Protein AF-A0A8B6Y3U0-F1 (afdb_monomer)

Radius of gyration: 32.65 Å; Cα contacts (8 Å, |Δi|>4): 1149; chains: 1; bounding box: 83×48×126 Å

pLDDT: mean 78.66, std 15.57, range [26.67, 96.56]

Sequence (826 aa):
VHGGVTHQDILIRIEQAKRLAKENYEYHKLNTILFFDEANTSDAIGLIKEIMVDKRADGKPLGLAECGLEIIAACNPYKKHSENMIKKLESAGLGYHVNSKSTYEKIGDIPLRQLVYRVHPLPTSMVPLVWDFGQLDSETEEAYARQIISRFVNEGKLPNDNLFFELIVCVLKESQTYMRTQKDECSFVSLRDVERALLVTSWFYKRMDLFINIADNELTYYNKMQLAIIYSLSVCYIAKLEDRDSYRKYISKFFTGHFQLINGAQEIKDKVVSLQKKILNEIKLEDNIAQNEALCENVFMMVICIELRIPLFVVGKPGSSKSLAKSIIQDCMQGNMSKSRLFKNFKQIFMSSYQCSPLSTADGIINTFKQCSRFQEGKDLETFTSVVVLDEVGLAEDSPRMPLKALHPLLEDGTDGSEELTLDSSSLKSKRVAFIGISNWSLDPAKMNRGIMLYRGQPDLDELVETARNICFNDKYVFGMIASLFEPLTKGYLEVYEKQNNCGIIKKYRKEEFFGLRDFYSLLKLVFCFARKRQSTPTHADIEHAVKRNFSGLQELDTWSIFKSCLPYDFSVSKDTEADISALRLISDSFADKCPCYEYRLNSEKTDKAHCLSSRYLLLMTDDYAALPIIEQHYLKPNQKSTVIFGSSFPKDQQFTQVCRDINRVKICMETGTRVVLLNMENLYESLYDTLNQYYVSLGGKNYVDLGIGTHRVKCRVHEDFRLIVIADKENVYNTFPIPLINRLEKHFLTVLNGMEQSQIELAEKLKKWASDFSSINSLIELKPLEVKCPQLVSHTIILNLFLCALFVCLVLYCSCFGVTECYIK

Nearest PDB structures (foldseek):
  8s24-assembly1_A  TM=8.924E-01  e=3.553E-66  Homo sapiens
  6tay-assembly1_A  TM=8.723E-01  e=3.126E-64  Mus musculus
  6tax-assembly1_A  TM=8.856E-01  e=1.170E-63  Mus musculus
  7oim-assembly1_A  TM=8.761E-01  e=9.687E-64  Mus musculus
  8pqy-assembly1_A  TM=5.742E-01  e=2.388E-12  Homo sapiens

Foldseek 3Di:
DAALQDLVNVVVVLVVQLVVLQVCCVPPVAAAEDEAEQLQRYPCLVQVCCCQPVCDGPNHHSCCVVSNYHYHYDHDDFAFADPVVVVQQCLFWFRQPADLCRAPDDDVSHHLVRTLDSGHDHDPVCVVVDDDPDDDDLVNLLVVLLVLLVVCCVVVLDPPDPVLSVLLSQLVSLLLVVQCVDRDLSNDADVVLSNQLSLQLSVQLVCVPLQDPPVPPDPDNLVSSLLSNLLSCVQRRLLQDPPNQVVQQRSQVSQDDSRHDPVRSVSSVVSNQSSLVSVVVLFDDDLQDFPFPLLSVLLVNQQSLQQSLFAEEEEAAQPSCNVVSVVSCLQAQQQCPHPGPSSVQGAGEDEDEWEDALADALVLVLVSLVVQLVVLPPDDPNRYAYEYEYEAVVNPCSHPNNNLRQVPCCLPQLHSVSDDPPDDPVSSVSSRGRYYYYHNRDDNSVSCNSHGYRYDDDDDLVSQLSRLLRSLVPDVLLSVQCNLVSSLLSQLLVVLLVVCLVDPLCVVLSLSPLDDPLLSSQLSLQQSLQCLQVVHRHALQSSLLSQCQSVAQDPVDPSSVSSLVSDDPVRVPDPDPPDPSFLVVSVVLLLDLARSNQVVCVPDPDDVDRDSDDRFAAEEAEALLQVPVLCCVPPVDPVAQEDEDEDDPDPVCPDLVNLVVSLVVLLVCQQVLGEYEYEPPLVQLSQCLQVLQPDFDQDPNWTWTWGDRNRDTDIGTGDSNYHYYYYDYSVCCSHRNISSSSNSHRYYYDYPVSSDDPVVVVVVVVVVVVLVVVVPPDDDDPPPPDPDPDDDDDDPVVVVVVVVVVVVVVVVVVCVVPVPPDDDDD

Structure (mmCIF, N/CA/C/O backbone):
data_AF-A0A8B6Y3U0-F1
#
_entry.id   AF-A0A8B6Y3U0-F1
#
loop_
_atom_site.group_PDB
_atom_site.id
_atom_site.type_symbol
_atom_site.label_atom_id
_atom_site.label_alt_id
_atom_site.label_comp_id
_atom_site.label_asym_id
_atom_site.label_entity_id
_atom_site.label_seq_id
_atom_site.pdbx_PDB_ins_code
_atom_site.Cartn_x
_atom_site.Cartn_y
_atom_site.Cartn_z
_atom_site.occupancy
_atom_site.B_iso_or_equiv
_atom_site.auth_seq_id
_atom_site.auth_comp_id
_atom_site.auth_asym_id
_atom_site.auth_atom_id
_atom_site.pdbx_PDB_model_num
ATOM 1 N N . VAL A 1 1 ? -24.746 1.174 10.400 1.00 72.00 1 VAL A N 1
ATOM 2 C CA . VAL A 1 1 ? -25.304 1.005 9.032 1.00 72.00 1 VAL A CA 1
ATOM 3 C C . VAL A 1 1 ? -24.159 1.114 8.039 1.00 72.00 1 VAL A C 1
ATOM 5 O O . VAL A 1 1 ? -23.193 1.794 8.349 1.00 72.00 1 VAL A O 1
ATOM 8 N N . HIS A 1 2 ? -24.207 0.421 6.898 1.00 69.25 2 HIS A N 1
ATOM 9 C CA . HIS A 1 2 ? -23.157 0.504 5.876 1.00 69.25 2 HIS A CA 1
ATOM 10 C C . HIS A 1 2 ? -23.723 0.299 4.458 1.00 69.25 2 HIS A C 1
ATOM 12 O O . HIS A 1 2 ? -24.860 -0.130 4.312 1.00 69.25 2 HIS A O 1
ATOM 18 N N . GLY A 1 3 ? -22.941 0.543 3.400 1.00 62.38 3 GLY A N 1
ATOM 19 C CA . GLY A 1 3 ? -23.431 0.577 2.005 1.00 62.38 3 GLY A CA 1
ATOM 20 C C . GLY A 1 3 ? -24.006 -0.744 1.485 1.00 62.38 3 GLY A C 1
ATOM 21 O O . GLY A 1 3 ? -24.927 -0.729 0.685 1.00 62.38 3 GLY A O 1
ATOM 22 N N . GLY A 1 4 ? -23.516 -1.883 1.985 1.00 64.19 4 GLY A N 1
ATOM 23 C CA . GLY A 1 4 ? -24.112 -3.198 1.713 1.00 64.19 4 GLY A CA 1
ATOM 24 C C . GLY A 1 4 ? -25.372 -3.545 2.523 1.00 64.19 4 GLY A C 1
ATOM 25 O O . GLY A 1 4 ? -25.925 -4.611 2.297 1.00 64.19 4 GLY A O 1
ATOM 26 N N . VAL A 1 5 ? -25.813 -2.701 3.470 1.00 74.50 5 VAL A N 1
ATOM 27 C CA . VAL A 1 5 ? -27.040 -2.950 4.247 1.00 74.50 5 VAL A CA 1
ATOM 28 C C . VAL A 1 5 ? -28.236 -2.668 3.353 1.00 74.50 5 VAL A C 1
ATOM 30 O O . VAL A 1 5 ? -28.434 -1.529 2.917 1.00 74.50 5 VAL A O 1
ATOM 33 N N . THR A 1 6 ? -29.035 -3.698 3.107 1.00 79.56 6 THR A N 1
ATOM 34 C CA . THR A 1 6 ? -30.241 -3.611 2.291 1.00 79.56 6 THR A CA 1
ATOM 35 C C . THR A 1 6 ? -31.443 -3.154 3.117 1.00 79.56 6 THR A C 1
ATOM 37 O O . THR A 1 6 ? -31.433 -3.165 4.349 1.00 79.56 6 THR A O 1
ATOM 40 N N . HIS A 1 7 ? -32.525 -2.784 2.429 1.00 85.06 7 HIS A N 1
ATOM 41 C CA . HIS A 1 7 ? -33.804 -2.481 3.073 1.00 85.06 7 HIS A CA 1
ATOM 42 C C . HIS A 1 7 ? -34.284 -3.663 3.932 1.00 85.06 7 HIS A C 1
ATOM 44 O O . HIS A 1 7 ? -34.736 -3.474 5.058 1.00 85.06 7 HIS A O 1
ATOM 50 N N . GLN A 1 8 ? -34.109 -4.891 3.438 1.00 85.88 8 GLN A N 1
ATOM 51 C CA . GLN A 1 8 ? -34.558 -6.101 4.118 1.00 85.88 8 GLN A CA 1
ATOM 52 C C . GLN A 1 8 ? -33.782 -6.369 5.416 1.00 85.88 8 GLN A C 1
ATOM 54 O O . GLN A 1 8 ? -34.387 -6.760 6.414 1.00 85.88 8 GLN A O 1
ATOM 59 N N . ASP A 1 9 ? -32.478 -6.084 5.442 1.00 83.88 9 ASP A N 1
ATOM 60 C CA . ASP A 1 9 ? -31.649 -6.241 6.646 1.00 83.88 9 ASP A CA 1
ATOM 61 C C . ASP A 1 9 ? -32.114 -5.316 7.780 1.00 83.88 9 ASP A C 1
ATOM 63 O O . ASP A 1 9 ? -32.201 -5.730 8.940 1.00 83.88 9 ASP A O 1
ATOM 67 N N . ILE A 1 10 ? -32.467 -4.069 7.446 1.00 88.00 10 ILE A N 1
ATOM 68 C CA . ILE A 1 10 ? -32.987 -3.090 8.412 1.00 88.00 10 ILE A CA 1
ATOM 69 C C . ILE A 1 10 ? -34.320 -3.572 8.994 1.00 88.00 10 ILE A C 1
ATOM 71 O O . ILE A 1 10 ? -34.511 -3.517 10.209 1.00 88.00 10 ILE A O 1
ATOM 75 N N . LEU A 1 11 ? -35.221 -4.088 8.154 1.00 89.12 11 LEU A N 1
ATOM 76 C CA . LEU A 1 11 ? -36.519 -4.607 8.598 1.00 89.12 11 LEU A CA 1
ATOM 77 C C . LEU A 1 11 ? -36.368 -5.798 9.550 1.00 89.12 11 LEU A C 1
ATOM 79 O O . LEU A 1 11 ? -37.022 -5.835 10.594 1.00 89.12 11 LEU A O 1
ATOM 83 N N . ILE A 1 12 ? -35.477 -6.741 9.226 1.00 88.56 12 ILE A N 1
ATOM 84 C CA . ILE A 1 12 ? -35.181 -7.894 10.090 1.00 88.56 12 ILE A CA 1
ATOM 85 C C . ILE A 1 12 ? -34.691 -7.411 11.460 1.00 88.56 12 ILE A C 1
ATOM 87 O O . ILE A 1 12 ? -35.181 -7.875 12.492 1.00 88.56 12 ILE A O 1
ATOM 91 N N . ARG A 1 13 ? -33.770 -6.440 11.479 1.00 88.38 13 ARG A N 1
ATOM 92 C CA . ARG A 1 13 ? -33.207 -5.892 12.720 1.00 88.38 13 ARG A CA 1
ATOM 93 C C . ARG A 1 13 ? -34.224 -5.145 13.567 1.00 88.38 13 ARG A C 1
ATOM 95 O O . ARG A 1 13 ? -34.179 -5.244 14.790 1.00 88.38 13 ARG A O 1
ATOM 102 N N . ILE A 1 14 ? -35.160 -4.440 12.944 1.00 88.94 14 ILE A N 1
ATOM 103 C CA . ILE A 1 14 ? -36.240 -3.757 13.662 1.00 88.94 14 ILE A CA 1
ATOM 104 C C . ILE A 1 14 ? -37.181 -4.762 14.308 1.00 88.94 14 ILE A C 1
ATOM 106 O O . ILE A 1 14 ? -37.527 -4.592 15.473 1.00 88.94 14 ILE A O 1
ATOM 110 N N . GLU A 1 15 ? -37.570 -5.825 13.605 1.00 88.62 15 GLU A N 1
ATOM 111 C CA . GLU A 1 15 ? -38.444 -6.837 14.205 1.00 88.62 15 GLU A CA 1
ATOM 112 C C . GLU A 1 15 ? -37.761 -7.600 15.346 1.00 88.62 15 GLU A C 1
ATOM 114 O O . GLU A 1 15 ? -38.395 -7.888 16.362 1.00 88.62 15 GLU A O 1
ATOM 119 N N . GLN A 1 16 ? -36.455 -7.856 15.245 1.00 88.62 16 GLN A N 1
ATOM 120 C CA . GLN A 1 16 ? -35.668 -8.376 16.368 1.00 88.62 16 GLN A CA 1
ATOM 121 C C . GLN A 1 16 ? -35.648 -7.391 17.548 1.00 88.62 16 GLN A C 1
ATOM 123 O O . GLN A 1 16 ? -35.960 -7.775 18.676 1.00 88.62 16 GLN A O 1
ATOM 128 N N . ALA A 1 17 ? -35.358 -6.113 17.291 1.00 90.06 17 ALA A N 1
ATOM 129 C CA . ALA A 1 17 ? -35.330 -5.077 18.321 1.00 90.06 17 ALA A CA 1
ATOM 130 C C . ALA A 1 17 ? -36.697 -4.885 18.994 1.00 90.06 17 ALA A C 1
ATOM 132 O O . ALA A 1 17 ? -36.753 -4.673 20.199 1.00 90.06 17 ALA A O 1
ATOM 133 N N . LYS A 1 18 ? -37.805 -5.011 18.253 1.00 90.25 18 LYS A N 1
ATOM 134 C CA . LYS A 1 18 ? -39.169 -4.933 18.798 1.00 90.25 18 LYS A CA 1
ATOM 135 C C . LYS A 1 18 ? -39.474 -6.070 19.766 1.00 90.25 18 LYS A C 1
ATOM 137 O O . LYS A 1 18 ? -40.084 -5.824 20.804 1.00 90.25 18 LYS A O 1
ATOM 142 N N . ARG A 1 19 ? -39.061 -7.302 19.441 1.00 88.94 19 ARG A N 1
ATOM 143 C CA . ARG A 1 19 ? -39.228 -8.457 20.341 1.00 88.94 19 ARG A CA 1
ATOM 144 C C . ARG A 1 19 ? -38.474 -8.233 21.649 1.00 88.94 19 ARG A C 1
ATOM 146 O O . ARG A 1 19 ? -39.087 -8.299 22.708 1.00 88.94 19 ARG A O 1
ATOM 153 N N . LEU A 1 20 ? -37.199 -7.854 21.554 1.00 89.75 20 LEU A N 1
ATOM 154 C CA . LEU A 1 20 ? -36.361 -7.543 22.716 1.00 89.75 20 LEU A CA 1
ATOM 155 C C . LEU A 1 20 ? -36.913 -6.370 23.532 1.00 89.75 20 LEU A C 1
ATOM 157 O O . LEU A 1 20 ? -36.927 -6.420 24.757 1.00 89.75 20 LEU A O 1
ATOM 161 N N . ALA A 1 21 ? -37.405 -5.323 22.868 1.00 91.00 21 ALA A N 1
ATOM 162 C CA . ALA A 1 21 ? -37.985 -4.168 23.540 1.00 91.00 21 ALA A CA 1
ATOM 163 C C . ALA A 1 21 ? -39.232 -4.540 24.340 1.00 91.00 21 ALA A C 1
ATOM 165 O O . ALA A 1 21 ? -39.363 -4.143 25.496 1.00 91.00 21 ALA A O 1
ATOM 166 N N . LYS A 1 22 ? -40.100 -5.375 23.760 1.00 89.56 22 LYS A N 1
ATOM 167 C CA . LYS A 1 22 ? -41.286 -5.881 24.446 1.00 89.56 22 LYS A CA 1
ATOM 168 C C . LYS A 1 22 ? -40.915 -6.711 25.676 1.00 89.56 22 LYS A C 1
ATOM 170 O O . LYS A 1 22 ? -41.474 -6.475 26.741 1.00 89.56 22 LYS A O 1
ATOM 175 N N . GLU A 1 23 ? -39.946 -7.615 25.554 1.00 90.69 23 GLU A N 1
ATOM 176 C CA . GLU A 1 23 ? -39.439 -8.404 26.684 1.00 90.69 23 GLU A CA 1
ATOM 177 C C . GLU A 1 23 ? -38.859 -7.498 27.783 1.00 90.69 23 GLU A C 1
ATOM 179 O O . GLU A 1 23 ? -39.281 -7.569 28.938 1.00 90.69 23 GLU A O 1
ATOM 184 N N . ASN A 1 24 ? -37.964 -6.573 27.434 1.00 90.62 24 ASN A N 1
ATOM 185 C CA . ASN A 1 24 ? -37.364 -5.635 28.388 1.00 90.62 24 ASN A CA 1
ATOM 186 C C . ASN A 1 24 ? -38.412 -4.764 29.093 1.00 90.62 24 ASN A C 1
ATOM 188 O O . ASN A 1 24 ? -38.310 -4.497 30.295 1.00 90.62 24 ASN A O 1
ATOM 192 N N . TYR A 1 25 ? -39.448 -4.345 28.373 1.00 88.12 25 TYR A N 1
ATOM 193 C CA . TYR A 1 25 ? -40.523 -3.539 28.932 1.00 88.12 25 TYR A CA 1
ATOM 194 C C . TYR A 1 25 ? -41.462 -4.356 29.838 1.00 88.12 25 TYR A C 1
ATOM 196 O O . TYR A 1 25 ? -41.919 -3.876 30.885 1.00 88.12 25 TYR A O 1
ATOM 204 N N . GLU A 1 26 ? -41.741 -5.610 29.482 1.00 88.44 26 GLU A N 1
ATOM 205 C CA . GLU A 1 26 ? -42.555 -6.522 30.287 1.00 88.44 26 GLU A CA 1
ATOM 206 C C . GLU A 1 26 ? -41.840 -6.919 31.586 1.00 88.44 26 GLU A C 1
ATOM 208 O O . GLU A 1 26 ? -42.429 -6.756 32.660 1.00 88.44 26 GLU A O 1
ATOM 213 N N . TYR A 1 27 ? -40.575 -7.347 31.504 1.00 90.62 27 TYR A N 1
ATOM 214 C CA . TYR A 1 27 ? -39.802 -7.868 32.638 1.00 90.62 27 TYR A CA 1
ATOM 215 C C . TYR A 1 27 ? -39.133 -6.790 33.495 1.00 90.62 27 TYR A C 1
ATOM 217 O O . TYR A 1 27 ? -39.075 -6.931 34.717 1.00 90.62 27 TYR A O 1
ATOM 225 N N . HIS A 1 28 ? -38.627 -5.717 32.884 1.00 90.19 28 HIS A N 1
ATOM 226 C CA . HIS A 1 28 ? -37.780 -4.732 33.569 1.00 90.19 28 HIS A CA 1
ATOM 227 C C . HIS A 1 28 ? -38.355 -3.314 33.580 1.00 90.19 28 HIS A C 1
ATOM 229 O O . HIS A 1 28 ? -37.800 -2.453 34.257 1.00 90.19 28 HIS A O 1
ATOM 235 N N . LYS A 1 29 ? -39.469 -3.062 32.875 1.00 89.44 29 LYS A N 1
ATOM 236 C CA . LYS A 1 29 ? -40.054 -1.715 32.703 1.00 89.44 29 LYS A CA 1
ATOM 237 C C . LYS A 1 29 ? -39.057 -0.708 32.120 1.00 89.44 29 LYS A C 1
ATOM 239 O O . LYS A 1 29 ? -39.112 0.478 32.438 1.00 89.44 29 LYS A O 1
ATOM 244 N N . LEU A 1 30 ? -38.153 -1.186 31.266 1.00 91.12 30 LEU A N 1
ATOM 245 C CA . LEU A 1 30 ? -37.144 -0.369 30.599 1.00 91.12 30 LEU A CA 1
ATOM 246 C C . LEU A 1 30 ? -37.472 -0.222 29.115 1.00 91.12 30 LEU A C 1
ATOM 248 O O . LEU A 1 30 ? -37.819 -1.198 28.449 1.00 91.12 30 LEU A O 1
ATOM 252 N N . ASN A 1 31 ? -37.310 0.996 28.599 1.00 90.62 31 ASN A N 1
ATOM 253 C CA . ASN A 1 31 ? -37.307 1.234 27.161 1.00 90.62 31 ASN A CA 1
ATOM 254 C C . ASN A 1 31 ? -36.012 0.686 26.555 1.00 90.62 31 ASN A C 1
ATOM 256 O O . ASN A 1 31 ? -34.958 0.667 27.193 1.00 90.62 31 ASN A O 1
ATOM 260 N N . THR A 1 32 ? -36.091 0.253 25.304 1.00 92.00 32 THR A N 1
ATOM 261 C CA . THR A 1 32 ? -34.941 -0.225 24.532 1.00 92.00 32 THR A CA 1
ATOM 262 C C . THR A 1 32 ? -34.601 0.791 23.456 1.00 92.00 32 THR A C 1
ATOM 264 O O . THR A 1 32 ? -35.496 1.348 22.827 1.00 92.00 32 THR A O 1
ATOM 267 N N . ILE A 1 33 ? -33.309 1.024 23.231 1.00 93.44 33 ILE A N 1
ATOM 268 C CA . ILE A 1 33 ? -32.824 1.943 22.201 1.00 93.44 33 ILE A CA 1
ATOM 269 C C . ILE A 1 33 ? -32.205 1.131 21.066 1.00 93.44 33 ILE A C 1
ATOM 271 O O . ILE A 1 33 ? -31.272 0.359 21.284 1.00 93.44 33 ILE A O 1
ATOM 275 N N . LEU A 1 34 ? -32.692 1.343 19.845 1.00 91.62 34 LEU A N 1
ATOM 276 C CA . LEU A 1 34 ? -32.031 0.906 18.622 1.00 91.62 34 LEU A CA 1
ATOM 277 C C . LEU A 1 34 ? -31.237 2.077 18.039 1.00 91.62 34 LEU A C 1
ATOM 279 O O . LEU A 1 34 ? -31.808 3.079 17.605 1.00 91.62 34 LEU A O 1
ATOM 283 N N . PHE A 1 35 ? -29.913 1.939 18.028 1.00 91.50 35 PHE A N 1
ATOM 284 C CA . PHE A 1 35 ? -28.999 2.967 17.543 1.00 91.50 35 PHE A CA 1
ATOM 285 C C . PHE A 1 35 ? -28.474 2.639 16.138 1.00 91.50 35 PHE A C 1
ATOM 287 O O . PHE A 1 35 ? -27.732 1.675 15.942 1.00 91.50 35 PHE A O 1
ATOM 294 N N . PHE A 1 36 ? -28.843 3.458 15.154 1.00 88.62 36 PHE A N 1
ATOM 295 C CA . PHE A 1 36 ? -28.302 3.413 13.800 1.00 88.62 36 PHE A CA 1
ATOM 296 C C . PHE A 1 36 ? -27.072 4.313 13.686 1.00 88.62 36 PHE A C 1
ATOM 298 O O . PHE A 1 36 ? -27.184 5.503 13.397 1.00 88.62 36 PHE A O 1
ATOM 305 N N . ASP A 1 37 ? -25.890 3.735 13.867 1.00 85.44 37 ASP A N 1
ATOM 306 C CA . ASP A 1 37 ? -24.641 4.451 13.606 1.00 85.44 37 ASP A CA 1
ATOM 307 C C . ASP A 1 37 ? -24.373 4.606 12.098 1.00 85.44 37 ASP A C 1
ATOM 309 O O . ASP A 1 37 ? -24.737 3.726 11.306 1.00 85.44 37 ASP A O 1
ATOM 313 N N . GLU A 1 38 ? -23.727 5.703 11.699 1.00 82.06 38 GLU A N 1
ATOM 314 C CA . GLU A 1 38 ? -23.386 6.043 10.307 1.00 82.06 38 GLU A CA 1
ATOM 315 C C . GLU A 1 38 ? -24.580 5.887 9.323 1.00 82.06 38 GLU A C 1
ATOM 317 O O . GLU A 1 38 ? -24.435 5.375 8.209 1.00 82.06 38 GLU A O 1
ATOM 322 N N . ALA A 1 39 ? -25.790 6.291 9.724 1.00 87.00 39 ALA A N 1
ATOM 323 C CA . ALA A 1 39 ? -27.050 5.995 9.030 1.00 87.00 39 ALA A CA 1
ATOM 324 C C . ALA A 1 39 ? -27.088 6.463 7.564 1.00 87.00 39 ALA A C 1
ATOM 326 O O . ALA A 1 39 ? -27.609 5.758 6.701 1.00 87.00 39 ALA A O 1
ATOM 327 N N . ASN A 1 40 ? -26.489 7.617 7.257 1.00 86.81 40 ASN A N 1
ATOM 328 C CA . ASN A 1 40 ? -26.450 8.192 5.908 1.00 86.81 40 ASN A CA 1
ATOM 329 C C . ASN A 1 40 ? -25.422 7.537 4.969 1.00 86.81 40 ASN A C 1
ATOM 331 O O . ASN A 1 40 ? -25.136 8.068 3.901 1.00 86.81 40 ASN A O 1
ATOM 335 N N . THR A 1 41 ? -24.849 6.391 5.329 1.00 76.19 41 THR A N 1
ATOM 336 C CA . THR A 1 41 ? -23.898 5.663 4.475 1.00 76.19 41 THR A CA 1
ATOM 337 C C . THR A 1 41 ? -24.541 4.595 3.584 1.00 76.19 41 THR A C 1
ATOM 339 O O . THR A 1 41 ? -23.821 3.999 2.781 1.00 76.19 41 THR A O 1
ATOM 342 N N . SER A 1 42 ? -25.846 4.338 3.707 1.00 78.50 42 SER A N 1
ATOM 343 C CA . SER A 1 42 ? -26.599 3.403 2.855 1.00 78.50 42 SER A CA 1
ATOM 344 C C . SER A 1 42 ? -27.650 4.141 2.024 1.00 78.50 42 SER A C 1
ATOM 346 O O . SER A 1 42 ? -28.252 5.107 2.497 1.00 78.50 42 SER A O 1
ATOM 348 N N . ASP A 1 43 ? -27.938 3.627 0.825 1.00 77.12 43 ASP A N 1
ATOM 349 C CA . ASP A 1 43 ? -29.090 4.041 0.012 1.00 77.12 43 ASP A CA 1
ATOM 350 C C . ASP A 1 43 ? -30.433 3.790 0.724 1.00 77.12 43 ASP A C 1
ATOM 352 O O . ASP A 1 43 ? -31.449 4.398 0.387 1.00 77.12 43 ASP A O 1
ATOM 356 N N . ALA A 1 44 ? -30.449 2.951 1.766 1.00 85.94 44 ALA A N 1
ATOM 357 C CA . ALA A 1 44 ? -31.618 2.703 2.606 1.00 85.94 44 ALA A CA 1
ATOM 358 C C . ALA A 1 44 ? -31.929 3.839 3.609 1.00 85.94 44 ALA A C 1
ATOM 360 O O . ALA A 1 44 ? -32.812 3.689 4.455 1.00 85.94 44 ALA A O 1
ATOM 361 N N . ILE A 1 45 ? -31.254 4.995 3.524 1.00 89.25 45 ILE A N 1
ATOM 362 C CA . ILE A 1 45 ? -31.554 6.175 4.357 1.00 89.25 45 ILE A CA 1
ATOM 363 C C . ILE A 1 45 ? -33.018 6.632 4.226 1.00 89.25 45 ILE A C 1
ATOM 365 O O . ILE A 1 45 ? -33.588 7.158 5.181 1.00 89.25 45 ILE A O 1
ATOM 369 N N . GLY A 1 46 ? -33.656 6.377 3.077 1.00 89.62 46 GLY A N 1
ATOM 370 C CA . GLY A 1 46 ? -35.086 6.623 2.874 1.00 89.62 46 GLY A CA 1
ATOM 371 C C . GLY A 1 46 ? -35.974 5.802 3.816 1.00 89.62 46 GLY A C 1
ATOM 372 O O . GLY A 1 46 ? -36.900 6.351 4.411 1.00 89.62 46 GLY A O 1
ATOM 373 N N . LEU A 1 47 ? -35.645 4.525 4.026 1.00 91.12 47 LEU A N 1
ATOM 374 C CA . LEU A 1 47 ? -36.345 3.664 4.980 1.00 91.12 47 LEU A CA 1
ATOM 375 C C . LEU A 1 47 ? -36.081 4.116 6.422 1.00 91.12 47 LEU A C 1
ATOM 377 O O . LEU A 1 47 ? -37.016 4.227 7.209 1.00 91.12 47 LEU A O 1
ATOM 381 N N . ILE A 1 48 ? -34.834 4.462 6.767 1.00 91.31 48 ILE A N 1
ATOM 382 C CA . ILE A 1 48 ? -34.496 4.999 8.102 1.00 91.31 48 ILE A CA 1
ATOM 383 C C . ILE A 1 48 ? -35.298 6.275 8.391 1.00 91.31 48 ILE A C 1
ATOM 385 O O . ILE A 1 48 ? -35.825 6.435 9.493 1.00 91.31 48 ILE A O 1
ATOM 389 N N . LYS A 1 49 ? -35.467 7.155 7.395 1.00 92.44 49 LYS A N 1
ATOM 390 C CA . LYS A 1 49 ? -36.368 8.309 7.498 1.00 92.44 49 LYS A CA 1
ATOM 391 C C . LYS A 1 49 ? -37.799 7.880 7.788 1.00 92.44 49 LYS A C 1
ATOM 393 O O . LYS A 1 49 ? -38.416 8.465 8.674 1.00 92.44 49 LYS A O 1
ATOM 398 N N . GLU A 1 50 ? -38.336 6.911 7.049 1.00 92.44 50 GLU A N 1
ATOM 399 C CA . GLU A 1 50 ? -39.715 6.435 7.231 1.00 92.44 50 GLU A CA 1
ATOM 400 C C . GLU A 1 50 ? -39.933 5.935 8.666 1.00 92.44 50 GLU A C 1
ATOM 402 O O . GLU A 1 50 ? -40.896 6.305 9.343 1.00 92.44 50 GLU A O 1
ATOM 407 N N . ILE A 1 51 ? -38.960 5.186 9.177 1.00 91.00 51 ILE A N 1
ATOM 408 C CA . ILE A 1 51 ? -38.965 4.631 10.526 1.00 91.00 51 ILE A CA 1
ATOM 409 C C . ILE A 1 51 ? -38.884 5.735 11.586 1.00 91.00 51 ILE A C 1
ATOM 411 O O . ILE A 1 51 ? -39.645 5.731 12.557 1.00 91.00 51 ILE A O 1
ATOM 415 N N . MET A 1 52 ? -37.959 6.684 11.432 1.00 89.69 52 MET A N 1
ATOM 416 C CA . MET A 1 52 ? -37.709 7.715 12.441 1.00 89.69 52 MET A CA 1
ATOM 417 C C . MET A 1 52 ? -38.784 8.799 12.453 1.00 89.69 52 MET A C 1
ATOM 419 O O . MET A 1 52 ? -39.236 9.180 13.536 1.00 89.69 52 MET A O 1
ATOM 423 N N . VAL A 1 53 ? -39.179 9.282 11.272 1.00 89.38 53 VAL A N 1
ATOM 424 C CA . VAL A 1 53 ? -40.072 10.436 11.090 1.00 89.38 53 VAL A CA 1
ATOM 425 C C . VAL A 1 53 ? -41.526 9.994 10.999 1.00 89.38 53 VAL A C 1
ATOM 427 O O . VAL A 1 53 ? -42.359 10.490 11.753 1.00 89.38 53 VAL A O 1
ATOM 430 N N . ASP A 1 54 ? -41.831 9.034 10.124 1.00 89.62 54 ASP A N 1
ATOM 431 C CA . ASP A 1 54 ? -43.218 8.639 9.838 1.00 89.62 54 ASP A CA 1
ATOM 432 C C . ASP A 1 54 ? -43.708 7.500 10.753 1.00 89.62 54 ASP A C 1
ATOM 434 O O . ASP A 1 54 ? -44.895 7.167 10.747 1.00 89.62 54 ASP A O 1
ATOM 438 N N . LYS A 1 55 ? -42.802 6.901 11.544 1.00 89.31 55 LYS A N 1
ATOM 439 C CA . LYS A 1 55 ? -43.037 5.726 12.406 1.00 89.31 55 LYS A CA 1
ATOM 440 C C . LYS A 1 55 ? -43.602 4.527 11.632 1.00 89.31 55 LYS A C 1
ATOM 442 O O . LYS A 1 55 ? -44.407 3.746 12.159 1.00 89.31 55 LYS A O 1
ATOM 447 N N . ARG A 1 56 ? -43.171 4.381 10.377 1.00 90.25 56 ARG A N 1
ATOM 448 C CA . ARG A 1 56 ? -43.611 3.344 9.438 1.00 90.25 56 ARG A CA 1
ATOM 449 C C . ARG A 1 56 ? -42.427 2.624 8.798 1.00 90.25 56 ARG A C 1
ATOM 451 O O . ARG A 1 56 ? -41.303 3.110 8.834 1.00 90.25 56 ARG A O 1
ATOM 458 N N . ALA A 1 57 ? -42.702 1.455 8.239 1.00 87.00 57 ALA A N 1
ATOM 459 C CA . ALA A 1 57 ? -41.802 0.753 7.338 1.00 87.00 57 ALA A CA 1
ATOM 460 C C . ALA A 1 57 ? -42.620 0.120 6.210 1.00 87.00 57 ALA A C 1
ATOM 462 O O . ALA A 1 57 ? -43.613 -0.566 6.484 1.00 87.00 57 ALA A O 1
ATOM 463 N N . ASP A 1 58 ? -42.234 0.372 4.959 1.00 86.06 58 ASP A N 1
ATOM 464 C CA . ASP A 1 58 ? -42.963 -0.060 3.757 1.00 86.06 58 ASP A CA 1
ATOM 465 C C . ASP A 1 58 ? -44.458 0.317 3.811 1.00 86.06 58 ASP A C 1
ATOM 467 O O . ASP A 1 58 ? -45.358 -0.452 3.455 1.00 86.06 58 ASP A O 1
ATOM 471 N N . GLY A 1 59 ? -44.746 1.507 4.342 1.00 84.44 59 GLY A N 1
ATOM 472 C CA . GLY A 1 59 ? -46.085 2.059 4.509 1.00 84.44 59 GLY A CA 1
ATOM 473 C C . GLY A 1 59 ? -46.871 1.513 5.704 1.00 84.44 59 GLY A C 1
ATOM 474 O O . GLY A 1 59 ? -47.953 2.037 5.989 1.00 84.44 59 GLY A O 1
ATOM 475 N N . LYS A 1 60 ? -46.369 0.517 6.445 1.00 86.31 60 LYS A N 1
ATOM 476 C CA . LYS A 1 60 ? -47.066 -0.073 7.603 1.00 86.31 60 LYS A CA 1
ATOM 477 C C . LYS A 1 60 ? -46.637 0.584 8.921 1.00 86.31 60 LYS A C 1
ATOM 479 O O . LYS A 1 60 ? -45.444 0.799 9.119 1.00 86.31 60 LYS A O 1
ATOM 484 N N . PRO A 1 61 ? -47.572 0.892 9.841 1.00 88.44 61 PRO A N 1
ATOM 485 C CA . PRO A 1 61 ? -47.226 1.421 11.160 1.00 88.44 61 PRO A CA 1
ATOM 486 C C . PRO A 1 61 ? -46.435 0.387 11.967 1.00 88.44 61 PRO A C 1
ATOM 488 O O . PRO A 1 61 ? -46.813 -0.782 12.029 1.00 88.44 61 PRO A O 1
ATOM 491 N N . LEU A 1 62 ? -45.340 0.824 12.592 1.00 84.00 62 LEU A N 1
ATOM 492 C CA . LEU A 1 62 ? -44.419 -0.078 13.293 1.00 84.00 62 LEU A CA 1
ATOM 493 C C . LEU A 1 62 ? -44.815 -0.391 14.742 1.00 84.00 62 LEU A C 1
ATOM 495 O O . LEU A 1 62 ? -44.311 -1.369 15.294 1.00 84.00 62 LEU A O 1
ATOM 499 N N . GLY A 1 63 ? -45.679 0.425 15.360 1.00 83.00 63 GLY A N 1
ATOM 500 C CA . GLY A 1 63 ? -46.089 0.257 16.762 1.00 83.00 63 GLY A CA 1
ATOM 501 C C . GLY A 1 63 ? -44.953 0.453 17.777 1.00 83.00 63 GLY A C 1
ATOM 502 O O . GLY A 1 63 ? -45.011 -0.095 18.869 1.00 83.00 63 GLY A O 1
ATOM 503 N N . LEU A 1 64 ? -43.904 1.215 17.435 1.00 82.38 64 LEU A N 1
ATOM 504 C CA . LEU A 1 64 ? -42.669 1.327 18.238 1.00 82.38 64 LEU A CA 1
ATOM 505 C C . LEU A 1 64 ? -42.908 1.793 19.686 1.00 82.38 64 LEU A C 1
ATOM 507 O O . LEU A 1 64 ? -42.266 1.307 20.613 1.00 82.38 64 LEU A O 1
ATOM 511 N N . ALA A 1 65 ? -43.857 2.712 19.880 1.00 77.81 65 ALA A N 1
ATOM 512 C CA . ALA A 1 65 ? -44.214 3.218 21.203 1.00 77.81 65 ALA A CA 1
ATOM 513 C C . ALA A 1 65 ? -44.892 2.150 22.079 1.00 77.81 65 ALA A C 1
ATOM 515 O O . ALA A 1 65 ? -44.707 2.147 23.291 1.00 77.81 65 ALA A O 1
ATOM 516 N N . GLU A 1 66 ? -45.639 1.222 21.474 1.00 80.38 66 GLU A N 1
ATOM 517 C CA . GLU A 1 66 ? -46.358 0.159 22.189 1.00 80.38 66 GLU A CA 1
ATOM 518 C C . GLU A 1 66 ? -45.403 -0.901 22.752 1.00 80.38 66 GLU A C 1
ATOM 520 O O . GLU A 1 66 ? -45.719 -1.554 23.743 1.00 80.38 66 GLU A O 1
ATOM 525 N N . CYS A 1 67 ? -44.222 -1.058 22.145 1.00 80.38 67 CYS A N 1
ATOM 526 C CA . CYS A 1 67 ? -43.180 -1.976 22.602 1.00 80.38 67 CYS A CA 1
ATOM 527 C C . CYS A 1 67 ? -42.028 -1.290 23.354 1.00 80.38 67 CYS A C 1
ATOM 529 O O . CYS A 1 67 ? -41.037 -1.953 23.639 1.00 80.38 67 CYS A O 1
ATOM 531 N N . GLY A 1 68 ? -42.118 0.013 23.653 1.00 85.88 68 GLY A N 1
ATOM 532 C CA . GLY A 1 68 ? -41.055 0.746 24.355 1.00 85.88 68 GLY A CA 1
ATOM 533 C C . GLY A 1 68 ? -39.734 0.829 23.576 1.00 85.88 68 GLY A C 1
ATOM 534 O O . GLY A 1 68 ? -38.667 0.845 24.188 1.00 85.88 68 GLY A O 1
ATOM 535 N N . LEU A 1 69 ? -39.787 0.832 22.236 1.00 90.88 69 LEU A N 1
ATOM 536 C CA . LEU A 1 69 ? -38.606 0.912 21.373 1.00 90.88 69 LEU A CA 1
ATOM 537 C C . LEU A 1 69 ? -38.383 2.348 20.885 1.00 90.88 69 LEU A C 1
ATOM 539 O O . LEU A 1 69 ? -39.197 2.906 20.146 1.00 90.88 69 LEU A O 1
ATOM 543 N N . GLU A 1 70 ? -37.241 2.919 21.244 1.00 91.44 70 GLU A N 1
ATOM 544 C CA . GLU A 1 70 ? -36.779 4.224 20.783 1.00 91.44 70 GLU A CA 1
ATOM 545 C C . GLU A 1 70 ? -35.672 4.064 19.743 1.00 91.44 70 GLU A C 1
ATOM 547 O O . GLU A 1 70 ? -34.875 3.129 19.790 1.00 91.44 70 GLU A O 1
ATOM 552 N N . ILE A 1 71 ? -35.630 4.975 18.773 1.00 91.44 71 ILE A N 1
ATOM 553 C CA . ILE A 1 71 ? -34.687 4.904 17.657 1.00 91.44 71 ILE A CA 1
ATOM 554 C C . ILE A 1 71 ? -33.852 6.170 17.639 1.00 91.44 71 ILE A C 1
ATOM 556 O O . ILE A 1 71 ? -34.392 7.275 17.567 1.00 91.44 71 ILE A O 1
ATOM 560 N N . ILE A 1 72 ? -32.537 5.988 17.656 1.00 92.88 72 ILE A N 1
ATOM 561 C CA . ILE A 1 72 ? -31.547 7.056 17.543 1.00 92.88 72 ILE A CA 1
ATOM 562 C C . ILE A 1 72 ? -30.706 6.766 16.302 1.00 92.88 72 ILE A C 1
ATOM 564 O O . ILE A 1 72 ? -30.379 5.614 16.033 1.00 92.88 72 ILE A O 1
ATOM 568 N N . ALA A 1 73 ? -30.349 7.796 15.540 1.00 91.62 73 ALA A N 1
ATOM 569 C CA . ALA A 1 73 ? -29.439 7.657 14.410 1.00 91.62 73 ALA A CA 1
ATOM 570 C C . ALA A 1 73 ? -28.326 8.700 14.481 1.00 91.62 73 ALA A C 1
ATOM 572 O O . ALA A 1 73 ? -28.586 9.865 14.776 1.00 91.62 73 ALA A O 1
ATOM 573 N N . ALA A 1 74 ? -27.104 8.283 14.166 1.00 90.06 74 ALA A N 1
ATOM 574 C CA . ALA A 1 74 ? -25.971 9.169 13.946 1.00 90.06 74 ALA A CA 1
ATOM 575 C C . ALA A 1 74 ? -25.674 9.254 12.446 1.00 90.06 74 ALA A C 1
ATOM 577 O O . ALA A 1 74 ? -25.751 8.259 11.725 1.00 90.06 74 ALA A O 1
ATOM 578 N N . CYS A 1 75 ? -25.351 10.451 11.962 1.00 87.75 75 CYS A N 1
ATOM 579 C CA . CYS A 1 75 ? -25.040 10.700 10.557 1.00 87.75 75 CYS A CA 1
ATOM 580 C C . CYS A 1 75 ? -23.660 11.340 10.435 1.00 87.75 75 CYS A C 1
ATOM 582 O O . CYS A 1 75 ? -23.308 12.225 11.212 1.00 87.75 75 CYS A O 1
ATOM 584 N N . ASN A 1 76 ? -22.902 10.927 9.422 1.00 84.31 76 ASN A N 1
ATOM 585 C CA . ASN A 1 76 ? -21.601 11.515 9.123 1.00 84.31 76 ASN A CA 1
ATOM 586 C C . ASN A 1 76 ? -21.765 12.871 8.407 1.00 84.31 76 ASN A C 1
ATOM 588 O O . ASN A 1 76 ? -22.683 13.024 7.593 1.00 84.31 76 ASN A O 1
ATOM 592 N N . PRO A 1 77 ? -20.883 13.854 8.661 1.00 84.06 77 PRO A N 1
ATOM 593 C CA . PRO A 1 77 ? -20.994 15.191 8.084 1.00 84.06 77 PRO A CA 1
ATOM 594 C C . PRO A 1 77 ? -20.605 15.235 6.596 1.00 84.06 77 PRO A C 1
ATOM 596 O O . PRO A 1 77 ? -19.745 14.489 6.127 1.00 84.06 77 PRO A O 1
ATOM 599 N N . TYR A 1 78 ? -21.172 16.190 5.854 1.00 84.56 78 TYR A N 1
ATOM 600 C CA . TYR A 1 78 ? -20.855 16.435 4.440 1.00 84.56 78 TYR A CA 1
ATOM 601 C C . TYR A 1 78 ? -19.609 17.318 4.292 1.00 84.56 78 TYR A C 1
ATOM 603 O O . TYR A 1 78 ? -19.699 18.509 3.996 1.00 84.56 78 TYR A O 1
ATOM 611 N N . LYS A 1 79 ? -18.424 16.748 4.526 1.00 79.81 79 LYS A N 1
ATOM 612 C CA . LYS A 1 79 ? -17.144 17.464 4.392 1.00 79.81 79 LYS A CA 1
ATOM 613 C C . LYS A 1 79 ? -16.479 17.125 3.060 1.00 79.81 79 LYS A C 1
ATOM 615 O O . LYS A 1 79 ? -16.336 15.953 2.736 1.00 79.81 79 LYS A O 1
ATOM 620 N N . LYS A 1 80 ? -16.041 18.133 2.301 1.00 79.44 80 LYS A N 1
ATOM 621 C CA . LYS A 1 80 ? -15.267 17.953 1.060 1.00 79.44 80 LYS A CA 1
ATOM 622 C C . LYS A 1 80 ? -13.767 17.909 1.364 1.00 79.44 80 LYS A C 1
ATOM 624 O O . LYS A 1 80 ? -13.299 18.631 2.247 1.00 79.44 80 LYS A O 1
ATOM 629 N N . HIS A 1 81 ? -13.015 17.088 0.635 1.00 72.94 81 HIS A N 1
ATOM 630 C CA . HIS A 1 81 ? -11.553 17.134 0.669 1.00 72.94 81 HIS A CA 1
ATOM 631 C C . HIS A 1 81 ? -11.020 18.484 0.152 1.00 72.94 81 HIS A C 1
ATOM 633 O O . HIS A 1 81 ? -11.678 19.178 -0.627 1.00 72.94 81 HIS A O 1
ATOM 639 N N . SER A 1 82 ? -9.807 18.860 0.573 1.00 73.06 82 SER A N 1
ATOM 640 C CA . SER A 1 82 ? -9.119 20.036 0.025 1.00 73.06 82 SER A CA 1
ATOM 641 C C . SER A 1 82 ? -8.797 19.834 -1.460 1.00 73.06 82 SER A C 1
ATOM 643 O O . SER A 1 82 ? -8.614 18.704 -1.911 1.00 73.06 82 SER A O 1
ATOM 645 N N . GLU A 1 83 ? -8.689 20.911 -2.243 1.00 71.44 83 GLU A N 1
ATOM 646 C CA . GLU A 1 83 ? -8.413 20.791 -3.685 1.00 71.44 83 GLU A CA 1
ATOM 647 C C . GLU A 1 83 ? -7.094 20.075 -3.985 1.00 71.44 83 GLU A C 1
ATOM 649 O O . GLU A 1 83 ? -7.016 19.294 -4.929 1.00 71.44 83 GLU A O 1
ATOM 654 N N . ASN A 1 84 ? -6.066 20.297 -3.162 1.00 64.69 84 ASN A N 1
ATOM 655 C CA . ASN A 1 84 ? -4.787 19.601 -3.292 1.00 64.69 84 ASN A CA 1
ATOM 656 C C . ASN A 1 84 ? -4.946 18.096 -3.065 1.00 64.69 84 ASN A C 1
ATOM 658 O O . ASN A 1 84 ? -4.357 17.303 -3.793 1.00 64.69 84 ASN A O 1
ATOM 662 N N . MET A 1 85 ? -5.770 17.706 -2.090 1.00 63.84 85 MET A N 1
ATOM 663 C CA . MET A 1 85 ? -6.061 16.305 -1.815 1.00 63.84 85 MET A CA 1
ATOM 664 C C . MET A 1 85 ? -6.883 15.676 -2.939 1.00 63.84 85 MET A C 1
ATOM 666 O O . MET A 1 85 ? -6.565 14.582 -3.383 1.00 63.84 85 MET A O 1
ATOM 670 N N . ILE A 1 86 ? -7.885 16.387 -3.463 1.00 67.69 86 ILE A N 1
ATOM 671 C CA . ILE A 1 86 ? -8.671 15.927 -4.615 1.00 67.69 86 ILE A CA 1
ATOM 672 C C . ILE A 1 86 ? -7.768 15.742 -5.833 1.00 67.69 86 ILE A C 1
ATOM 674 O O . ILE A 1 86 ? -7.884 14.728 -6.507 1.00 67.69 86 ILE A O 1
ATOM 678 N N . LYS A 1 87 ? -6.834 16.666 -6.093 1.00 62.91 87 LYS A N 1
ATOM 679 C CA . LYS A 1 87 ? -5.844 16.515 -7.168 1.00 62.91 87 LYS A CA 1
ATOM 680 C C . LYS A 1 87 ? -4.951 15.297 -6.946 1.00 62.91 87 LYS A C 1
ATOM 682 O O . LYS A 1 87 ? -4.800 14.535 -7.887 1.00 62.91 87 LYS A O 1
ATOM 687 N N . LYS A 1 88 ? -4.430 15.079 -5.729 1.00 57.91 88 LYS A N 1
ATOM 688 C CA . LYS A 1 88 ? -3.642 13.879 -5.378 1.00 57.91 88 LYS A CA 1
ATOM 689 C C . LYS A 1 88 ? -4.446 12.585 -5.582 1.00 57.91 88 LYS A C 1
ATOM 691 O O . LYS A 1 88 ? -3.931 11.638 -6.162 1.00 57.91 88 LYS A O 1
ATOM 696 N N . LEU A 1 89 ? -5.705 12.552 -5.140 1.00 56.53 89 LEU A N 1
ATOM 697 C CA . LEU A 1 89 ? -6.621 11.421 -5.324 1.00 56.53 89 LEU A CA 1
ATOM 698 C C . LEU A 1 89 ? -6.923 11.180 -6.816 1.00 56.53 89 LEU A C 1
ATOM 700 O O . LEU A 1 89 ? -6.897 10.045 -7.276 1.00 56.53 89 LEU A O 1
ATOM 704 N N . GLU A 1 90 ? -7.137 12.250 -7.590 1.00 56.31 90 GLU A N 1
ATOM 705 C CA . GLU A 1 90 ? -7.424 12.221 -9.032 1.00 56.31 90 GLU A CA 1
ATOM 706 C C . GLU A 1 90 ? -6.207 11.990 -9.942 1.00 56.31 90 GLU A C 1
ATOM 708 O O . GLU A 1 90 ? -6.404 11.646 -11.116 1.00 56.31 90 GLU A O 1
ATOM 713 N N . SER A 1 91 ? -4.985 12.193 -9.441 1.00 46.19 91 SER A N 1
ATOM 714 C CA . SER A 1 91 ? -3.724 11.982 -10.164 1.00 46.19 91 SER A CA 1
ATOM 715 C C . SER A 1 91 ? -3.010 10.679 -9.783 1.00 46.19 91 SER A C 1
ATOM 717 O O . SER A 1 91 ? -2.093 10.252 -10.482 1.00 46.19 91 SER A O 1
ATOM 719 N N . ALA A 1 92 ? -3.425 10.002 -8.710 1.00 40.84 92 ALA A N 1
ATOM 720 C CA . ALA A 1 92 ? -2.800 8.762 -8.265 1.00 40.84 92 ALA A CA 1
ATOM 721 C C . ALA A 1 92 ? -3.214 7.545 -9.122 1.00 40.84 92 ALA A C 1
ATOM 723 O O . ALA A 1 92 ? -4.341 7.059 -9.058 1.00 40.84 92 ALA A O 1
ATOM 724 N N . GLY A 1 93 ? -2.258 6.969 -9.860 1.00 45.38 93 GLY A N 1
ATOM 725 C CA . GLY A 1 93 ? -2.385 5.658 -10.512 1.00 45.38 93 GLY A CA 1
ATOM 726 C C . GLY A 1 93 ? -3.250 5.638 -11.777 1.00 45.38 93 GLY A C 1
ATOM 727 O O . GLY A 1 93 ? -3.255 6.595 -12.543 1.00 45.38 93 GLY A O 1
ATOM 728 N N . LEU A 1 94 ? -3.916 4.501 -12.048 1.00 36.00 94 LEU A N 1
ATOM 729 C CA . LEU A 1 94 ? -4.957 4.402 -13.082 1.00 36.00 94 LEU A CA 1
ATOM 730 C C . LEU A 1 94 ? -5.905 5.581 -12.878 1.00 36.00 94 LEU A C 1
ATOM 732 O O . LEU A 1 94 ? -6.682 5.544 -11.929 1.00 36.00 94 LEU A O 1
ATOM 736 N N . GLY A 1 95 ? -5.827 6.617 -13.721 1.00 40.75 95 GLY A N 1
ATOM 737 C CA . GLY A 1 95 ? -6.840 7.663 -13.727 1.00 40.75 95 GLY A CA 1
ATOM 738 C C . GLY A 1 95 ? -8.199 6.983 -13.633 1.00 40.75 95 GLY A C 1
ATOM 739 O O . GLY A 1 95 ? -8.412 5.986 -14.328 1.00 40.75 95 GLY A O 1
ATOM 740 N N . TYR A 1 96 ? -9.030 7.440 -12.691 1.00 47.47 96 TYR A N 1
ATOM 741 C CA . TYR A 1 96 ? -10.302 6.805 -12.363 1.00 47.47 96 TYR A CA 1
ATOM 742 C C . TYR A 1 96 ? -10.960 6.258 -13.629 1.00 47.47 96 TYR A C 1
ATOM 744 O O . TYR A 1 96 ? -11.204 7.027 -14.562 1.00 47.47 96 TYR A O 1
ATOM 752 N N . HIS A 1 97 ? -11.257 4.954 -13.662 1.00 39.38 97 HIS A N 1
ATOM 753 C CA . HIS A 1 97 ? -11.885 4.305 -14.825 1.00 39.38 97 HIS A CA 1
ATOM 754 C C . HIS A 1 97 ? -13.158 5.052 -15.273 1.00 39.38 97 HIS A C 1
ATOM 756 O O . HIS A 1 97 ? -13.554 5.008 -16.434 1.00 39.38 97 HIS A O 1
ATOM 762 N N . VAL A 1 98 ? -13.762 5.802 -14.342 1.00 43.03 98 VAL A N 1
ATOM 763 C CA . VAL A 1 98 ? -14.871 6.718 -14.575 1.00 43.03 98 VAL A CA 1
ATOM 764 C C . VAL A 1 98 ? -14.442 8.162 -14.289 1.00 43.03 98 VAL A C 1
ATOM 766 O O . VAL A 1 98 ? -14.182 8.552 -13.142 1.00 43.03 98 VAL A O 1
ATOM 769 N N . ASN A 1 99 ? -14.436 8.982 -15.341 1.00 48.00 99 ASN A N 1
ATOM 770 C CA . ASN A 1 99 ? -14.245 10.432 -15.283 1.00 48.00 99 ASN A CA 1
ATOM 771 C C . ASN A 1 99 ? -15.171 11.071 -14.222 1.00 48.00 99 ASN A C 1
ATOM 773 O O . ASN A 1 99 ? -16.308 10.635 -14.044 1.00 48.00 99 ASN A O 1
ATOM 777 N N . SER A 1 100 ? -14.738 12.128 -13.519 1.00 47.88 100 SER A N 1
ATOM 778 C CA . SER A 1 100 ? -15.559 12.801 -12.474 1.00 47.88 100 SER A CA 1
ATOM 779 C C . SER A 1 100 ? -16.879 13.349 -13.002 1.00 47.88 100 SER A C 1
ATOM 781 O O . SER A 1 100 ? -17.866 13.454 -12.274 1.00 47.88 100 SER A O 1
ATOM 783 N N . LYS A 1 101 ? -16.927 13.617 -14.306 1.00 47.97 101 LYS A N 1
ATOM 784 C CA . LYS A 1 101 ? -18.139 14.029 -15.008 1.00 47.97 101 LYS A CA 1
ATOM 785 C C . LYS A 1 101 ? -19.119 12.872 -15.243 1.00 47.97 101 LYS A C 1
ATOM 787 O O . LYS A 1 101 ? -20.320 13.122 -15.205 1.00 47.97 101 LYS A O 1
ATOM 792 N N . SER A 1 102 ? -18.640 11.634 -15.398 1.00 46.75 102 SER A N 1
ATOM 793 C CA . SER A 1 102 ? -19.437 10.440 -15.731 1.00 46.75 102 SER A CA 1
ATOM 794 C C . SER A 1 102 ? -19.747 9.527 -14.536 1.00 46.75 102 SER A C 1
ATOM 796 O O . SER A 1 102 ? -20.271 8.435 -14.724 1.00 46.75 102 SER A O 1
ATOM 798 N N . THR A 1 103 ? -19.416 9.932 -13.306 1.00 54.69 103 THR A N 1
ATOM 799 C CA . THR A 1 103 ? -19.745 9.157 -12.098 1.00 54.69 103 THR A CA 1
ATOM 800 C C . THR A 1 103 ? -21.251 9.224 -11.820 1.00 54.69 103 THR A C 1
ATOM 802 O O . THR A 1 103 ? -21.803 10.320 -11.753 1.00 54.69 103 THR A O 1
ATOM 805 N N . TYR A 1 104 ? -21.914 8.074 -11.659 1.00 53.22 104 TYR A N 1
ATOM 806 C CA . TYR A 1 104 ? -23.358 8.003 -11.376 1.00 53.22 104 TYR A CA 1
ATOM 807 C C . TYR A 1 104 ? -23.719 8.506 -9.968 1.00 53.22 104 TYR A C 1
ATOM 809 O O . TYR A 1 104 ? -24.795 9.056 -9.764 1.00 53.22 104 TYR A O 1
ATOM 817 N N . GLU A 1 105 ? -22.807 8.362 -9.004 1.00 61.44 105 GLU A N 1
ATOM 818 C CA . GLU A 1 105 ? -23.026 8.726 -7.602 1.00 61.44 105 GLU A CA 1
ATOM 819 C C . GLU A 1 105 ? -22.517 10.143 -7.289 1.00 61.44 105 GLU A C 1
ATOM 821 O O . GLU A 1 105 ? -21.309 10.374 -7.137 1.00 61.44 105 GLU A O 1
ATOM 826 N N . LYS A 1 106 ? -23.442 11.102 -7.169 1.00 68.94 106 LYS A N 1
ATOM 827 C CA . LYS A 1 106 ? -23.147 12.506 -6.846 1.00 68.94 106 LYS A CA 1
ATOM 828 C C . LYS A 1 106 ? -24.123 13.063 -5.808 1.00 68.94 106 LYS A C 1
ATOM 830 O O . LYS A 1 106 ? -25.299 12.712 -5.803 1.00 68.94 106 LYS A O 1
ATOM 835 N N . ILE A 1 107 ? -23.643 13.988 -4.978 1.00 72.19 107 ILE A N 1
ATOM 836 C CA . ILE A 1 107 ? -24.488 14.942 -4.248 1.00 72.19 107 ILE A CA 1
ATOM 837 C C . ILE A 1 107 ? -24.477 16.243 -5.049 1.00 72.19 107 ILE A C 1
ATOM 839 O O . ILE A 1 107 ? -23.482 16.971 -5.061 1.00 72.19 107 ILE A O 1
ATOM 843 N N . GLY A 1 108 ? -25.571 16.509 -5.767 1.00 76.50 108 GLY A N 1
ATOM 844 C CA . GLY A 1 108 ? -25.613 17.583 -6.761 1.00 76.50 108 GLY A CA 1
ATOM 845 C C . GLY A 1 108 ? -24.564 17.347 -7.851 1.00 76.50 108 GLY A C 1
ATOM 846 O O . GLY A 1 108 ? -24.578 16.307 -8.507 1.00 76.50 108 GLY A O 1
ATOM 847 N N . ASP A 1 109 ? -23.618 18.277 -7.994 1.00 73.88 109 ASP A N 1
ATOM 848 C CA . ASP A 1 109 ? -22.503 18.170 -8.947 1.00 73.88 109 ASP A CA 1
ATOM 849 C C . ASP A 1 109 ? -21.236 17.535 -8.358 1.00 73.88 109 ASP A C 1
ATOM 851 O O . ASP A 1 109 ? -20.266 17.306 -9.083 1.00 73.88 109 ASP A O 1
ATOM 855 N N . ILE A 1 110 ? -21.218 17.249 -7.051 1.00 74.88 110 ILE A N 1
ATOM 856 C CA . ILE A 1 110 ? -20.039 16.748 -6.342 1.00 74.88 110 ILE A CA 1
ATOM 857 C C . ILE A 1 110 ? -20.078 15.216 -6.332 1.00 74.88 110 ILE A C 1
ATOM 859 O O . ILE A 1 110 ? -20.965 14.637 -5.701 1.00 74.88 110 ILE A O 1
ATOM 863 N N . PRO A 1 111 ? -19.122 14.526 -6.977 1.00 71.94 111 PRO A N 1
ATOM 864 C CA . PRO A 1 111 ? -18.986 13.080 -6.846 1.00 71.94 111 PRO A CA 1
ATOM 865 C C . PRO A 1 111 ? -18.788 12.682 -5.383 1.00 71.94 111 PRO A C 1
ATOM 867 O O . PRO A 1 111 ? -17.981 13.307 -4.692 1.00 71.94 111 PRO A O 1
ATOM 870 N N . LEU A 1 112 ? -19.453 11.615 -4.923 1.00 70.44 112 LEU A N 1
ATOM 871 C CA . LEU A 1 112 ? -19.336 11.157 -3.528 1.00 70.44 112 LEU A CA 1
ATOM 872 C C . LEU A 1 112 ? -17.880 10.908 -3.098 1.00 70.44 112 LEU A C 1
ATOM 874 O O . LEU A 1 112 ? -17.529 11.118 -1.946 1.00 70.44 112 LEU A O 1
ATOM 878 N N . ARG A 1 113 ? -17.014 10.533 -4.044 1.00 65.38 113 ARG A N 1
ATOM 879 C CA . ARG A 1 113 ? -15.569 10.326 -3.844 1.00 65.38 113 ARG A CA 1
ATOM 880 C C . ARG A 1 113 ? -14.754 11.586 -3.525 1.00 65.38 113 ARG A C 1
ATOM 882 O O . ARG A 1 113 ? -13.609 11.476 -3.116 1.00 65.38 113 ARG A O 1
ATOM 889 N N . GLN A 1 114 ? -15.301 12.783 -3.747 1.00 73.62 114 GLN A N 1
ATOM 890 C CA . GLN A 1 114 ? -14.657 14.038 -3.333 1.00 73.62 114 GLN A CA 1
ATOM 891 C C . GLN A 1 114 ? -15.006 14.417 -1.886 1.00 73.62 114 GLN A C 1
ATOM 893 O O . GLN A 1 114 ? -14.461 15.389 -1.350 1.00 73.62 114 GLN A O 1
ATOM 898 N N . LEU A 1 115 ? -15.921 13.678 -1.258 1.00 74.62 115 LEU A N 1
ATOM 899 C CA . LEU A 1 115 ? -16.275 13.846 0.141 1.00 74.62 115 LEU A CA 1
ATOM 900 C C . LEU A 1 115 ? -15.326 13.034 1.019 1.00 74.62 115 LEU A C 1
ATOM 902 O O . LEU A 1 115 ? -14.954 11.918 0.679 1.00 74.62 115 LEU A O 1
ATOM 906 N N . VAL A 1 116 ? -14.994 13.603 2.174 1.00 71.75 116 VAL A N 1
ATOM 907 C CA . VAL A 1 116 ? -14.253 12.946 3.258 1.00 71.75 116 VAL A CA 1
ATOM 908 C C . VAL A 1 116 ? -14.992 11.706 3.744 1.00 71.75 116 VAL A C 1
ATOM 910 O O . VAL A 1 116 ? -14.361 10.717 4.080 1.00 71.75 116 VAL A O 1
ATOM 913 N N . TYR A 1 117 ? -16.323 11.767 3.778 1.00 73.62 117 TYR A N 1
ATOM 914 C CA . TYR A 1 117 ? -17.183 10.648 4.134 1.00 73.62 117 TYR A CA 1
ATOM 915 C C . TYR A 1 117 ? -18.072 10.319 2.938 1.00 73.62 117 TYR A C 1
ATOM 917 O O . TYR A 1 117 ? -18.791 11.191 2.445 1.00 73.62 117 TYR A O 1
ATOM 925 N N . ARG A 1 118 ? -18.065 9.062 2.480 1.00 71.75 118 ARG A N 1
ATOM 926 C CA . ARG A 1 118 ? -18.926 8.617 1.372 1.00 71.75 118 ARG A CA 1
ATOM 927 C C . ARG A 1 118 ? -20.363 8.389 1.853 1.00 71.75 118 ARG A C 1
ATOM 929 O O . ARG A 1 118 ? -20.756 7.260 2.181 1.00 71.75 118 ARG A O 1
ATOM 936 N N . VAL A 1 119 ? -21.120 9.482 1.909 1.00 78.75 119 VAL A N 1
ATOM 937 C CA . VAL A 1 119 ? -22.484 9.552 2.450 1.00 78.75 119 VAL A CA 1
ATOM 938 C C . VAL A 1 119 ? -23.509 9.971 1.402 1.00 78.75 119 VAL A C 1
ATOM 940 O O . VAL A 1 119 ? -23.221 10.776 0.523 1.00 78.75 119 VAL A O 1
ATOM 943 N N . HIS A 1 120 ? -24.722 9.450 1.530 1.00 83.38 120 HIS A N 1
ATOM 944 C CA . HIS A 1 120 ? -25.884 9.817 0.730 1.00 83.38 120 HIS A CA 1
ATOM 945 C C . HIS A 1 120 ? -26.556 11.065 1.320 1.00 83.38 120 HIS A C 1
ATOM 947 O O . HIS A 1 120 ? -26.451 11.310 2.527 1.00 83.38 120 HIS A O 1
ATOM 953 N N . PRO A 1 121 ? -27.245 11.871 0.493 1.00 87.81 121 PRO A N 1
ATOM 954 C CA . PRO A 1 121 ? -27.956 13.042 0.979 1.00 87.81 121 PRO A CA 1
ATOM 955 C C . PRO A 1 121 ? -29.097 12.632 1.917 1.00 87.81 121 PRO A C 1
ATOM 957 O O . PRO A 1 121 ? -29.891 11.741 1.613 1.00 87.81 121 PRO A O 1
ATOM 960 N N . LEU A 1 122 ? -29.190 13.310 3.059 1.00 90.62 122 LEU A N 1
ATOM 961 C CA . LEU A 1 122 ? -30.281 13.119 4.007 1.00 90.62 122 LEU A CA 1
ATOM 962 C C . LEU A 1 122 ? -31.606 13.595 3.391 1.00 90.62 122 LEU A C 1
ATOM 964 O O . LEU A 1 122 ? -31.649 14.676 2.794 1.00 90.62 122 LEU A O 1
ATOM 968 N N . PRO A 1 123 ? -32.707 12.849 3.582 1.00 91.25 123 PRO A N 1
ATOM 969 C CA . PRO A 1 123 ? -34.034 13.308 3.196 1.00 91.25 123 PRO A CA 1
ATOM 970 C C . PRO A 1 123 ? -34.379 14.648 3.852 1.00 91.25 123 PRO A C 1
ATOM 972 O O . PRO A 1 123 ? -34.116 14.854 5.038 1.00 91.25 123 PRO A O 1
ATOM 975 N N . THR A 1 124 ? -35.029 15.546 3.110 1.00 88.94 124 THR A N 1
ATOM 976 C CA . THR A 1 124 ? -35.290 16.935 3.539 1.00 88.94 124 THR A CA 1
ATOM 977 C C . THR A 1 124 ? -36.043 17.027 4.867 1.00 88.94 124 THR A C 1
ATOM 979 O O . THR A 1 124 ? -35.804 17.939 5.649 1.00 88.94 124 THR A O 1
ATOM 982 N N . SER A 1 125 ? -36.910 16.057 5.166 1.00 90.69 125 SER A N 1
ATOM 983 C CA . SER A 1 125 ? -37.650 15.983 6.431 1.00 90.69 125 SER A CA 1
ATOM 984 C C . SER A 1 125 ? -36.792 15.604 7.643 1.00 90.69 125 SER A C 1
ATOM 986 O O . SER A 1 125 ? -37.204 15.864 8.766 1.00 90.69 125 SER A O 1
ATOM 988 N N . MET A 1 126 ? -35.639 14.952 7.444 1.00 90.56 126 MET A N 1
ATOM 989 C CA . MET A 1 126 ? -34.714 14.615 8.533 1.00 90.56 126 MET A CA 1
ATOM 990 C C . MET A 1 126 ? -33.799 15.782 8.891 1.00 90.56 126 MET A C 1
ATOM 992 O O . MET A 1 126 ? -33.362 15.863 10.030 1.00 90.56 126 MET A O 1
ATOM 996 N N . VAL A 1 127 ? -33.514 16.689 7.951 1.00 88.94 127 VAL A N 1
ATOM 997 C CA . VAL A 1 127 ? -32.557 17.793 8.151 1.00 88.94 127 VAL A CA 1
ATOM 998 C C . VAL A 1 127 ? -32.868 18.643 9.397 1.00 88.94 127 VAL A C 1
ATOM 1000 O O . VAL A 1 127 ? -31.939 18.883 10.163 1.00 88.94 127 VAL A O 1
ATOM 1003 N N . PRO A 1 128 ? -34.129 19.037 9.685 1.00 90.94 128 PRO A N 1
ATOM 1004 C CA . PRO A 1 128 ? -34.455 19.803 10.894 1.00 90.94 128 PRO A CA 1
ATOM 1005 C C . PRO A 1 128 ? -34.270 19.028 12.207 1.00 90.94 128 PRO A C 1
ATOM 1007 O O . PRO A 1 128 ? -34.296 19.635 13.272 1.00 90.94 128 PRO A O 1
ATOM 1010 N N . LEU A 1 129 ? -34.136 17.699 12.142 1.00 89.75 129 LEU A N 1
ATOM 1011 C CA . LEU A 1 129 ? -33.972 16.819 13.301 1.00 89.75 129 LEU A CA 1
ATOM 1012 C C . LEU A 1 129 ? -32.501 16.551 13.633 1.00 89.75 129 LEU A C 1
ATOM 1014 O O . LEU A 1 129 ? -32.225 15.884 14.622 1.00 89.75 129 LEU A O 1
ATOM 1018 N N . VAL A 1 130 ? -31.561 17.012 12.804 1.00 90.31 130 VAL A N 1
ATOM 1019 C CA . VAL A 1 130 ? -30.128 16.804 13.027 1.00 90.31 130 VAL A CA 1
ATOM 1020 C C . VAL A 1 130 ? -29.574 17.957 13.856 1.00 90.31 130 VAL A C 1
ATOM 1022 O O . VAL A 1 130 ? -29.741 19.121 13.499 1.00 90.31 130 VAL A O 1
ATOM 1025 N N . TRP A 1 131 ? -28.862 17.632 14.931 1.00 89.44 131 TRP A N 1
ATOM 1026 C CA . TRP A 1 131 ? -28.063 18.583 15.700 1.00 89.44 131 TRP A CA 1
ATOM 1027 C C . TRP A 1 131 ? -26.607 18.116 15.761 1.00 89.44 131 TRP A C 1
ATOM 1029 O O . TRP A 1 131 ? -26.325 16.919 15.700 1.00 89.44 131 TRP A O 1
ATOM 1039 N N . ASP A 1 132 ? -25.680 19.068 15.851 1.00 84.81 132 ASP A N 1
ATOM 1040 C CA . ASP A 1 132 ? -24.251 18.777 15.964 1.00 84.81 132 ASP A CA 1
ATOM 1041 C C . ASP A 1 132 ? -23.903 18.416 17.414 1.00 84.81 132 ASP A C 1
ATOM 1043 O O . ASP A 1 132 ? -24.204 19.170 18.340 1.00 84.81 132 ASP A O 1
ATOM 1047 N N . PHE A 1 133 ? -23.285 17.250 17.608 1.00 78.25 133 PHE A N 1
ATOM 1048 C CA . PHE A 1 133 ? -22.802 16.798 18.915 1.00 78.25 133 PHE A CA 1
ATOM 1049 C C . PHE A 1 133 ? -21.493 17.502 19.323 1.00 78.25 133 PHE A C 1
ATOM 1051 O O . PHE A 1 133 ? -21.128 17.496 20.497 1.00 78.25 133 PHE A O 1
ATOM 1058 N N . GLY A 1 134 ? -20.804 18.145 18.375 1.00 71.75 134 GLY A N 1
ATOM 1059 C CA . GLY A 1 134 ? -19.541 18.839 18.596 1.00 71.75 134 GLY A CA 1
ATOM 1060 C C . GLY A 1 134 ? -18.318 17.918 18.568 1.00 71.75 134 GLY A C 1
ATOM 1061 O O . GLY A 1 134 ? -18.391 16.730 18.249 1.00 71.75 134 GLY A O 1
ATOM 1062 N N . GLN A 1 135 ? -17.155 18.493 18.881 1.00 69.94 135 GLN A N 1
ATOM 1063 C CA . GLN A 1 135 ? -15.893 17.769 19.047 1.00 69.94 135 GLN A CA 1
ATOM 1064 C C . GLN A 1 135 ? -15.521 17.718 20.527 1.00 69.94 135 GLN A C 1
ATOM 1066 O O . GLN A 1 135 ? -15.798 18.660 21.265 1.00 69.94 135 GLN A O 1
ATOM 1071 N N . LEU A 1 136 ? -14.867 16.631 20.943 1.00 72.19 136 LEU A N 1
ATOM 1072 C CA . LEU A 1 136 ? -14.267 16.533 22.273 1.00 72.19 136 LEU A CA 1
ATOM 1073 C C . LEU A 1 136 ? -13.247 17.661 22.458 1.00 72.19 136 LEU A C 1
ATOM 1075 O O . LEU A 1 136 ? -12.357 17.846 21.623 1.00 72.19 136 LEU A O 1
ATOM 1079 N N . ASP A 1 137 ? -13.381 18.400 23.551 1.00 79.19 137 ASP A N 1
ATOM 1080 C CA . ASP A 1 137 ? -12.396 19.376 23.985 1.00 79.19 137 ASP A CA 1
ATOM 1081 C C . ASP A 1 137 ? -11.136 18.679 24.529 1.00 79.19 137 ASP A C 1
ATOM 1083 O O . ASP A 1 137 ? -11.140 17.500 24.896 1.00 79.19 137 ASP A O 1
ATOM 1087 N N . SER A 1 138 ? -10.030 19.424 24.560 1.00 77.31 138 SER A N 1
ATOM 1088 C CA . SER A 1 138 ? -8.710 18.890 24.923 1.00 77.31 138 SER A CA 1
ATOM 1089 C C . SER A 1 138 ? -8.656 18.364 26.364 1.00 77.31 138 SER A C 1
ATOM 1091 O O . SER A 1 138 ? -7.959 17.385 26.634 1.00 77.31 138 SER A O 1
ATOM 1093 N N . GLU A 1 139 ? -9.410 18.971 27.289 1.00 83.81 139 GLU A N 1
ATOM 1094 C CA . GLU A 1 139 ? -9.444 18.543 28.692 1.00 83.81 139 GLU A CA 1
ATOM 1095 C C . GLU A 1 139 ? -10.187 17.214 28.843 1.00 83.81 139 GLU A C 1
ATOM 1097 O O . GLU A 1 139 ? -9.675 16.282 29.471 1.00 83.81 139 GLU A O 1
ATOM 1102 N N . THR A 1 140 ? -11.351 17.082 28.203 1.00 84.81 140 THR A N 1
ATOM 1103 C CA . THR A 1 140 ? -12.107 15.824 28.208 1.00 84.81 140 THR A CA 1
ATOM 1104 C C . THR A 1 140 ? -11.339 14.690 27.525 1.00 84.81 140 THR A C 1
ATOM 1106 O O . THR A 1 140 ? -11.345 13.559 28.015 1.00 84.81 140 THR A O 1
ATOM 1109 N N . GLU A 1 141 ? -10.634 14.955 26.421 1.00 83.19 141 GLU A N 1
ATOM 1110 C CA . GLU A 1 141 ? -9.802 13.936 25.769 1.00 83.19 141 GLU A CA 1
ATOM 1111 C C . GLU A 1 141 ? -8.653 13.463 26.671 1.00 83.19 141 GLU A C 1
ATOM 1113 O O . GLU A 1 141 ? -8.404 12.258 26.761 1.00 83.19 141 GLU A O 1
ATOM 1118 N N . GLU A 1 142 ? -7.985 14.380 27.379 1.00 87.38 142 GLU A N 1
ATOM 1119 C CA . GLU A 1 142 ? -6.960 14.016 28.361 1.00 87.38 142 GLU A CA 1
ATOM 1120 C C . GLU A 1 142 ? -7.553 13.164 29.491 1.00 87.38 142 GLU A C 1
ATOM 1122 O O . GLU A 1 142 ? -6.960 12.152 29.875 1.00 87.38 142 GLU A O 1
ATOM 1127 N N . ALA A 1 143 ? -8.738 13.520 29.994 1.00 89.81 143 ALA A N 1
ATOM 1128 C CA . ALA A 1 143 ? -9.422 12.747 31.026 1.00 89.81 143 ALA A CA 1
ATOM 1129 C C . ALA A 1 143 ? -9.719 11.310 30.559 1.00 89.81 143 ALA A C 1
ATOM 1131 O O . ALA A 1 143 ? -9.441 10.354 31.291 1.00 89.81 143 ALA A O 1
ATOM 1132 N N . TYR A 1 144 ? -10.200 11.134 29.324 1.00 89.06 144 TYR A N 1
ATOM 1133 C CA . TYR A 1 144 ? -10.385 9.807 28.732 1.00 89.06 144 TYR A CA 1
ATOM 1134 C C . TYR A 1 144 ? -9.058 9.063 28.558 1.00 89.06 144 TYR A C 1
ATOM 1136 O O . TYR A 1 144 ? -8.971 7.888 28.917 1.00 89.06 144 TYR A O 1
ATOM 1144 N N . ALA A 1 145 ? -8.009 9.725 28.064 1.00 87.62 145 ALA A N 1
ATOM 1145 C CA . ALA A 1 145 ? -6.690 9.112 27.923 1.00 87.62 145 ALA A CA 1
ATOM 1146 C C . ALA A 1 145 ? -6.165 8.610 29.277 1.00 87.62 145 ALA A C 1
ATOM 1148 O O . ALA A 1 145 ? -5.757 7.453 29.382 1.00 87.62 145 ALA A O 1
ATOM 1149 N N . ARG A 1 146 ? -6.269 9.423 30.337 1.00 93.62 146 ARG A N 1
ATOM 1150 C CA . ARG A 1 146 ? -5.916 9.036 31.712 1.00 93.62 146 ARG A CA 1
ATOM 1151 C C . ARG A 1 146 ? -6.707 7.814 32.178 1.00 93.62 146 ARG A C 1
ATOM 1153 O O . ARG A 1 146 ? -6.110 6.888 32.719 1.00 93.62 146 ARG A O 1
ATOM 1160 N N . GLN A 1 147 ? -8.018 7.758 31.934 1.00 92.69 147 GLN A N 1
ATOM 1161 C CA . GLN A 1 147 ? -8.836 6.588 32.284 1.00 92.69 147 GLN A CA 1
ATOM 1162 C C . GLN A 1 147 ? -8.393 5.318 31.546 1.00 92.69 147 GLN A C 1
ATOM 1164 O O . GLN A 1 147 ? -8.273 4.257 32.167 1.00 92.69 147 GLN A O 1
ATOM 1169 N N . ILE A 1 148 ? -8.108 5.414 30.244 1.00 91.12 148 ILE A N 1
ATOM 1170 C CA . ILE A 1 148 ? -7.634 4.273 29.451 1.00 91.12 148 ILE A CA 1
ATOM 1171 C C . ILE A 1 148 ? -6.271 3.803 29.978 1.00 91.12 148 ILE A C 1
ATOM 1173 O O . ILE A 1 148 ? -6.079 2.605 30.179 1.00 91.12 148 ILE A O 1
ATOM 1177 N N . ILE A 1 149 ? -5.339 4.713 30.270 1.00 92.12 149 ILE A N 1
ATOM 1178 C CA . ILE A 1 149 ? -4.013 4.358 30.804 1.00 92.12 149 ILE A CA 1
ATOM 1179 C C . ILE A 1 149 ? -4.145 3.693 32.177 1.00 92.12 149 ILE A C 1
ATOM 1181 O O . ILE A 1 149 ? -3.562 2.628 32.393 1.00 92.12 149 ILE A O 1
ATOM 1185 N N . SER A 1 150 ? -4.967 4.247 33.073 1.00 92.75 150 SER A N 1
ATOM 1186 C CA . SER A 1 150 ? -5.246 3.658 34.389 1.00 92.75 150 SER A CA 1
ATOM 1187 C C . SER A 1 150 ? -5.793 2.238 34.270 1.00 92.75 150 SER A C 1
ATOM 1189 O O . SER A 1 150 ? -5.368 1.353 35.011 1.00 92.75 150 SER A O 1
ATOM 1191 N N . ARG A 1 151 ? -6.670 1.971 33.291 1.00 93.69 151 ARG A N 1
ATOM 1192 C CA . ARG A 1 151 ? -7.147 0.611 32.999 1.00 93.69 151 ARG A CA 1
ATOM 1193 C C . ARG A 1 151 ? -5.989 -0.331 32.651 1.00 93.69 151 ARG A C 1
ATOM 1195 O O . ARG A 1 151 ? -5.915 -1.427 33.195 1.00 93.69 151 ARG A O 1
ATOM 1202 N N . PHE A 1 152 ? -5.058 0.091 31.794 1.00 91.69 152 PHE A N 1
ATOM 1203 C CA . PHE A 1 152 ? -3.892 -0.723 31.416 1.00 91.69 152 PHE A CA 1
ATOM 1204 C C . PHE A 1 152 ? -2.924 -0.975 32.582 1.00 91.69 152 PHE A C 1
ATOM 1206 O O . PHE A 1 152 ? -2.337 -2.057 32.659 1.00 91.69 152 PHE A O 1
ATOM 1213 N N . VAL A 1 153 ? -2.754 -0.009 33.487 1.00 91.38 153 VAL A N 1
ATOM 1214 C CA . VAL A 1 153 ? -1.951 -0.189 34.708 1.00 91.38 153 VAL A CA 1
ATOM 1215 C C . VAL A 1 153 ? -2.640 -1.174 35.658 1.00 91.38 153 VAL A C 1
ATOM 1217 O O . VAL A 1 153 ? -2.011 -2.133 36.101 1.00 91.38 153 VAL A O 1
ATOM 1220 N N . ASN A 1 154 ? -3.947 -1.014 35.890 1.00 91.31 154 ASN A N 1
ATOM 1221 C CA . ASN A 1 154 ? -4.737 -1.891 36.763 1.00 91.31 154 ASN A CA 1
ATOM 1222 C C . ASN A 1 154 ? -4.795 -3.341 36.255 1.00 91.31 154 ASN A C 1
ATOM 1224 O O . ASN A 1 154 ? -4.777 -4.279 37.046 1.00 91.31 154 ASN A O 1
ATOM 1228 N N . GLU A 1 155 ? -4.817 -3.541 34.936 1.00 90.50 155 GLU A N 1
ATOM 1229 C CA . GLU A 1 155 ? -4.748 -4.863 34.298 1.00 90.50 155 GLU A CA 1
ATOM 1230 C C . GLU A 1 155 ? -3.329 -5.477 34.301 1.00 90.50 155 GLU A C 1
ATOM 1232 O O . GLU A 1 155 ? -3.117 -6.543 33.719 1.00 90.50 155 GLU A O 1
ATOM 1237 N N . GLY A 1 156 ? -2.326 -4.808 34.886 1.00 87.88 156 GLY A N 1
ATOM 1238 C CA . GLY A 1 156 ? -0.931 -5.269 34.896 1.00 87.88 156 GLY A CA 1
ATOM 1239 C C . GLY A 1 156 ? -0.290 -5.308 33.502 1.00 87.88 156 GLY A C 1
ATOM 1240 O O . GLY A 1 156 ? 0.659 -6.057 33.246 1.00 87.88 156 GLY A O 1
ATOM 1241 N N . LYS A 1 157 ? -0.831 -4.548 32.543 1.00 88.75 157 LYS A N 1
ATOM 1242 C CA . LYS A 1 157 ? -0.291 -4.447 31.179 1.00 88.75 157 LYS A CA 1
ATOM 1243 C C . LYS A 1 157 ? 0.850 -3.443 31.084 1.00 88.75 157 LYS A C 1
ATOM 1245 O O . LYS A 1 157 ? 1.734 -3.635 30.246 1.00 88.75 157 LYS A O 1
ATOM 1250 N N . LEU A 1 158 ? 0.826 -2.414 31.922 1.00 91.50 158 LEU A N 1
ATOM 1251 C CA . LEU A 1 158 ? 1.863 -1.396 32.051 1.00 91.50 158 LEU A CA 1
ATOM 1252 C C . LEU A 1 158 ? 2.368 -1.342 33.501 1.00 91.50 158 LEU A C 1
ATOM 1254 O O . LEU A 1 158 ? 1.633 -1.718 34.415 1.00 91.50 158 LEU A O 1
ATOM 1258 N N . PRO A 1 159 ? 3.615 -0.898 33.721 1.00 89.31 159 PRO A N 1
ATOM 1259 C CA . PRO A 1 159 ? 4.153 -0.708 35.061 1.00 89.31 159 PRO A CA 1
ATOM 1260 C C . PRO A 1 159 ? 3.392 0.378 35.828 1.00 89.31 159 PRO A C 1
ATOM 1262 O O . PRO A 1 159 ? 3.019 1.403 35.259 1.00 89.31 159 PRO A O 1
ATOM 1265 N N . ASN A 1 160 ? 3.217 0.167 37.134 1.00 90.50 160 ASN A N 1
ATOM 1266 C CA . ASN A 1 160 ? 2.644 1.160 38.040 1.00 90.50 160 ASN A CA 1
ATOM 1267 C C . ASN A 1 160 ? 3.722 2.166 38.478 1.00 90.50 160 ASN A C 1
ATOM 1269 O O . ASN A 1 160 ? 4.268 2.069 39.575 1.00 90.50 160 ASN A O 1
ATOM 1273 N N . ASP A 1 161 ? 4.076 3.074 37.571 1.00 91.50 161 ASP A N 1
ATOM 1274 C CA . ASP A 1 161 ? 5.054 4.138 37.790 1.00 91.50 161 ASP A CA 1
ATOM 1275 C C . ASP A 1 161 ? 4.445 5.491 37.404 1.00 91.50 161 ASP A C 1
ATOM 1277 O O . ASP A 1 161 ? 4.015 5.685 36.265 1.00 91.50 161 ASP A O 1
ATOM 1281 N N . ASN A 1 162 ? 4.405 6.429 38.353 1.00 91.00 162 ASN A N 1
ATOM 1282 C CA . ASN A 1 162 ? 3.748 7.722 38.150 1.00 91.00 162 ASN A CA 1
ATOM 1283 C C . ASN A 1 162 ? 4.464 8.594 37.108 1.00 91.00 162 ASN A C 1
ATOM 1285 O O . ASN A 1 162 ? 3.803 9.325 36.374 1.00 91.00 162 ASN A O 1
ATOM 1289 N N . LEU A 1 163 ? 5.796 8.524 37.012 1.00 91.38 163 LEU A N 1
ATOM 1290 C CA . LEU A 1 163 ? 6.551 9.316 36.037 1.00 91.38 163 LEU A CA 1
ATOM 1291 C C . LEU A 1 163 ? 6.282 8.813 34.619 1.00 91.38 163 LEU A C 1
ATOM 1293 O O . LEU A 1 163 ? 6.086 9.605 33.698 1.00 91.38 163 LEU A O 1
ATOM 1297 N N . PHE A 1 164 ? 6.238 7.494 34.446 1.00 92.38 164 PHE A N 1
ATOM 1298 C CA . PHE A 1 164 ? 5.884 6.865 33.183 1.00 92.38 164 PHE A CA 1
ATOM 1299 C C . PHE A 1 164 ? 4.427 7.131 32.800 1.00 92.38 164 PHE A C 1
ATOM 1301 O O . PHE A 1 164 ? 4.151 7.423 31.638 1.00 92.38 164 PHE A O 1
ATOM 1308 N N . PHE A 1 165 ? 3.507 7.080 33.767 1.00 93.75 165 PHE A N 1
ATOM 1309 C CA . PHE A 1 165 ? 2.100 7.419 33.558 1.00 93.75 165 PHE A CA 1
ATOM 1310 C C . PHE A 1 165 ? 1.950 8.840 32.999 1.00 93.75 165 PHE A C 1
ATOM 1312 O O . PHE A 1 165 ? 1.349 9.020 31.939 1.00 93.75 165 PHE A O 1
ATOM 1319 N N . GLU A 1 166 ? 2.552 9.836 33.654 1.00 93.62 166 GLU A N 1
ATOM 1320 C CA . GLU A 1 166 ? 2.481 11.232 33.205 1.00 93.62 166 GLU A CA 1
ATOM 1321 C C . GLU A 1 166 ? 3.189 11.451 31.862 1.00 93.62 166 GLU A C 1
ATOM 1323 O O . GLU A 1 166 ? 2.686 12.198 31.020 1.00 93.62 166 GLU A O 1
ATOM 1328 N N . LEU A 1 167 ? 4.304 10.756 31.602 1.00 93.94 167 LEU A N 1
ATOM 1329 C CA . LEU A 1 167 ? 4.955 10.800 30.292 1.00 93.94 167 LEU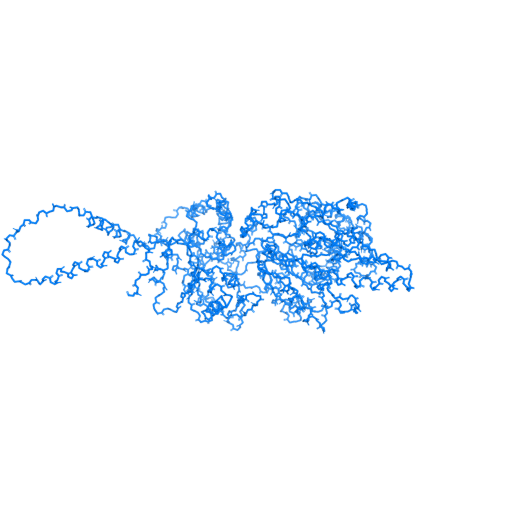 A CA 1
ATOM 1330 C C . LEU A 1 167 ? 4.021 10.291 29.187 1.00 93.94 167 LEU A C 1
ATOM 1332 O O . LEU A 1 167 ? 3.897 10.951 28.158 1.00 93.94 167 LEU A O 1
ATOM 1336 N N . ILE A 1 168 ? 3.366 9.140 29.381 1.00 93.88 168 ILE A N 1
ATOM 1337 C CA . ILE A 1 168 ? 2.435 8.577 28.392 1.00 93.88 168 ILE A CA 1
ATOM 1338 C C . ILE A 1 168 ? 1.292 9.555 28.127 1.00 93.88 168 ILE A C 1
ATOM 1340 O O . ILE A 1 168 ? 0.997 9.825 26.963 1.00 93.88 168 ILE A O 1
ATOM 1344 N N . VAL A 1 169 ? 0.660 10.088 29.179 1.00 93.56 169 VAL A N 1
ATOM 1345 C CA . VAL A 1 169 ? -0.443 11.052 29.038 1.00 93.56 169 VAL A CA 1
ATOM 1346 C C . VAL A 1 169 ? 0.013 12.257 28.221 1.00 93.56 169 VAL A C 1
ATOM 1348 O O . VAL A 1 169 ? -0.617 12.590 27.217 1.00 93.56 169 VAL A O 1
ATOM 1351 N N . CYS A 1 170 ? 1.129 12.873 28.618 1.00 93.56 170 CYS A N 1
ATOM 1352 C CA . CYS A 1 170 ? 1.671 14.064 27.976 1.00 93.56 170 CYS A CA 1
ATOM 1353 C C . CYS A 1 170 ? 1.999 13.802 26.502 1.00 93.56 170 CYS A C 1
ATOM 1355 O O . CYS A 1 170 ? 1.486 14.473 25.611 1.00 93.56 170 CYS A O 1
ATOM 1357 N N . VAL A 1 171 ? 2.785 12.764 26.224 1.00 94.88 171 VAL A N 1
ATOM 1358 C CA . VAL A 1 171 ? 3.213 12.428 24.866 1.00 94.88 171 VAL A CA 1
ATOM 1359 C C . VAL A 1 171 ? 2.017 12.084 23.975 1.00 94.88 171 VAL A C 1
ATOM 1361 O O . VAL A 1 171 ? 1.957 12.569 22.847 1.00 94.88 171 VAL A O 1
ATOM 1364 N N . LEU A 1 172 ? 1.049 11.284 24.434 1.00 93.81 172 LEU A N 1
ATOM 1365 C CA . LEU A 1 172 ? -0.116 10.927 23.614 1.00 93.81 172 LEU A CA 1
ATOM 1366 C C . LEU A 1 172 ? -1.030 12.132 23.368 1.00 93.81 172 LEU A C 1
ATOM 1368 O O . LEU A 1 172 ? -1.468 12.322 22.234 1.00 93.81 172 LEU A O 1
ATOM 1372 N N . LYS A 1 173 ? -1.253 12.987 24.372 1.00 92.62 173 LYS A N 1
ATOM 1373 C CA . LYS A 1 173 ? -1.997 14.246 24.211 1.00 92.62 173 LYS A CA 1
ATOM 1374 C C . LYS A 1 173 ? -1.344 15.144 23.164 1.00 92.62 173 LYS A C 1
ATOM 1376 O O . LYS A 1 173 ? -2.004 15.607 22.237 1.00 92.62 173 LYS A O 1
ATOM 1381 N N . GLU A 1 174 ? -0.038 15.355 23.274 1.00 93.62 174 GLU A N 1
ATOM 1382 C CA . GLU A 1 174 ? 0.715 16.200 22.347 1.00 93.62 174 GLU A CA 1
ATOM 1383 C C . GLU A 1 174 ? 0.771 15.604 20.938 1.00 93.62 174 GLU A C 1
ATOM 1385 O O . GLU A 1 174 ? 0.686 16.330 19.947 1.00 93.62 174 GLU A O 1
ATOM 1390 N N . SER A 1 175 ? 0.811 14.274 20.835 1.00 93.81 175 SER A N 1
ATOM 1391 C CA . SER A 1 175 ? 0.691 13.565 19.560 1.00 93.81 175 SER A CA 1
ATOM 1392 C C . SER A 1 175 ? -0.666 13.837 18.904 1.00 93.81 175 SER A C 1
ATOM 1394 O O . SER A 1 175 ? -0.707 14.232 17.741 1.00 93.81 175 SER A O 1
ATOM 1396 N N . GLN A 1 176 ? -1.775 13.704 19.643 1.00 90.25 176 GLN A N 1
ATOM 1397 C CA . GLN A 1 176 ? -3.124 14.002 19.141 1.00 90.25 176 GLN A CA 1
ATOM 1398 C C . GLN A 1 176 ? -3.256 15.471 18.712 1.00 90.25 176 GLN A C 1
ATOM 1400 O O . GLN A 1 176 ? -3.767 15.754 17.626 1.00 90.25 176 GLN A O 1
ATOM 1405 N N . THR A 1 177 ? -2.755 16.408 19.523 1.00 90.69 177 THR A N 1
ATOM 1406 C CA . THR A 1 177 ? -2.738 17.844 19.201 1.00 90.69 177 THR A CA 1
ATOM 1407 C C . THR A 1 177 ? -1.984 18.113 17.905 1.00 90.69 177 THR A C 1
ATOM 1409 O O . THR A 1 177 ? -2.525 18.766 17.013 1.00 90.69 177 THR A O 1
ATOM 1412 N N . TYR A 1 178 ? -0.778 17.561 17.747 1.00 92.44 178 TYR A N 1
ATOM 1413 C CA . TYR A 1 178 ? 0.005 17.732 16.525 1.00 92.44 178 TYR A CA 1
ATOM 1414 C C . TYR A 1 178 ? -0.727 17.190 15.295 1.00 92.44 178 TYR A C 1
ATOM 1416 O O . TYR A 1 178 ? -0.775 17.860 14.262 1.00 92.44 178 TYR A O 1
ATOM 1424 N N . MET A 1 179 ? -1.325 16.000 15.396 1.00 88.75 179 MET A N 1
ATOM 1425 C CA . MET A 1 179 ? -2.066 15.389 14.290 1.00 88.75 179 MET A CA 1
ATOM 1426 C C . MET A 1 179 ? -3.223 16.281 13.832 1.00 88.75 179 MET A C 1
ATOM 1428 O O . MET A 1 179 ? -3.365 16.525 12.637 1.00 88.75 179 MET A O 1
ATOM 1432 N N . ARG A 1 180 ? -3.976 16.884 14.761 1.00 85.56 180 ARG A N 1
ATOM 1433 C CA . ARG A 1 180 ? -5.062 17.825 14.429 1.00 85.56 180 ARG A CA 1
ATOM 1434 C C . ARG A 1 180 ? -4.608 19.088 13.695 1.00 85.56 180 ARG A C 1
ATOM 1436 O O . ARG A 1 180 ? -5.424 19.706 13.017 1.00 85.56 180 ARG A O 1
ATOM 1443 N N . THR A 1 181 ? -3.338 19.481 13.813 1.00 87.44 181 THR A N 1
ATOM 1444 C CA . THR A 1 181 ? -2.796 20.629 13.060 1.00 87.44 181 THR A CA 1
ATOM 1445 C C . THR A 1 181 ? -2.491 20.308 11.596 1.00 87.44 181 THR A C 1
ATOM 1447 O O . THR A 1 181 ? -2.308 21.227 10.793 1.00 87.44 181 THR A O 1
ATOM 1450 N N . GLN A 1 182 ? -2.450 19.023 11.228 1.00 84.06 182 GLN A N 1
ATOM 1451 C CA . GLN A 1 182 ? -2.209 18.605 9.852 1.00 84.06 182 GLN A CA 1
ATOM 1452 C C . GLN A 1 182 ? -3.406 18.943 8.954 1.00 84.06 182 GLN A C 1
ATOM 1454 O O . GLN A 1 182 ? -4.544 19.074 9.402 1.00 84.06 182 GLN A O 1
ATOM 1459 N N . LYS A 1 183 ? -3.147 19.112 7.655 1.00 70.50 183 LYS A N 1
ATOM 1460 C CA . LYS A 1 183 ? -4.169 19.496 6.657 1.00 70.50 183 LYS A CA 1
ATOM 1461 C C . LYS A 1 183 ? -4.689 18.316 5.829 1.00 70.50 183 LYS A C 1
ATOM 1463 O O . LYS A 1 183 ? -5.486 18.519 4.911 1.00 70.50 183 LYS A O 1
ATOM 1468 N N . ASP A 1 184 ? -4.207 17.117 6.118 1.00 67.88 184 ASP A N 1
ATOM 1469 C CA . ASP A 1 184 ? -4.455 15.879 5.388 1.00 67.88 184 ASP A CA 1
ATOM 1470 C C . ASP A 1 184 ? -5.282 14.886 6.230 1.00 67.88 184 ASP A C 1
ATOM 1472 O O . ASP A 1 184 ? -5.914 15.251 7.230 1.00 67.88 184 ASP A O 1
ATOM 1476 N N . GLU A 1 185 ? -5.320 13.623 5.803 1.00 63.69 185 GLU A N 1
ATOM 1477 C CA . GLU A 1 185 ? -6.058 12.553 6.479 1.00 63.69 185 GLU A CA 1
ATOM 1478 C C . GLU A 1 185 ? -5.527 12.268 7.895 1.00 63.69 185 GLU A C 1
ATOM 1480 O O . GLU A 1 185 ? -6.264 11.732 8.722 1.00 63.69 185 GLU A O 1
ATOM 1485 N N . CYS A 1 186 ? -4.297 12.683 8.218 1.00 64.94 186 CYS A N 1
ATOM 1486 C CA . CYS A 1 186 ? -3.712 12.513 9.548 1.00 64.94 186 CYS A CA 1
ATOM 1487 C C . CYS A 1 186 ? -4.422 13.359 10.612 1.00 64.94 186 CYS A C 1
ATOM 1489 O O . CYS A 1 186 ? -4.312 13.056 11.796 1.00 64.94 186 CYS A O 1
ATOM 1491 N N . SER A 1 187 ? -5.183 14.383 10.205 1.00 70.00 187 SER A N 1
ATOM 1492 C CA . SER A 1 187 ? -5.987 15.208 11.118 1.00 70.00 187 SER A CA 1
ATOM 1493 C C . SER A 1 187 ? -7.138 14.455 11.788 1.00 70.00 187 SER A C 1
ATOM 1495 O O . SER A 1 187 ? -7.614 14.873 12.847 1.00 70.00 187 SER A O 1
ATOM 1497 N N . PHE A 1 188 ? -7.573 13.332 11.211 1.00 72.38 188 PHE A N 1
ATOM 1498 C CA . PHE A 1 188 ? -8.619 12.487 11.775 1.00 72.38 188 PHE A CA 1
ATOM 1499 C C . PHE A 1 188 ? -8.007 11.516 12.790 1.00 72.38 188 PHE A C 1
ATOM 1501 O O . PHE A 1 188 ? -7.662 10.382 12.470 1.00 72.38 188 PHE A O 1
ATOM 1508 N N . VAL A 1 189 ? -7.864 11.978 14.031 1.00 80.19 189 VAL A N 1
ATOM 1509 C CA . VAL A 1 189 ? -7.444 11.149 15.170 1.00 80.19 189 VAL A CA 1
ATOM 1510 C C . VAL A 1 189 ? -8.584 10.919 16.150 1.00 80.19 189 VAL A C 1
ATOM 1512 O O . VAL A 1 189 ? -9.494 11.738 16.282 1.00 80.19 189 VAL A O 1
ATOM 1515 N N . SER A 1 190 ? -8.532 9.790 16.852 1.00 83.50 190 SER A N 1
ATOM 1516 C CA . SER A 1 190 ? -9.557 9.373 17.810 1.00 83.50 190 SER A CA 1
ATOM 1517 C C . SER A 1 190 ? -8.945 8.732 19.054 1.00 83.50 190 SER A C 1
ATOM 1519 O O . SER A 1 190 ? -7.772 8.363 19.071 1.00 83.50 190 SER A O 1
ATOM 1521 N N . LEU A 1 191 ? -9.761 8.500 20.084 1.00 87.00 191 LEU A N 1
ATOM 1522 C CA . LEU A 1 191 ? -9.342 7.740 21.270 1.00 87.00 191 LEU A CA 1
ATOM 1523 C C . LEU A 1 191 ? -8.939 6.286 20.944 1.00 87.00 191 LEU A C 1
ATOM 1525 O O . LEU A 1 191 ? -8.203 5.667 21.710 1.00 87.00 191 LEU A O 1
ATOM 1529 N N . ARG A 1 192 ? -9.339 5.751 19.779 1.00 86.88 192 ARG A N 1
ATOM 1530 C CA . ARG A 1 192 ? -8.874 4.439 19.296 1.00 86.88 192 ARG A CA 1
ATOM 1531 C C . ARG A 1 192 ? -7.373 4.452 18.991 1.00 86.88 192 ARG A C 1
ATOM 1533 O O . ARG A 1 192 ? -6.711 3.432 19.155 1.00 86.88 192 ARG A O 1
ATOM 1540 N N . ASP A 1 193 ? -6.821 5.591 18.567 1.00 89.19 193 ASP A N 1
ATOM 1541 C CA . ASP A 1 193 ? -5.379 5.750 18.345 1.00 89.19 193 ASP A CA 1
ATOM 1542 C C . ASP A 1 193 ? -4.601 5.687 19.659 1.00 89.19 193 ASP A C 1
ATOM 1544 O O . ASP A 1 193 ? -3.596 4.981 19.737 1.00 89.19 193 ASP A O 1
ATOM 1548 N N . VAL A 1 194 ? -5.122 6.341 20.702 1.00 91.88 194 VAL A N 1
ATOM 1549 C CA . VAL A 1 194 ? -4.574 6.295 22.065 1.00 91.88 194 VAL A CA 1
ATOM 1550 C C . VAL A 1 194 ? -4.574 4.856 22.584 1.00 91.88 194 VAL A C 1
ATOM 1552 O O . VAL A 1 194 ? -3.544 4.360 23.037 1.00 91.88 194 VAL A O 1
ATOM 1555 N N . GLU A 1 195 ? -5.693 4.140 22.457 1.00 91.44 195 GLU A N 1
ATOM 1556 C CA . GLU A 1 195 ? -5.778 2.739 22.881 1.00 91.44 195 GLU A CA 1
ATOM 1557 C C . GLU A 1 195 ? -4.806 1.832 22.104 1.00 91.44 195 GLU A C 1
ATOM 1559 O O . GLU A 1 195 ? -4.112 1.012 22.712 1.00 91.44 195 GLU A O 1
ATOM 1564 N N . ARG A 1 196 ? -4.682 2.006 20.780 1.00 92.81 196 ARG A N 1
ATOM 1565 C CA . ARG A 1 196 ? -3.690 1.283 19.962 1.00 92.81 196 ARG A CA 1
ATOM 1566 C C . ARG A 1 196 ? -2.261 1.572 20.409 1.00 92.81 196 ARG A C 1
ATOM 1568 O O . ARG A 1 196 ? -1.484 0.630 20.561 1.00 92.81 196 ARG A O 1
ATOM 1575 N N . ALA A 1 197 ? -1.924 2.833 20.665 1.00 95.06 197 ALA A N 1
ATOM 1576 C CA . ALA A 1 197 ? -0.602 3.209 21.147 1.00 95.06 197 ALA A CA 1
ATOM 1577 C C . ALA A 1 197 ? -0.292 2.537 22.493 1.00 95.06 197 ALA A C 1
ATOM 1579 O O . ALA A 1 197 ? 0.804 2.013 22.685 1.00 95.06 197 ALA A O 1
ATOM 1580 N N . LEU A 1 198 ? -1.261 2.446 23.404 1.00 94.94 198 LEU A N 1
ATOM 1581 C CA . LEU A 1 198 ? -1.078 1.757 24.687 1.00 94.94 198 LEU A CA 1
ATOM 1582 C C . LEU A 1 198 ? -0.915 0.242 24.535 1.00 94.94 198 LEU A C 1
ATOM 1584 O O . LEU A 1 198 ? -0.084 -0.352 25.228 1.00 94.94 198 LEU A O 1
ATOM 1588 N N . LEU A 1 199 ? -1.646 -0.384 23.606 1.00 94.75 199 LEU A N 1
ATOM 1589 C CA . LEU A 1 199 ? -1.451 -1.796 23.257 1.00 94.75 199 LEU A CA 1
ATOM 1590 C C . LEU A 1 199 ? -0.027 -2.052 22.752 1.00 94.75 199 LEU A C 1
ATOM 1592 O O . LEU A 1 199 ? 0.633 -2.980 23.224 1.00 94.75 199 LEU A O 1
ATOM 1596 N N . VAL A 1 200 ? 0.465 -1.207 21.844 1.00 96.56 200 VAL A N 1
ATOM 1597 C CA . VAL A 1 200 ? 1.821 -1.315 21.288 1.00 96.56 200 VAL A CA 1
ATOM 1598 C C . VAL A 1 200 ? 2.879 -1.063 22.370 1.00 96.56 200 VAL A C 1
ATOM 1600 O O . VAL A 1 200 ? 3.815 -1.854 22.499 1.00 96.56 200 VAL A O 1
ATOM 1603 N N . THR A 1 201 ? 2.706 -0.034 23.206 1.00 96.38 201 THR A N 1
ATOM 1604 C CA . THR A 1 201 ? 3.607 0.264 24.334 1.00 96.38 201 THR A CA 1
ATOM 1605 C C . THR A 1 201 ? 3.678 -0.912 25.303 1.00 96.38 201 THR A C 1
ATOM 1607 O O . THR A 1 201 ? 4.771 -1.331 25.679 1.00 96.38 201 THR A O 1
ATOM 1610 N N . SER A 1 202 ? 2.534 -1.493 25.679 1.00 95.62 202 SER A N 1
ATOM 1611 C CA . SER A 1 202 ? 2.484 -2.657 26.571 1.00 95.62 202 SER A CA 1
ATOM 1612 C C . SER A 1 202 ? 3.214 -3.864 25.981 1.00 95.62 202 SER A C 1
ATOM 1614 O O . SER A 1 202 ? 3.970 -4.539 26.684 1.00 95.62 202 SER A O 1
ATOM 1616 N N . TRP A 1 203 ? 3.034 -4.120 24.684 1.00 95.25 203 TRP A N 1
ATOM 1617 C CA . TRP A 1 203 ? 3.680 -5.240 24.005 1.00 95.25 203 TRP A CA 1
ATOM 1618 C C . TRP A 1 203 ? 5.198 -5.080 23.939 1.00 95.25 203 TRP A C 1
ATOM 1620 O O . TRP A 1 203 ? 5.919 -5.998 24.338 1.00 95.25 203 TRP A O 1
ATOM 1630 N N . PHE A 1 204 ? 5.691 -3.907 23.527 1.00 94.94 204 PHE A N 1
ATOM 1631 C CA . PHE A 1 204 ? 7.129 -3.632 23.526 1.00 94.94 204 PHE A CA 1
ATOM 1632 C C . PHE A 1 204 ? 7.708 -3.664 24.933 1.00 94.94 204 PHE A C 1
ATOM 1634 O O . PHE A 1 204 ? 8.761 -4.258 25.130 1.00 94.94 204 PHE A O 1
ATOM 1641 N N . TYR A 1 205 ? 7.021 -3.096 25.925 1.00 92.31 205 TYR A N 1
ATOM 1642 C CA . TYR A 1 205 ? 7.486 -3.126 27.307 1.00 92.31 205 TYR A CA 1
ATOM 1643 C C . TYR A 1 205 ? 7.655 -4.564 27.818 1.00 92.31 205 TYR A C 1
ATOM 1645 O O . TYR A 1 205 ? 8.700 -4.901 28.370 1.00 92.31 205 TYR A O 1
ATOM 1653 N N . LYS A 1 206 ? 6.684 -5.452 27.573 1.00 91.31 206 LYS A N 1
ATOM 1654 C CA . LYS A 1 206 ? 6.761 -6.861 28.000 1.00 91.31 206 LYS A CA 1
ATOM 1655 C C . LYS A 1 206 ? 7.808 -7.676 27.240 1.00 91.31 206 LYS A C 1
ATOM 1657 O O . LYS A 1 206 ? 8.354 -8.619 27.800 1.00 91.31 206 LYS A O 1
ATOM 1662 N N . ARG A 1 207 ? 8.077 -7.335 25.977 1.00 90.12 207 ARG A N 1
ATOM 1663 C CA . ARG A 1 207 ? 8.943 -8.113 25.074 1.00 90.12 207 ARG A CA 1
ATOM 1664 C C . ARG A 1 207 ? 10.261 -7.426 24.717 1.00 90.12 207 ARG A C 1
ATOM 1666 O O . ARG A 1 207 ? 10.964 -7.896 23.827 1.00 90.12 207 ARG A O 1
ATOM 1673 N N . MET A 1 208 ? 10.622 -6.342 25.406 1.00 89.19 208 MET A N 1
ATOM 1674 C CA . MET A 1 208 ? 11.812 -5.548 25.078 1.00 89.19 208 MET A CA 1
ATOM 1675 C C . MET A 1 208 ? 13.098 -6.382 25.089 1.00 89.19 208 MET A C 1
ATOM 1677 O O . MET A 1 208 ? 14.004 -6.148 24.292 1.00 89.19 208 MET A O 1
ATOM 1681 N N . ASP A 1 209 ? 13.136 -7.402 25.944 1.00 85.75 209 ASP A N 1
ATOM 1682 C CA . ASP A 1 209 ? 14.289 -8.282 26.138 1.00 85.75 209 ASP A CA 1
ATOM 1683 C C . ASP A 1 209 ? 14.585 -9.141 24.887 1.00 85.75 209 ASP A C 1
ATOM 1685 O O . ASP A 1 209 ? 15.699 -9.623 24.718 1.00 85.75 209 ASP A O 1
ATOM 1689 N N . LEU A 1 210 ? 13.626 -9.285 23.957 1.00 84.94 210 LEU A N 1
ATOM 1690 C CA . LEU A 1 210 ? 13.856 -9.905 22.642 1.00 84.94 210 LEU A CA 1
ATOM 1691 C C . LEU A 1 210 ? 14.649 -8.992 21.693 1.00 84.94 210 LEU A C 1
ATOM 1693 O O . LEU A 1 210 ? 15.343 -9.459 20.788 1.00 84.94 210 LEU A O 1
ATOM 1697 N N . PHE A 1 2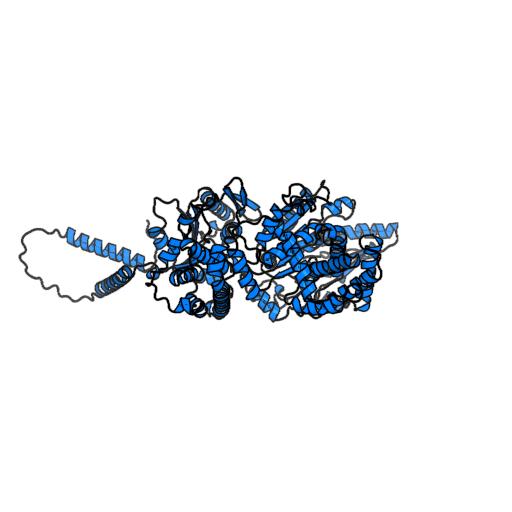11 ? 14.528 -7.677 21.871 1.00 83.00 211 PHE A N 1
ATOM 1698 C CA . PHE A 1 211 ? 15.069 -6.675 20.956 1.00 83.00 211 PHE A CA 1
ATOM 1699 C C . PHE A 1 211 ? 16.375 -6.062 21.440 1.00 83.00 211 PHE A C 1
ATOM 1701 O O . PHE A 1 211 ? 17.085 -5.456 20.637 1.00 83.00 211 PHE A O 1
ATOM 1708 N N . ILE A 1 212 ? 16.757 -6.278 22.696 1.00 75.81 212 ILE A N 1
ATOM 1709 C CA . ILE A 1 212 ? 17.981 -5.725 23.275 1.00 75.81 212 ILE A CA 1
ATOM 1710 C C . ILE A 1 212 ? 18.872 -6.861 23.773 1.00 75.81 212 ILE A C 1
ATOM 1712 O O . ILE A 1 212 ? 18.397 -7.806 24.392 1.00 75.81 212 ILE A O 1
ATOM 1716 N N . ASN A 1 213 ? 20.167 -6.797 23.463 1.00 61.22 213 ASN A N 1
ATOM 1717 C CA . ASN A 1 213 ? 21.117 -7.778 23.972 1.00 61.22 213 ASN A CA 1
ATOM 1718 C C . ASN A 1 213 ? 21.448 -7.424 25.424 1.00 61.22 213 ASN A C 1
ATOM 1720 O O . ASN A 1 213 ? 21.976 -6.353 25.692 1.00 61.22 213 ASN A O 1
ATOM 1724 N N . ILE A 1 214 ? 21.195 -8.355 26.344 1.00 51.19 214 ILE A N 1
ATOM 1725 C CA . ILE A 1 214 ? 21.455 -8.218 27.792 1.00 51.19 214 ILE A CA 1
ATOM 1726 C C . ILE A 1 214 ? 22.954 -7.969 28.100 1.00 51.19 214 ILE A C 1
ATOM 1728 O O . ILE A 1 214 ? 23.305 -7.591 29.209 1.00 51.19 214 ILE A O 1
ATOM 1732 N N . ALA A 1 215 ? 23.844 -8.158 27.116 1.00 48.81 215 ALA A N 1
ATOM 1733 C CA . ALA A 1 215 ? 25.280 -7.907 27.236 1.00 48.81 215 ALA A CA 1
ATOM 1734 C C . ALA A 1 215 ? 25.669 -6.414 27.232 1.00 48.81 215 ALA A C 1
ATOM 1736 O O . ALA A 1 215 ? 26.769 -6.092 27.681 1.00 48.81 215 ALA A O 1
ATOM 1737 N N . ASP A 1 216 ? 24.789 -5.513 26.775 1.00 46.94 216 ASP A N 1
ATOM 1738 C CA . ASP A 1 216 ? 24.955 -4.075 27.004 1.00 46.94 216 ASP A CA 1
ATOM 1739 C C . ASP A 1 216 ? 24.503 -3.775 28.440 1.00 46.94 216 ASP A C 1
ATOM 1741 O O . ASP A 1 216 ? 23.321 -3.579 28.733 1.00 46.94 216 ASP A O 1
ATOM 1745 N N . ASN A 1 217 ? 25.466 -3.853 29.358 1.00 44.69 217 ASN A N 1
ATOM 1746 C CA . ASN A 1 217 ? 25.280 -3.591 30.779 1.00 44.69 217 ASN A CA 1
ATOM 1747 C C . ASN A 1 217 ? 24.639 -2.208 31.007 1.00 44.69 217 ASN A C 1
ATOM 1749 O O . ASN A 1 217 ? 25.078 -1.212 30.440 1.00 44.69 217 ASN A O 1
ATOM 1753 N N . GLU A 1 218 ? 23.638 -2.187 31.895 1.00 50.97 218 GLU A N 1
ATOM 1754 C CA . GLU A 1 218 ? 22.840 -1.032 32.349 1.00 50.97 218 GLU A CA 1
ATOM 1755 C C . GLU A 1 218 ? 21.677 -0.578 31.452 1.00 50.97 218 GLU A C 1
ATOM 1757 O O . GLU A 1 218 ? 21.458 0.616 31.226 1.00 50.97 218 GLU A O 1
ATOM 1762 N N . LEU A 1 219 ? 20.803 -1.503 31.036 1.00 56.34 219 LEU A N 1
ATOM 1763 C CA . LEU A 1 219 ? 19.449 -1.067 30.698 1.00 56.34 219 LEU A CA 1
ATOM 1764 C C . LEU A 1 219 ? 18.715 -0.649 31.978 1.00 56.34 219 LEU A C 1
ATOM 1766 O O . LEU A 1 219 ? 18.186 -1.483 32.715 1.00 56.34 219 LEU A O 1
ATOM 1770 N N . THR A 1 220 ? 18.675 0.653 32.256 1.00 70.69 220 THR A N 1
ATOM 1771 C CA . THR A 1 220 ? 17.833 1.169 33.335 1.00 70.69 220 THR A CA 1
ATOM 1772 C C . THR A 1 220 ? 16.369 0.834 33.043 1.00 70.69 220 THR A C 1
ATOM 1774 O O . THR A 1 220 ? 15.910 0.829 31.897 1.00 70.69 220 THR A O 1
ATOM 1777 N N . TYR A 1 221 ? 15.604 0.564 34.097 1.00 81.06 221 TYR A N 1
ATOM 1778 C CA . TYR A 1 221 ? 14.156 0.359 34.024 1.00 81.06 221 TYR A CA 1
ATOM 1779 C C . TYR A 1 221 ? 13.441 1.479 33.232 1.00 81.06 221 TYR A C 1
ATOM 1781 O O . TYR A 1 221 ? 12.554 1.207 32.420 1.00 81.06 221 TYR A O 1
ATOM 1789 N N . TYR A 1 222 ? 13.920 2.721 33.371 1.00 84.88 222 TYR A N 1
ATOM 1790 C CA . TYR A 1 222 ? 13.444 3.890 32.629 1.00 84.88 222 TYR A CA 1
ATOM 1791 C C . TYR A 1 222 ? 13.793 3.865 31.132 1.00 84.88 222 TYR A C 1
ATOM 1793 O O . TYR A 1 222 ? 12.969 4.276 30.317 1.00 84.88 222 TYR A O 1
ATOM 1801 N N . ASN A 1 223 ? 14.944 3.315 30.728 1.00 86.19 223 ASN A N 1
ATOM 1802 C CA . ASN A 1 223 ? 15.279 3.155 29.307 1.00 86.19 223 ASN A CA 1
ATOM 1803 C C . ASN A 1 223 ? 14.320 2.181 28.606 1.00 86.19 223 ASN A C 1
ATOM 1805 O O . ASN A 1 223 ? 13.874 2.449 27.490 1.00 86.19 223 ASN A O 1
ATOM 1809 N N . LYS A 1 224 ? 13.934 1.077 29.267 1.00 88.50 224 LYS A N 1
ATOM 1810 C CA . LYS A 1 224 ? 12.936 0.122 28.739 1.00 88.50 224 LYS A CA 1
ATOM 1811 C C . LYS A 1 224 ? 11.584 0.797 28.492 1.00 88.50 224 LYS A C 1
ATOM 1813 O O . LYS A 1 224 ? 10.974 0.608 27.441 1.00 88.50 224 LYS A O 1
ATOM 1818 N N . MET A 1 225 ? 11.142 1.612 29.443 1.00 91.44 225 MET A N 1
ATOM 1819 C CA . MET A 1 225 ? 9.938 2.442 29.341 1.00 91.44 225 MET A CA 1
ATOM 1820 C C . MET A 1 225 ? 10.026 3.463 28.198 1.00 91.44 225 MET A C 1
ATOM 1822 O O . MET A 1 225 ? 9.123 3.534 27.362 1.00 91.44 225 MET A O 1
ATOM 1826 N N . GLN A 1 226 ? 11.133 4.207 28.122 1.00 92.50 226 GLN A N 1
ATOM 1827 C CA . GLN A 1 226 ? 11.377 5.210 27.084 1.00 92.50 226 GLN A CA 1
ATOM 1828 C C . GLN A 1 226 ? 11.303 4.587 25.682 1.00 92.50 226 GLN A C 1
ATOM 1830 O O . GLN A 1 226 ? 10.597 5.092 24.810 1.00 92.50 226 GLN A O 1
ATOM 1835 N N . LEU A 1 227 ? 11.987 3.456 25.477 1.00 93.06 227 LEU A N 1
ATOM 1836 C CA . LEU A 1 227 ? 11.999 2.732 24.205 1.00 93.06 227 LEU A CA 1
ATOM 1837 C C . LEU A 1 227 ? 10.610 2.220 23.817 1.00 93.06 227 LEU A C 1
ATOM 1839 O O . LEU A 1 227 ? 10.220 2.347 22.659 1.00 93.06 227 LEU A O 1
ATOM 1843 N N . ALA A 1 228 ? 9.841 1.690 24.773 1.00 94.75 228 ALA A N 1
ATOM 1844 C CA . ALA A 1 228 ? 8.497 1.183 24.506 1.00 94.75 228 ALA A CA 1
ATOM 1845 C C . ALA A 1 228 ? 7.565 2.279 23.966 1.00 94.75 228 ALA A C 1
ATOM 1847 O O . ALA A 1 228 ? 6.837 2.041 22.999 1.00 94.75 228 ALA A O 1
ATOM 1848 N N . ILE A 1 229 ? 7.632 3.489 24.536 1.00 95.38 229 ILE A N 1
ATOM 1849 C CA . ILE A 1 229 ? 6.873 4.643 24.034 1.00 95.38 229 ILE A CA 1
ATOM 1850 C C . ILE A 1 229 ? 7.399 5.081 22.667 1.00 95.38 229 ILE A C 1
ATOM 1852 O O . ILE A 1 229 ? 6.599 5.267 21.758 1.00 95.38 229 ILE A O 1
ATOM 1856 N N . ILE A 1 230 ? 8.718 5.215 22.483 1.00 95.94 230 ILE A N 1
ATOM 1857 C CA . ILE A 1 230 ? 9.308 5.630 21.196 1.00 95.94 230 ILE A CA 1
ATOM 1858 C C . ILE A 1 230 ? 8.844 4.718 20.052 1.00 95.94 230 ILE A C 1
ATOM 1860 O O . ILE A 1 230 ? 8.404 5.205 19.007 1.00 95.94 230 ILE A O 1
ATOM 1864 N N . TYR A 1 231 ? 8.887 3.398 20.251 1.00 96.12 231 TYR A N 1
ATOM 1865 C CA . TYR A 1 231 ? 8.438 2.440 19.241 1.00 96.12 231 TYR A CA 1
ATOM 1866 C C . TYR A 1 231 ? 6.927 2.506 19.014 1.00 96.12 231 TYR A C 1
ATOM 1868 O O . TYR A 1 231 ? 6.483 2.437 17.868 1.00 96.12 231 TYR A O 1
ATOM 1876 N N . SER A 1 232 ? 6.142 2.717 20.070 1.00 96.56 232 SER A N 1
ATOM 1877 C CA . SER A 1 232 ? 4.698 2.930 19.953 1.00 96.56 232 SER A CA 1
ATOM 1878 C C . SER A 1 232 ? 4.349 4.175 19.136 1.00 96.56 232 SER A C 1
ATOM 1880 O O . SER A 1 232 ? 3.551 4.095 18.202 1.00 96.56 232 SER A O 1
ATOM 1882 N N . LEU A 1 233 ? 5.019 5.304 19.386 1.00 96.19 233 LEU A N 1
ATOM 1883 C CA . LEU A 1 233 ? 4.847 6.515 18.582 1.00 96.19 233 LEU A CA 1
ATOM 1884 C C . LEU A 1 233 ? 5.232 6.288 17.127 1.00 96.19 233 LEU A C 1
ATOM 1886 O O . LEU A 1 233 ? 4.551 6.784 16.228 1.00 96.19 233 LEU A O 1
ATOM 1890 N N . SER A 1 234 ? 6.298 5.520 16.889 1.00 94.94 234 SER A N 1
ATOM 1891 C CA . SER A 1 234 ? 6.706 5.179 15.533 1.00 94.94 234 SER A CA 1
ATOM 1892 C C . SER A 1 234 ? 5.618 4.420 14.781 1.00 94.94 234 SER A C 1
ATOM 1894 O O . SER A 1 234 ? 5.366 4.723 13.618 1.00 94.94 234 SER A O 1
ATOM 1896 N N . VAL A 1 235 ? 4.992 3.444 15.439 1.00 94.94 235 VAL A N 1
ATOM 1897 C CA . VAL A 1 235 ? 3.971 2.575 14.846 1.00 94.94 235 VAL A CA 1
ATOM 1898 C C . VAL A 1 235 ? 2.641 3.316 14.679 1.00 94.94 235 VAL A C 1
ATOM 1900 O O . VAL A 1 235 ? 2.020 3.230 13.626 1.00 94.94 235 VAL A O 1
ATOM 1903 N N . CYS A 1 236 ? 2.190 4.066 15.685 1.00 93.56 236 CYS A N 1
ATOM 1904 C CA . CYS A 1 236 ? 0.839 4.636 15.690 1.00 93.56 236 CYS A CA 1
ATOM 1905 C C . CYS A 1 236 ? 0.736 6.038 15.077 1.00 93.56 236 CYS A C 1
ATOM 1907 O O . CYS A 1 236 ? -0.313 6.366 14.519 1.00 93.56 236 CYS A O 1
ATOM 1909 N N . TYR A 1 237 ? 1.794 6.850 15.161 1.00 92.75 237 TYR A N 1
ATOM 1910 C CA . TYR A 1 237 ? 1.758 8.266 14.779 1.00 92.75 237 TYR A CA 1
ATOM 1911 C C . TYR A 1 237 ? 2.730 8.596 13.643 1.00 92.75 237 TYR A C 1
ATOM 1913 O O . TYR A 1 237 ? 2.304 9.107 12.613 1.00 92.75 237 TYR A O 1
ATOM 1921 N N . ILE A 1 238 ? 4.018 8.259 13.775 1.00 92.19 238 ILE A N 1
ATOM 1922 C CA . ILE A 1 238 ? 5.036 8.615 12.765 1.00 92.19 238 ILE A CA 1
ATOM 1923 C C . ILE A 1 238 ? 4.764 7.917 11.430 1.00 92.19 238 ILE A C 1
ATOM 1925 O O . ILE A 1 238 ? 4.900 8.543 10.384 1.00 92.19 238 ILE A O 1
ATOM 1929 N N . ALA A 1 239 ? 4.343 6.648 11.454 1.00 88.88 239 ALA A N 1
ATOM 1930 C CA . ALA A 1 239 ? 4.042 5.881 10.244 1.00 88.88 239 ALA A CA 1
ATOM 1931 C C . ALA A 1 239 ? 2.952 6.522 9.359 1.00 88.88 239 ALA A C 1
ATOM 1933 O O . ALA A 1 239 ? 2.951 6.302 8.145 1.00 88.88 239 ALA A O 1
ATOM 1934 N N . LYS A 1 240 ? 2.052 7.323 9.952 1.00 85.38 240 LYS A N 1
ATOM 1935 C CA . LYS A 1 240 ? 0.971 8.014 9.236 1.00 85.38 240 LYS A CA 1
ATOM 1936 C C . LYS A 1 240 ? 1.453 9.256 8.482 1.00 85.38 240 LYS A C 1
ATOM 1938 O O . LYS A 1 240 ? 0.824 9.636 7.504 1.00 85.38 240 LYS A O 1
ATOM 1943 N N . LEU A 1 241 ? 2.546 9.877 8.928 1.00 84.94 241 LEU A N 1
ATOM 1944 C CA . LEU A 1 241 ? 2.990 11.185 8.450 1.00 84.94 241 LEU A CA 1
ATOM 1945 C C . LEU A 1 241 ? 3.892 11.097 7.212 1.00 84.94 241 LEU A C 1
ATOM 1947 O O . LEU A 1 241 ? 4.774 10.236 7.120 1.00 84.94 241 LEU A O 1
ATOM 1951 N N . GLU A 1 242 ? 3.718 12.066 6.307 1.00 78.56 242 GLU A N 1
ATOM 1952 C CA . GLU A 1 242 ? 4.654 12.363 5.215 1.00 78.56 242 GLU A CA 1
ATOM 1953 C C . GLU A 1 242 ? 5.897 13.094 5.763 1.00 78.56 242 GLU A C 1
ATOM 1955 O O . GLU A 1 242 ? 7.013 12.600 5.617 1.00 78.56 242 GLU A O 1
ATOM 1960 N N . ASP A 1 243 ? 5.712 14.199 6.501 1.00 84.56 243 ASP A N 1
ATOM 1961 C CA . ASP A 1 243 ? 6.798 14.887 7.218 1.00 84.56 243 ASP A CA 1
ATOM 1962 C C . ASP A 1 243 ? 6.990 14.317 8.630 1.00 84.56 243 ASP A C 1
ATOM 1964 O O . ASP A 1 243 ? 6.379 14.730 9.621 1.00 84.56 243 ASP A O 1
ATOM 1968 N N . ARG A 1 244 ? 7.883 13.336 8.715 1.00 89.25 244 ARG A N 1
ATOM 1969 C CA . ARG A 1 244 ? 8.187 12.617 9.955 1.00 89.25 244 ARG A CA 1
ATOM 1970 C C . ARG A 1 244 ? 9.160 13.376 10.852 1.00 89.25 244 ARG A C 1
ATOM 1972 O O . ARG A 1 244 ? 9.126 13.212 12.072 1.00 89.25 244 ARG A O 1
ATOM 1979 N N . ASP A 1 245 ? 10.035 14.194 10.276 1.00 91.06 245 ASP A N 1
ATOM 1980 C CA . ASP A 1 245 ? 11.091 14.876 11.025 1.00 91.06 245 ASP A CA 1
ATOM 1981 C C . ASP A 1 245 ? 10.549 16.058 11.824 1.00 91.06 245 ASP A C 1
ATOM 1983 O O . ASP A 1 245 ? 10.967 16.263 12.970 1.00 91.06 245 ASP A O 1
ATOM 1987 N N . SER A 1 246 ? 9.570 16.789 11.288 1.00 92.75 246 SER A N 1
ATOM 1988 C CA . SER A 1 246 ? 8.884 17.845 12.041 1.00 92.75 246 SER A CA 1
ATOM 1989 C C . SER A 1 246 ? 8.175 17.299 13.277 1.00 92.75 246 SER A C 1
ATOM 1991 O O . SER A 1 246 ? 8.287 17.884 14.358 1.00 92.75 246 SER A O 1
ATOM 1993 N N . TYR A 1 247 ? 7.518 16.143 13.164 1.00 94.56 247 TYR A N 1
ATOM 1994 C CA . TYR A 1 247 ? 6.897 15.486 14.312 1.00 94.56 247 TYR A CA 1
ATOM 1995 C C . TYR A 1 247 ? 7.925 15.016 15.340 1.00 94.56 247 TYR A C 1
ATOM 1997 O O . TYR A 1 247 ? 7.758 15.280 16.530 1.00 94.56 247 TYR A O 1
ATOM 2005 N N . ARG A 1 248 ? 9.021 14.373 14.910 1.00 95.50 248 ARG A N 1
ATOM 2006 C CA . ARG A 1 248 ? 10.094 13.940 15.826 1.00 95.50 248 ARG A CA 1
ATOM 2007 C C . ARG A 1 248 ? 10.658 15.119 16.622 1.00 95.50 248 ARG A C 1
ATOM 2009 O O . ARG A 1 248 ? 10.837 14.994 17.830 1.00 95.50 248 ARG A O 1
ATOM 2016 N N . LYS A 1 249 ? 10.879 16.269 15.971 1.00 95.31 249 LYS A N 1
ATOM 2017 C CA . LYS A 1 249 ? 11.328 17.523 16.612 1.00 95.31 249 LYS A CA 1
ATOM 2018 C C . LYS A 1 249 ? 10.297 18.110 17.571 1.00 95.31 249 LYS A C 1
ATOM 2020 O O . LYS A 1 249 ? 10.674 18.726 18.568 1.00 95.31 249 LYS A O 1
ATOM 2025 N N . TYR A 1 250 ? 9.012 17.972 17.259 1.00 95.94 250 TYR A N 1
ATOM 2026 C CA . TYR A 1 250 ? 7.932 18.414 18.132 1.00 95.94 250 TYR A CA 1
ATOM 2027 C C . TYR A 1 250 ? 7.865 17.545 19.389 1.00 95.94 250 TYR A C 1
ATOM 2029 O O . TYR A 1 250 ? 8.007 18.053 20.501 1.00 95.94 250 TYR A O 1
ATOM 2037 N N . ILE A 1 251 ? 7.731 16.230 19.207 1.00 95.94 251 ILE A N 1
ATOM 2038 C CA . ILE A 1 251 ? 7.457 15.301 20.301 1.00 95.94 251 ILE A CA 1
ATOM 2039 C C . ILE A 1 251 ? 8.662 15.102 21.224 1.00 95.94 251 ILE A C 1
ATOM 2041 O O . ILE A 1 251 ? 8.486 14.901 22.424 1.00 95.94 251 ILE A O 1
ATOM 2045 N N . SER A 1 252 ? 9.894 15.229 20.711 1.00 95.38 252 SER A N 1
ATOM 2046 C CA . SER A 1 252 ? 11.111 15.061 21.517 1.00 95.38 252 SER A CA 1
ATOM 2047 C C . SER A 1 252 ? 11.210 16.046 22.683 1.00 95.38 252 SER A C 1
ATOM 2049 O O . SER A 1 252 ? 11.906 15.763 23.650 1.00 95.38 252 SER A O 1
ATOM 2051 N N . LYS A 1 253 ? 10.524 17.195 22.613 1.00 94.38 253 LYS A N 1
ATOM 2052 C CA . LYS A 1 253 ? 10.530 18.228 23.664 1.00 94.38 253 LYS A CA 1
ATOM 2053 C C . LYS A 1 253 ? 9.803 17.794 24.937 1.00 94.38 253 LYS A C 1
ATOM 2055 O O . LYS A 1 253 ? 10.082 18.330 26.003 1.00 94.38 253 LYS A O 1
ATOM 2060 N N . PHE A 1 254 ? 8.883 16.839 24.822 1.00 94.44 254 PHE A N 1
ATOM 2061 C CA . PHE A 1 254 ? 8.063 16.360 25.936 1.00 94.44 254 PHE A CA 1
ATOM 2062 C C . PHE A 1 254 ? 8.703 15.181 26.681 1.00 94.44 254 PHE A C 1
ATOM 2064 O O . PHE A 1 254 ? 8.270 14.822 27.774 1.00 94.44 254 PHE A O 1
ATOM 2071 N N . PHE A 1 255 ? 9.786 14.620 26.137 1.00 92.88 255 PHE A N 1
ATOM 2072 C CA . PHE A 1 255 ? 10.645 13.668 26.833 1.00 92.88 255 PHE A CA 1
ATOM 2073 C C . PHE A 1 255 ? 11.570 14.425 27.796 1.00 92.88 255 PHE A C 1
ATOM 2075 O O . PHE A 1 255 ? 12.577 15.003 27.389 1.00 92.88 255 PHE A O 1
ATOM 2082 N N . THR A 1 256 ? 11.208 14.445 29.080 1.00 87.69 256 THR A N 1
ATOM 2083 C CA . THR A 1 256 ? 11.885 15.231 30.127 1.00 87.69 256 THR A CA 1
ATOM 2084 C C . THR A 1 256 ? 12.301 14.364 31.321 1.00 87.69 256 THR A C 1
ATOM 2086 O O . THR A 1 256 ? 11.906 13.200 31.437 1.00 87.69 256 THR A O 1
ATOM 2089 N N . GLY A 1 257 ? 13.135 14.915 32.210 1.00 86.44 257 GLY A N 1
ATOM 2090 C CA . GLY A 1 257 ? 13.578 14.237 33.432 1.00 86.44 257 GLY A CA 1
ATOM 2091 C C . GLY A 1 257 ? 14.321 12.929 33.145 1.00 86.44 257 GLY A C 1
ATOM 2092 O O . GLY A 1 257 ? 15.226 12.892 32.316 1.00 86.44 257 GLY A O 1
ATOM 2093 N N . HIS A 1 258 ? 13.909 11.836 33.795 1.00 85.12 258 HIS A N 1
ATOM 2094 C CA . HIS A 1 258 ? 14.497 10.500 33.609 1.00 85.12 258 HIS A CA 1
ATOM 2095 C C . HIS A 1 258 ? 14.330 9.920 32.195 1.00 85.12 258 HIS A C 1
ATOM 2097 O O . HIS A 1 258 ? 14.976 8.930 31.864 1.00 85.12 258 HIS A O 1
ATOM 2103 N N . PHE A 1 259 ? 13.480 10.528 31.366 1.00 88.00 259 PHE A N 1
ATOM 2104 C CA . PHE A 1 259 ? 13.226 10.107 29.992 1.00 88.00 259 PHE A CA 1
ATOM 2105 C C . PHE A 1 259 ? 13.812 11.069 28.958 1.00 88.00 259 PHE A C 1
ATOM 2107 O O . PHE A 1 259 ? 13.457 10.966 27.785 1.00 88.00 259 PHE A O 1
ATOM 2114 N N . GLN A 1 260 ? 14.673 12.004 29.366 1.00 89.19 260 GLN A N 1
ATOM 2115 C CA . GLN A 1 260 ? 15.263 12.991 28.469 1.00 89.19 260 GLN A CA 1
ATOM 2116 C C . GLN A 1 260 ? 16.051 12.333 27.325 1.00 89.19 260 GLN A C 1
ATOM 2118 O O . GLN A 1 260 ? 16.780 11.362 27.519 1.00 89.19 260 GLN A O 1
ATOM 2123 N N . LEU A 1 261 ? 15.891 12.886 26.123 1.00 89.62 261 LEU A N 1
ATOM 2124 C CA . LEU A 1 261 ? 16.614 12.474 24.920 1.00 89.62 261 LEU A CA 1
ATOM 2125 C C . LEU A 1 261 ? 17.836 13.379 24.740 1.00 89.62 261 LEU A C 1
ATOM 2127 O O . LEU A 1 261 ? 17.690 14.600 24.664 1.00 89.62 261 LEU A O 1
ATOM 2131 N N . ILE A 1 262 ? 19.026 12.791 24.645 1.00 85.88 262 ILE A N 1
ATOM 2132 C CA . ILE A 1 262 ? 20.302 13.506 24.491 1.00 85.88 262 ILE A CA 1
ATOM 2133 C C . ILE A 1 262 ? 20.373 14.137 23.098 1.00 85.88 262 ILE A C 1
ATOM 2135 O O . ILE A 1 262 ? 20.684 15.319 22.966 1.00 85.88 262 ILE A O 1
ATOM 2139 N N . ASN A 1 263 ? 20.009 13.371 22.063 1.00 88.19 263 ASN A N 1
ATOM 2140 C CA . ASN A 1 263 ? 20.040 13.825 20.665 1.00 88.19 263 ASN A CA 1
ATOM 2141 C C . ASN A 1 263 ? 18.642 14.197 20.132 1.00 88.19 263 ASN A C 1
ATOM 2143 O O . ASN A 1 263 ? 18.435 14.312 18.920 1.00 88.19 263 ASN A O 1
ATOM 2147 N N . GLY A 1 264 ? 17.663 14.365 21.029 1.00 91.31 264 GLY A N 1
ATOM 2148 C CA . GLY A 1 264 ? 16.296 14.772 20.701 1.00 91.31 264 GLY A CA 1
ATOM 2149 C C . GLY A 1 264 ? 15.664 13.927 19.588 1.00 91.31 264 GLY A C 1
ATOM 2150 O O . GLY A 1 264 ? 15.566 12.705 19.684 1.00 91.31 264 GLY A O 1
ATOM 2151 N N . ALA A 1 265 ? 15.239 14.592 18.512 1.00 92.50 265 ALA A N 1
ATOM 2152 C CA . ALA A 1 265 ? 14.585 13.971 17.359 1.00 92.50 265 ALA A CA 1
ATOM 2153 C C . ALA A 1 265 ? 15.432 12.896 16.656 1.00 92.50 265 ALA A C 1
ATOM 2155 O O . ALA A 1 265 ? 14.881 11.898 16.184 1.00 92.50 265 ALA A O 1
ATOM 2156 N N . GLN A 1 266 ? 16.754 13.088 16.589 1.00 92.69 266 GLN A N 1
ATOM 2157 C CA . GLN A 1 266 ? 17.648 12.149 15.912 1.00 92.69 266 GLN A CA 1
ATOM 2158 C C . GLN A 1 266 ? 17.733 10.830 16.683 1.00 92.69 266 GLN A C 1
ATOM 2160 O O . GLN A 1 266 ? 17.694 9.762 16.085 1.00 92.69 266 GLN A O 1
ATOM 2165 N N . GLU A 1 267 ? 17.720 10.894 18.016 1.00 92.94 267 GLU A N 1
ATOM 2166 C CA . GLU A 1 267 ? 17.724 9.705 18.868 1.00 92.94 267 GLU A CA 1
ATOM 2167 C C . GLU A 1 267 ? 16.488 8.823 18.643 1.00 92.94 267 GLU A C 1
ATOM 2169 O O . GLU A 1 267 ? 16.593 7.598 18.584 1.00 92.94 267 GLU A O 1
ATOM 2174 N N . ILE A 1 268 ? 15.314 9.446 18.470 1.00 93.94 268 ILE A N 1
ATOM 2175 C CA . ILE A 1 268 ? 14.064 8.750 18.128 1.00 93.94 268 ILE A CA 1
ATOM 2176 C C . ILE A 1 268 ? 14.220 8.033 16.783 1.00 93.94 268 ILE A C 1
ATOM 2178 O O . ILE A 1 268 ? 13.873 6.855 16.673 1.00 93.94 268 ILE A O 1
ATOM 2182 N N . LYS A 1 269 ? 14.751 8.727 15.765 1.00 93.25 269 LYS A N 1
ATOM 2183 C CA . LYS A 1 269 ? 14.979 8.161 14.427 1.00 93.25 269 LYS A CA 1
ATOM 2184 C C . LYS A 1 269 ? 15.935 6.969 14.493 1.00 93.25 269 LYS A C 1
ATOM 2186 O O . LYS A 1 269 ? 15.584 5.890 14.022 1.00 93.25 269 LYS A O 1
ATOM 2191 N N . ASP A 1 270 ? 17.087 7.135 15.133 1.00 91.25 270 ASP A N 1
ATOM 2192 C CA . ASP A 1 270 ? 18.139 6.118 15.192 1.00 91.25 270 ASP A CA 1
ATOM 2193 C C . ASP A 1 270 ? 17.681 4.860 15.940 1.00 91.25 270 ASP A C 1
ATOM 2195 O O . ASP A 1 270 ? 17.882 3.743 15.455 1.00 91.25 270 ASP A O 1
ATOM 2199 N N . LYS A 1 271 ? 16.995 5.021 17.083 1.00 91.94 271 LYS A N 1
ATOM 2200 C CA . LYS A 1 271 ? 16.434 3.902 17.862 1.00 91.94 271 LYS A CA 1
ATOM 2201 C C . LYS A 1 271 ? 15.429 3.092 17.038 1.00 91.94 271 LYS A C 1
ATOM 2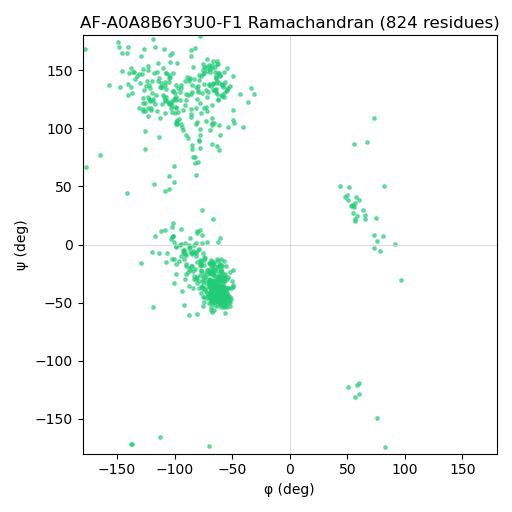203 O O . LYS A 1 271 ? 15.499 1.863 17.012 1.00 91.94 271 LYS A O 1
ATOM 2208 N N . VAL A 1 272 ? 14.520 3.767 16.334 1.00 92.94 272 VAL A N 1
ATOM 2209 C CA . VAL A 1 272 ? 13.512 3.117 15.479 1.00 92.94 272 VAL A CA 1
ATOM 2210 C C . VAL A 1 272 ? 14.165 2.394 14.300 1.00 92.94 272 VAL A C 1
ATOM 2212 O O . VAL A 1 272 ? 13.882 1.217 14.077 1.00 92.94 272 VAL A O 1
ATOM 2215 N N . VAL A 1 273 ? 15.060 3.060 13.567 1.00 90.75 273 VAL A N 1
ATOM 2216 C CA . VAL A 1 273 ? 15.746 2.468 12.404 1.00 90.75 273 VAL A CA 1
ATOM 2217 C C . VAL A 1 273 ? 16.596 1.268 12.826 1.00 90.75 273 VAL A C 1
ATOM 2219 O O . VAL A 1 273 ? 16.610 0.249 12.134 1.00 90.75 273 VAL A O 1
ATOM 2222 N N . SER A 1 274 ? 17.262 1.344 13.981 1.00 90.38 274 SER A N 1
ATOM 2223 C CA . SER A 1 274 ? 18.024 0.229 14.554 1.00 90.38 274 SER A CA 1
ATOM 2224 C C . SER A 1 274 ? 17.138 -0.993 14.816 1.00 90.38 274 SER A C 1
ATOM 2226 O O . SER A 1 274 ? 17.469 -2.101 14.384 1.00 90.38 274 SER A O 1
ATOM 2228 N N . LEU A 1 275 ? 15.965 -0.800 15.431 1.00 91.25 275 LEU A N 1
ATOM 2229 C CA . LEU A 1 275 ? 15.002 -1.880 15.663 1.00 91.25 275 LEU A CA 1
ATOM 2230 C C . LEU A 1 275 ? 14.498 -2.498 14.350 1.00 91.25 275 LEU A C 1
ATOM 2232 O O . LEU A 1 275 ? 14.465 -3.723 14.214 1.00 91.25 275 LEU A O 1
ATOM 2236 N N . GLN A 1 276 ? 14.132 -1.663 13.376 1.00 92.19 276 GLN A N 1
ATOM 2237 C CA . GLN A 1 276 ? 13.658 -2.119 12.067 1.00 92.19 276 GLN A CA 1
ATOM 2238 C C . GLN A 1 276 ? 14.719 -2.964 11.352 1.00 92.19 276 GLN A C 1
ATOM 2240 O O . GLN A 1 276 ? 14.425 -4.067 10.885 1.00 92.19 276 GLN A O 1
ATOM 2245 N N . LYS A 1 277 ? 15.972 -2.489 11.329 1.00 88.31 277 LYS A N 1
ATOM 2246 C CA . LYS A 1 277 ? 17.107 -3.234 10.767 1.00 88.31 277 LYS A CA 1
ATOM 2247 C C . LYS A 1 277 ? 17.357 -4.536 11.523 1.00 88.31 277 LYS A C 1
ATOM 2249 O O . LYS A 1 277 ? 17.600 -5.553 10.884 1.00 88.31 277 LYS A O 1
ATOM 2254 N N . LYS A 1 278 ? 17.245 -4.550 12.857 1.00 88.75 278 LYS A N 1
ATOM 2255 C CA . LYS A 1 278 ? 17.413 -5.773 13.660 1.00 88.75 278 LYS A CA 1
ATOM 2256 C C . LYS A 1 278 ? 16.405 -6.856 13.266 1.00 88.75 278 LYS A C 1
ATOM 2258 O O . LYS A 1 278 ? 16.795 -8.008 13.115 1.00 88.75 278 LYS A O 1
ATOM 2263 N N . ILE A 1 279 ? 15.140 -6.491 13.046 1.00 89.50 279 ILE A N 1
ATOM 2264 C CA . ILE A 1 279 ? 14.106 -7.438 12.595 1.00 89.50 279 ILE A CA 1
ATOM 2265 C C . ILE A 1 279 ? 14.387 -7.926 11.171 1.00 89.50 279 ILE A C 1
ATOM 2267 O O . ILE A 1 279 ? 14.242 -9.116 10.901 1.00 89.50 279 ILE A O 1
ATOM 2271 N N . LEU A 1 280 ? 14.813 -7.042 10.263 1.00 87.81 280 LEU A N 1
ATOM 2272 C CA . LEU A 1 280 ? 15.107 -7.441 8.884 1.00 87.81 280 LEU A CA 1
ATOM 2273 C C . LEU A 1 280 ? 16.368 -8.315 8.777 1.00 87.81 280 LEU A C 1
ATOM 2275 O O . LEU A 1 280 ? 16.390 -9.244 7.979 1.00 87.81 280 LEU A O 1
ATOM 2279 N N . ASN A 1 281 ? 17.390 -8.074 9.599 1.00 86.00 281 ASN A N 1
ATOM 2280 C CA . ASN A 1 281 ? 18.635 -8.853 9.602 1.00 86.00 281 ASN A CA 1
ATOM 2281 C C . ASN A 1 281 ? 18.436 -10.316 10.031 1.00 86.00 281 ASN A C 1
ATOM 2283 O O . ASN A 1 281 ? 19.241 -11.178 9.687 1.00 86.00 281 ASN A O 1
ATOM 2287 N N . GLU A 1 282 ? 17.357 -10.613 10.755 1.00 84.56 282 GLU A N 1
ATOM 2288 C CA . GLU A 1 282 ? 16.952 -11.979 11.101 1.00 84.56 282 GLU A CA 1
ATOM 2289 C C . GLU A 1 282 ? 16.347 -12.743 9.906 1.00 84.56 282 GLU A C 1
ATOM 2291 O O . GLU A 1 282 ? 16.147 -13.958 9.969 1.00 84.56 282 GLU A O 1
ATOM 2296 N N . ILE A 1 283 ? 16.063 -12.051 8.800 1.00 84.50 283 ILE A N 1
ATOM 2297 C CA . ILE A 1 283 ? 15.466 -12.613 7.592 1.00 84.50 283 ILE A CA 1
ATOM 2298 C C . ILE A 1 283 ? 16.561 -12.856 6.551 1.00 84.50 283 ILE A C 1
ATOM 2300 O O . ILE A 1 283 ? 17.268 -11.943 6.126 1.00 84.50 283 ILE A O 1
ATOM 2304 N N . LYS A 1 284 ? 16.657 -14.096 6.058 1.00 75.94 284 LYS A N 1
ATOM 2305 C CA . LYS A 1 284 ? 17.527 -14.423 4.922 1.00 75.94 284 LY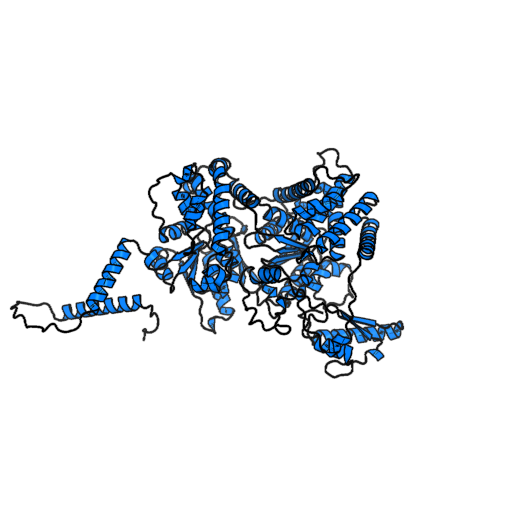S A CA 1
ATOM 2306 C C . LYS A 1 284 ? 16.863 -13.982 3.616 1.00 75.94 284 LYS A C 1
ATOM 2308 O O . LYS A 1 284 ? 16.060 -14.723 3.053 1.00 75.94 284 LYS A O 1
ATOM 2313 N N . LEU A 1 285 ? 17.199 -12.782 3.155 1.00 74.31 285 LEU A N 1
ATOM 2314 C CA . LEU A 1 285 ? 16.757 -12.262 1.860 1.00 74.31 285 LEU A CA 1
ATOM 2315 C C . LEU A 1 285 ? 17.531 -12.910 0.705 1.00 74.31 285 LEU A C 1
ATOM 2317 O O . LEU A 1 285 ? 18.650 -13.389 0.879 1.00 74.31 285 LEU A O 1
ATOM 2321 N N . GLU A 1 286 ? 16.923 -12.922 -0.480 1.00 66.75 286 GLU A N 1
ATOM 2322 C CA . GLU A 1 286 ? 17.620 -13.311 -1.705 1.00 66.75 286 GLU A CA 1
ATOM 2323 C C . GLU A 1 286 ? 18.560 -12.204 -2.194 1.00 66.75 286 GLU A C 1
ATOM 2325 O O . GLU A 1 286 ? 18.240 -11.022 -2.079 1.00 66.75 286 GLU A O 1
ATOM 2330 N N . ASP A 1 287 ? 19.648 -12.593 -2.863 1.00 60.06 287 ASP A N 1
ATOM 2331 C CA . ASP A 1 287 ? 20.687 -11.689 -3.382 1.00 60.06 287 ASP A CA 1
ATOM 2332 C C . ASP A 1 287 ? 20.166 -10.571 -4.312 1.00 60.06 287 ASP A C 1
ATOM 2334 O O . ASP A 1 287 ? 20.839 -9.570 -4.536 1.00 60.06 287 ASP A O 1
ATOM 2338 N N . ASN A 1 288 ? 18.964 -10.715 -4.874 1.00 58.84 288 ASN A N 1
ATOM 2339 C CA . ASN A 1 288 ? 18.391 -9.757 -5.823 1.00 58.84 288 ASN A CA 1
ATOM 2340 C C . ASN A 1 288 ? 17.478 -8.700 -5.168 1.00 58.84 288 ASN A C 1
ATOM 2342 O O . ASN A 1 288 ? 16.893 -7.876 -5.891 1.00 58.84 288 ASN A O 1
ATOM 2346 N N . ILE A 1 289 ? 17.310 -8.755 -3.841 1.00 69.50 289 ILE A N 1
ATOM 2347 C CA . ILE A 1 289 ? 16.437 -7.884 -3.046 1.00 69.50 289 ILE A CA 1
ATOM 2348 C C . ILE A 1 289 ? 17.289 -6.892 -2.253 1.00 69.50 289 ILE A C 1
ATOM 2350 O O . ILE A 1 289 ? 18.115 -7.284 -1.437 1.00 69.50 289 ILE A O 1
ATOM 2354 N N . ALA A 1 290 ? 17.037 -5.597 -2.445 1.00 66.00 290 ALA A N 1
ATOM 2355 C CA . ALA A 1 290 ? 17.687 -4.556 -1.659 1.00 66.00 290 ALA A CA 1
ATOM 2356 C C . ALA A 1 290 ? 17.014 -4.356 -0.300 1.00 66.00 290 ALA A C 1
ATOM 2358 O O . ALA A 1 290 ? 15.790 -4.241 -0.206 1.00 66.00 290 ALA A O 1
ATOM 2359 N N . GLN A 1 291 ? 17.838 -4.235 0.739 1.00 74.38 291 GLN A N 1
ATOM 2360 C CA . GLN A 1 291 ? 17.427 -3.833 2.082 1.00 74.38 291 GLN A CA 1
ATOM 2361 C C . GLN A 1 291 ? 17.268 -2.310 2.161 1.00 74.38 291 GLN A C 1
ATOM 2363 O O . GLN A 1 291 ? 18.087 -1.620 2.758 1.00 74.38 291 GLN A O 1
ATOM 2368 N N . ASN A 1 292 ? 16.233 -1.765 1.520 1.00 77.69 292 ASN A N 1
ATOM 2369 C CA . ASN A 1 292 ? 15.929 -0.339 1.630 1.00 77.69 292 ASN A CA 1
ATOM 2370 C C . ASN A 1 292 ? 15.052 -0.024 2.853 1.00 77.69 292 ASN A C 1
ATOM 2372 O O . ASN A 1 292 ? 14.385 -0.900 3.408 1.00 77.69 292 ASN A O 1
ATOM 2376 N N . GLU A 1 293 ? 15.023 1.248 3.257 1.00 82.25 293 GLU A N 1
ATOM 2377 C CA . GLU A 1 293 ? 14.211 1.730 4.385 1.00 82.25 293 GLU A CA 1
ATOM 2378 C C . GLU A 1 293 ? 12.720 1.402 4.204 1.00 82.25 293 GLU A C 1
ATOM 2380 O O . GLU A 1 293 ? 12.043 0.984 5.149 1.00 82.25 293 GLU A O 1
ATOM 2385 N N . ALA A 1 294 ? 12.228 1.482 2.961 1.00 83.50 294 ALA A N 1
ATOM 2386 C CA . ALA A 1 294 ? 10.865 1.104 2.609 1.00 83.50 294 ALA A CA 1
ATOM 2387 C C . ALA A 1 294 ? 10.541 -0.344 3.015 1.00 83.50 294 ALA A C 1
ATOM 2389 O O . ALA A 1 294 ? 9.537 -0.587 3.692 1.00 83.50 294 ALA A O 1
ATOM 2390 N N . LEU A 1 295 ? 11.395 -1.301 2.635 1.00 87.25 295 LEU A N 1
ATOM 2391 C CA . LEU A 1 295 ? 11.234 -2.712 2.977 1.00 87.25 295 LEU A CA 1
ATOM 2392 C C . LEU A 1 295 ? 11.372 -2.943 4.485 1.00 87.25 295 LEU A C 1
ATOM 2394 O O . LEU A 1 295 ? 10.520 -3.625 5.054 1.00 87.25 295 LEU A O 1
ATOM 2398 N N . CYS A 1 296 ? 12.391 -2.356 5.124 1.00 89.00 296 CYS A N 1
ATOM 2399 C CA . CYS A 1 296 ? 12.624 -2.463 6.568 1.00 89.00 296 CYS A CA 1
ATOM 2400 C C . CYS A 1 296 ? 11.373 -2.097 7.369 1.00 89.00 296 CYS A C 1
ATOM 2402 O O . CYS A 1 296 ? 10.903 -2.876 8.199 1.00 89.00 296 CYS A O 1
ATOM 2404 N N . GLU A 1 297 ? 10.801 -0.926 7.101 1.00 91.06 297 GLU A N 1
ATOM 2405 C CA . GLU A 1 297 ? 9.652 -0.454 7.865 1.00 91.06 297 GLU A CA 1
ATOM 2406 C C . GLU A 1 297 ? 8.340 -1.119 7.429 1.00 91.06 297 GLU A C 1
ATOM 2408 O O . GLU A 1 297 ? 7.508 -1.377 8.293 1.00 91.06 297 GLU A O 1
ATOM 2413 N N . ASN A 1 298 ? 8.157 -1.500 6.156 1.00 92.62 298 ASN A N 1
ATOM 2414 C CA . ASN A 1 298 ? 6.992 -2.312 5.769 1.00 92.62 298 ASN A CA 1
ATOM 2415 C C . ASN A 1 298 ? 6.982 -3.644 6.535 1.00 92.62 298 ASN A C 1
ATOM 2417 O O . ASN A 1 298 ? 5.946 -4.033 7.074 1.00 92.62 298 ASN A O 1
ATOM 2421 N N . VAL A 1 299 ? 8.134 -4.326 6.607 1.00 94.00 299 VAL A N 1
ATOM 2422 C CA . VAL A 1 299 ? 8.272 -5.589 7.341 1.00 94.00 299 VAL A CA 1
ATOM 2423 C C . VAL A 1 299 ? 8.020 -5.374 8.829 1.00 94.00 299 VAL A C 1
ATOM 2425 O O . VAL A 1 299 ? 7.209 -6.085 9.416 1.00 94.00 299 VAL A O 1
ATOM 2428 N N . PHE A 1 300 ? 8.652 -4.362 9.425 1.00 94.94 300 PHE A N 1
ATOM 2429 C CA . PHE A 1 300 ? 8.442 -3.999 10.825 1.00 94.94 300 PHE A CA 1
ATOM 2430 C C . PHE A 1 300 ? 6.964 -3.754 11.145 1.00 94.94 300 PHE A C 1
ATOM 2432 O O . PHE A 1 300 ? 6.412 -4.394 12.038 1.00 94.94 300 PHE A O 1
ATOM 2439 N N . MET A 1 301 ? 6.307 -2.874 10.390 1.00 95.38 301 MET A N 1
ATOM 2440 C CA . MET A 1 301 ? 4.915 -2.501 10.626 1.00 95.38 301 MET A CA 1
ATOM 2441 C C . MET A 1 301 ? 3.981 -3.699 10.491 1.00 95.38 301 MET A C 1
ATOM 2443 O O . MET A 1 301 ? 3.137 -3.912 11.359 1.00 95.38 301 MET A O 1
ATOM 2447 N N . MET A 1 302 ? 4.152 -4.510 9.444 1.00 95.75 302 MET A N 1
ATOM 2448 C CA . MET A 1 302 ? 3.339 -5.707 9.243 1.00 95.75 302 MET A CA 1
ATOM 2449 C C . MET A 1 302 ? 3.552 -6.733 10.367 1.00 95.75 302 MET A C 1
ATOM 2451 O O . MET A 1 302 ? 2.564 -7.243 10.884 1.00 95.75 302 MET A O 1
ATOM 2455 N N . VAL A 1 303 ? 4.788 -6.993 10.813 1.00 95.31 303 VAL A N 1
ATOM 2456 C CA . VAL A 1 303 ? 5.060 -7.928 11.926 1.00 95.31 303 VAL A CA 1
ATOM 2457 C C . VAL A 1 303 ? 4.356 -7.480 13.210 1.00 95.31 303 VAL A C 1
ATOM 2459 O O . VAL A 1 303 ? 3.619 -8.263 13.811 1.00 95.31 303 VAL A O 1
ATOM 2462 N N . ILE A 1 304 ? 4.526 -6.215 13.609 1.00 95.75 304 ILE A N 1
ATOM 2463 C CA . ILE A 1 304 ? 3.930 -5.686 14.847 1.00 95.75 304 ILE A CA 1
ATOM 2464 C C . ILE A 1 304 ? 2.398 -5.671 14.766 1.00 95.75 304 ILE A C 1
ATOM 2466 O O . ILE A 1 304 ? 1.716 -6.081 15.707 1.00 95.75 304 ILE A O 1
ATOM 2470 N N . CYS A 1 305 ? 1.840 -5.238 13.634 1.00 95.94 305 CYS A N 1
ATOM 2471 C CA . CYS A 1 305 ? 0.392 -5.173 13.452 1.00 95.94 305 CYS A CA 1
ATOM 2472 C C . CYS A 1 305 ? -0.253 -6.567 13.409 1.00 95.94 305 CYS A C 1
ATOM 2474 O O . CYS A 1 305 ? -1.329 -6.749 13.980 1.00 95.94 305 CYS A O 1
ATOM 2476 N N . ILE A 1 306 ? 0.409 -7.567 12.811 1.00 95.62 306 ILE A N 1
ATOM 2477 C CA . ILE A 1 306 ? -0.052 -8.963 12.833 1.00 95.62 306 ILE A CA 1
ATOM 2478 C C . ILE A 1 306 ? -0.030 -9.520 14.263 1.00 95.62 306 ILE A C 1
ATOM 2480 O O . ILE A 1 306 ? -1.036 -10.075 14.708 1.00 95.62 306 ILE A O 1
ATOM 2484 N N . GLU A 1 307 ? 1.074 -9.345 15.000 1.00 94.38 307 GLU A N 1
ATOM 2485 C CA . GLU A 1 307 ? 1.209 -9.819 16.389 1.00 94.38 307 GLU A CA 1
ATOM 2486 C C . GLU A 1 307 ? 0.077 -9.299 17.286 1.00 94.38 307 GLU A C 1
ATOM 2488 O O . GLU A 1 307 ? -0.487 -10.049 18.094 1.00 94.38 307 GLU A O 1
ATOM 2493 N N . LEU A 1 308 ? -0.279 -8.025 17.103 1.00 93.06 308 LEU A N 1
ATOM 2494 C CA . LEU A 1 308 ? -1.285 -7.317 17.893 1.00 93.06 308 LEU A CA 1
ATOM 2495 C C . LEU A 1 308 ? -2.706 -7.385 17.321 1.00 93.06 308 LEU A C 1
ATOM 2497 O O . LEU A 1 308 ? -3.634 -6.897 17.967 1.00 93.06 308 LEU A O 1
ATOM 2501 N N . ARG A 1 309 ? -2.901 -7.977 16.134 1.00 92.62 309 ARG A N 1
ATOM 2502 C CA . ARG A 1 309 ? -4.169 -7.931 15.376 1.00 92.62 309 ARG A CA 1
ATOM 2503 C C . ARG A 1 309 ? -4.711 -6.500 15.249 1.00 92.62 309 ARG A C 1
ATOM 2505 O O . ARG A 1 309 ? -5.906 -6.244 15.437 1.00 92.62 309 ARG A O 1
ATOM 2512 N N . ILE A 1 310 ? -3.807 -5.562 14.970 1.00 92.50 310 ILE A N 1
ATOM 2513 C CA . ILE A 1 310 ? -4.140 -4.184 14.611 1.00 92.50 310 ILE A CA 1
ATOM 2514 C C . ILE A 1 310 ? -4.271 -4.143 13.084 1.00 92.50 310 ILE A C 1
ATOM 2516 O O . ILE A 1 310 ? -3.328 -4.541 12.401 1.00 92.50 310 ILE A O 1
ATOM 2520 N N . PRO A 1 311 ? -5.405 -3.688 12.524 1.00 92.75 311 PRO A N 1
ATOM 2521 C CA . PRO A 1 311 ? -5.541 -3.544 11.079 1.00 92.75 311 PRO A CA 1
ATOM 2522 C C . PRO A 1 311 ? -4.486 -2.580 10.530 1.00 92.75 311 PRO A C 1
ATOM 2524 O O . PRO A 1 311 ? -4.357 -1.466 11.036 1.00 92.75 311 PRO A O 1
ATOM 2527 N N . LEU A 1 312 ? -3.743 -2.990 9.503 1.00 93.44 312 LEU A N 1
ATOM 2528 C CA . LEU A 1 312 ? -2.713 -2.167 8.867 1.00 93.44 312 LEU A CA 1
ATOM 2529 C C . LEU A 1 312 ? -3.083 -1.875 7.415 1.00 93.44 312 LEU A C 1
ATOM 2531 O O . LEU A 1 312 ? -3.320 -2.795 6.639 1.00 93.44 312 LEU A O 1
ATOM 2535 N N . PHE A 1 313 ? -3.055 -0.607 7.025 1.00 89.50 313 PHE A N 1
ATOM 2536 C CA . PHE A 1 313 ? -3.159 -0.173 5.638 1.00 89.50 313 PHE A CA 1
ATOM 2537 C C . PHE A 1 313 ? -1.798 0.336 5.169 1.00 89.50 313 PHE A C 1
ATOM 2539 O O . PHE A 1 313 ? -1.308 1.347 5.663 1.00 89.50 313 PHE A O 1
ATOM 2546 N N . VAL A 1 314 ? -1.176 -0.364 4.224 1.00 88.69 314 VAL A N 1
ATOM 2547 C CA . VAL A 1 314 ? 0.096 0.038 3.617 1.00 88.69 314 VAL A CA 1
ATOM 2548 C C . VAL A 1 314 ? -0.195 0.736 2.298 1.00 88.69 314 VAL A C 1
ATOM 2550 O O . VAL A 1 314 ? -0.533 0.090 1.300 1.00 88.69 314 VAL A O 1
ATOM 2553 N N . VAL A 1 315 ? -0.043 2.057 2.307 1.00 81.19 315 VAL A N 1
ATOM 2554 C CA . VAL A 1 315 ? -0.293 2.937 1.168 1.00 81.19 315 VAL A CA 1
ATOM 2555 C C . VAL A 1 315 ? 1.036 3.463 0.645 1.00 81.19 315 VAL A C 1
ATOM 2557 O O . VAL A 1 315 ? 1.847 4.016 1.384 1.00 81.19 315 VAL A O 1
ATOM 2560 N N . GLY A 1 316 ? 1.282 3.297 -0.650 1.00 75.69 316 GLY A N 1
ATOM 2561 C CA . GLY A 1 316 ? 2.477 3.859 -1.271 1.00 75.69 316 GLY A CA 1
ATOM 2562 C C . GLY A 1 316 ? 2.546 3.603 -2.760 1.00 75.69 316 GLY A C 1
ATOM 2563 O O . GLY A 1 316 ? 1.832 2.750 -3.275 1.00 75.69 316 GLY A O 1
ATOM 2564 N N . LYS A 1 317 ? 3.463 4.267 -3.455 1.00 70.88 317 LYS A N 1
ATOM 2565 C CA . LYS A 1 317 ? 3.602 4.142 -4.913 1.00 70.88 317 LYS A CA 1
ATOM 2566 C C . LYS A 1 317 ? 3.988 2.726 -5.382 1.00 70.88 317 LYS A C 1
ATOM 2568 O O . LYS A 1 317 ? 4.536 1.931 -4.604 1.00 70.88 317 LYS A O 1
ATOM 2573 N N . PRO A 1 318 ? 3.712 2.353 -6.645 1.00 67.81 318 PRO A N 1
ATOM 2574 C CA . PRO A 1 318 ? 4.182 1.091 -7.207 1.00 67.81 318 PRO A CA 1
ATOM 2575 C C . PRO A 1 318 ? 5.707 0.956 -7.081 1.00 67.81 318 PRO A C 1
ATOM 2577 O O . PRO A 1 318 ? 6.458 1.863 -7.415 1.00 67.81 318 PRO A O 1
ATOM 2580 N N . GLY A 1 319 ? 6.176 -0.198 -6.599 1.00 66.81 319 GLY A N 1
ATOM 2581 C CA . GLY A 1 319 ? 7.610 -0.427 -6.369 1.00 66.81 319 GLY A CA 1
ATOM 2582 C C . GLY A 1 319 ? 8.114 -0.075 -4.964 1.00 66.81 319 GLY A C 1
ATOM 2583 O O . GLY A 1 319 ? 9.273 -0.343 -4.681 1.00 66.81 319 GLY A O 1
ATOM 2584 N N . SER A 1 320 ? 7.261 0.395 -4.046 1.00 71.88 320 SER A N 1
ATOM 2585 C CA . SER A 1 320 ? 7.618 0.645 -2.634 1.00 71.88 320 SER A CA 1
ATOM 2586 C C . SER A 1 320 ? 7.730 -0.620 -1.753 1.00 71.88 320 SER A C 1
ATOM 2588 O O . SER A 1 320 ? 7.437 -0.587 -0.559 1.00 71.88 320 SER A O 1
ATOM 2590 N N . SER A 1 321 ? 8.107 -1.766 -2.333 1.00 79.88 321 SER A N 1
ATOM 2591 C CA . SER A 1 321 ? 8.355 -3.043 -1.629 1.00 79.88 321 SER A CA 1
ATOM 2592 C C . SER A 1 321 ? 7.194 -3.615 -0.783 1.00 79.88 321 SER A C 1
ATOM 2594 O O . SER A 1 321 ? 7.428 -4.433 0.104 1.00 79.88 321 SER A O 1
ATOM 2596 N N . LYS A 1 322 ? 5.931 -3.237 -1.047 1.00 85.06 322 LYS A N 1
ATOM 2597 C CA . LYS A 1 322 ? 4.752 -3.668 -0.253 1.00 85.06 322 LYS A CA 1
ATOM 2598 C C . LYS A 1 322 ? 4.440 -5.165 -0.387 1.00 85.06 322 LYS A C 1
ATOM 2600 O O . LYS A 1 322 ? 4.458 -5.901 0.594 1.00 85.06 322 LYS A O 1
ATOM 2605 N N . SER A 1 323 ? 4.198 -5.633 -1.614 1.00 80.81 323 SER A N 1
ATOM 2606 C CA . SER A 1 323 ? 3.893 -7.046 -1.903 1.00 80.81 323 SER A CA 1
ATOM 2607 C C . SER A 1 323 ? 5.084 -7.970 -1.619 1.00 80.81 323 SER A C 1
ATOM 2609 O O . SER A 1 323 ? 4.912 -9.141 -1.282 1.00 80.81 323 SER A O 1
ATOM 2611 N N . LEU A 1 324 ? 6.302 -7.426 -1.709 1.00 81.94 324 LEU A N 1
ATOM 2612 C CA . LEU A 1 324 ? 7.518 -8.132 -1.326 1.00 81.94 324 LEU A CA 1
ATOM 2613 C C . LEU A 1 324 ? 7.569 -8.372 0.191 1.00 81.94 324 LEU A C 1
ATOM 2615 O O . LEU A 1 324 ? 7.794 -9.503 0.612 1.00 81.94 324 LEU A O 1
ATOM 2619 N N . ALA A 1 325 ? 7.288 -7.344 1.002 1.00 88.94 325 ALA A N 1
ATOM 2620 C CA . ALA A 1 325 ? 7.223 -7.473 2.460 1.00 88.94 325 ALA A CA 1
ATOM 2621 C C . ALA A 1 325 ? 6.191 -8.527 2.898 1.00 88.94 325 ALA A C 1
ATOM 2623 O O . ALA A 1 325 ? 6.499 -9.376 3.731 1.00 88.94 325 ALA A O 1
ATOM 2624 N N . LYS A 1 326 ? 5.007 -8.540 2.269 1.00 88.38 326 LYS A N 1
ATOM 2625 C CA . LYS A 1 326 ? 3.972 -9.568 2.477 1.00 88.38 326 LYS A CA 1
ATOM 2626 C C . LYS A 1 326 ? 4.519 -10.990 2.284 1.00 88.38 326 LYS A C 1
ATOM 2628 O O . LYS A 1 326 ? 4.340 -11.835 3.158 1.00 88.38 326 LYS A O 1
ATOM 2633 N N . SER A 1 327 ? 5.201 -11.234 1.163 1.00 83.56 327 SER A N 1
ATOM 2634 C CA . SER A 1 327 ? 5.750 -12.557 0.821 1.00 83.56 327 SER A CA 1
ATOM 2635 C C . SER A 1 327 ? 6.825 -12.994 1.821 1.00 83.56 327 SER A C 1
ATOM 2637 O O . SER A 1 327 ? 6.794 -14.111 2.328 1.00 83.56 327 SER A O 1
ATOM 2639 N N . ILE A 1 328 ? 7.720 -12.072 2.189 1.00 86.44 328 ILE A N 1
ATOM 2640 C CA . ILE A 1 328 ? 8.770 -12.314 3.186 1.00 86.44 328 ILE A CA 1
ATOM 2641 C C . ILE A 1 328 ? 8.170 -12.712 4.540 1.00 86.44 328 ILE A C 1
ATOM 2643 O O . ILE A 1 328 ? 8.635 -13.656 5.176 1.00 86.44 328 ILE A O 1
ATOM 2647 N N . ILE A 1 329 ? 7.130 -12.013 4.989 1.00 90.44 329 ILE A N 1
ATOM 2648 C CA . ILE A 1 329 ? 6.495 -12.273 6.286 1.00 90.44 329 ILE A CA 1
ATOM 2649 C C . ILE A 1 329 ? 5.787 -13.623 6.303 1.00 90.44 329 ILE A C 1
ATOM 2651 O O . ILE A 1 329 ? 5.907 -14.346 7.293 1.00 90.44 329 ILE A O 1
ATOM 2655 N N . GLN A 1 330 ? 5.109 -13.983 5.211 1.00 87.44 330 GLN A N 1
ATOM 2656 C CA . GLN A 1 330 ? 4.495 -15.301 5.043 1.00 87.44 330 GLN A CA 1
ATOM 2657 C C . GLN A 1 330 ? 5.511 -16.439 5.203 1.00 87.44 330 GLN A C 1
ATOM 2659 O O . GLN A 1 330 ? 5.203 -17.455 5.830 1.00 87.44 330 GLN A O 1
ATOM 2664 N N . ASP A 1 331 ? 6.731 -16.249 4.705 1.00 84.19 331 ASP A N 1
ATOM 2665 C CA . ASP A 1 331 ? 7.799 -17.243 4.811 1.00 84.19 331 ASP A CA 1
ATOM 2666 C C . ASP A 1 331 ? 8.505 -17.229 6.178 1.00 84.19 331 ASP A C 1
ATOM 2668 O O . ASP A 1 331 ? 9.008 -18.262 6.623 1.00 84.19 331 ASP A O 1
ATOM 2672 N N . CYS A 1 332 ? 8.543 -16.085 6.867 1.00 88.19 332 CYS A N 1
ATOM 2673 C CA . CYS A 1 332 ? 9.326 -15.913 8.096 1.00 88.19 332 CYS A CA 1
ATOM 2674 C C . CYS A 1 332 ? 8.534 -16.171 9.386 1.00 88.19 332 CYS A C 1
ATOM 2676 O O . CYS A 1 332 ? 9.072 -16.783 10.315 1.00 88.19 332 CYS A O 1
ATOM 2678 N N . MET A 1 333 ? 7.270 -15.743 9.466 1.00 91.69 333 MET A N 1
ATOM 2679 C CA . MET A 1 333 ? 6.417 -15.889 10.657 1.00 91.69 333 MET A CA 1
ATOM 2680 C C . MET A 1 333 ? 5.789 -17.292 10.747 1.00 91.69 333 MET A C 1
ATOM 2682 O O . MET A 1 333 ? 4.574 -17.474 10.763 1.00 91.69 333 MET A O 1
ATOM 2686 N N . GLN A 1 334 ? 6.635 -18.319 10.816 1.00 90.62 334 GLN A N 1
ATOM 2687 C CA . GLN A 1 334 ? 6.221 -19.725 10.928 1.00 90.62 334 GLN A CA 1
ATOM 2688 C C . GLN A 1 334 ? 6.182 -20.230 12.385 1.00 90.62 334 GLN A C 1
ATOM 2690 O O . GLN A 1 334 ? 6.113 -21.437 12.624 1.00 90.62 334 GLN A O 1
ATOM 2695 N N . GLY A 1 335 ? 6.253 -19.321 13.364 1.00 90.19 335 GLY A N 1
ATOM 2696 C CA . GLY A 1 335 ? 6.361 -19.648 14.787 1.00 90.19 335 GLY A CA 1
ATOM 2697 C C . GLY A 1 335 ? 7.576 -20.533 15.067 1.00 90.19 335 GLY A C 1
ATOM 2698 O O . GLY A 1 335 ? 8.669 -20.278 14.561 1.00 90.19 335 GLY A O 1
ATOM 2699 N N . ASN A 1 336 ? 7.381 -21.629 15.803 1.00 87.75 336 ASN A N 1
ATOM 2700 C CA . ASN A 1 336 ? 8.450 -22.573 16.162 1.00 87.75 336 ASN A CA 1
ATOM 2701 C C . ASN A 1 336 ? 9.209 -23.162 14.956 1.00 87.75 336 ASN A C 1
ATOM 2703 O O . ASN A 1 336 ? 10.373 -23.543 15.093 1.00 87.75 336 ASN A O 1
ATOM 2707 N N . MET A 1 337 ? 8.574 -23.209 13.780 1.00 86.75 337 MET A N 1
ATOM 2708 C CA . MET A 1 337 ? 9.177 -23.708 12.538 1.00 86.75 337 MET A CA 1
ATOM 2709 C C . MET A 1 337 ? 10.050 -22.664 11.826 1.00 86.75 337 MET A C 1
ATOM 2711 O O . MET A 1 337 ? 10.721 -22.992 10.847 1.00 86.75 337 MET A O 1
ATOM 2715 N N . SER A 1 338 ? 10.074 -21.416 12.306 1.00 87.88 338 SER A N 1
ATOM 2716 C CA . SER A 1 338 ? 10.900 -20.365 11.717 1.00 87.88 338 SER A CA 1
ATOM 2717 C C . SER A 1 338 ? 12.393 -20.665 11.863 1.00 87.88 338 SER A C 1
ATOM 2719 O O . SER A 1 338 ? 12.851 -21.273 12.834 1.00 87.88 338 SER A O 1
ATOM 2721 N N . LYS A 1 339 ? 13.186 -20.205 10.893 1.00 85.56 339 LYS A N 1
ATOM 2722 C CA . LYS A 1 339 ? 14.650 -20.350 10.908 1.00 85.56 339 LYS A CA 1
ATOM 2723 C C . LYS A 1 339 ? 15.314 -19.374 11.882 1.00 85.56 339 LYS A C 1
ATOM 2725 O O . LYS A 1 339 ? 16.338 -19.710 12.473 1.00 85.56 339 LYS A O 1
ATOM 2730 N N . SER A 1 340 ? 14.732 -18.187 12.053 1.00 87.25 340 SER A N 1
ATOM 2731 C CA . SER A 1 340 ? 15.259 -17.139 12.930 1.00 87.25 340 SER A CA 1
ATOM 2732 C C . SER A 1 340 ? 14.924 -17.410 14.394 1.00 87.25 340 SER A C 1
ATOM 2734 O O . SER A 1 340 ? 13.851 -17.913 14.722 1.00 87.25 340 SER A O 1
ATOM 2736 N N . ARG A 1 341 ? 15.836 -17.030 15.297 1.00 86.81 341 ARG A N 1
ATOM 2737 C CA . ARG A 1 341 ? 15.593 -17.100 16.745 1.00 86.81 341 ARG A CA 1
ATOM 2738 C C . ARG A 1 341 ? 14.531 -16.099 17.188 1.00 86.81 341 ARG A C 1
ATOM 2740 O O . ARG A 1 341 ? 13.724 -16.434 18.048 1.00 86.81 341 ARG A O 1
ATOM 2747 N N . LEU A 1 342 ? 14.508 -14.907 16.594 1.00 89.31 342 LEU A N 1
ATOM 2748 C CA . LEU A 1 342 ? 13.521 -13.877 16.909 1.00 89.31 342 LEU A CA 1
ATOM 2749 C C . LEU A 1 342 ? 12.110 -14.331 16.509 1.00 89.31 342 LEU A C 1
ATOM 2751 O O . LEU A 1 342 ? 11.215 -14.348 17.349 1.00 89.31 342 LEU A O 1
ATOM 2755 N N . PHE A 1 343 ? 11.935 -14.777 15.261 1.00 91.19 343 PHE A N 1
ATOM 2756 C CA . PHE A 1 343 ? 10.627 -15.162 14.713 1.00 91.19 343 PHE A CA 1
ATOM 2757 C C . PHE A 1 343 ? 10.025 -16.429 15.338 1.00 91.19 343 PHE A C 1
ATOM 2759 O O . PHE A 1 343 ? 8.817 -16.627 15.244 1.00 91.19 343 PHE A O 1
ATOM 2766 N N . LYS A 1 344 ? 10.825 -17.252 16.031 1.00 91.50 344 LYS A N 1
ATOM 2767 C CA . LYS A 1 344 ? 10.310 -18.352 16.866 1.00 91.50 344 LYS A CA 1
ATOM 2768 C C . LYS A 1 344 ? 9.494 -17.874 18.065 1.00 91.50 344 LYS A C 1
ATOM 2770 O O . LYS A 1 344 ? 8.631 -18.609 18.526 1.00 91.50 344 LYS A O 1
ATOM 2775 N N . ASN A 1 345 ? 9.750 -16.658 18.550 1.00 90.81 345 ASN A N 1
ATOM 2776 C CA . ASN A 1 345 ? 8.994 -16.042 19.645 1.00 90.81 345 ASN A CA 1
ATOM 2777 C C . ASN A 1 345 ? 7.749 -15.279 19.156 1.00 90.81 345 ASN A C 1
ATOM 2779 O O . ASN A 1 345 ? 7.039 -14.678 19.963 1.00 90.81 345 ASN A O 1
ATOM 2783 N N . PHE A 1 346 ? 7.505 -15.263 17.845 1.00 93.00 346 PHE A N 1
ATOM 2784 C CA . PHE A 1 346 ? 6.322 -14.669 17.233 1.00 93.00 346 PHE A CA 1
ATOM 2785 C C . PHE A 1 346 ? 5.314 -15.747 16.843 1.00 93.00 346 PHE A C 1
ATOM 2787 O O . PHE A 1 346 ? 5.621 -16.940 16.789 1.00 93.00 346 PHE A O 1
ATOM 2794 N N . LYS A 1 347 ? 4.086 -15.316 16.574 1.00 94.12 347 LYS A N 1
ATOM 2795 C CA . LYS A 1 347 ? 2.984 -16.175 16.164 1.00 94.12 347 LYS A CA 1
ATOM 2796 C C . LYS A 1 347 ? 3.287 -16.825 14.822 1.00 94.12 347 LYS A C 1
ATOM 2798 O O . LYS A 1 347 ? 3.844 -16.210 13.911 1.00 94.12 347 LYS A O 1
ATOM 2803 N N . GLN A 1 348 ? 2.855 -18.070 14.680 1.00 94.75 348 GLN A N 1
ATOM 2804 C CA . GLN A 1 348 ? 2.709 -18.697 13.381 1.00 94.75 348 GLN A CA 1
ATOM 2805 C C . GLN A 1 348 ? 1.525 -18.064 12.652 1.00 94.75 348 GLN A C 1
ATOM 2807 O O . GLN A 1 348 ? 0.429 -17.961 13.211 1.00 94.75 348 GLN A O 1
ATOM 2812 N N . ILE A 1 349 ? 1.733 -17.679 11.395 1.00 94.56 349 ILE A N 1
ATOM 2813 C CA . ILE A 1 349 ? 0.696 -17.027 10.601 1.00 94.56 349 ILE A CA 1
ATOM 2814 C C . ILE A 1 349 ? 0.124 -17.945 9.525 1.00 94.56 349 ILE A C 1
ATOM 2816 O O . ILE A 1 349 ? 0.824 -18.768 8.931 1.00 94.56 349 ILE A O 1
ATOM 2820 N N . PHE A 1 350 ? -1.159 -17.762 9.234 1.00 91.38 350 PHE A N 1
ATOM 2821 C CA . PHE A 1 350 ? -1.791 -18.250 8.012 1.00 91.38 350 PHE A CA 1
ATOM 2822 C C . PHE A 1 350 ? -2.369 -17.071 7.248 1.00 91.38 350 PHE A C 1
ATOM 2824 O O . PHE A 1 350 ? -3.260 -16.389 7.745 1.00 91.38 350 PHE A O 1
ATOM 2831 N N . MET A 1 351 ? -1.861 -16.832 6.046 1.00 89.62 351 MET A N 1
ATOM 2832 C CA . MET A 1 351 ? -2.239 -15.678 5.244 1.00 89.62 351 MET A CA 1
ATOM 2833 C C . MET A 1 351 ? -3.195 -16.097 4.124 1.00 89.62 351 MET A C 1
ATOM 2835 O O . MET A 1 351 ? -2.830 -16.928 3.291 1.00 89.62 351 MET A O 1
ATOM 2839 N N . SER A 1 352 ? -4.392 -15.508 4.082 1.00 86.50 352 SER A N 1
ATOM 2840 C CA . SER A 1 352 ? -5.311 -15.609 2.940 1.00 86.50 352 SER A CA 1
ATOM 2841 C C . SER A 1 352 ? -5.390 -14.260 2.240 1.00 86.50 352 SER A C 1
ATOM 2843 O O . SER A 1 352 ? -5.579 -13.233 2.889 1.00 86.50 352 SER A O 1
ATOM 2845 N N . SER A 1 353 ? -5.196 -14.253 0.923 1.00 84.56 353 SER A N 1
ATOM 2846 C CA . SER A 1 353 ? -5.155 -13.026 0.125 1.00 84.56 353 SER A CA 1
ATOM 2847 C C . SER A 1 353 ? -6.353 -12.931 -0.806 1.00 84.56 353 SER A C 1
ATOM 2849 O O . SER A 1 353 ? -6.658 -13.894 -1.505 1.00 84.56 353 SER A O 1
ATOM 2851 N N . TYR A 1 354 ? -6.962 -11.752 -0.875 1.00 83.38 354 TYR A N 1
ATOM 2852 C CA . TYR A 1 354 ? -8.003 -11.403 -1.833 1.00 83.38 354 TYR A CA 1
ATOM 2853 C C . TYR A 1 354 ? -7.559 -10.168 -2.618 1.00 83.38 354 TYR A C 1
ATOM 2855 O O . TYR A 1 354 ? -7.164 -9.159 -2.038 1.00 83.38 354 TYR A O 1
ATOM 2863 N N . GLN A 1 355 ? -7.585 -10.257 -3.944 1.00 80.38 355 GLN A N 1
ATOM 2864 C CA . GLN A 1 355 ? -7.217 -9.142 -4.809 1.00 80.38 355 GLN A CA 1
ATOM 2865 C C . GLN A 1 355 ? -8.457 -8.318 -5.129 1.00 80.38 355 GLN A C 1
ATOM 2867 O O . GLN A 1 355 ? -9.431 -8.832 -5.678 1.00 80.38 355 GLN A O 1
ATOM 2872 N N . CYS A 1 356 ? -8.417 -7.048 -4.751 1.00 78.06 356 CYS A N 1
ATOM 2873 C CA . CYS A 1 356 ? -9.481 -6.103 -5.007 1.00 78.06 356 CYS A CA 1
ATOM 2874 C C . CYS A 1 356 ? -9.426 -5.599 -6.451 1.00 78.06 356 CYS A C 1
ATOM 2876 O O . CYS A 1 356 ? -8.365 -5.308 -6.997 1.00 78.06 356 CYS A O 1
ATOM 2878 N N . SER A 1 357 ? -10.612 -5.446 -7.026 1.00 71.50 357 SER A N 1
ATOM 2879 C CA . SER A 1 357 ? -10.857 -4.958 -8.379 1.00 71.50 357 SER A CA 1
ATOM 2880 C C . SER A 1 357 ? -12.096 -4.056 -8.381 1.00 71.50 357 SER A C 1
ATOM 2882 O O . SER A 1 357 ? -12.908 -4.144 -7.449 1.00 71.50 357 SER A O 1
ATOM 2884 N N . PRO A 1 358 ? -12.332 -3.255 -9.435 1.00 65.88 358 PRO A N 1
ATOM 2885 C CA . PRO A 1 358 ? -13.558 -2.460 -9.555 1.00 65.88 358 PRO A CA 1
ATOM 2886 C C . PRO A 1 358 ? -14.850 -3.300 -9.567 1.00 65.88 358 PRO A C 1
ATOM 2888 O O . PRO A 1 358 ? -15.935 -2.780 -9.321 1.00 65.88 358 PRO A O 1
ATOM 2891 N N . LEU A 1 359 ? -14.749 -4.610 -9.824 1.00 70.12 359 LEU A N 1
ATOM 2892 C CA . LEU A 1 359 ? -15.870 -5.557 -9.831 1.00 70.12 359 LEU A CA 1
ATOM 2893 C C . LEU A 1 359 ? -16.048 -6.300 -8.496 1.00 70.12 359 LEU A C 1
ATOM 2895 O O . LEU A 1 359 ? -16.952 -7.131 -8.368 1.00 70.12 359 LEU A O 1
ATOM 2899 N N . SER A 1 360 ? -15.199 -6.023 -7.503 1.00 74.44 360 SER A N 1
ATOM 2900 C CA . SER A 1 360 ? -15.228 -6.704 -6.207 1.00 74.44 360 SER A CA 1
ATOM 2901 C C . SER A 1 360 ? -16.550 -6.508 -5.464 1.00 74.44 360 SER A C 1
ATOM 2903 O O . SER A 1 360 ? -17.170 -5.442 -5.516 1.00 74.44 360 SER A O 1
ATOM 2905 N N . THR A 1 361 ? -16.967 -7.555 -4.748 1.00 80.50 361 THR A N 1
ATOM 2906 C CA . THR A 1 361 ? -18.197 -7.599 -3.945 1.00 80.50 361 THR A CA 1
ATOM 2907 C C . THR A 1 361 ? -17.888 -7.724 -2.457 1.00 80.50 361 THR A C 1
ATOM 2909 O O . THR A 1 361 ? -16.833 -8.227 -2.069 1.00 80.50 361 THR A O 1
ATOM 2912 N N . ALA A 1 362 ? -18.828 -7.283 -1.615 1.00 82.12 362 ALA A N 1
ATOM 2913 C CA . ALA A 1 362 ? -18.731 -7.445 -0.166 1.00 82.12 362 ALA A CA 1
ATOM 2914 C C . ALA A 1 362 ? -18.623 -8.929 0.233 1.00 82.12 362 ALA A C 1
ATOM 2916 O O . ALA A 1 362 ? -17.786 -9.276 1.063 1.00 82.12 362 ALA A O 1
ATOM 2917 N N . ASP A 1 363 ? -19.383 -9.814 -0.424 1.00 81.31 363 ASP A N 1
ATOM 2918 C CA . ASP A 1 363 ? -19.372 -11.258 -0.152 1.00 81.31 363 ASP A CA 1
ATOM 2919 C C . ASP A 1 363 ? -17.988 -11.890 -0.336 1.00 81.31 363 ASP A C 1
ATOM 2921 O O . ASP A 1 363 ? -17.593 -12.749 0.449 1.00 81.3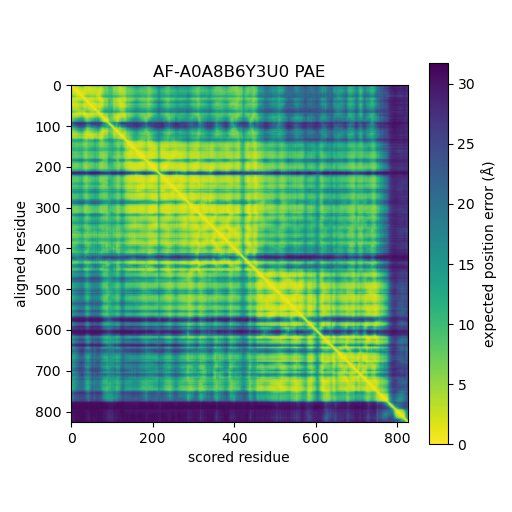1 363 ASP A O 1
ATOM 2925 N N . GLY A 1 364 ? -17.221 -11.459 -1.346 1.00 82.56 364 GLY A N 1
ATOM 2926 C CA . GLY A 1 364 ? -15.859 -11.953 -1.571 1.00 82.56 364 GLY A CA 1
ATOM 2927 C C . GLY A 1 364 ? -14.930 -11.642 -0.394 1.00 82.56 364 GLY A C 1
ATOM 2928 O O . GLY A 1 364 ? -14.192 -12.515 0.074 1.00 82.56 364 GLY A O 1
ATOM 2929 N N . ILE A 1 365 ? -15.031 -10.425 0.146 1.00 87.12 365 ILE A N 1
ATOM 2930 C CA . ILE A 1 365 ? -14.274 -9.992 1.327 1.00 87.12 365 ILE A CA 1
ATOM 2931 C C . ILE A 1 365 ? -14.741 -10.768 2.565 1.00 87.12 365 ILE A C 1
ATOM 2933 O O . ILE A 1 365 ? -13.916 -11.370 3.254 1.00 87.12 365 ILE A O 1
ATOM 2937 N N . ILE A 1 366 ? -16.053 -10.829 2.814 1.00 85.94 366 ILE A N 1
ATOM 2938 C CA . ILE A 1 366 ? -16.639 -11.533 3.967 1.00 85.94 366 ILE A CA 1
ATOM 2939 C C . ILE A 1 366 ? -16.242 -13.015 3.964 1.00 85.94 366 ILE A C 1
ATOM 2941 O O . ILE A 1 366 ? -15.819 -13.548 4.990 1.00 85.94 366 ILE A O 1
ATOM 2945 N N . ASN A 1 367 ? -16.312 -13.688 2.815 1.00 85.75 367 ASN A N 1
ATOM 2946 C CA . ASN A 1 367 ? -15.923 -15.093 2.687 1.00 85.75 367 ASN A CA 1
ATOM 2947 C C . ASN A 1 367 ? -14.437 -15.317 2.990 1.00 85.75 367 ASN A C 1
ATOM 2949 O O . ASN A 1 367 ? -14.087 -16.324 3.608 1.00 85.75 367 ASN A O 1
ATOM 2953 N N . THR A 1 368 ? -13.574 -14.369 2.620 1.00 88.19 368 THR A N 1
ATOM 2954 C CA . THR A 1 368 ? -12.137 -14.424 2.934 1.00 88.19 368 THR A CA 1
ATOM 2955 C C . THR A 1 368 ? -11.898 -14.326 4.445 1.00 88.19 368 THR A C 1
ATOM 2957 O O . THR A 1 368 ? -11.144 -15.121 5.008 1.00 88.19 368 THR A O 1
ATOM 2960 N N . PHE A 1 369 ? -12.603 -13.423 5.134 1.00 90.06 369 PHE A N 1
ATOM 2961 C CA . PHE A 1 369 ? -12.569 -13.339 6.599 1.00 90.06 369 PHE A CA 1
ATOM 2962 C C . PHE A 1 369 ? -13.107 -14.612 7.262 1.00 90.06 369 PHE A C 1
ATOM 2964 O O . PHE A 1 369 ? -12.448 -15.164 8.144 1.00 90.06 369 PHE A O 1
ATOM 2971 N N . LYS A 1 370 ? -14.245 -15.140 6.793 1.00 86.94 370 LYS A N 1
ATOM 2972 C CA . LYS A 1 370 ? -14.829 -16.399 7.290 1.00 86.94 370 LYS A CA 1
ATOM 2973 C C . LYS A 1 370 ? -13.868 -17.575 7.124 1.00 86.94 370 LYS A C 1
ATOM 2975 O O . LYS A 1 370 ? -13.738 -18.391 8.033 1.00 86.94 370 LYS A O 1
ATOM 2980 N N . GLN A 1 371 ? -13.155 -17.657 6.002 1.00 87.75 371 GLN A N 1
ATOM 2981 C CA . GLN A 1 371 ? -12.126 -18.675 5.784 1.00 87.75 371 GLN A CA 1
ATOM 2982 C C . GLN A 1 371 ? -10.992 -18.565 6.816 1.00 87.75 371 GLN A C 1
ATOM 2984 O O . GLN A 1 371 ? -10.596 -19.574 7.402 1.00 87.75 371 GLN A O 1
ATOM 2989 N N . CYS A 1 372 ? -10.486 -17.355 7.062 1.00 89.81 372 CYS A N 1
ATOM 2990 C CA . CYS A 1 372 ? -9.441 -17.114 8.055 1.00 89.81 372 CYS A CA 1
ATOM 2991 C C . CYS A 1 372 ? -9.905 -17.408 9.489 1.00 89.81 372 CYS A C 1
ATOM 2993 O O . CYS A 1 372 ? -9.144 -18.022 10.240 1.00 89.81 372 CYS A O 1
ATOM 2995 N N . SER A 1 373 ? -11.137 -17.028 9.844 1.00 88.19 373 SER A N 1
ATOM 2996 C CA . SER A 1 373 ? -11.759 -17.340 11.139 1.00 88.19 373 SER A CA 1
ATOM 2997 C C . SER A 1 373 ? -11.839 -18.849 11.357 1.00 88.19 373 SER A C 1
ATOM 2999 O O . SER A 1 373 ? -11.297 -19.356 12.334 1.00 88.19 373 SER A O 1
ATOM 3001 N N . ARG A 1 374 ? -12.391 -19.596 10.390 1.00 87.75 374 ARG A N 1
ATOM 3002 C CA . ARG A 1 374 ? -12.484 -21.067 10.457 1.00 87.75 374 ARG A CA 1
ATOM 3003 C C . ARG A 1 374 ? -11.127 -21.745 10.614 1.00 87.75 374 ARG A C 1
ATOM 3005 O O . ARG A 1 374 ? -11.014 -22.764 11.278 1.00 87.75 374 ARG A O 1
ATOM 3012 N N . PHE A 1 375 ? -10.079 -21.196 10.001 1.00 87.88 375 PHE A N 1
ATOM 3013 C CA . PHE A 1 375 ? -8.728 -21.746 10.137 1.00 87.88 375 PHE A CA 1
ATOM 3014 C C . PHE A 1 375 ? -8.058 -21.397 11.478 1.00 87.88 375 PHE A C 1
ATOM 3016 O O . PHE A 1 375 ? -7.058 -22.022 11.849 1.00 87.88 375 PHE A O 1
ATOM 3023 N N . GLN A 1 376 ? -8.574 -20.382 12.173 1.00 89.94 376 GLN A N 1
ATOM 3024 C CA . GLN A 1 376 ? -8.132 -19.943 13.494 1.00 89.94 376 GLN A CA 1
ATOM 3025 C C . GLN A 1 376 ? -8.893 -20.657 14.625 1.00 89.94 376 GLN A C 1
ATOM 3027 O O . GLN A 1 376 ? -8.348 -20.811 15.717 1.00 89.94 376 GLN A O 1
ATOM 3032 N N . GLU A 1 377 ? -10.116 -21.126 14.366 1.00 87.38 377 GLU A N 1
ATOM 3033 C CA . GLU A 1 377 ? -10.914 -21.926 15.300 1.00 87.38 377 GLU A CA 1
ATOM 3034 C C . GLU A 1 377 ? -10.145 -23.166 15.794 1.00 87.38 377 GLU A C 1
ATOM 3036 O O . GLU A 1 377 ? -9.498 -23.882 15.029 1.00 87.38 377 GLU A O 1
ATOM 3041 N N . GLY A 1 378 ? -10.191 -23.407 17.108 1.00 83.31 378 GLY A N 1
ATOM 3042 C CA . GLY A 1 378 ? -9.526 -24.547 17.750 1.00 83.31 378 GLY A CA 1
ATOM 3043 C C . GLY A 1 378 ? -8.005 -24.427 17.924 1.00 83.31 378 GLY A C 1
ATOM 3044 O O . GLY A 1 378 ? -7.390 -25.370 18.420 1.00 83.31 378 GLY A O 1
ATOM 3045 N N . LYS A 1 379 ? -7.383 -23.298 17.552 1.00 88.19 379 LYS A N 1
ATOM 3046 C CA . LYS A 1 379 ? -5.946 -23.038 17.762 1.00 88.19 379 LYS A CA 1
ATOM 3047 C C . LYS A 1 379 ? -5.692 -22.072 18.914 1.00 88.19 379 LYS A C 1
ATOM 3049 O O . LYS A 1 379 ? -6.540 -21.253 19.259 1.00 88.19 379 LYS A O 1
ATOM 3054 N N . ASP A 1 380 ? -4.487 -22.138 19.472 1.00 88.62 380 ASP A N 1
ATOM 3055 C CA . ASP A 1 380 ? -4.033 -21.190 20.486 1.00 88.62 380 ASP A CA 1
ATOM 3056 C C . ASP A 1 380 ? -3.726 -19.815 19.864 1.00 88.62 380 ASP A C 1
ATOM 3058 O O . ASP A 1 380 ? -2.843 -19.666 19.021 1.00 88.62 380 ASP A O 1
ATOM 3062 N N . LEU A 1 381 ? -4.464 -18.793 20.300 1.00 87.38 381 LEU A N 1
ATOM 3063 C CA . LEU A 1 381 ? -4.391 -17.429 19.774 1.00 87.38 381 LEU A CA 1
ATOM 3064 C C . LEU A 1 381 ? -3.136 -16.662 20.219 1.00 87.38 381 LEU A C 1
ATOM 3066 O O . LEU A 1 381 ? -2.869 -15.586 19.662 1.00 87.38 381 LEU A O 1
ATOM 3070 N N . GLU A 1 382 ? -2.397 -17.169 21.208 1.00 86.75 382 GLU A N 1
ATOM 3071 C CA . GLU A 1 382 ? -1.113 -16.603 21.636 1.00 86.75 382 GLU A CA 1
ATOM 3072 C C . GLU A 1 382 ? 0.039 -17.046 20.732 1.00 86.75 382 GLU A C 1
ATOM 3074 O O . GLU A 1 382 ? 0.975 -16.275 20.519 1.00 86.75 382 GLU A O 1
ATOM 3079 N N . THR A 1 383 ? -0.055 -18.241 20.141 1.00 90.25 383 THR A N 1
ATOM 3080 C CA . THR A 1 383 ? 0.974 -18.819 19.260 1.00 90.25 383 THR A CA 1
ATOM 3081 C C . THR A 1 383 ? 0.585 -18.834 17.782 1.00 90.25 383 THR A C 1
ATOM 3083 O O . THR A 1 383 ? 1.461 -18.986 16.932 1.00 90.25 383 THR A O 1
ATOM 3086 N N . PHE A 1 384 ? -0.691 -18.631 17.444 1.00 93.25 384 PHE A N 1
ATOM 3087 C CA . PHE A 1 384 ? -1.195 -18.664 16.072 1.00 93.25 384 PHE A CA 1
ATOM 3088 C C . PHE A 1 384 ? -2.094 -17.463 15.736 1.00 93.25 384 PHE A C 1
ATOM 3090 O O . PHE A 1 384 ? -2.879 -16.982 16.559 1.00 93.25 384 PHE A O 1
ATOM 3097 N N . THR A 1 385 ? -2.024 -16.982 14.491 1.00 93.75 385 THR A N 1
ATOM 3098 C CA . THR A 1 385 ? -2.968 -15.982 13.972 1.00 93.75 385 THR A CA 1
ATOM 3099 C C . THR A 1 385 ? -3.234 -16.147 12.475 1.00 93.75 385 THR A C 1
ATOM 3101 O O . THR A 1 385 ? -2.320 -16.310 11.668 1.00 93.75 385 THR A O 1
ATOM 3104 N N . SER A 1 386 ? -4.499 -16.060 12.078 1.00 94.19 386 SER A N 1
ATOM 3105 C CA . SER A 1 386 ? -4.881 -15.920 10.673 1.00 94.19 386 SER A CA 1
ATOM 3106 C C . SER A 1 386 ? -4.795 -14.450 10.258 1.00 94.19 386 SER A C 1
ATOM 3108 O O . SER A 1 386 ? -5.119 -13.557 11.044 1.00 94.19 386 SER A O 1
ATOM 3110 N N . VAL A 1 387 ? -4.357 -14.198 9.026 1.00 94.44 387 VAL A N 1
ATOM 3111 C CA . VAL A 1 387 ? -4.172 -12.867 8.441 1.00 94.44 387 VAL A CA 1
ATOM 3112 C C . VAL A 1 387 ? -4.951 -12.787 7.132 1.00 94.44 387 VAL A C 1
ATOM 3114 O O . VAL A 1 387 ? -4.686 -13.557 6.206 1.00 94.44 387 VAL A O 1
ATOM 3117 N N . VAL A 1 388 ? -5.880 -11.842 7.037 1.00 94.19 388 VAL A N 1
ATOM 3118 C CA . VAL A 1 388 ? -6.517 -11.465 5.771 1.00 94.19 388 VAL A CA 1
ATOM 3119 C C . VAL A 1 388 ? -5.679 -10.380 5.111 1.00 94.19 388 VAL A C 1
ATOM 3121 O O . VAL A 1 388 ? -5.365 -9.367 5.738 1.00 94.19 388 VAL A O 1
ATOM 3124 N N . VAL A 1 389 ? -5.336 -10.576 3.842 1.00 91.69 389 VAL A N 1
ATOM 3125 C CA . VAL A 1 389 ? -4.652 -9.568 3.032 1.00 91.69 389 VAL A CA 1
ATOM 3126 C C . VAL A 1 389 ? -5.534 -9.154 1.874 1.00 91.69 389 VAL A C 1
ATOM 3128 O O . VAL A 1 389 ? -5.887 -9.986 1.043 1.00 91.69 389 VAL A O 1
ATOM 3131 N N . LEU A 1 390 ? -5.866 -7.871 1.801 1.00 89.69 390 LEU A N 1
ATOM 3132 C CA . LEU A 1 390 ? -6.508 -7.303 0.625 1.00 89.69 390 LEU A CA 1
ATOM 3133 C C . LEU A 1 390 ? -5.449 -6.594 -0.219 1.00 89.69 390 LEU A C 1
ATOM 3135 O O . LEU A 1 390 ? -4.876 -5.597 0.218 1.00 89.69 390 LEU A O 1
ATOM 3139 N N . ASP A 1 391 ? -5.168 -7.121 -1.407 1.00 83.56 391 ASP A N 1
ATOM 3140 C CA . ASP A 1 391 ? -4.248 -6.496 -2.362 1.00 83.56 391 ASP A CA 1
ATOM 3141 C C . ASP A 1 391 ? -5.016 -5.503 -3.246 1.00 83.56 391 ASP A C 1
ATOM 3143 O O . ASP A 1 391 ? -6.129 -5.792 -3.672 1.00 83.56 391 ASP A O 1
ATOM 3147 N N . GLU A 1 392 ? -4.412 -4.353 -3.552 1.00 77.31 392 GLU A N 1
ATOM 3148 C CA . GLU A 1 392 ? -4.995 -3.287 -4.387 1.00 77.31 392 GLU A CA 1
ATOM 3149 C C . GLU A 1 392 ? -6.339 -2.748 -3.852 1.00 77.31 392 GLU A C 1
ATOM 3151 O O . GLU A 1 392 ? -7.265 -2.465 -4.613 1.00 77.31 392 GLU A O 1
ATOM 3156 N N . VAL A 1 393 ? -6.449 -2.571 -2.526 1.00 81.19 393 VAL A N 1
ATOM 3157 C CA . VAL A 1 393 ? -7.699 -2.158 -1.847 1.00 81.19 393 VAL A CA 1
ATOM 3158 C C . VAL A 1 393 ? -8.329 -0.913 -2.468 1.00 81.19 393 VAL A C 1
ATOM 3160 O O . VAL A 1 393 ? -9.548 -0.865 -2.595 1.00 81.19 393 VAL A O 1
ATOM 3163 N N . GLY A 1 394 ? -7.528 0.063 -2.905 1.00 73.75 394 GLY A N 1
ATOM 3164 C CA . GLY A 1 394 ? -8.053 1.284 -3.519 1.00 73.75 394 GLY A CA 1
ATOM 3165 C C . GLY A 1 394 ? -8.885 1.052 -4.787 1.00 73.75 394 GLY A C 1
ATOM 3166 O O . GLY A 1 394 ? -9.827 1.802 -5.009 1.00 73.75 394 GLY A O 1
ATOM 3167 N N . LEU A 1 395 ? -8.659 -0.024 -5.556 1.00 72.62 395 LEU A N 1
ATOM 3168 C CA . LEU A 1 395 ? -9.502 -0.344 -6.724 1.00 72.62 395 LEU A CA 1
ATOM 3169 C C . LEU A 1 395 ? -10.939 -0.698 -6.335 1.00 72.62 395 LEU A C 1
ATOM 3171 O O . LEU A 1 395 ? -11.874 -0.458 -7.096 1.00 72.62 395 LEU A O 1
ATOM 3175 N N . ALA A 1 396 ? -11.125 -1.280 -5.150 1.00 75.94 396 ALA A N 1
ATOM 3176 C CA . ALA A 1 396 ? -12.446 -1.617 -4.639 1.00 75.94 396 ALA A CA 1
ATOM 3177 C C . ALA A 1 396 ? -13.193 -0.394 -4.080 1.00 75.94 396 ALA A C 1
ATOM 3179 O O . ALA A 1 396 ? -14.406 -0.477 -3.881 1.00 75.94 396 ALA A O 1
ATOM 3180 N N . GLU A 1 397 ? -12.517 0.739 -3.856 1.00 69.75 397 GLU A N 1
ATOM 3181 C CA . GLU A 1 397 ? -13.180 2.001 -3.506 1.00 69.75 397 GLU A CA 1
ATOM 3182 C C . GLU A 1 397 ? -13.977 2.550 -4.699 1.00 69.75 397 GLU A C 1
ATOM 3184 O O . GLU A 1 397 ? -15.084 3.055 -4.524 1.00 69.75 397 GLU A O 1
ATOM 3189 N N . ASP A 1 398 ? -13.481 2.356 -5.922 1.00 61.47 398 ASP A N 1
ATOM 3190 C CA . ASP A 1 398 ? -14.158 2.781 -7.154 1.00 61.47 398 ASP A CA 1
ATOM 3191 C C . ASP A 1 398 ? -15.343 1.887 -7.553 1.00 61.47 398 ASP A C 1
ATOM 3193 O O . ASP A 1 398 ? -16.089 2.212 -8.480 1.00 61.47 398 ASP A O 1
ATOM 3197 N N . SER A 1 399 ? -15.550 0.763 -6.861 1.00 67.69 399 SER A N 1
ATOM 3198 C CA . SER A 1 399 ? -16.664 -0.138 -7.151 1.00 67.69 399 SER A CA 1
ATOM 3199 C C . SER A 1 399 ? -18.012 0.528 -6.821 1.00 67.69 399 SER A C 1
ATOM 3201 O O . SER A 1 399 ? -18.191 1.039 -5.706 1.00 67.69 399 SER A O 1
ATOM 3203 N N . PRO A 1 400 ? -19.016 0.455 -7.722 1.00 60.94 400 PRO A N 1
ATOM 3204 C CA . PRO A 1 400 ? -20.374 0.931 -7.440 1.00 60.94 400 PRO A CA 1
ATOM 3205 C C . PRO A 1 400 ? -21.066 0.099 -6.348 1.00 60.94 400 PRO A C 1
ATOM 3207 O O . PRO A 1 400 ? -22.078 0.503 -5.795 1.00 60.94 400 PRO A O 1
ATOM 3210 N N . ARG A 1 401 ? -20.529 -1.083 -6.013 1.00 65.00 401 ARG A N 1
ATOM 3211 C CA . ARG A 1 401 ? -21.082 -1.967 -4.974 1.00 65.00 401 ARG A CA 1
ATOM 3212 C C . ARG A 1 401 ? -20.572 -1.641 -3.565 1.00 65.00 401 ARG A C 1
ATOM 3214 O O . ARG A 1 401 ? -20.957 -2.326 -2.623 1.00 65.00 401 ARG A O 1
ATOM 3221 N N . MET A 1 402 ? -19.681 -0.654 -3.413 1.00 69.62 402 MET A N 1
ATOM 3222 C CA . MET A 1 402 ? -19.082 -0.233 -2.132 1.00 69.62 402 MET A CA 1
ATOM 3223 C C . MET A 1 402 ? -18.634 -1.397 -1.210 1.00 69.62 402 MET A C 1
ATOM 3225 O O . MET A 1 402 ? -18.964 -1.413 -0.019 1.00 69.62 402 MET A O 1
ATOM 3229 N N . PRO A 1 403 ? -17.858 -2.377 -1.715 1.00 75.19 403 PRO A N 1
ATOM 3230 C CA . PRO A 1 403 ? -17.545 -3.614 -0.992 1.00 75.19 403 PRO A CA 1
ATOM 3231 C C . PRO A 1 403 ? -16.743 -3.381 0.298 1.00 75.19 403 PRO A C 1
ATOM 3233 O O . PRO A 1 403 ? -16.895 -4.117 1.270 1.00 75.19 403 PRO A O 1
ATOM 3236 N N . LEU A 1 404 ? -15.921 -2.329 0.343 1.00 79.62 404 LEU A N 1
ATOM 3237 C CA . LEU A 1 404 ? -15.034 -2.033 1.471 1.00 79.62 404 LEU A CA 1
ATOM 3238 C C . LEU A 1 404 ? -15.765 -1.597 2.743 1.00 79.62 404 LEU A C 1
ATOM 3240 O O . LEU A 1 404 ? -15.178 -1.630 3.819 1.00 79.62 404 LEU A O 1
ATOM 3244 N N . LYS A 1 405 ? -17.042 -1.214 2.660 1.00 73.38 405 LYS A N 1
ATOM 3245 C CA . LYS A 1 405 ? -17.835 -0.875 3.849 1.00 73.38 405 LYS A CA 1
ATOM 3246 C C . LYS A 1 405 ? -18.108 -2.098 4.742 1.00 73.38 405 LYS A C 1
ATOM 3248 O O . LYS A 1 405 ? -18.242 -1.938 5.952 1.00 73.38 405 LYS A O 1
ATOM 3253 N N . ALA A 1 406 ? -18.081 -3.312 4.181 1.00 77.94 406 ALA A N 1
ATOM 3254 C CA . ALA A 1 406 ? -18.141 -4.551 4.960 1.00 77.94 406 ALA A CA 1
ATOM 3255 C C . ALA A 1 406 ? -16.945 -4.712 5.918 1.00 77.94 406 ALA A C 1
ATOM 3257 O O . ALA A 1 406 ? -17.032 -5.461 6.884 1.00 77.94 406 ALA A O 1
ATOM 3258 N N . LEU A 1 407 ? -15.837 -3.988 5.695 1.00 80.69 407 LEU A N 1
ATOM 3259 C CA . LEU A 1 407 ? -14.672 -4.037 6.578 1.00 80.69 407 LEU A CA 1
ATOM 3260 C C . LEU A 1 407 ? -14.940 -3.452 7.967 1.00 80.69 407 LEU A C 1
ATOM 3262 O O . LEU A 1 407 ? -14.231 -3.813 8.894 1.00 80.69 407 LEU A O 1
ATOM 3266 N N . HIS A 1 408 ? -15.920 -2.559 8.143 1.00 77.75 408 HIS A N 1
ATOM 3267 C CA . HIS A 1 408 ? -16.132 -1.893 9.434 1.00 77.75 408 HIS A CA 1
ATOM 3268 C C . HIS A 1 408 ? -16.351 -2.891 10.588 1.00 77.75 408 HIS A C 1
ATOM 3270 O O . HIS A 1 408 ? -15.531 -2.885 11.507 1.00 77.75 408 HIS A O 1
ATOM 3276 N N . PRO A 1 409 ? -17.369 -3.776 10.541 1.00 74.94 409 PRO A N 1
ATOM 3277 C CA . PRO A 1 409 ? -17.559 -4.783 11.587 1.00 74.94 409 PRO A CA 1
ATOM 3278 C C . PRO A 1 409 ? -16.427 -5.824 11.589 1.00 74.94 409 PRO A C 1
ATOM 3280 O O . PRO A 1 409 ? -15.864 -6.132 12.638 1.00 74.94 409 PRO A O 1
ATOM 3283 N N . LEU A 1 410 ? -15.972 -6.256 10.406 1.00 83.19 410 LEU A N 1
ATOM 3284 C CA . LEU A 1 410 ? -14.921 -7.271 10.269 1.00 83.19 410 LEU A CA 1
ATOM 3285 C C . LEU A 1 410 ? -13.587 -6.873 10.927 1.00 83.19 410 LEU A C 1
ATOM 3287 O O . LEU A 1 410 ? -12.844 -7.742 11.381 1.00 83.19 410 LEU A O 1
ATOM 3291 N N . LEU A 1 411 ? -13.259 -5.579 10.972 1.00 83.19 411 LEU A N 1
ATOM 3292 C CA . LEU A 1 411 ? -12.041 -5.073 11.613 1.00 83.19 411 LEU A CA 1
ATOM 3293 C C . LEU A 1 411 ? -12.209 -4.795 13.115 1.00 83.19 411 LEU A C 1
ATOM 3295 O O . LEU A 1 411 ? -11.203 -4.753 13.826 1.00 83.19 411 LEU A O 1
ATOM 3299 N N . GLU A 1 412 ? -13.437 -4.588 13.596 1.00 74.38 412 GLU A N 1
ATOM 3300 C CA . GLU A 1 412 ? -13.719 -4.294 15.006 1.00 74.38 412 GLU A CA 1
ATOM 3301 C C . GLU A 1 412 ? -13.906 -5.579 15.824 1.00 74.38 412 GLU A C 1
ATOM 3303 O O . GLU A 1 412 ? -13.122 -5.845 16.741 1.00 74.38 412 GLU A O 1
ATOM 3308 N N . ASP A 1 413 ? -14.895 -6.400 15.469 1.00 69.38 413 ASP A N 1
ATOM 3309 C CA . ASP A 1 413 ? -15.263 -7.614 16.209 1.00 69.38 413 ASP A CA 1
ATOM 3310 C C . ASP A 1 413 ? -15.008 -8.919 15.434 1.00 69.38 413 ASP A C 1
ATOM 3312 O O . ASP A 1 413 ? -15.071 -10.006 16.012 1.00 69.38 413 ASP A O 1
ATOM 3316 N N . GLY A 1 414 ? -14.626 -8.829 14.154 1.00 67.81 414 GLY A N 1
ATOM 3317 C CA . GLY A 1 414 ? -14.342 -9.994 13.310 1.00 67.81 414 GLY A CA 1
ATOM 3318 C C . GLY A 1 414 ? -15.588 -10.653 12.720 1.00 67.81 414 GLY A C 1
ATOM 3319 O O . GLY A 1 414 ? -15.473 -11.713 12.101 1.00 67.81 414 GLY A O 1
ATOM 3320 N N . THR A 1 415 ? -16.764 -10.051 12.895 1.00 68.00 415 THR A N 1
ATOM 3321 C CA . THR A 1 415 ? -18.038 -10.565 12.384 1.00 68.00 415 THR A CA 1
ATOM 3322 C C . THR A 1 415 ? -18.494 -9.782 11.155 1.00 68.00 415 THR A C 1
ATOM 3324 O O . THR A 1 415 ? -18.037 -8.674 10.878 1.00 68.00 415 THR A O 1
ATOM 3327 N N . ASP A 1 416 ? -19.426 -10.350 10.392 1.00 59.12 416 ASP A N 1
ATOM 3328 C CA . ASP A 1 416 ? -20.115 -9.631 9.312 1.00 59.12 416 ASP A CA 1
ATOM 3329 C C . ASP A 1 416 ? -21.259 -8.739 9.835 1.00 59.12 416 ASP A C 1
ATOM 3331 O O . ASP A 1 416 ? -22.073 -8.243 9.058 1.00 59.12 416 ASP A O 1
ATOM 3335 N N . GLY A 1 417 ? -21.336 -8.537 11.156 1.00 57.69 417 GLY A N 1
ATOM 3336 C CA . GLY A 1 417 ? -22.375 -7.765 11.824 1.00 57.69 417 GLY A CA 1
ATOM 3337 C C . GLY A 1 417 ? -23.739 -8.453 11.875 1.00 57.69 417 GLY A C 1
ATOM 3338 O O . GLY A 1 417 ? -24.649 -7.885 12.479 1.00 57.69 417 GLY A O 1
ATOM 3339 N N . SER A 1 418 ? -23.907 -9.643 11.275 1.00 56.09 418 SER A N 1
ATOM 3340 C CA . SER A 1 418 ? -25.184 -10.372 11.207 1.00 56.09 418 SER A CA 1
ATOM 3341 C C . SER A 1 418 ? -25.434 -11.300 12.403 1.00 56.09 418 SER A C 1
ATOM 3343 O O . SER A 1 418 ? -26.589 -11.576 12.727 1.00 56.09 418 SER A O 1
ATOM 3345 N N . GLU A 1 419 ? -24.370 -11.727 13.080 1.00 56.62 419 GLU A N 1
ATOM 3346 C CA . GLU A 1 419 ? -24.414 -12.707 14.166 1.00 56.62 419 GLU A CA 1
ATOM 3347 C C . GLU A 1 419 ? -24.850 -12.070 15.497 1.00 56.62 419 GLU A C 1
ATOM 3349 O O . GLU A 1 419 ? -24.407 -10.980 15.861 1.00 56.62 419 GLU A O 1
ATOM 3354 N N . GLU A 1 420 ? -25.731 -12.750 16.237 1.00 49.44 420 GLU A N 1
ATOM 3355 C CA . GLU A 1 420 ? -26.104 -12.342 17.593 1.00 49.44 420 GLU A CA 1
ATOM 3356 C C . GLU A 1 420 ? -24.882 -12.440 18.521 1.00 49.44 420 GLU A C 1
ATOM 3358 O O . GLU A 1 420 ? -24.191 -13.459 18.560 1.00 49.44 420 GLU A O 1
ATOM 3363 N N . LEU A 1 421 ? -24.637 -11.396 19.321 1.00 50.47 421 LEU A N 1
ATOM 3364 C CA . LEU A 1 421 ? -23.599 -11.341 20.366 1.00 50.47 421 LEU A CA 1
ATOM 3365 C C . LEU A 1 421 ? -23.875 -12.308 21.548 1.00 50.47 421 LEU A C 1
ATOM 3367 O O . LEU A 1 421 ? -23.379 -12.105 22.652 1.00 50.47 421 LEU A O 1
ATOM 3371 N N . THR A 1 422 ? -24.677 -13.355 21.340 1.00 43.62 422 THR A N 1
ATOM 3372 C CA . THR A 1 422 ? -25.182 -14.291 22.356 1.00 43.62 422 THR A CA 1
ATOM 3373 C C . THR A 1 422 ? -24.239 -15.465 22.652 1.00 43.62 422 THR A C 1
ATOM 3375 O O . THR A 1 422 ? -24.597 -16.341 23.434 1.00 43.62 422 THR A O 1
ATOM 3378 N N . LEU A 1 423 ? -23.028 -15.501 22.083 1.00 44.47 423 LEU A N 1
ATOM 3379 C CA . LEU A 1 423 ? -22.091 -16.623 22.231 1.00 44.47 423 LEU A CA 1
ATOM 3380 C C . LEU A 1 423 ? -20.824 -16.251 23.015 1.00 44.47 423 LEU A C 1
ATOM 3382 O O . LEU A 1 423 ? -20.289 -15.152 22.880 1.00 44.47 423 LEU A O 1
ATOM 3386 N N . ASP A 1 424 ? -20.350 -17.212 23.817 1.00 50.72 424 ASP A N 1
ATOM 3387 C CA . ASP A 1 424 ? -19.201 -17.142 24.726 1.00 50.72 424 ASP A CA 1
ATOM 3388 C C . ASP A 1 424 ? -18.056 -16.250 24.224 1.00 50.72 424 ASP A C 1
ATOM 3390 O O . ASP A 1 424 ? -17.595 -16.361 23.084 1.00 50.72 424 ASP A O 1
ATOM 3394 N N . SER A 1 425 ? -17.519 -15.417 25.118 1.00 50.22 425 SER A N 1
ATOM 3395 C CA . SER A 1 425 ? -16.427 -14.464 24.848 1.00 50.22 425 SER A CA 1
ATOM 3396 C C . SER A 1 425 ? -15.136 -15.100 24.294 1.00 50.22 425 SER A C 1
ATOM 3398 O O . SER A 1 425 ? -14.281 -14.395 23.752 1.00 50.22 425 SER A O 1
ATOM 3400 N N . SER A 1 426 ? -14.989 -16.425 24.373 1.00 51.12 426 SER A N 1
ATOM 3401 C CA . SER A 1 426 ? -13.935 -17.207 23.713 1.00 51.12 426 SER A CA 1
ATOM 3402 C C . SER A 1 426 ? -14.150 -17.356 22.197 1.00 51.12 426 SER A C 1
ATOM 3404 O O . SER A 1 426 ? -13.188 -17.229 21.439 1.00 51.12 426 SER A O 1
ATOM 3406 N N . SER A 1 427 ? -15.392 -17.551 21.743 1.00 58.06 427 SER A N 1
ATOM 3407 C CA . SER A 1 427 ? -15.757 -17.730 20.327 1.00 58.06 427 SER A CA 1
ATOM 3408 C C . SER A 1 427 ? -15.609 -16.440 19.506 1.00 58.06 427 SER A C 1
ATOM 3410 O O . SER A 1 427 ? -15.160 -16.467 18.359 1.00 58.06 427 SER A O 1
ATOM 3412 N N . LEU A 1 428 ? -15.881 -15.287 20.124 1.00 61.66 428 LEU A N 1
ATOM 3413 C CA . LEU A 1 428 ? -15.663 -13.960 19.536 1.00 61.66 428 LEU A CA 1
ATOM 3414 C C . LEU A 1 428 ? -14.168 -13.665 19.328 1.00 61.66 428 LEU A C 1
ATOM 3416 O O . LEU A 1 428 ? -13.775 -13.092 18.313 1.00 61.66 428 LEU A O 1
ATOM 3420 N N . LYS A 1 429 ? -13.295 -14.122 20.238 1.00 65.19 429 LYS A N 1
ATOM 3421 C CA . LYS A 1 429 ? -11.840 -13.940 20.090 1.00 65.19 429 LYS A CA 1
ATOM 3422 C C . LYS A 1 429 ? -11.267 -14.713 18.904 1.00 65.19 429 LYS A C 1
ATOM 3424 O O . LYS A 1 429 ? -10.359 -14.201 18.252 1.00 65.19 429 LYS A O 1
ATOM 3429 N N . SER A 1 430 ? -11.783 -15.908 18.602 1.00 68.62 430 SER A N 1
ATOM 3430 C CA . SER A 1 430 ? -11.346 -16.674 17.425 1.00 68.62 430 SER A CA 1
ATOM 3431 C C . SER A 1 430 ? -11.763 -16.035 16.100 1.00 68.62 430 SER A C 1
ATOM 3433 O O . SER A 1 430 ? -11.052 -16.230 15.116 1.00 68.62 430 SER A O 1
ATOM 3435 N N . LYS A 1 431 ? -12.835 -15.230 16.082 1.00 77.25 431 LYS A N 1
ATOM 3436 C CA . LYS A 1 431 ? -13.320 -14.526 14.881 1.00 77.25 431 LYS A CA 1
ATOM 3437 C C . LYS A 1 431 ? -12.471 -13.316 14.505 1.00 77.25 431 LYS A C 1
ATOM 3439 O O . LYS A 1 431 ? -12.346 -12.986 13.328 1.00 77.25 431 LYS A O 1
ATOM 3444 N N . ARG A 1 432 ? -11.813 -12.685 15.482 1.00 85.50 432 ARG A N 1
ATOM 3445 C CA . ARG A 1 432 ? -10.908 -11.563 15.222 1.00 85.50 432 ARG A CA 1
ATOM 3446 C C . ARG A 1 432 ? -9.609 -12.044 14.570 1.00 85.50 432 ARG A C 1
ATOM 3448 O O . ARG A 1 432 ? -8.724 -12.605 15.220 1.00 85.50 432 ARG A O 1
ATOM 3455 N N . VAL A 1 433 ? -9.483 -11.777 13.277 1.00 90.12 433 VAL A N 1
ATOM 3456 C CA . VAL A 1 433 ? -8.296 -12.076 12.462 1.00 90.12 433 VAL A CA 1
ATOM 3457 C C . VAL A 1 433 ? -7.412 -10.835 12.311 1.00 90.12 433 VAL A C 1
ATOM 3459 O O . VAL A 1 433 ? -7.874 -9.704 12.460 1.00 90.12 433 VAL A O 1
ATOM 3462 N N . ALA A 1 434 ? -6.123 -11.026 12.037 1.00 93.56 434 ALA A N 1
ATOM 3463 C CA . ALA A 1 434 ? -5.249 -9.920 11.651 1.00 93.56 434 ALA A CA 1
ATOM 3464 C C . ALA A 1 434 ? -5.573 -9.465 10.218 1.00 93.56 434 ALA A C 1
ATOM 3466 O O . ALA A 1 434 ? -6.032 -10.260 9.397 1.00 93.56 434 ALA A O 1
ATOM 3467 N N . PHE A 1 435 ? -5.309 -8.197 9.905 1.00 94.81 435 PHE A N 1
ATOM 3468 C CA . PHE A 1 435 ? -5.663 -7.612 8.614 1.00 94.81 435 PHE A CA 1
ATOM 3469 C C . PHE A 1 435 ? -4.548 -6.731 8.051 1.00 94.81 435 PHE A C 1
ATOM 3471 O O . PHE A 1 435 ? -3.997 -5.892 8.768 1.00 94.81 435 PHE A O 1
ATOM 3478 N N . ILE A 1 436 ? -4.270 -6.887 6.754 1.00 94.50 436 ILE A N 1
ATOM 3479 C CA . ILE A 1 436 ? -3.366 -6.027 5.985 1.00 94.50 436 ILE A CA 1
ATOM 3480 C C . ILE A 1 436 ? -4.058 -5.603 4.686 1.00 94.50 436 ILE A C 1
ATOM 3482 O O . ILE A 1 436 ? -4.351 -6.431 3.829 1.00 94.50 436 ILE A O 1
ATOM 3486 N N . GLY A 1 437 ? -4.281 -4.307 4.505 1.00 91.62 437 GLY A N 1
ATOM 3487 C CA . GLY A 1 437 ? -4.704 -3.724 3.235 1.00 91.62 437 GLY A CA 1
ATOM 3488 C C . GLY A 1 437 ? -3.507 -3.128 2.504 1.00 91.62 437 GLY A C 1
ATOM 3489 O O . GLY A 1 437 ? -2.889 -2.195 3.008 1.00 91.62 437 GLY A O 1
ATOM 3490 N N . ILE A 1 438 ? -3.170 -3.634 1.322 1.00 87.81 438 ILE A N 1
ATOM 3491 C CA . ILE A 1 438 ? -2.128 -3.062 0.464 1.00 87.81 438 ILE A CA 1
ATOM 3492 C C . ILE A 1 438 ? -2.806 -2.228 -0.613 1.00 87.81 438 ILE A C 1
ATOM 3494 O O . ILE A 1 438 ? -3.664 -2.719 -1.342 1.00 87.81 438 ILE A O 1
ATOM 3498 N N . SER A 1 439 ? -2.405 -0.970 -0.744 1.00 80.19 439 SER A N 1
ATOM 3499 C CA . SER A 1 439 ? -2.965 -0.074 -1.749 1.00 80.19 439 SER A CA 1
ATOM 3500 C C . SER A 1 439 ? -1.879 0.793 -2.371 1.00 80.19 439 SER A C 1
ATOM 3502 O O . SER A 1 439 ? -0.897 1.162 -1.71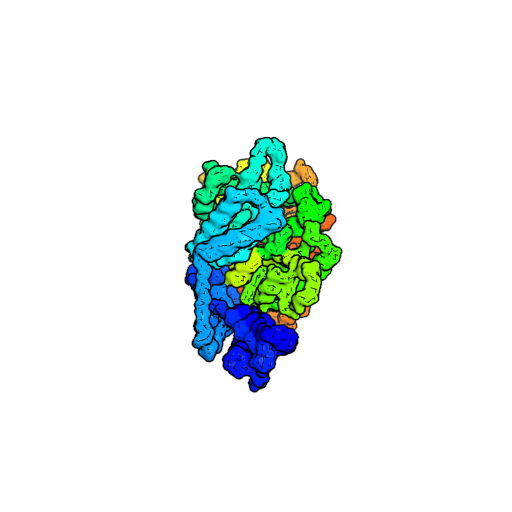9 1.00 80.19 439 SER A O 1
ATOM 3504 N N . ASN A 1 440 ? -2.053 1.127 -3.647 1.00 71.75 440 ASN A N 1
ATOM 3505 C CA . ASN A 1 440 ? -1.282 2.198 -4.272 1.00 71.75 440 ASN A CA 1
ATOM 3506 C C . ASN A 1 440 ? -1.905 3.588 -4.033 1.00 71.75 440 ASN A C 1
ATOM 3508 O O . ASN A 1 440 ? -1.280 4.595 -4.351 1.00 71.75 440 ASN A O 1
ATOM 3512 N N . TRP A 1 441 ? -3.101 3.635 -3.438 1.00 64.06 441 TRP A N 1
ATOM 3513 C CA . TRP A 1 441 ? -3.920 4.835 -3.255 1.00 64.06 441 TRP A CA 1
ATOM 3514 C C . TRP A 1 441 ? -4.340 5.007 -1.798 1.00 64.06 441 TRP A C 1
ATOM 3516 O O . TRP A 1 441 ? -4.504 4.006 -1.088 1.00 64.06 441 TRP A O 1
ATOM 3526 N N . SER A 1 442 ? -4.538 6.254 -1.364 1.00 60.78 442 SER A N 1
ATOM 3527 C CA . SER A 1 442 ? -5.140 6.506 -0.056 1.00 60.78 442 SER A CA 1
ATOM 3528 C C . SER A 1 442 ? -6.605 6.062 -0.046 1.00 60.78 442 SER A C 1
ATOM 3530 O O . SER A 1 442 ? -7.257 5.954 -1.087 1.00 60.78 442 SER A O 1
ATOM 3532 N N . LEU A 1 443 ? -7.082 5.690 1.139 1.00 65.94 443 LEU A N 1
ATOM 3533 C CA . LEU A 1 443 ? -8.432 5.186 1.368 1.00 65.94 443 LEU A CA 1
ATOM 3534 C C . LEU A 1 443 ? -9.240 6.238 2.132 1.00 65.94 443 LEU A C 1
ATOM 3536 O O . LEU A 1 443 ? -8.695 7.190 2.674 1.00 65.94 443 LEU A O 1
ATOM 3540 N N . ASP A 1 444 ? -10.550 6.045 2.203 1.00 64.12 444 ASP A N 1
ATOM 3541 C CA . ASP A 1 444 ? -11.452 6.887 2.994 1.00 64.12 444 ASP A CA 1
ATOM 3542 C C . ASP A 1 444 ? -11.053 6.926 4.496 1.00 64.12 444 ASP A C 1
ATOM 3544 O O . ASP A 1 444 ? -10.900 5.858 5.110 1.00 64.12 444 ASP A O 1
ATOM 3548 N N . PRO A 1 445 ? -10.939 8.118 5.125 1.00 59.38 445 PRO A N 1
ATOM 3549 C CA . PRO A 1 445 ? -10.644 8.290 6.553 1.00 59.38 445 PRO A CA 1
ATOM 3550 C C . PRO A 1 445 ? -11.509 7.463 7.506 1.00 59.38 445 PRO A C 1
ATOM 3552 O O . PRO A 1 445 ? -10.999 6.965 8.512 1.00 59.38 445 PRO A O 1
ATOM 3555 N N . ALA A 1 446 ? -12.790 7.240 7.195 1.00 60.81 446 ALA A N 1
ATOM 3556 C CA . ALA A 1 446 ? -13.670 6.414 8.026 1.00 60.81 446 ALA A CA 1
ATOM 3557 C C . ALA A 1 446 ? -13.172 4.959 8.126 1.00 60.81 446 ALA A C 1
ATOM 3559 O O . ALA A 1 446 ? -13.277 4.320 9.178 1.00 60.81 446 ALA A O 1
ATOM 3560 N N . LYS A 1 447 ? -12.570 4.443 7.051 1.00 69.94 447 LYS A N 1
ATOM 3561 C CA . LYS A 1 447 ? -11.970 3.102 7.006 1.00 69.94 447 LYS A CA 1
ATOM 3562 C C . LYS A 1 447 ? -10.598 3.105 7.681 1.00 69.94 447 LYS A C 1
ATOM 3564 O O . LYS A 1 447 ? -10.261 2.171 8.407 1.00 69.94 447 LYS A O 1
ATOM 3569 N N . MET A 1 448 ? -9.839 4.187 7.506 1.00 63.62 448 MET A N 1
ATOM 3570 C CA . MET A 1 448 ? -8.490 4.332 8.063 1.00 63.62 448 MET A CA 1
ATOM 3571 C C . MET A 1 448 ? -8.480 4.499 9.584 1.00 63.62 448 MET A C 1
ATOM 3573 O O . MET A 1 448 ? -7.600 3.943 10.234 1.00 63.62 448 MET A O 1
ATOM 3577 N N . ASN A 1 449 ? -9.487 5.141 10.186 1.00 69.06 449 ASN A N 1
ATOM 3578 C CA . ASN A 1 449 ? -9.589 5.280 11.648 1.00 69.06 449 ASN A CA 1
ATOM 3579 C C . ASN A 1 449 ? -9.664 3.926 12.380 1.00 69.06 449 ASN A C 1
ATOM 3581 O O . ASN A 1 449 ? -9.290 3.818 13.553 1.00 69.06 449 ASN A O 1
ATOM 3585 N N . ARG A 1 450 ? -10.087 2.859 11.693 1.00 77.88 450 ARG A N 1
ATOM 3586 C CA . ARG A 1 450 ? -10.169 1.489 12.230 1.00 77.88 450 ARG A CA 1
ATOM 3587 C C . ARG A 1 450 ? -8.828 0.746 12.208 1.00 77.88 450 ARG A C 1
ATOM 3589 O O . ARG A 1 450 ? -8.693 -0.268 12.886 1.00 77.88 450 ARG A O 1
ATOM 3596 N N . GLY A 1 451 ? -7.804 1.294 11.552 1.00 85.62 451 GLY A N 1
ATOM 3597 C CA . GLY A 1 451 ? -6.457 0.728 11.504 1.00 85.62 451 GLY A CA 1
ATOM 3598 C C . GLY A 1 451 ? -5.332 1.746 11.680 1.00 85.62 451 GLY A C 1
ATOM 3599 O O . GLY A 1 451 ? -5.541 2.909 12.016 1.00 85.62 451 GLY A O 1
ATOM 3600 N N . ILE A 1 452 ? -4.108 1.281 11.460 1.00 88.25 452 ILE A N 1
ATOM 3601 C CA . ILE A 1 452 ? -2.924 2.118 11.290 1.00 88.25 452 ILE A CA 1
ATOM 3602 C C . ILE A 1 452 ? -2.688 2.289 9.793 1.00 88.25 452 ILE A C 1
ATOM 3604 O O . ILE A 1 452 ? -2.735 1.316 9.044 1.00 88.25 452 ILE A O 1
ATOM 3608 N N . MET A 1 453 ? -2.413 3.518 9.366 1.00 84.88 453 MET A N 1
ATOM 3609 C CA . MET A 1 453 ? -1.978 3.810 8.007 1.00 84.88 453 MET A CA 1
ATOM 3610 C C . MET A 1 453 ? -0.459 3.966 7.996 1.00 84.88 453 MET A C 1
ATOM 3612 O O . MET A 1 453 ? 0.085 4.789 8.727 1.00 84.88 453 MET A O 1
ATOM 3616 N N . LEU A 1 454 ? 0.211 3.182 7.160 1.00 87.31 454 LEU A N 1
ATOM 3617 C CA . LEU A 1 454 ? 1.598 3.402 6.784 1.00 87.31 454 LEU A CA 1
ATOM 3618 C C . LEU A 1 454 ? 1.603 4.125 5.440 1.00 87.31 454 LEU A C 1
ATOM 3620 O O . LEU A 1 454 ? 1.296 3.511 4.415 1.00 87.31 454 LEU A O 1
ATOM 3624 N N . TYR A 1 455 ? 1.945 5.411 5.459 1.00 78.94 455 TYR A N 1
ATOM 3625 C CA . TYR A 1 455 ? 2.075 6.214 4.249 1.00 78.94 455 TYR A CA 1
ATOM 3626 C C . TYR A 1 455 ? 3.524 6.237 3.761 1.00 78.94 455 TYR A C 1
ATOM 3628 O O . TYR A 1 455 ? 4.465 6.433 4.538 1.00 78.94 455 TYR A O 1
ATOM 3636 N N . ARG A 1 456 ? 3.699 6.044 2.450 1.00 74.06 456 ARG A N 1
ATOM 3637 C CA . ARG A 1 456 ? 4.985 6.123 1.753 1.00 74.06 456 ARG A CA 1
ATOM 3638 C C . ARG A 1 456 ? 4.934 7.138 0.623 1.00 74.06 456 ARG A C 1
ATOM 3640 O O . ARG A 1 456 ? 4.307 6.884 -0.409 1.00 74.06 456 ARG A O 1
ATOM 3647 N N . GLY A 1 457 ? 5.652 8.240 0.827 1.00 68.31 457 GLY A N 1
ATOM 3648 C CA . GLY A 1 457 ? 5.932 9.235 -0.201 1.00 68.31 457 GLY A CA 1
ATOM 3649 C C . GLY A 1 457 ? 6.900 8.732 -1.276 1.00 68.31 457 GLY A C 1
ATOM 3650 O O . GLY A 1 457 ? 7.258 7.551 -1.331 1.00 68.31 457 GLY A O 1
ATOM 3651 N N . GLN A 1 458 ? 7.306 9.643 -2.160 1.00 70.06 458 GLN A N 1
ATOM 3652 C CA . GLN A 1 458 ? 8.420 9.386 -3.072 1.00 70.06 458 GLN A CA 1
ATOM 3653 C C . GLN A 1 458 ? 9.730 9.346 -2.286 1.00 70.06 458 GLN A C 1
ATOM 3655 O O . GLN A 1 458 ? 9.911 10.195 -1.414 1.00 70.06 458 GLN A O 1
ATOM 3660 N N . PRO A 1 459 ? 10.629 8.401 -2.602 1.00 76.69 459 PRO A N 1
ATOM 3661 C CA . PRO A 1 459 ? 11.943 8.387 -1.990 1.00 76.69 459 PRO A CA 1
ATOM 3662 C C . PRO A 1 459 ? 12.733 9.609 -2.454 1.00 76.69 459 PRO A C 1
ATOM 3664 O O . PRO A 1 459 ? 12.674 9.982 -3.632 1.00 76.69 459 PRO A O 1
ATOM 3667 N N . ASP A 1 460 ? 13.457 10.223 -1.528 1.00 82.06 460 ASP A N 1
ATOM 3668 C CA . ASP A 1 460 ? 14.349 11.333 -1.836 1.00 82.06 460 ASP A CA 1
ATOM 3669 C C . ASP A 1 460 ? 15.666 10.844 -2.475 1.00 82.06 460 ASP A C 1
ATOM 3671 O O . ASP A 1 460 ? 15.878 9.650 -2.725 1.00 82.06 460 ASP A O 1
ATOM 3675 N N . LEU A 1 461 ? 16.551 11.790 -2.801 1.00 88.00 461 LEU A N 1
ATOM 3676 C CA . LEU A 1 461 ? 17.853 11.487 -3.395 1.00 88.00 461 LEU A CA 1
ATOM 3677 C C . LEU A 1 461 ? 18.676 10.547 -2.503 1.00 88.00 461 LEU A C 1
ATOM 3679 O O . LEU A 1 461 ? 19.265 9.592 -3.012 1.00 88.00 461 LEU A O 1
ATOM 3683 N N . ASP A 1 462 ? 18.701 10.793 -1.195 1.00 85.94 462 ASP A N 1
ATOM 3684 C CA . ASP A 1 462 ? 19.528 10.042 -0.253 1.00 85.94 462 ASP A CA 1
ATOM 3685 C C . ASP A 1 462 ? 19.010 8.605 -0.092 1.00 85.94 462 ASP A C 1
ATOM 3687 O O . ASP A 1 462 ? 19.789 7.648 -0.174 1.00 85.94 462 ASP A O 1
ATOM 3691 N N . GLU A 1 463 ? 17.692 8.427 0.031 1.00 83.75 463 GLU A N 1
ATOM 3692 C CA . GLU A 1 463 ? 17.020 7.126 0.071 1.00 83.75 463 GLU A CA 1
ATOM 3693 C C . GLU A 1 463 ? 17.256 6.314 -1.211 1.00 83.75 463 GLU A C 1
ATOM 3695 O O . GLU A 1 463 ? 17.474 5.094 -1.162 1.00 83.75 463 GLU A O 1
ATOM 3700 N N . LEU A 1 464 ? 17.219 6.962 -2.379 1.00 88.12 464 LEU A N 1
ATOM 3701 C CA . LEU A 1 464 ? 17.454 6.302 -3.665 1.00 88.12 464 LEU A CA 1
ATOM 3702 C C . LEU A 1 464 ? 18.917 5.903 -3.856 1.00 88.12 464 LEU A C 1
ATOM 3704 O O . LEU A 1 464 ? 19.180 4.789 -4.320 1.00 88.12 464 LEU A O 1
ATOM 3708 N N . VAL A 1 465 ? 19.861 6.764 -3.472 1.00 89.38 465 VAL A N 1
ATOM 3709 C CA . VAL A 1 465 ? 21.294 6.445 -3.508 1.00 89.38 465 VAL A CA 1
ATOM 3710 C C . VAL A 1 465 ? 21.595 5.283 -2.566 1.00 89.38 465 VAL A C 1
ATOM 3712 O O . VAL A 1 465 ? 22.300 4.345 -2.944 1.00 89.38 465 VAL A O 1
ATOM 3715 N N . GLU A 1 466 ? 21.023 5.287 -1.366 1.00 86.19 466 GLU A N 1
ATOM 3716 C CA . GLU A 1 466 ? 21.179 4.189 -0.418 1.00 86.19 466 GLU A CA 1
ATOM 3717 C C . GLU A 1 466 ? 20.533 2.897 -0.937 1.00 86.19 466 GLU A C 1
ATOM 3719 O O . GLU A 1 466 ? 21.105 1.810 -0.826 1.00 86.19 466 GLU A O 1
ATOM 3724 N N . THR A 1 467 ? 19.383 2.994 -1.604 1.00 84.50 467 THR A N 1
ATOM 3725 C CA . THR A 1 467 ? 18.781 1.853 -2.308 1.00 84.50 467 THR A CA 1
ATOM 3726 C C . THR A 1 467 ? 19.718 1.321 -3.395 1.00 84.50 467 THR A C 1
ATOM 3728 O O . THR A 1 467 ? 19.904 0.107 -3.496 1.00 84.50 467 THR A O 1
ATOM 3731 N N . ALA A 1 468 ? 20.355 2.199 -4.174 1.00 86.12 468 ALA A N 1
ATOM 3732 C CA . ALA A 1 468 ? 21.293 1.806 -5.221 1.00 86.12 468 ALA A CA 1
ATOM 3733 C C . ALA A 1 468 ? 22.517 1.070 -4.664 1.00 86.12 468 ALA A C 1
ATOM 3735 O O . ALA A 1 468 ? 22.908 0.026 -5.202 1.00 86.12 468 ALA A O 1
ATOM 3736 N N . ARG A 1 469 ? 23.055 1.552 -3.537 1.00 86.19 469 ARG A N 1
ATOM 3737 C CA . ARG A 1 469 ? 24.133 0.879 -2.801 1.00 86.19 469 ARG A CA 1
ATOM 3738 C C . ARG A 1 469 ? 23.706 -0.514 -2.342 1.00 86.19 469 ARG A C 1
ATOM 3740 O O . ARG A 1 469 ? 24.416 -1.483 -2.603 1.00 86.19 469 ARG A O 1
ATOM 3747 N N . ASN A 1 470 ? 22.528 -0.629 -1.732 1.00 80.31 470 ASN A N 1
ATOM 3748 C CA . ASN A 1 470 ? 22.016 -1.894 -1.204 1.00 80.31 470 ASN A CA 1
ATOM 3749 C C . ASN A 1 470 ? 21.719 -2.935 -2.297 1.00 80.31 470 ASN A C 1
ATOM 3751 O O . ASN A 1 470 ? 21.946 -4.120 -2.070 1.00 80.31 470 ASN A O 1
ATOM 3755 N N . ILE A 1 471 ? 21.275 -2.524 -3.495 1.00 77.62 471 ILE A N 1
ATOM 3756 C CA . ILE A 1 471 ? 21.102 -3.439 -4.645 1.00 77.62 471 ILE A CA 1
ATOM 3757 C C . ILE A 1 471 ? 22.439 -4.086 -5.045 1.00 77.62 471 ILE A C 1
ATOM 3759 O O . ILE A 1 471 ? 22.469 -5.250 -5.442 1.00 77.62 471 ILE A O 1
ATOM 3763 N N . CYS A 1 472 ? 23.539 -3.337 -4.956 1.00 74.69 472 CYS A N 1
ATOM 3764 C CA . CYS A 1 472 ? 24.842 -3.742 -5.489 1.00 74.69 472 CYS A CA 1
ATOM 3765 C C . CYS A 1 472 ? 25.828 -4.234 -4.414 1.00 74.69 472 CYS A C 1
ATOM 3767 O O . CYS A 1 472 ? 26.987 -4.495 -4.728 1.00 74.69 472 CYS A O 1
ATOM 3769 N N . PHE A 1 473 ? 25.402 -4.351 -3.152 1.00 73.88 473 PHE A N 1
ATOM 3770 C CA . PHE A 1 473 ? 26.298 -4.597 -2.015 1.00 73.88 473 PHE A CA 1
ATOM 3771 C C . PHE A 1 473 ? 26.914 -6.008 -1.985 1.00 73.88 473 PHE A C 1
ATOM 3773 O O . PHE A 1 473 ? 27.987 -6.203 -1.414 1.00 73.88 473 PHE A O 1
ATOM 3780 N N . ASN A 1 474 ? 26.262 -6.992 -2.612 1.00 68.31 474 ASN A N 1
ATOM 3781 C CA . ASN A 1 474 ? 26.661 -8.402 -2.516 1.00 68.31 474 ASN A CA 1
ATOM 3782 C C . ASN A 1 474 ? 28.061 -8.694 -3.082 1.00 68.31 474 ASN A C 1
ATOM 3784 O O . ASN A 1 474 ? 28.723 -9.615 -2.612 1.00 68.31 474 ASN A O 1
ATOM 3788 N N . ASP A 1 475 ? 28.531 -7.907 -4.054 1.00 74.00 475 ASP A N 1
ATOM 3789 C CA . ASP A 1 475 ? 29.887 -8.006 -4.602 1.00 74.00 475 ASP A CA 1
ATOM 3790 C C . ASP A 1 475 ? 30.675 -6.741 -4.240 1.00 74.00 475 ASP A C 1
ATOM 3792 O O . ASP A 1 475 ? 30.620 -5.733 -4.944 1.00 74.00 475 ASP A O 1
ATOM 3796 N N . LYS A 1 476 ? 31.398 -6.784 -3.113 1.00 78.06 476 LYS A N 1
ATOM 3797 C CA . LYS A 1 476 ? 32.144 -5.626 -2.585 1.00 78.06 476 LYS A CA 1
ATOM 3798 C C . LYS A 1 476 ? 33.197 -5.095 -3.561 1.00 78.06 476 LYS A C 1
ATOM 3800 O O . LYS A 1 476 ? 33.484 -3.899 -3.543 1.00 78.06 476 LYS A O 1
ATOM 3805 N N . TYR A 1 477 ? 33.767 -5.967 -4.394 1.00 79.25 477 TYR A N 1
ATOM 3806 C CA . TYR A 1 477 ? 34.770 -5.575 -5.380 1.00 79.25 477 TYR A CA 1
ATOM 3807 C C . TYR A 1 477 ? 34.126 -4.738 -6.486 1.00 79.25 477 TYR A C 1
ATOM 3809 O O . TYR A 1 477 ? 34.560 -3.616 -6.751 1.00 79.25 477 TYR A O 1
ATOM 3817 N N . VAL A 1 478 ? 33.023 -5.226 -7.061 1.00 81.44 478 VAL A N 1
ATOM 3818 C CA . VAL A 1 478 ? 32.280 -4.472 -8.080 1.00 81.44 478 VAL A CA 1
ATOM 3819 C C . VAL A 1 478 ? 31.613 -3.228 -7.511 1.00 81.44 478 VAL A C 1
ATOM 3821 O O . VAL A 1 478 ? 31.622 -2.187 -8.167 1.00 81.44 478 VAL A O 1
ATOM 3824 N N . PHE A 1 479 ? 31.110 -3.297 -6.280 1.00 83.12 479 PHE A N 1
ATOM 3825 C CA . PHE A 1 479 ? 30.553 -2.152 -5.569 1.00 83.12 479 PHE A CA 1
ATOM 3826 C C . PHE A 1 479 ? 31.531 -0.973 -5.540 1.00 83.12 479 PHE A C 1
ATOM 3828 O O . PHE A 1 479 ? 31.148 0.139 -5.898 1.00 83.12 479 PHE A O 1
ATOM 3835 N N . GLY A 1 480 ? 32.798 -1.214 -5.177 1.00 82.94 480 GLY A N 1
ATOM 3836 C CA . GLY A 1 480 ? 33.823 -0.168 -5.135 1.00 82.94 480 GLY A CA 1
ATOM 3837 C C . GLY A 1 480 ? 34.048 0.519 -6.485 1.00 82.94 480 GLY A C 1
ATOM 3838 O O . GLY A 1 480 ? 34.315 1.717 -6.520 1.00 82.94 480 GLY A O 1
ATOM 3839 N N . MET A 1 481 ? 33.872 -0.207 -7.594 1.00 84.69 481 MET A N 1
ATOM 3840 C CA . MET A 1 481 ? 34.049 0.330 -8.948 1.00 84.69 481 MET A CA 1
ATOM 3841 C C . MET A 1 481 ? 32.886 1.215 -9.399 1.00 84.69 481 MET A C 1
ATOM 3843 O O . MET A 1 481 ? 33.107 2.198 -10.096 1.00 84.69 481 MET A O 1
ATOM 3847 N N . ILE A 1 482 ? 31.650 0.887 -9.017 1.00 87.25 482 ILE A N 1
ATOM 3848 C CA . ILE A 1 482 ? 30.458 1.639 -9.448 1.00 87.25 482 ILE A CA 1
ATOM 3849 C C . ILE A 1 482 ? 29.950 2.641 -8.406 1.00 87.25 482 ILE A C 1
ATOM 3851 O O . ILE A 1 482 ? 28.993 3.362 -8.680 1.00 87.25 482 ILE A O 1
ATOM 3855 N N . ALA A 1 483 ? 30.578 2.716 -7.229 1.00 87.44 483 ALA A N 1
ATOM 3856 C CA . ALA A 1 483 ? 30.141 3.573 -6.128 1.00 87.44 483 ALA A CA 1
ATOM 3857 C C . ALA A 1 483 ? 29.995 5.051 -6.527 1.00 87.44 483 ALA A C 1
ATOM 3859 O O . ALA A 1 483 ? 29.047 5.711 -6.100 1.00 87.44 483 ALA A O 1
ATOM 3860 N N . SER A 1 484 ? 30.889 5.550 -7.386 1.00 89.25 484 SER A N 1
ATOM 3861 C CA . SER A 1 484 ? 30.855 6.924 -7.904 1.00 89.25 484 SER A CA 1
ATOM 3862 C C . SER A 1 484 ? 29.704 7.193 -8.880 1.00 89.25 484 SER A C 1
ATOM 3864 O O . SER A 1 484 ? 29.384 8.351 -9.125 1.00 89.25 484 SER A O 1
ATOM 3866 N N . LEU A 1 485 ? 29.061 6.153 -9.425 1.00 89.94 485 LEU A N 1
ATOM 3867 C CA . LEU A 1 485 ? 27.957 6.275 -10.381 1.00 89.94 485 LEU A CA 1
ATOM 3868 C C . LEU A 1 485 ? 26.582 6.339 -9.707 1.00 89.94 485 LEU A C 1
ATOM 3870 O O . LEU A 1 485 ? 25.629 6.785 -10.342 1.00 89.94 485 LEU A O 1
ATOM 3874 N N . PHE A 1 486 ? 26.445 5.923 -8.443 1.00 91.62 486 PHE A N 1
ATOM 3875 C CA . PHE A 1 486 ? 25.132 5.856 -7.789 1.00 91.62 486 PHE A CA 1
ATOM 3876 C C . PHE A 1 486 ? 24.448 7.219 -7.689 1.00 91.62 486 PHE A C 1
ATOM 3878 O O . PHE A 1 486 ? 23.283 7.342 -8.058 1.00 91.62 486 PHE A O 1
ATOM 3885 N N . GLU A 1 487 ? 25.161 8.249 -7.239 1.00 93.44 487 GLU A N 1
ATOM 3886 C CA . GLU A 1 487 ? 24.602 9.598 -7.131 1.00 93.44 487 GLU A CA 1
ATOM 3887 C C . GLU A 1 487 ? 24.292 10.218 -8.513 1.00 93.44 487 GLU A C 1
ATOM 3889 O O . GLU A 1 487 ? 23.148 10.638 -8.709 1.00 93.44 487 GLU A O 1
ATOM 3894 N N . PRO A 1 488 ? 25.205 10.197 -9.510 1.00 93.31 488 PRO A N 1
ATOM 3895 C CA . PRO A 1 488 ? 24.914 10.602 -10.890 1.00 93.31 488 PRO A CA 1
ATOM 3896 C C . PRO A 1 488 ? 23.687 9.937 -11.520 1.00 93.31 488 PRO A C 1
ATOM 3898 O O . PRO A 1 488 ? 22.818 10.619 -12.062 1.00 93.31 488 PRO A O 1
ATOM 3901 N N . LEU A 1 489 ? 23.587 8.606 -11.437 1.00 94.31 489 LEU A N 1
ATOM 3902 C CA . LEU A 1 489 ? 22.465 7.862 -12.015 1.00 94.31 489 LEU A CA 1
ATOM 3903 C C . LEU A 1 489 ? 21.155 8.171 -11.285 1.00 94.31 489 LEU A C 1
ATOM 3905 O O . LEU A 1 489 ? 20.100 8.232 -11.912 1.00 94.31 489 LEU A O 1
ATOM 3909 N N . THR A 1 490 ? 21.211 8.396 -9.972 1.00 94.62 490 THR A N 1
ATOM 3910 C CA . THR A 1 490 ? 20.024 8.776 -9.199 1.00 94.62 490 THR A CA 1
ATOM 3911 C C . THR A 1 490 ? 19.538 10.173 -9.576 1.00 94.62 490 THR A C 1
ATOM 3913 O O . THR A 1 490 ? 18.343 10.360 -9.796 1.00 94.62 490 THR A O 1
ATOM 3916 N N . LYS A 1 491 ? 20.453 11.139 -9.733 1.00 94.62 491 LYS A N 1
ATOM 3917 C CA . LYS A 1 491 ? 20.130 12.486 -10.230 1.00 94.62 491 LYS A CA 1
ATOM 3918 C C . LYS A 1 491 ? 19.506 12.437 -11.625 1.00 94.62 491 LYS A C 1
ATOM 3920 O O . LYS A 1 491 ? 18.455 13.037 -11.829 1.00 94.62 491 LYS A O 1
ATOM 3925 N N . GLY A 1 492 ? 20.079 11.647 -12.537 1.00 94.81 492 GLY A N 1
ATOM 3926 C CA . GLY A 1 492 ? 19.522 11.448 -13.879 1.00 94.81 492 GLY A CA 1
ATOM 3927 C C . GLY A 1 492 ? 18.105 10.867 -13.856 1.00 94.81 492 GLY A C 1
ATOM 3928 O O . GLY A 1 492 ? 17.231 11.344 -14.576 1.00 94.81 492 GLY A O 1
ATOM 3929 N N . TYR A 1 493 ? 17.839 9.893 -12.979 1.00 94.94 493 TYR A N 1
ATOM 3930 C CA . TYR A 1 493 ? 16.489 9.357 -12.785 1.00 94.94 493 TYR A CA 1
ATOM 3931 C C . TYR A 1 493 ? 15.505 10.414 -12.268 1.00 94.94 493 TYR A C 1
ATOM 3933 O O . TYR A 1 493 ? 14.409 10.525 -12.816 1.00 94.94 493 TYR A O 1
ATOM 3941 N N . LEU A 1 494 ? 15.878 11.189 -11.245 1.00 92.94 494 LEU A N 1
ATOM 3942 C CA . LEU A 1 494 ? 15.018 12.241 -10.694 1.00 92.94 494 LEU A CA 1
ATOM 3943 C C . LEU A 1 494 ? 14.704 13.314 -11.743 1.00 92.94 494 LEU A C 1
ATOM 3945 O O . LEU A 1 494 ? 13.550 13.710 -11.887 1.00 92.94 494 LEU A O 1
ATOM 3949 N N . GLU A 1 495 ? 15.689 13.713 -12.545 1.00 93.81 495 GLU A N 1
ATOM 3950 C CA . GLU A 1 495 ? 15.481 14.687 -13.616 1.00 93.81 495 GLU A CA 1
ATOM 3951 C C . GLU A 1 495 ? 14.590 14.134 -14.742 1.00 93.81 495 GLU A C 1
ATOM 3953 O O . GLU A 1 495 ? 13.703 14.838 -15.232 1.00 93.81 495 GLU A O 1
ATOM 3958 N N . VAL A 1 496 ? 14.752 12.860 -15.127 1.00 93.62 496 VAL A N 1
ATOM 3959 C CA . VAL A 1 496 ? 13.823 12.176 -16.049 1.00 93.62 496 VAL A CA 1
ATOM 3960 C C . VAL A 1 496 ? 12.413 12.148 -15.465 1.00 93.62 496 VAL A C 1
ATOM 3962 O O . VAL A 1 496 ? 11.451 12.419 -16.184 1.00 93.62 496 VAL A O 1
ATOM 3965 N N . TYR A 1 497 ? 12.288 11.856 -14.171 1.00 90.19 497 TYR A N 1
ATOM 3966 C CA . TYR A 1 497 ? 11.013 11.791 -13.468 1.00 90.19 497 TYR A CA 1
ATOM 3967 C C . TYR A 1 497 ? 10.300 13.154 -13.420 1.00 90.19 497 TYR A C 1
ATOM 3969 O O . TYR A 1 497 ? 9.089 13.234 -13.625 1.00 90.19 497 TYR A O 1
ATOM 3977 N N . GLU A 1 498 ? 11.032 14.247 -13.216 1.00 89.25 498 GLU A N 1
ATOM 3978 C CA . GLU A 1 498 ? 10.475 15.602 -13.270 1.00 89.25 498 GLU A CA 1
ATOM 3979 C C . GLU A 1 498 ? 10.114 16.027 -14.699 1.00 89.25 498 GLU A C 1
ATOM 3981 O O . GLU A 1 498 ? 9.039 16.587 -14.940 1.00 89.25 498 GLU A O 1
ATOM 3986 N N . LYS A 1 499 ? 10.985 15.747 -15.676 1.00 90.25 499 LYS A N 1
ATOM 3987 C CA . LYS A 1 499 ? 10.769 16.139 -17.076 1.00 90.25 499 LYS A CA 1
ATOM 3988 C C . LYS A 1 499 ? 9.623 15.374 -17.730 1.00 90.25 499 LYS A C 1
ATOM 3990 O O . LYS A 1 499 ? 8.818 16.011 -18.409 1.00 90.25 499 LYS A O 1
ATOM 3995 N N . GLN A 1 500 ? 9.478 14.067 -17.483 1.00 90.12 500 GLN A N 1
ATOM 3996 C CA . GLN A 1 500 ? 8.338 13.299 -18.007 1.00 90.12 500 GLN A CA 1
ATOM 3997 C C . GLN A 1 500 ? 7.001 13.889 -17.540 1.00 90.12 500 GLN A C 1
ATOM 3999 O O . GLN A 1 500 ? 6.051 13.955 -18.314 1.00 90.12 500 GLN A O 1
ATOM 4004 N N . ASN A 1 501 ? 6.937 14.399 -16.305 1.00 84.38 501 ASN A N 1
ATOM 4005 C CA . ASN A 1 501 ? 5.714 14.972 -15.740 1.00 84.38 501 ASN A CA 1
ATOM 4006 C C . ASN A 1 501 ? 5.330 16.285 -16.404 1.00 84.38 501 ASN A C 1
ATOM 4008 O O . ASN A 1 501 ? 4.183 16.716 -16.308 1.00 84.38 501 ASN A O 1
ATOM 4012 N N . ASN A 1 502 ? 6.272 16.907 -17.112 1.00 84.69 502 ASN A N 1
ATOM 4013 C CA . ASN A 1 502 ? 6.050 18.113 -17.884 1.00 84.69 502 ASN A CA 1
ATOM 4014 C C . ASN A 1 502 ? 5.680 17.860 -19.349 1.00 84.69 502 ASN A C 1
ATOM 4016 O O . ASN A 1 502 ? 5.190 18.793 -19.990 1.00 84.69 502 ASN A O 1
ATOM 4020 N N . CYS A 1 503 ? 5.831 16.631 -19.850 1.00 85.56 503 CYS A N 1
ATOM 4021 C CA . CYS A 1 503 ? 5.473 16.247 -21.213 1.00 85.56 503 CYS A CA 1
ATOM 4022 C C . CYS A 1 503 ? 3.965 16.394 -21.482 1.00 85.56 503 CYS A C 1
ATOM 4024 O O . CYS A 1 503 ? 3.117 16.078 -20.640 1.00 85.56 503 CYS A O 1
ATOM 4026 N N . GLY A 1 504 ? 3.623 16.859 -22.688 1.00 82.25 504 GLY A N 1
ATOM 4027 C CA . GLY A 1 504 ? 2.241 17.133 -23.088 1.00 82.25 504 GLY A CA 1
ATOM 4028 C C . GLY A 1 504 ? 1.366 15.879 -23.095 1.00 82.25 504 GLY A C 1
ATOM 4029 O O . GLY A 1 504 ? 0.267 15.908 -22.537 1.00 82.25 504 GLY A O 1
ATOM 4030 N N . ILE A 1 505 ? 1.864 14.765 -23.651 1.00 82.31 505 ILE A N 1
ATOM 4031 C CA . ILE A 1 505 ? 1.151 13.474 -23.668 1.00 82.31 505 ILE A CA 1
ATOM 4032 C C . ILE A 1 505 ? 0.915 12.949 -22.251 1.00 82.31 505 ILE A C 1
ATOM 4034 O O . ILE A 1 505 ? -0.184 12.498 -21.926 1.00 82.31 505 ILE A O 1
ATOM 4038 N N . ILE A 1 506 ? 1.918 13.075 -21.383 1.00 84.00 506 ILE A N 1
ATOM 4039 C CA . ILE A 1 506 ? 1.852 12.595 -20.004 1.00 84.00 506 ILE A CA 1
ATOM 4040 C C . ILE A 1 506 ? 0.805 13.374 -19.203 1.00 84.00 506 ILE A C 1
ATOM 4042 O O . ILE A 1 506 ? -0.034 12.761 -18.539 1.00 84.00 506 ILE A O 1
ATOM 4046 N N . LYS A 1 507 ? 0.781 14.708 -19.332 1.00 80.44 507 LYS A N 1
ATOM 4047 C CA . LYS A 1 507 ? -0.251 15.561 -18.718 1.00 80.44 507 LYS A CA 1
ATOM 4048 C C . LYS A 1 507 ? -1.641 15.284 -19.285 1.00 80.44 507 LYS A C 1
ATOM 4050 O O . LYS A 1 507 ? -2.602 15.199 -18.523 1.00 80.44 507 LYS A O 1
ATOM 4055 N N . LYS A 1 508 ? -1.755 15.121 -20.609 1.00 79.00 508 LYS A N 1
ATOM 4056 C CA . LYS A 1 508 ? -3.030 14.856 -21.297 1.00 79.00 508 LYS A CA 1
ATOM 4057 C C . LYS A 1 508 ? -3.698 13.588 -20.769 1.00 79.00 508 LYS A C 1
ATOM 4059 O O . LYS A 1 508 ? -4.899 13.602 -20.509 1.00 79.00 508 LYS A O 1
ATOM 4064 N N . TYR A 1 509 ? -2.921 12.524 -20.586 1.00 74.38 509 TYR A N 1
ATOM 4065 C CA . TYR A 1 509 ? -3.428 11.209 -20.192 1.00 74.38 509 TYR A CA 1
ATOM 4066 C C . TYR A 1 509 ? -3.233 10.871 -18.707 1.00 74.38 509 TYR A C 1
ATOM 4068 O O . TYR A 1 509 ? -3.524 9.749 -18.294 1.00 74.38 509 TYR A O 1
ATOM 4076 N N . ARG A 1 510 ? -2.769 11.833 -17.893 1.00 72.88 510 ARG A N 1
ATOM 4077 C CA . ARG A 1 510 ? -2.477 11.660 -16.457 1.00 72.88 510 ARG A CA 1
ATOM 4078 C C . ARG A 1 510 ? -1.569 10.448 -16.183 1.00 72.88 510 ARG A C 1
ATOM 4080 O O . ARG A 1 510 ? -1.870 9.604 -15.344 1.00 72.88 510 ARG A O 1
ATOM 4087 N N . LYS A 1 511 ? -0.460 10.337 -16.920 1.00 75.69 511 LYS A N 1
ATOM 4088 C CA . LYS A 1 511 ? 0.525 9.239 -16.801 1.00 75.69 511 LYS A CA 1
ATOM 4089 C C . LYS A 1 511 ? 1.836 9.696 -16.160 1.00 75.69 511 LYS A C 1
ATOM 4091 O O . LYS A 1 511 ? 2.907 9.369 -16.656 1.00 75.69 511 LYS A O 1
ATOM 4096 N N . GLU A 1 512 ? 1.754 10.440 -15.060 1.00 72.12 512 GLU A N 1
ATOM 4097 C CA . GLU A 1 512 ? 2.876 11.082 -14.331 1.00 72.12 512 GLU A CA 1
ATOM 4098 C C . GLU A 1 512 ? 3.947 10.094 -13.784 1.00 72.12 512 GLU A C 1
ATOM 4100 O O . GLU A 1 512 ? 4.866 10.449 -13.054 1.00 72.12 512 GLU A O 1
ATOM 4105 N N . GLU A 1 513 ? 3.835 8.806 -14.100 1.00 77.31 513 GLU A N 1
ATOM 4106 C CA . GLU A 1 513 ? 4.767 7.752 -13.697 1.00 77.31 513 GLU A CA 1
ATOM 4107 C C . GLU A 1 513 ? 4.972 6.751 -14.838 1.00 77.31 513 GLU A C 1
ATOM 4109 O O . GLU A 1 513 ? 4.919 5.539 -14.632 1.00 77.31 513 GLU A O 1
ATOM 4114 N N . PHE A 1 514 ? 5.161 7.239 -16.065 1.00 88.19 514 PHE A N 1
ATOM 4115 C CA . PHE A 1 514 ? 5.509 6.371 -17.193 1.00 88.19 514 PHE A CA 1
ATOM 4116 C C . PHE A 1 514 ? 6.852 5.655 -16.961 1.00 88.19 514 PHE A C 1
ATOM 4118 O O . PHE A 1 514 ? 6.984 4.458 -17.232 1.00 88.19 514 PHE A O 1
ATOM 4125 N N . PHE A 1 515 ? 7.833 6.383 -16.423 1.00 91.12 515 PHE A N 1
ATOM 4126 C CA . PHE A 1 515 ? 9.041 5.848 -15.806 1.00 91.12 515 PHE A CA 1
ATOM 4127 C C . PHE A 1 515 ? 8.917 5.877 -14.284 1.00 91.12 515 PHE A C 1
ATOM 4129 O O . PHE A 1 515 ? 8.557 6.905 -13.699 1.00 91.12 515 PHE A O 1
ATOM 4136 N N . GLY A 1 516 ? 9.252 4.760 -13.643 1.00 88.19 516 GLY A N 1
ATOM 4137 C CA . GLY A 1 516 ? 9.147 4.596 -12.196 1.00 88.19 516 GLY A CA 1
ATOM 4138 C C . GLY A 1 516 ? 10.338 3.870 -11.576 1.00 88.19 516 GLY A C 1
ATOM 4139 O O . GLY A 1 516 ? 11.335 3.557 -12.226 1.00 88.19 516 GLY A O 1
ATOM 4140 N N . LEU A 1 517 ? 10.214 3.539 -10.288 1.00 84.44 517 LEU A N 1
ATOM 4141 C CA . LEU A 1 517 ? 11.300 2.937 -9.500 1.00 84.44 517 LEU A CA 1
ATOM 4142 C C . LEU A 1 517 ? 11.799 1.598 -10.060 1.00 84.44 517 LEU A C 1
ATOM 4144 O O . LEU A 1 517 ? 12.970 1.263 -9.916 1.00 84.44 517 LEU A O 1
ATOM 4148 N N . ARG A 1 518 ? 10.932 0.824 -10.722 1.00 84.38 518 ARG A N 1
ATOM 4149 C CA . ARG A 1 518 ? 11.328 -0.454 -11.333 1.00 84.38 518 ARG A CA 1
ATOM 4150 C C . ARG A 1 518 ? 12.263 -0.260 -12.526 1.00 84.38 518 ARG A C 1
ATOM 4152 O O . ARG A 1 518 ? 13.168 -1.072 -12.688 1.00 84.38 518 ARG A O 1
ATOM 4159 N N . ASP A 1 519 ? 12.088 0.811 -13.305 1.00 90.56 519 ASP A N 1
ATOM 4160 C CA . ASP A 1 519 ? 13.020 1.165 -14.380 1.00 90.56 519 ASP A CA 1
ATOM 4161 C C . ASP A 1 519 ? 14.395 1.507 -13.804 1.00 90.56 519 ASP A C 1
ATOM 4163 O O . ASP A 1 519 ? 15.412 0.988 -14.265 1.00 90.56 519 ASP A O 1
ATOM 4167 N N . PHE A 1 520 ? 14.413 2.293 -12.726 1.00 90.88 520 PHE A N 1
ATOM 4168 C CA . PHE A 1 520 ? 15.633 2.647 -12.008 1.00 90.88 520 PHE A CA 1
ATOM 4169 C C . PHE A 1 520 ? 16.346 1.420 -11.416 1.00 90.88 520 PHE A C 1
ATOM 4171 O O . PHE A 1 520 ? 17.548 1.240 -11.613 1.00 90.88 520 PHE A O 1
ATOM 4178 N N . TYR A 1 521 ? 15.621 0.512 -10.755 1.00 86.56 521 TYR A N 1
ATOM 4179 C CA . TYR A 1 521 ? 16.217 -0.709 -10.202 1.00 86.56 521 TYR A CA 1
ATOM 4180 C C . TYR A 1 521 ? 16.775 -1.626 -11.295 1.00 86.56 521 TYR A C 1
ATOM 4182 O O . TYR A 1 521 ? 17.842 -2.217 -11.117 1.00 86.56 521 TYR A O 1
ATOM 4190 N N . SER A 1 522 ? 16.086 -1.745 -12.431 1.00 87.56 522 SER A N 1
ATOM 4191 C CA . SER A 1 522 ? 16.570 -2.530 -13.569 1.00 87.56 522 SER A CA 1
ATOM 4192 C C . SER A 1 522 ? 17.791 -1.894 -14.244 1.00 87.56 522 SER A C 1
ATOM 4194 O O . SER A 1 522 ? 18.705 -2.632 -14.615 1.00 87.56 522 SER A O 1
ATOM 4196 N N . LEU A 1 523 ? 17.863 -0.559 -14.323 1.00 92.00 523 LEU A N 1
ATOM 4197 C CA . LEU A 1 523 ? 19.059 0.168 -14.766 1.00 92.00 523 LEU A CA 1
ATOM 4198 C C . LEU A 1 523 ? 20.266 -0.188 -13.894 1.00 92.00 523 LEU A C 1
ATOM 4200 O O . LEU A 1 523 ? 21.284 -0.641 -14.414 1.00 92.00 523 LEU A O 1
ATOM 4204 N N . LEU A 1 524 ? 20.138 -0.054 -12.573 1.00 89.56 524 LEU A N 1
ATOM 4205 C CA . LEU A 1 524 ? 21.230 -0.334 -11.637 1.00 89.56 524 LEU A CA 1
ATOM 4206 C C . LEU A 1 524 ? 21.715 -1.783 -11.730 1.00 89.56 524 LEU A C 1
ATOM 4208 O O . LEU A 1 524 ? 22.918 -2.032 -11.803 1.00 89.56 524 LEU A O 1
ATOM 4212 N N . LYS A 1 525 ? 20.786 -2.746 -11.794 1.00 85.69 525 LYS A N 1
ATOM 4213 C CA . LYS A 1 525 ? 21.132 -4.166 -11.949 1.00 85.69 525 LYS A CA 1
ATOM 4214 C C . LYS A 1 525 ? 21.878 -4.434 -13.257 1.00 85.69 525 LYS A C 1
ATOM 4216 O O . LYS A 1 525 ? 22.811 -5.236 -13.267 1.00 85.69 525 LYS A O 1
ATOM 4221 N N . LEU A 1 526 ? 21.498 -3.773 -14.351 1.00 88.12 526 LEU A N 1
ATOM 4222 C CA . LEU A 1 526 ? 22.154 -3.932 -15.648 1.00 88.12 526 LEU A CA 1
ATOM 4223 C C . LEU A 1 526 ? 23.556 -3.299 -15.664 1.00 88.12 526 LEU A C 1
ATOM 4225 O O . LEU A 1 526 ? 24.505 -3.950 -16.099 1.00 88.12 526 LEU A O 1
ATOM 4229 N N . VAL A 1 527 ? 23.712 -2.096 -15.102 1.00 89.56 527 VAL A N 1
ATOM 4230 C CA . VAL A 1 527 ? 25.017 -1.431 -14.911 1.00 89.56 527 VAL A CA 1
ATOM 4231 C C . VAL A 1 527 ? 25.951 -2.300 -14.063 1.00 89.56 527 VAL A C 1
ATOM 4233 O O . VAL A 1 527 ? 27.102 -2.528 -14.436 1.00 89.56 527 VAL A O 1
ATOM 4236 N N . PHE A 1 528 ? 25.445 -2.866 -12.966 1.00 86.56 528 PHE A N 1
ATOM 4237 C CA . PHE A 1 528 ? 26.191 -3.801 -12.125 1.00 86.56 528 PHE A CA 1
ATOM 4238 C C . PHE A 1 528 ? 26.610 -5.067 -12.891 1.00 86.56 528 PHE A C 1
ATOM 4240 O O . PHE A 1 528 ? 27.741 -5.535 -12.753 1.00 86.56 528 PHE A O 1
ATOM 4247 N N . CYS A 1 529 ? 25.743 -5.606 -13.756 1.00 84.88 529 CYS A N 1
ATOM 4248 C CA . CYS A 1 529 ? 26.094 -6.737 -14.619 1.00 84.88 529 CYS A CA 1
ATOM 4249 C C . CYS A 1 529 ? 27.214 -6.388 -15.609 1.00 84.88 529 CYS A C 1
ATOM 4251 O O . CYS A 1 529 ? 28.111 -7.209 -15.809 1.00 84.88 529 CYS A O 1
ATOM 4253 N N . PHE A 1 530 ? 27.205 -5.191 -16.203 1.00 87.19 530 PHE A N 1
ATOM 4254 C CA . PHE A 1 530 ? 28.291 -4.749 -17.081 1.00 87.19 530 PHE A CA 1
ATOM 4255 C C . PHE A 1 530 ? 29.608 -4.576 -16.324 1.00 87.19 530 PHE A C 1
ATOM 4257 O O . PHE A 1 530 ? 30.632 -5.080 -16.782 1.00 87.19 530 PHE A O 1
ATOM 4264 N N . ALA A 1 531 ? 29.580 -3.983 -15.130 1.00 86.69 531 ALA A N 1
ATOM 4265 C CA . ALA A 1 531 ? 30.769 -3.862 -14.288 1.00 86.69 531 ALA A CA 1
ATOM 4266 C C . ALA A 1 531 ? 31.363 -5.241 -13.936 1.00 86.69 531 ALA A C 1
ATOM 4268 O O . ALA A 1 531 ? 32.564 -5.462 -14.084 1.00 86.69 531 ALA A O 1
ATOM 4269 N N . ARG A 1 532 ? 30.514 -6.221 -13.581 1.00 84.06 532 ARG A N 1
ATOM 4270 C CA . ARG A 1 532 ? 30.936 -7.619 -13.356 1.00 84.06 532 ARG A CA 1
ATOM 4271 C C . ARG A 1 532 ? 31.528 -8.274 -14.600 1.00 84.06 532 ARG A C 1
ATOM 4273 O O . ARG A 1 532 ? 32.491 -9.025 -14.485 1.00 84.06 532 ARG A O 1
ATOM 4280 N N . LYS A 1 533 ? 30.945 -8.027 -15.777 1.00 83.81 533 LYS A N 1
ATOM 4281 C CA . LYS A 1 533 ? 31.440 -8.574 -17.049 1.00 83.81 533 LYS A CA 1
ATOM 4282 C C . LYS A 1 533 ? 32.847 -8.061 -17.359 1.00 83.81 533 LYS A C 1
ATOM 4284 O O . LYS A 1 533 ? 33.680 -8.831 -17.821 1.00 83.81 533 LYS A O 1
ATOM 4289 N N . ARG A 1 534 ? 33.095 -6.771 -17.124 1.00 82.31 534 ARG A N 1
ATOM 4290 C CA . ARG A 1 534 ? 34.367 -6.121 -17.464 1.00 82.31 534 ARG A CA 1
ATOM 4291 C C . ARG A 1 534 ? 35.428 -6.226 -16.374 1.00 82.31 534 ARG A C 1
ATOM 4293 O O . ARG A 1 534 ? 36.597 -6.041 -16.683 1.00 82.31 534 ARG A O 1
ATOM 4300 N N . GLN A 1 535 ? 35.026 -6.496 -15.128 1.00 81.94 535 GLN A N 1
ATOM 4301 C CA . GLN A 1 535 ? 35.882 -6.334 -13.944 1.00 81.94 535 GLN A CA 1
ATOM 4302 C C . GLN A 1 535 ? 36.486 -4.920 -13.860 1.00 81.94 535 GLN A C 1
ATOM 4304 O O . GLN A 1 535 ? 37.612 -4.727 -13.413 1.00 81.94 535 GLN A O 1
ATOM 4309 N N . SER A 1 536 ? 35.731 -3.929 -14.334 1.00 83.38 536 SER A N 1
ATOM 4310 C CA . SER A 1 536 ? 36.104 -2.517 -14.370 1.00 83.38 536 SER A CA 1
ATOM 4311 C C . SER A 1 536 ? 34.853 -1.653 -14.238 1.00 83.38 536 SER A C 1
ATOM 4313 O O . SER A 1 536 ? 33.724 -2.154 -14.294 1.00 83.38 536 SER A O 1
ATOM 4315 N N . THR A 1 537 ? 35.036 -0.337 -14.135 1.00 84.62 537 THR A N 1
ATOM 4316 C CA . THR A 1 537 ? 33.949 0.613 -14.384 1.00 84.62 537 THR A CA 1
ATOM 4317 C C . THR A 1 537 ? 33.301 0.328 -15.752 1.00 84.62 537 THR A C 1
ATOM 4319 O O . THR A 1 537 ? 34.022 0.044 -16.719 1.00 84.62 537 THR A O 1
ATOM 4322 N N . PRO A 1 538 ? 31.956 0.345 -15.850 1.00 87.75 538 PRO A N 1
ATOM 4323 C CA . PRO A 1 538 ? 31.249 0.278 -17.128 1.00 87.75 538 PRO A CA 1
ATOM 4324 C C . PRO A 1 538 ? 31.724 1.377 -18.080 1.00 87.75 538 PRO A C 1
ATOM 4326 O O . PRO A 1 538 ? 32.157 2.429 -17.623 1.00 87.75 538 PRO A O 1
ATOM 4329 N N . THR A 1 539 ? 31.639 1.150 -19.388 1.00 87.06 539 THR A N 1
ATOM 4330 C CA . THR A 1 539 ? 31.947 2.185 -20.393 1.00 87.06 539 THR A CA 1
ATOM 4331 C C . THR A 1 539 ? 30.764 3.122 -20.623 1.00 87.06 539 THR A C 1
ATOM 4333 O O . THR A 1 539 ? 29.641 2.837 -20.201 1.00 87.06 539 THR A O 1
ATOM 4336 N N . HIS A 1 540 ? 30.989 4.225 -21.338 1.00 86.25 540 HIS A N 1
ATOM 4337 C CA . HIS A 1 540 ? 29.915 5.129 -21.752 1.00 86.25 540 HIS A CA 1
ATOM 4338 C C . HIS A 1 540 ? 28.853 4.395 -22.586 1.00 86.25 540 HIS A C 1
ATOM 4340 O O . HIS A 1 540 ? 27.663 4.547 -22.322 1.00 86.25 540 HIS A O 1
ATOM 4346 N N . ALA A 1 541 ? 29.271 3.524 -23.512 1.00 85.75 541 ALA A N 1
ATOM 4347 C CA . ALA A 1 541 ? 28.357 2.702 -24.307 1.00 85.75 541 ALA A CA 1
ATOM 4348 C C . ALA A 1 541 ? 27.551 1.702 -23.452 1.00 85.75 541 ALA A C 1
ATOM 4350 O O . ALA A 1 541 ? 26.370 1.483 -23.716 1.00 85.75 541 ALA A O 1
ATOM 4351 N N . ASP A 1 542 ? 28.154 1.124 -22.403 1.00 88.81 542 ASP A N 1
ATOM 4352 C CA . ASP A 1 542 ? 27.448 0.220 -21.482 1.00 88.81 542 ASP A CA 1
ATOM 4353 C C . ASP A 1 542 ? 26.348 0.963 -20.701 1.00 88.81 542 ASP A C 1
ATOM 4355 O O . ASP A 1 542 ? 25.238 0.448 -20.538 1.00 88.81 542 ASP A O 1
ATOM 4359 N N . ILE A 1 543 ? 26.635 2.185 -20.233 1.00 90.12 543 ILE A N 1
ATOM 4360 C CA . ILE A 1 543 ? 25.653 3.020 -19.524 1.00 90.12 543 ILE A CA 1
ATOM 4361 C C . ILE A 1 543 ? 24.564 3.494 -20.490 1.00 90.12 543 ILE A C 1
ATOM 4363 O O . ILE A 1 543 ? 23.385 3.394 -20.157 1.00 90.12 543 ILE A O 1
ATOM 4367 N N . GLU A 1 544 ? 24.928 3.945 -21.692 1.00 91.00 544 GLU A N 1
ATOM 4368 C CA . GLU A 1 544 ? 23.972 4.355 -22.724 1.00 91.00 544 GLU A CA 1
ATOM 4369 C C . GLU A 1 544 ? 23.010 3.220 -23.075 1.00 91.00 544 GLU A C 1
ATOM 4371 O O . GLU A 1 544 ? 21.791 3.409 -23.082 1.00 91.00 544 GLU A O 1
ATOM 4376 N N . HIS A 1 545 ? 23.545 2.018 -23.289 1.00 90.00 545 HIS A N 1
ATOM 4377 C CA . HIS A 1 545 ? 22.748 0.823 -23.526 1.00 90.00 545 HIS A CA 1
ATOM 4378 C C . HIS A 1 545 ? 21.815 0.534 -22.342 1.00 90.00 545 HIS A C 1
ATOM 4380 O O . HIS A 1 545 ? 20.626 0.269 -22.533 1.00 90.00 545 HIS A O 1
ATOM 4386 N N . ALA A 1 546 ? 22.319 0.614 -21.107 1.00 91.38 546 ALA A N 1
ATOM 4387 C CA . ALA A 1 546 ? 21.514 0.341 -19.923 1.00 91.38 546 ALA A CA 1
ATOM 4388 C C . ALA A 1 546 ? 20.379 1.360 -19.721 1.00 91.38 546 ALA A C 1
ATOM 4390 O O . ALA A 1 546 ? 19.270 0.970 -19.335 1.00 91.38 546 ALA A O 1
ATOM 4391 N N . VAL A 1 547 ? 20.632 2.638 -20.016 1.00 93.62 547 VAL A N 1
ATOM 4392 C CA . VAL A 1 547 ? 19.632 3.713 -19.977 1.00 93.62 547 VAL A CA 1
ATOM 4393 C C . VAL A 1 547 ? 18.600 3.512 -21.081 1.00 93.62 547 VAL A C 1
ATOM 4395 O O . VAL A 1 547 ? 17.418 3.393 -20.768 1.00 93.62 547 VAL A O 1
ATOM 4398 N N . LYS A 1 548 ? 19.015 3.373 -22.346 1.00 91.69 548 LYS A N 1
ATOM 4399 C CA . LYS A 1 548 ? 18.098 3.188 -23.488 1.00 91.69 548 LYS A CA 1
ATOM 4400 C C . LYS A 1 548 ? 17.253 1.921 -23.380 1.00 91.69 548 LYS A C 1
ATOM 4402 O O . LYS A 1 548 ? 16.148 1.874 -23.912 1.00 91.69 548 LYS A O 1
ATOM 4407 N N . ARG A 1 549 ? 17.728 0.899 -22.670 1.00 90.50 549 ARG A N 1
ATOM 4408 C CA . ARG A 1 549 ? 16.947 -0.313 -22.421 1.00 90.50 549 ARG A CA 1
ATOM 4409 C C . ARG A 1 549 ? 15.851 -0.130 -21.366 1.00 90.50 549 ARG A C 1
ATOM 4411 O O . ARG A 1 549 ? 14.779 -0.704 -21.503 1.00 90.50 549 ARG A O 1
ATOM 4418 N N . ASN A 1 550 ? 16.114 0.637 -20.308 1.00 92.31 550 ASN A N 1
ATOM 4419 C CA . ASN A 1 550 ? 15.188 0.776 -19.175 1.00 92.31 550 ASN A CA 1
ATOM 4420 C C . ASN A 1 550 ? 14.319 2.038 -19.232 1.00 92.31 550 ASN A C 1
ATOM 4422 O O . ASN A 1 550 ? 13.228 2.045 -18.668 1.00 92.31 550 ASN A O 1
ATOM 4426 N N . PHE A 1 551 ? 14.788 3.083 -19.909 1.00 93.69 551 PHE A N 1
ATOM 4427 C CA . PHE A 1 551 ? 14.154 4.395 -20.014 1.00 93.69 551 PHE A CA 1
ATOM 4428 C C . PHE A 1 551 ? 13.790 4.725 -21.471 1.00 93.69 551 PHE A C 1
ATOM 4430 O O . PHE A 1 551 ? 14.151 5.777 -21.996 1.00 93.69 551 PHE A O 1
ATOM 4437 N N . SER A 1 552 ? 13.085 3.806 -22.132 1.00 89.75 552 SER A N 1
ATOM 4438 C CA . SER A 1 552 ? 12.581 3.928 -23.508 1.00 89.75 552 SER A CA 1
ATOM 4439 C C . SER A 1 552 ? 11.047 3.856 -23.582 1.00 89.75 552 SER A C 1
ATOM 4441 O O . SER A 1 552 ? 10.354 3.749 -22.569 1.00 89.75 552 SER A O 1
ATOM 4443 N N . GLY A 1 553 ? 10.494 4.024 -24.787 1.00 86.25 553 GLY A N 1
ATOM 4444 C CA . GLY A 1 553 ? 9.049 4.032 -25.056 1.00 86.25 553 GLY A CA 1
ATOM 4445 C C . GLY A 1 553 ? 8.423 5.431 -25.130 1.00 86.25 553 GLY A C 1
ATOM 4446 O O . GLY A 1 553 ? 7.507 5.639 -25.925 1.00 86.25 553 GLY A O 1
ATOM 4447 N N . LEU A 1 554 ? 8.953 6.415 -24.392 1.00 88.06 554 LEU A N 1
ATOM 4448 C CA . LEU A 1 554 ? 8.495 7.810 -24.453 1.00 88.06 554 LEU A CA 1
ATOM 4449 C C . LEU A 1 554 ? 9.336 8.625 -25.448 1.00 88.06 554 LEU A C 1
ATOM 4451 O O . LEU A 1 554 ? 10.436 9.056 -25.128 1.00 88.06 554 LEU A O 1
ATOM 4455 N N . GLN A 1 555 ? 8.810 8.856 -26.652 1.00 83.38 555 GLN A N 1
ATOM 4456 C CA . GLN A 1 555 ? 9.541 9.541 -27.733 1.00 83.38 555 GLN A CA 1
ATOM 4457 C C . GLN A 1 555 ? 9.789 11.039 -27.490 1.00 83.38 555 GLN A C 1
ATOM 4459 O O . GLN A 1 555 ? 10.707 11.606 -28.068 1.00 83.38 555 GLN A O 1
ATOM 4464 N N . GLU A 1 556 ? 8.963 11.690 -26.666 1.00 84.81 556 GLU A N 1
ATOM 4465 C CA . GLU A 1 556 ? 9.047 13.136 -26.399 1.00 84.81 556 GLU A CA 1
ATOM 4466 C C . GLU A 1 556 ? 10.234 13.517 -25.503 1.00 84.81 556 GLU A C 1
ATOM 4468 O O . GLU A 1 556 ? 10.532 14.701 -25.346 1.00 84.81 556 GLU A O 1
ATOM 4473 N N . LEU A 1 557 ? 10.887 12.529 -24.885 1.00 88.38 557 LEU A N 1
ATOM 4474 C CA . LEU A 1 557 ? 11.916 12.739 -23.881 1.00 88.38 557 LEU A CA 1
ATOM 4475 C C . LEU A 1 557 ? 13.198 12.000 -24.267 1.00 88.38 557 LEU A C 1
ATOM 4477 O O . LEU A 1 557 ? 13.239 10.772 -24.265 1.00 88.38 557 LEU A O 1
ATOM 4481 N N . ASP A 1 558 ? 14.266 12.750 -24.537 1.00 89.69 558 ASP A N 1
ATOM 4482 C CA . ASP A 1 558 ? 15.601 12.175 -24.708 1.00 89.69 558 ASP A CA 1
ATOM 4483 C C . ASP A 1 558 ? 16.218 11.861 -23.340 1.00 89.69 558 ASP A C 1
ATOM 4485 O O . ASP A 1 558 ? 16.884 12.686 -22.705 1.00 89.69 558 ASP A O 1
ATOM 4489 N N . THR A 1 559 ? 15.948 10.647 -22.867 1.00 92.00 559 THR A N 1
ATOM 4490 C CA . THR A 1 559 ? 16.409 10.164 -21.565 1.00 92.00 559 THR A CA 1
ATOM 4491 C C . THR A 1 559 ? 17.926 10.039 -21.513 1.00 92.00 559 THR A C 1
ATOM 4493 O O . THR A 1 559 ? 18.523 10.340 -20.480 1.00 92.00 559 THR A O 1
ATOM 4496 N N . TRP A 1 560 ? 18.577 9.674 -22.619 1.00 91.56 560 TRP A N 1
ATOM 4497 C CA . TRP A 1 560 ? 20.026 9.523 -22.648 1.00 91.56 560 TRP A CA 1
ATOM 4498 C C . TRP A 1 560 ? 20.744 10.851 -22.423 1.00 91.56 560 TRP A C 1
ATOM 4500 O O . TRP A 1 560 ? 21.631 10.922 -21.573 1.00 91.56 560 TRP A O 1
ATOM 4510 N N . SER A 1 561 ? 20.326 11.915 -23.111 1.00 90.12 561 SER A N 1
ATOM 4511 C CA . SER A 1 561 ? 20.918 13.246 -22.927 1.00 90.12 561 SER A CA 1
ATOM 4512 C C . SER A 1 561 ? 20.816 13.744 -21.482 1.00 90.12 561 SER A C 1
ATOM 4514 O O . SER A 1 561 ? 21.754 14.363 -20.976 1.00 90.12 561 SER A O 1
ATOM 4516 N N . ILE A 1 562 ? 19.716 13.425 -20.791 1.00 92.44 562 ILE A N 1
ATOM 4517 C CA . ILE A 1 562 ? 19.523 13.766 -19.375 1.00 92.44 562 ILE A CA 1
ATOM 4518 C C . ILE A 1 562 ? 20.533 13.014 -18.509 1.00 92.44 562 ILE A C 1
ATOM 4520 O O . ILE A 1 562 ? 21.344 13.646 -17.836 1.00 92.44 562 ILE A O 1
ATOM 4524 N N . PHE A 1 563 ? 20.566 11.680 -18.587 1.00 93.56 563 PHE A N 1
ATOM 4525 C CA . PHE A 1 563 ? 21.529 10.883 -17.820 1.00 93.56 563 PHE A CA 1
ATOM 4526 C C . PHE A 1 563 ? 22.975 11.296 -18.113 1.00 93.56 563 PHE A C 1
ATOM 4528 O O . PHE A 1 563 ? 23.763 11.448 -17.182 1.00 93.56 563 PHE A O 1
ATOM 4535 N N . LYS A 1 564 ? 23.310 11.547 -19.384 1.00 90.31 564 LYS A N 1
ATOM 4536 C CA . LYS A 1 564 ? 24.642 11.982 -19.813 1.00 90.31 564 LYS A CA 1
ATOM 4537 C C . LYS A 1 564 ? 25.076 13.286 -19.146 1.00 90.31 564 LYS A C 1
ATOM 4539 O O . LYS A 1 564 ? 26.235 13.392 -18.759 1.00 90.31 564 LYS A O 1
ATOM 4544 N N . SER A 1 565 ? 24.169 14.248 -18.972 1.00 90.25 565 SER A N 1
ATOM 4545 C CA . SER A 1 565 ? 24.478 15.513 -18.289 1.00 90.25 565 SER A CA 1
ATOM 4546 C C . SER A 1 565 ? 24.775 15.358 -16.793 1.00 90.25 565 SER A C 1
ATOM 4548 O O . SER A 1 565 ? 25.475 16.194 -16.224 1.00 90.25 565 SER A O 1
ATOM 4550 N N . CYS A 1 566 ? 24.296 14.282 -16.161 1.00 90.81 566 CYS A N 1
ATOM 4551 C CA . CYS A 1 566 ? 24.539 14.004 -14.746 1.00 90.81 566 CYS A CA 1
ATOM 4552 C C . CYS A 1 566 ? 25.806 13.172 -14.496 1.00 90.81 566 CYS A C 1
ATOM 4554 O O . CYS A 1 566 ? 26.259 13.101 -13.353 1.00 90.81 566 CYS A O 1
ATOM 4556 N N . LEU A 1 567 ? 26.354 12.505 -15.522 1.00 88.25 567 LEU A N 1
ATOM 4557 C CA . LEU A 1 567 ? 27.516 11.625 -15.381 1.00 88.25 567 LEU A CA 1
ATOM 4558 C C . LEU A 1 567 ? 28.805 12.411 -15.066 1.00 88.25 567 LEU A C 1
ATOM 4560 O O . LEU A 1 567 ? 28.954 13.556 -15.496 1.00 88.25 567 LEU A O 1
ATOM 4564 N N . PRO A 1 568 ? 29.775 11.800 -14.353 1.00 82.00 568 PRO A N 1
ATOM 4565 C CA . PRO A 1 568 ? 31.068 12.428 -14.092 1.00 82.00 568 PRO A CA 1
ATOM 4566 C C . PRO A 1 568 ? 31.801 12.816 -15.384 1.00 82.00 568 PRO A C 1
ATOM 4568 O O . PRO A 1 568 ? 31.702 12.121 -16.397 1.00 82.00 568 PRO A O 1
ATOM 4571 N N . TYR A 1 569 ? 32.591 13.894 -15.334 1.00 69.62 569 TYR A N 1
ATOM 4572 C CA . TYR A 1 569 ? 33.299 14.439 -16.500 1.00 69.62 569 TYR A CA 1
ATOM 4573 C C . TYR A 1 569 ? 34.149 13.385 -17.234 1.00 69.62 569 TYR A C 1
ATOM 4575 O O . TYR A 1 569 ? 34.130 13.333 -18.463 1.00 69.62 569 TYR A O 1
ATOM 4583 N N . ASP A 1 570 ? 34.788 12.474 -16.497 1.00 66.06 570 ASP A N 1
ATOM 4584 C CA . ASP A 1 570 ? 35.628 11.399 -17.046 1.00 66.06 570 ASP A CA 1
ATOM 4585 C C . ASP A 1 570 ? 34.871 10.449 -17.992 1.00 66.06 570 ASP A C 1
ATOM 4587 O O . ASP A 1 570 ? 35.453 9.904 -18.929 1.00 66.06 570 ASP A O 1
ATOM 4591 N N . PHE A 1 571 ? 33.558 10.290 -17.802 1.00 66.56 571 PHE A N 1
ATOM 4592 C CA . PHE A 1 571 ? 32.699 9.503 -18.691 1.00 66.56 571 PHE A CA 1
ATOM 4593 C C . PHE A 1 571 ? 32.295 10.274 -19.950 1.00 66.56 571 PHE A C 1
ATOM 4595 O O . PHE A 1 571 ? 32.166 9.685 -21.023 1.00 66.56 571 PHE A O 1
ATOM 4602 N N . SER A 1 572 ? 32.123 11.593 -19.836 1.00 57.72 572 SER A N 1
ATOM 4603 C CA . SER A 1 572 ? 31.621 12.453 -20.916 1.00 57.72 572 SER A CA 1
ATOM 4604 C C . SER A 1 572 ? 32.596 12.624 -22.092 1.00 57.72 572 SER A C 1
ATOM 4606 O O . SER A 1 572 ? 32.163 12.946 -23.199 1.00 57.72 572 SER A O 1
ATOM 4608 N N . VAL A 1 573 ? 33.895 12.384 -21.867 1.00 52.53 573 VAL A N 1
ATOM 4609 C CA . VAL A 1 573 ? 34.977 12.613 -22.847 1.00 52.53 573 VAL A CA 1
ATOM 4610 C C . VAL A 1 573 ? 35.356 11.341 -23.627 1.00 52.53 573 VAL A C 1
ATOM 4612 O O . VAL A 1 573 ? 36.019 11.426 -24.663 1.00 52.53 573 VAL A O 1
ATOM 4615 N N . SER A 1 574 ? 34.922 10.158 -23.179 1.00 55.72 574 SER A N 1
ATOM 4616 C CA . SER A 1 574 ? 35.245 8.892 -23.851 1.00 55.72 574 SER A CA 1
ATOM 4617 C C . SER A 1 574 ? 34.574 8.793 -25.233 1.00 55.72 574 SER A C 1
ATOM 4619 O O . SER A 1 574 ? 33.361 8.651 -25.357 1.00 55.72 574 SER A O 1
ATOM 4621 N N . LYS A 1 575 ? 35.379 8.894 -26.301 1.00 50.69 575 LYS A N 1
ATOM 4622 C CA . LYS A 1 575 ? 34.976 8.575 -27.680 1.00 50.69 575 LYS A CA 1
ATOM 4623 C C . LYS A 1 575 ? 35.089 7.069 -27.897 1.00 50.69 575 LYS A C 1
ATOM 4625 O O . LYS A 1 575 ? 35.992 6.608 -28.594 1.00 50.69 575 LYS A O 1
ATOM 4630 N N . ASP A 1 576 ? 34.206 6.305 -27.270 1.00 54.25 576 ASP A N 1
ATOM 4631 C CA . ASP A 1 576 ? 34.013 4.923 -27.694 1.00 54.25 576 ASP A CA 1
ATOM 4632 C C . ASP A 1 576 ? 33.344 4.916 -29.076 1.00 54.25 576 ASP A C 1
ATOM 4634 O O . ASP A 1 576 ? 32.604 5.835 -29.436 1.00 54.25 576 ASP A O 1
ATOM 4638 N N . THR A 1 577 ? 33.654 3.902 -29.884 1.00 53.53 577 THR A N 1
ATOM 4639 C CA . THR A 1 577 ? 32.987 3.676 -31.172 1.00 53.53 577 THR A CA 1
ATOM 4640 C C . THR A 1 577 ? 31.481 3.609 -30.937 1.00 53.53 577 THR A C 1
ATOM 4642 O O . THR A 1 577 ? 31.051 2.926 -30.009 1.00 53.53 577 THR A O 1
ATOM 4645 N N . GLU A 1 578 ? 30.691 4.325 -31.746 1.00 53.12 578 GLU A N 1
ATOM 4646 C CA . GLU A 1 578 ? 29.227 4.267 -31.694 1.00 53.12 578 GLU A CA 1
ATOM 4647 C C . GLU A 1 578 ? 28.799 2.803 -31.824 1.00 53.12 578 GLU A C 1
ATOM 4649 O O . GLU A 1 578 ? 28.830 2.207 -32.902 1.00 53.12 578 GLU A O 1
ATOM 4654 N N . ALA A 1 579 ? 28.467 2.181 -30.695 1.00 58.53 579 ALA A N 1
ATOM 4655 C CA . ALA A 1 579 ? 27.833 0.885 -30.713 1.00 58.53 579 ALA A CA 1
ATOM 4656 C C . ALA A 1 579 ? 26.479 1.079 -31.398 1.00 58.53 579 ALA A C 1
ATOM 4658 O O . ALA A 1 579 ? 25.738 1.995 -31.049 1.00 58.53 579 ALA A O 1
ATOM 4659 N N . ASP A 1 580 ? 26.146 0.225 -32.364 1.00 63.12 580 ASP A N 1
ATOM 4660 C CA . ASP A 1 580 ? 24.804 0.211 -32.940 1.00 63.12 580 ASP A CA 1
ATOM 4661 C C . ASP A 1 580 ? 23.797 -0.129 -31.827 1.00 63.12 580 ASP A C 1
ATOM 4663 O O . ASP A 1 580 ? 23.733 -1.277 -31.377 1.00 63.12 580 ASP A O 1
ATOM 4667 N N . ILE A 1 581 ? 23.080 0.879 -31.321 1.00 69.69 581 ILE A N 1
ATOM 4668 C CA . ILE A 1 581 ? 22.029 0.754 -30.301 1.00 69.69 581 ILE A CA 1
ATOM 4669 C C . ILE A 1 581 ? 20.671 0.903 -30.999 1.00 69.69 581 ILE A C 1
ATOM 4671 O O . ILE A 1 581 ? 19.887 1.809 -30.710 1.00 69.69 581 ILE A O 1
ATOM 4675 N N . SER A 1 582 ? 20.406 0.022 -31.963 1.00 78.88 582 SER A N 1
ATOM 4676 C CA . SER A 1 582 ? 19.096 -0.090 -32.603 1.00 78.88 582 SER A CA 1
ATOM 4677 C C . SER A 1 582 ? 18.046 -0.676 -31.650 1.00 78.88 582 SER A C 1
ATOM 4679 O O . SER A 1 582 ? 18.354 -1.454 -30.739 1.00 78.88 582 SER A O 1
ATOM 4681 N N . ALA A 1 583 ? 16.773 -0.332 -31.874 1.00 78.38 583 ALA A N 1
ATOM 4682 C CA . ALA A 1 583 ? 15.655 -0.862 -31.090 1.00 78.38 583 ALA A CA 1
ATOM 4683 C C . ALA A 1 583 ? 15.594 -2.400 -31.150 1.00 78.38 583 ALA A C 1
ATOM 4685 O O . ALA A 1 583 ? 15.379 -3.054 -30.131 1.00 78.38 583 ALA A O 1
ATOM 4686 N N . LEU A 1 584 ? 15.871 -2.987 -32.320 1.00 81.31 584 LEU A N 1
ATOM 4687 C CA . LEU A 1 584 ? 15.949 -4.438 -32.498 1.00 81.31 584 LEU A CA 1
ATOM 4688 C C . LEU A 1 584 ? 17.054 -5.072 -31.650 1.00 81.31 584 LEU A C 1
ATOM 4690 O O . LEU A 1 584 ? 16.846 -6.131 -31.056 1.00 81.31 584 LEU A O 1
ATOM 4694 N N . ARG A 1 585 ? 18.220 -4.430 -31.535 1.00 82.19 585 ARG A N 1
ATOM 4695 C CA . ARG A 1 585 ? 19.294 -4.945 -30.682 1.00 82.19 585 ARG A CA 1
ATOM 4696 C C . ARG A 1 585 ? 18.906 -4.908 -29.206 1.00 82.19 585 ARG A C 1
ATOM 4698 O O . ARG A 1 585 ? 19.082 -5.909 -28.520 1.00 82.19 585 ARG A O 1
ATOM 4705 N N . LEU A 1 586 ? 18.318 -3.806 -28.734 1.00 85.38 586 LEU A N 1
ATOM 4706 C CA . LEU A 1 586 ? 17.832 -3.690 -27.352 1.00 85.38 586 LEU A CA 1
ATOM 4707 C C . LEU A 1 586 ? 16.790 -4.771 -27.022 1.00 85.38 586 LEU A C 1
ATOM 4709 O O . LEU A 1 586 ? 16.877 -5.428 -25.983 1.00 85.38 586 LEU A O 1
ATOM 4713 N N . ILE A 1 587 ? 15.842 -4.993 -27.935 1.00 85.06 587 ILE A N 1
ATOM 4714 C CA . ILE A 1 587 ? 14.818 -6.037 -27.821 1.00 85.06 587 ILE A CA 1
ATOM 4715 C C . ILE A 1 587 ? 15.468 -7.431 -27.822 1.00 85.06 587 ILE A C 1
ATOM 4717 O O . ILE A 1 587 ? 15.148 -8.263 -26.972 1.00 85.06 587 ILE A O 1
ATOM 4721 N N . SER A 1 588 ? 16.427 -7.677 -28.720 1.00 80.94 588 SER A N 1
ATOM 4722 C CA . SER A 1 588 ? 17.189 -8.931 -28.793 1.00 80.94 588 SER A CA 1
ATOM 4723 C C . SER A 1 588 ? 17.932 -9.234 -27.492 1.00 80.94 588 SER A C 1
ATOM 4725 O O . SER A 1 588 ? 17.878 -10.357 -26.993 1.00 80.94 588 SER A O 1
ATOM 4727 N N . ASP A 1 589 ? 18.590 -8.234 -26.911 1.00 79.44 589 ASP A N 1
ATOM 4728 C CA . ASP A 1 589 ? 19.337 -8.381 -25.660 1.00 79.44 589 ASP A CA 1
ATOM 4729 C C . ASP A 1 589 ? 18.405 -8.606 -24.457 1.00 79.44 589 ASP A C 1
ATOM 4731 O O . ASP A 1 589 ? 18.794 -9.233 -23.467 1.00 79.44 589 ASP A O 1
ATOM 4735 N N . SER A 1 590 ? 17.146 -8.170 -24.550 1.00 79.62 590 SER A N 1
ATOM 4736 C CA . SER A 1 590 ? 16.107 -8.500 -23.570 1.00 79.62 590 SER A CA 1
ATOM 4737 C C . SER A 1 590 ? 15.680 -9.975 -23.639 1.00 79.62 590 SER A C 1
ATOM 4739 O O . SER A 1 590 ? 15.389 -10.591 -22.607 1.00 79.62 590 SER A O 1
ATOM 4741 N N . PHE A 1 591 ? 15.737 -10.581 -24.832 1.00 72.62 591 PHE A N 1
ATOM 4742 C CA . PHE A 1 591 ? 15.476 -12.007 -25.057 1.00 72.62 591 PHE A CA 1
ATOM 4743 C C . PHE A 1 591 ? 16.654 -12.932 -24.756 1.00 72.62 591 PHE A C 1
ATOM 4745 O O . PHE A 1 591 ? 16.468 -14.147 -24.800 1.00 72.62 591 PHE A O 1
ATOM 4752 N N . ALA A 1 592 ? 17.843 -12.402 -24.467 1.00 67.62 592 ALA A N 1
ATOM 4753 C CA . ALA A 1 592 ? 19.032 -13.222 -24.286 1.00 67.62 592 ALA A CA 1
ATOM 4754 C C . ALA A 1 592 ? 18.843 -14.280 -23.180 1.00 67.62 592 ALA A C 1
ATOM 4756 O O . ALA A 1 592 ? 18.535 -13.967 -22.025 1.00 67.62 592 ALA A O 1
ATOM 4757 N N . ASP A 1 593 ? 19.107 -15.544 -23.526 1.00 59.53 593 ASP A N 1
ATOM 4758 C CA . ASP A 1 593 ? 19.017 -16.699 -22.617 1.00 59.53 593 ASP A CA 1
ATOM 4759 C C . ASP A 1 593 ? 20.155 -16.723 -21.573 1.00 59.53 593 ASP A C 1
ATOM 4761 O O . ASP A 1 593 ? 20.277 -17.661 -20.792 1.00 59.53 593 ASP A O 1
ATOM 4765 N N . LYS A 1 594 ? 21.044 -15.716 -21.573 1.00 62.03 594 LYS A N 1
ATOM 4766 C CA . LYS A 1 594 ? 22.181 -15.595 -20.649 1.00 62.03 594 LYS A CA 1
ATOM 4767 C C . LYS A 1 594 ? 22.376 -14.147 -20.202 1.00 62.03 594 LYS A C 1
ATOM 4769 O O . LYS A 1 594 ? 22.289 -13.215 -20.993 1.00 62.03 594 LYS A O 1
ATOM 4774 N N . CYS A 1 595 ? 22.665 -13.961 -18.913 1.00 68.69 595 CYS A N 1
ATOM 4775 C CA . CYS A 1 595 ? 22.993 -12.649 -18.339 1.00 68.69 595 CYS A CA 1
ATOM 4776 C C . CYS A 1 595 ? 24.289 -12.098 -18.985 1.00 68.69 595 CYS A C 1
ATOM 4778 O O . CYS A 1 595 ? 25.195 -12.895 -19.237 1.00 68.69 595 CYS A O 1
ATOM 4780 N N . PRO A 1 596 ? 24.466 -10.772 -19.161 1.00 67.44 596 PRO A N 1
ATOM 4781 C CA . PRO A 1 596 ? 25.685 -10.212 -19.760 1.00 67.44 596 PRO A CA 1
ATOM 4782 C C . PRO A 1 596 ? 27.000 -10.646 -19.091 1.00 67.44 596 PRO A C 1
ATOM 4784 O O . PRO A 1 596 ? 28.022 -10.725 -19.765 1.00 67.44 596 PRO A O 1
ATOM 4787 N N . CYS A 1 597 ? 26.989 -10.966 -17.790 1.00 66.19 597 CYS A N 1
ATOM 4788 C CA . CYS A 1 597 ? 28.160 -11.473 -17.061 1.00 66.19 597 CYS A CA 1
ATOM 4789 C C . CYS A 1 597 ? 28.160 -12.999 -16.824 1.00 66.19 597 CYS A C 1
ATOM 4791 O O . CYS A 1 597 ? 28.866 -13.480 -15.940 1.00 66.19 597 CYS A O 1
ATOM 4793 N N . TYR A 1 598 ? 27.359 -13.771 -17.572 1.00 62.25 598 TYR A N 1
ATOM 4794 C CA . TYR A 1 598 ? 27.214 -15.226 -17.400 1.00 62.25 598 TYR A CA 1
ATOM 4795 C C . TYR A 1 598 ? 28.550 -15.983 -17.474 1.00 62.25 598 TYR A C 1
ATOM 4797 O O . TYR A 1 598 ? 28.832 -16.791 -16.595 1.00 62.25 598 TYR A O 1
ATOM 4805 N N . GLU A 1 599 ? 29.396 -15.684 -18.465 1.00 58.22 599 GLU A N 1
ATOM 4806 C CA . GLU A 1 599 ? 30.682 -16.374 -18.671 1.00 58.22 599 GLU A CA 1
ATOM 4807 C C . GLU A 1 599 ? 31.644 -16.227 -17.484 1.00 58.22 599 GLU A C 1
ATOM 4809 O O . GLU A 1 599 ? 32.397 -17.146 -17.177 1.00 58.22 599 GLU A O 1
ATOM 4814 N N . TYR A 1 600 ? 31.572 -15.112 -16.753 1.00 57.62 600 TYR A N 1
ATOM 4815 C CA . TYR A 1 600 ? 32.484 -14.824 -15.645 1.00 57.62 600 TYR A CA 1
ATOM 4816 C C . TYR A 1 600 ? 32.047 -15.457 -14.310 1.00 57.62 600 TYR A C 1
ATOM 4818 O O . TYR A 1 600 ? 32.800 -15.448 -13.339 1.00 57.62 600 TYR A O 1
ATOM 4826 N N . ARG A 1 601 ? 30.840 -16.045 -14.233 1.00 55.25 601 ARG A N 1
ATOM 4827 C CA . ARG A 1 601 ? 30.366 -16.730 -13.013 1.00 55.25 601 ARG A CA 1
ATOM 4828 C C . ARG A 1 601 ? 30.903 -18.144 -12.839 1.00 55.25 601 ARG A C 1
ATOM 4830 O O . ARG A 1 601 ? 30.816 -18.673 -11.739 1.00 55.25 601 ARG A O 1
ATOM 4837 N N . LEU A 1 602 ? 31.473 -18.745 -13.882 1.00 49.72 602 LEU A N 1
ATOM 4838 C CA . LEU A 1 602 ? 31.982 -20.120 -13.832 1.00 49.72 602 LEU A CA 1
ATOM 4839 C C . LEU A 1 602 ? 33.126 -20.316 -12.813 1.00 49.72 602 LEU A C 1
ATOM 4841 O O . LEU A 1 602 ? 33.404 -21.455 -12.448 1.00 49.72 602 LEU A O 1
ATOM 4845 N N . ASN A 1 603 ? 33.729 -19.230 -12.306 1.00 46.38 603 ASN A N 1
ATOM 4846 C CA . ASN A 1 603 ? 34.872 -19.267 -11.387 1.00 46.38 603 ASN A CA 1
ATOM 4847 C C . ASN A 1 603 ? 34.569 -18.903 -9.919 1.00 46.38 603 ASN A C 1
ATOM 4849 O O . ASN A 1 603 ? 35.460 -19.061 -9.088 1.00 46.38 603 ASN A O 1
ATOM 4853 N N . SER A 1 604 ? 33.363 -18.441 -9.558 1.00 43.47 604 SER A N 1
ATOM 4854 C CA . SER A 1 604 ? 32.997 -18.187 -8.151 1.00 43.47 604 SER A CA 1
ATOM 4855 C C . SER A 1 604 ? 31.933 -19.182 -7.695 1.00 43.47 604 SER A C 1
ATOM 4857 O O . SER A 1 604 ? 31.030 -19.497 -8.461 1.00 43.47 604 SER A O 1
ATOM 4859 N N . GLU A 1 605 ? 32.064 -19.680 -6.466 1.00 43.69 605 GLU A N 1
ATOM 4860 C CA . GLU A 1 605 ? 31.323 -20.801 -5.871 1.00 43.69 605 GLU A CA 1
ATOM 4861 C C . GLU A 1 605 ? 29.882 -20.987 -6.385 1.00 43.69 605 GLU A C 1
ATOM 4863 O O . GLU A 1 605 ? 29.080 -20.054 -6.433 1.00 43.69 605 GLU A O 1
ATOM 4868 N N . LYS A 1 606 ? 29.584 -22.236 -6.775 1.00 40.38 606 LYS A N 1
ATOM 4869 C CA . LYS A 1 606 ? 28.335 -22.709 -7.388 1.00 40.38 606 LYS A CA 1
ATOM 4870 C C . LYS A 1 606 ? 27.093 -22.079 -6.749 1.00 40.38 606 LYS A C 1
ATOM 4872 O O . LYS A 1 606 ? 26.611 -22.535 -5.716 1.00 40.38 606 LYS A O 1
ATOM 4877 N N . THR A 1 607 ? 26.528 -21.084 -7.423 1.00 43.81 607 THR A N 1
ATOM 4878 C CA . THR A 1 607 ? 25.124 -20.716 -7.254 1.00 43.81 607 THR A CA 1
ATOM 4879 C C . THR A 1 607 ? 24.371 -21.281 -8.451 1.00 43.81 607 THR A C 1
ATOM 4881 O O . THR A 1 607 ? 24.659 -20.927 -9.590 1.00 43.81 607 THR A O 1
ATOM 4884 N N . ASP A 1 608 ? 23.405 -22.169 -8.208 1.00 43.50 608 ASP A N 1
ATOM 4885 C CA . ASP A 1 608 ? 22.592 -22.838 -9.242 1.00 43.50 608 ASP A CA 1
ATOM 4886 C C . ASP A 1 608 ? 21.726 -21.868 -10.088 1.00 43.50 608 ASP A C 1
ATOM 4888 O O . ASP A 1 608 ? 20.964 -22.300 -10.947 1.00 43.50 608 ASP A O 1
ATOM 4892 N N . LYS A 1 609 ? 21.806 -20.544 -9.874 1.00 50.44 609 LYS A N 1
ATOM 4893 C CA . LYS A 1 609 ? 20.990 -19.543 -10.582 1.00 50.44 609 LYS A CA 1
ATOM 4894 C C . LYS A 1 609 ? 21.637 -19.127 -11.914 1.00 50.44 609 LYS A C 1
ATOM 4896 O O . LYS A 1 609 ? 22.596 -18.350 -11.940 1.00 50.44 609 LYS A O 1
ATOM 4901 N N . ALA A 1 610 ? 21.038 -19.532 -13.040 1.00 47.47 610 ALA A N 1
ATOM 4902 C CA . ALA A 1 610 ? 21.487 -19.195 -14.401 1.00 47.47 610 ALA A CA 1
ATOM 4903 C C . ALA A 1 610 ? 21.584 -17.671 -14.682 1.00 47.47 610 ALA A C 1
ATOM 4905 O O . ALA A 1 610 ? 22.456 -17.213 -15.426 1.00 47.47 610 ALA A O 1
ATOM 4906 N N . HIS A 1 611 ? 20.779 -16.831 -14.020 1.00 53.50 611 HIS A N 1
ATOM 4907 C CA . HIS A 1 611 ? 20.702 -15.387 -14.289 1.00 53.50 611 HIS A CA 1
ATOM 4908 C C . HIS A 1 611 ? 20.899 -14.499 -13.050 1.00 53.50 611 HIS A C 1
ATOM 4910 O O . HIS A 1 611 ? 20.274 -14.700 -12.017 1.00 53.50 611 HIS A O 1
ATOM 4916 N N . CYS A 1 612 ? 21.744 -13.473 -13.195 1.00 56.81 612 CYS A N 1
ATOM 4917 C CA . CYS A 1 612 ? 21.927 -12.373 -12.247 1.00 56.81 612 CYS A CA 1
ATOM 4918 C C . CYS A 1 612 ? 20.870 -11.280 -12.403 1.00 56.81 612 CYS A C 1
ATOM 4920 O O . CYS A 1 612 ? 20.634 -10.488 -11.497 1.00 56.81 612 CYS A O 1
ATOM 4922 N N . LEU A 1 613 ? 20.248 -11.247 -13.578 1.00 62.38 613 LEU A N 1
ATOM 4923 C CA . LEU A 1 613 ? 19.248 -10.287 -13.986 1.00 62.38 613 LEU A CA 1
ATOM 4924 C C . LEU A 1 613 ? 18.038 -11.082 -14.474 1.00 62.38 613 LEU A C 1
ATOM 4926 O O . LEU A 1 613 ? 18.152 -11.795 -15.472 1.00 62.38 613 LEU A O 1
ATOM 4930 N N . SER A 1 614 ? 16.893 -10.960 -13.801 1.00 65.88 614 SER A N 1
ATOM 4931 C CA . SER A 1 614 ? 15.622 -11.250 -14.463 1.00 65.88 614 SER A CA 1
ATOM 4932 C C . SER A 1 614 ? 15.248 -10.004 -15.260 1.00 65.88 614 SER A C 1
ATOM 4934 O O . SER A 1 614 ? 14.883 -8.970 -14.698 1.00 65.88 614 SER A O 1
ATOM 4936 N N . SER A 1 615 ? 15.435 -10.060 -16.578 1.00 73.06 615 SER A N 1
ATOM 4937 C CA . SER A 1 615 ? 14.910 -9.025 -17.469 1.00 73.06 615 SER A CA 1
ATOM 4938 C C . SER A 1 615 ? 13.399 -8.942 -17.272 1.00 73.06 615 SER A C 1
ATOM 4940 O O . SER A 1 615 ? 12.731 -9.978 -17.202 1.00 73.06 615 SER A O 1
ATOM 4942 N N . ARG A 1 616 ? 12.858 -7.725 -17.174 1.00 86.81 616 ARG A N 1
ATOM 4943 C CA . ARG A 1 616 ? 11.406 -7.519 -17.160 1.00 86.81 616 ARG A CA 1
ATOM 4944 C C . ARG A 1 616 ? 10.817 -8.006 -18.486 1.00 86.81 616 ARG A C 1
ATOM 4946 O O . ARG A 1 616 ? 11.509 -8.066 -19.498 1.00 86.81 616 ARG A O 1
ATOM 4953 N N . TYR A 1 617 ? 9.542 -8.375 -18.472 1.00 89.94 617 TYR A N 1
ATOM 4954 C CA . TYR A 1 617 ? 8.826 -8.702 -19.705 1.00 89.94 617 TYR A CA 1
ATOM 4955 C C . TYR A 1 617 ? 8.657 -7.458 -20.580 1.00 89.94 617 TYR A C 1
ATOM 4957 O O . TYR A 1 617 ? 8.718 -6.339 -20.073 1.00 89.94 617 TYR A O 1
ATOM 4965 N N . LEU A 1 618 ? 8.449 -7.642 -21.881 1.00 91.31 618 LEU A N 1
ATOM 4966 C CA . LEU A 1 618 ? 8.458 -6.538 -22.842 1.00 91.31 618 LEU A CA 1
ATOM 4967 C C . LEU A 1 618 ? 7.065 -5.941 -23.050 1.00 91.31 618 LEU A C 1
ATOM 4969 O O . LEU A 1 618 ? 6.083 -6.675 -23.165 1.00 91.31 618 LEU A O 1
ATOM 4973 N N . LEU A 1 619 ? 7.007 -4.616 -23.164 1.00 92.81 619 LEU A N 1
ATOM 4974 C CA . LEU A 1 619 ? 5.893 -3.864 -23.732 1.00 92.81 619 LEU A CA 1
ATOM 4975 C C . LEU A 1 619 ? 6.371 -3.210 -25.028 1.00 92.81 619 LEU A C 1
ATOM 4977 O O . LEU A 1 619 ? 7.159 -2.266 -24.997 1.00 92.81 619 LEU A O 1
ATOM 4981 N N . LEU A 1 620 ? 5.896 -3.716 -26.159 1.00 91.75 620 LEU A N 1
ATOM 4982 C CA . LEU A 1 620 ? 6.170 -3.149 -27.471 1.00 91.75 620 LEU A CA 1
ATOM 4983 C C . LEU A 1 620 ? 5.016 -2.230 -27.856 1.00 91.75 620 LEU A C 1
ATOM 4985 O O . LEU A 1 620 ? 3.908 -2.679 -28.153 1.00 91.75 620 LEU A O 1
ATOM 4989 N N . MET A 1 621 ? 5.305 -0.936 -27.815 1.00 91.38 621 MET A N 1
ATOM 4990 C CA . MET A 1 621 ? 4.422 0.124 -28.273 1.00 91.38 621 MET A CA 1
ATOM 4991 C C . MET A 1 621 ? 4.621 0.292 -29.775 1.00 91.38 621 MET A C 1
ATOM 4993 O O . MET A 1 621 ? 5.757 0.374 -30.244 1.00 91.38 621 MET A O 1
ATOM 4997 N N . THR A 1 622 ? 3.537 0.324 -30.533 1.00 89.50 622 THR A N 1
ATOM 4998 C CA . THR A 1 622 ? 3.589 0.358 -31.997 1.00 89.50 622 THR A CA 1
ATOM 4999 C C . THR A 1 622 ? 2.441 1.190 -32.551 1.00 89.50 622 THR A C 1
ATOM 5001 O O . THR A 1 622 ? 1.495 1.479 -31.820 1.00 89.50 622 THR A O 1
ATOM 5004 N N . ASP A 1 623 ? 2.545 1.559 -33.823 1.00 86.31 623 ASP A N 1
ATOM 5005 C CA . ASP A 1 623 ? 1.453 2.156 -34.586 1.00 86.31 623 ASP A CA 1
ATOM 5006 C C . ASP A 1 623 ? 0.864 1.046 -35.474 1.00 86.31 623 ASP A C 1
ATOM 5008 O O . ASP A 1 623 ? 1.618 0.284 -36.094 1.00 86.31 623 ASP A O 1
ATOM 5012 N N . ASP A 1 624 ? -0.463 0.900 -35.484 1.00 80.56 624 ASP A N 1
ATOM 5013 C CA . ASP A 1 624 ? -1.193 -0.060 -36.331 1.00 80.56 624 ASP A CA 1
ATOM 5014 C C . ASP A 1 624 ? -0.723 -1.527 -36.196 1.00 80.56 624 ASP A C 1
ATOM 5016 O O . ASP A 1 624 ? -0.717 -2.301 -37.154 1.00 80.56 624 ASP A O 1
ATOM 5020 N N . TYR A 1 625 ? -0.300 -1.935 -34.994 1.00 81.06 625 TYR A N 1
ATOM 5021 C CA . TYR A 1 625 ? 0.179 -3.297 -34.688 1.00 81.06 625 TYR A CA 1
ATOM 5022 C C . TYR A 1 625 ? 1.363 -3.794 -35.547 1.00 81.06 625 TYR A C 1
ATOM 5024 O O . TYR A 1 625 ? 1.656 -4.996 -35.570 1.00 81.06 625 TYR A O 1
ATOM 5032 N N . ALA A 1 626 ? 2.117 -2.886 -36.176 1.00 84.62 626 ALA A N 1
ATOM 5033 C CA . ALA A 1 626 ? 3.240 -3.214 -37.057 1.00 84.62 626 ALA A CA 1
ATOM 5034 C C . ALA A 1 626 ? 4.373 -4.010 -36.376 1.00 84.62 626 ALA A C 1
ATOM 5036 O O . ALA A 1 626 ? 5.153 -4.690 -37.044 1.00 84.62 626 ALA A O 1
ATOM 5037 N N . ALA A 1 627 ? 4.465 -3.961 -35.045 1.00 86.38 627 ALA A N 1
ATOM 5038 C CA . ALA A 1 627 ? 5.453 -4.715 -34.280 1.00 86.38 627 ALA A CA 1
ATOM 5039 C C . ALA A 1 627 ? 5.296 -6.243 -34.383 1.00 86.38 627 ALA A C 1
ATOM 5041 O O . ALA A 1 627 ? 6.304 -6.944 -34.308 1.00 86.38 627 ALA A O 1
ATOM 5042 N N . LEU A 1 628 ? 4.080 -6.785 -34.547 1.00 87.12 628 LEU A N 1
ATOM 5043 C CA . LEU A 1 628 ? 3.874 -8.241 -34.538 1.00 87.12 628 LEU A CA 1
ATOM 5044 C C . LEU A 1 628 ? 4.600 -8.944 -35.704 1.00 87.12 628 LEU A C 1
ATOM 5046 O O . LEU A 1 628 ? 5.408 -9.827 -35.411 1.00 87.12 628 LEU A O 1
ATOM 5050 N N . PRO A 1 629 ? 4.419 -8.539 -36.979 1.00 84.88 629 PRO A N 1
ATOM 5051 C CA . PRO A 1 629 ? 5.161 -9.126 -38.097 1.00 84.88 629 PRO A CA 1
ATOM 5052 C C . PRO A 1 629 ? 6.684 -9.043 -37.936 1.00 84.88 629 PRO A C 1
ATOM 5054 O O . PRO A 1 629 ? 7.395 -9.993 -38.259 1.00 84.88 629 PRO A O 1
ATOM 5057 N N . ILE A 1 630 ? 7.197 -7.929 -37.399 1.00 84.06 630 ILE A N 1
ATOM 5058 C CA . ILE A 1 630 ? 8.637 -7.735 -37.160 1.00 84.06 630 ILE A CA 1
ATOM 5059 C C . ILE A 1 630 ? 9.133 -8.750 -36.123 1.00 84.06 630 ILE A C 1
ATOM 5061 O O . ILE A 1 630 ? 10.153 -9.416 -36.315 1.00 84.06 630 ILE A O 1
ATOM 5065 N N . ILE A 1 631 ? 8.389 -8.914 -35.028 1.00 83.69 631 ILE A N 1
ATOM 5066 C CA . ILE A 1 631 ? 8.737 -9.871 -33.978 1.00 83.69 631 ILE A CA 1
ATOM 5067 C C . ILE A 1 631 ? 8.634 -11.315 -34.476 1.00 83.69 631 ILE A C 1
ATOM 5069 O O . ILE A 1 631 ? 9.511 -12.124 -34.163 1.00 83.69 631 ILE A O 1
ATOM 5073 N N . GLU A 1 632 ? 7.624 -11.634 -35.285 1.00 83.12 632 GLU A N 1
ATOM 5074 C CA . GLU A 1 632 ? 7.471 -12.951 -35.903 1.00 83.12 632 GLU A CA 1
ATOM 5075 C C . GLU A 1 632 ? 8.670 -13.315 -36.783 1.00 83.12 632 GLU A C 1
ATOM 5077 O O . GLU A 1 632 ? 9.257 -14.388 -36.617 1.00 83.12 632 GLU A O 1
ATOM 5082 N N . GLN A 1 633 ? 9.092 -12.397 -37.654 1.00 78.81 633 GLN A N 1
ATOM 5083 C CA . GLN A 1 633 ? 10.207 -12.611 -38.579 1.00 78.81 633 GLN A CA 1
ATOM 5084 C C . GLN A 1 633 ? 11.555 -12.764 -37.863 1.00 78.81 633 GLN A C 1
ATOM 5086 O O . GLN A 1 633 ? 12.344 -13.657 -38.193 1.00 78.81 633 GLN A O 1
ATOM 5091 N N . HIS A 1 634 ? 11.835 -11.909 -36.878 1.00 72.94 634 HIS A N 1
ATOM 5092 C CA . HIS A 1 634 ? 13.145 -11.876 -36.229 1.00 72.94 634 HIS A CA 1
ATOM 5093 C C . HIS A 1 634 ? 13.269 -12.857 -35.052 1.00 72.94 634 HIS A C 1
ATOM 5095 O O . HIS A 1 634 ? 14.338 -13.452 -34.872 1.00 72.94 634 HIS A O 1
ATOM 5101 N N . TYR A 1 635 ? 12.197 -13.071 -34.276 1.00 70.19 635 TYR A N 1
ATOM 5102 C CA . TYR A 1 635 ? 12.277 -13.702 -32.949 1.00 70.19 635 TYR A CA 1
ATOM 5103 C C . TYR A 1 635 ? 11.312 -14.872 -32.706 1.00 70.19 635 TYR A C 1
ATOM 5105 O O . TYR A 1 635 ? 11.560 -15.638 -31.775 1.00 70.19 635 TYR A O 1
ATOM 5113 N N . LEU A 1 636 ? 10.258 -15.069 -33.508 1.00 69.44 636 LEU A N 1
ATOM 5114 C CA . LEU A 1 636 ? 9.338 -16.219 -33.379 1.00 69.44 636 LEU A CA 1
ATOM 5115 C C . LEU A 1 636 ? 9.587 -17.263 -34.474 1.00 69.44 636 LEU A C 1
ATOM 5117 O O . LEU A 1 636 ? 8.675 -17.747 -35.141 1.00 69.44 636 LEU A O 1
ATOM 5121 N N . LYS A 1 637 ? 10.861 -17.622 -34.669 1.00 65.00 637 LYS A N 1
ATOM 5122 C CA . LYS A 1 637 ? 11.268 -18.614 -35.674 1.00 65.00 637 LYS A CA 1
ATOM 5123 C C . LYS A 1 637 ? 10.632 -19.985 -35.380 1.00 65.00 637 LYS A C 1
ATOM 5125 O O . LYS A 1 637 ? 10.534 -20.357 -34.211 1.00 65.00 637 LYS A O 1
ATOM 5130 N N . PRO A 1 638 ? 10.316 -20.801 -36.405 1.00 56.31 638 PRO A N 1
ATOM 5131 C CA . PRO A 1 638 ? 9.589 -22.072 -36.250 1.00 56.31 638 PRO A CA 1
ATOM 5132 C C . PRO A 1 638 ? 10.268 -23.107 -35.332 1.00 56.31 638 PRO A C 1
ATOM 5134 O O . PRO A 1 638 ? 9.608 -24.007 -34.825 1.00 56.31 638 PRO A O 1
ATOM 5137 N N . ASN A 1 639 ? 11.571 -22.965 -35.069 1.00 57.53 639 ASN A N 1
ATOM 5138 C CA . ASN A 1 639 ? 12.315 -23.845 -34.163 1.00 57.53 639 ASN A CA 1
ATOM 5139 C C . ASN A 1 639 ? 12.196 -23.451 -32.675 1.00 57.53 639 ASN A C 1
ATOM 5141 O O . ASN A 1 639 ? 12.709 -24.169 -31.817 1.00 57.53 639 ASN A O 1
ATOM 5145 N N . GLN A 1 640 ? 11.559 -22.323 -32.346 1.00 64.88 640 GLN A N 1
ATOM 5146 C CA . GLN A 1 640 ? 11.352 -21.860 -30.972 1.00 64.88 640 GLN A CA 1
ATOM 5147 C C . GLN A 1 640 ? 9.887 -22.027 -30.562 1.00 64.88 640 GLN A C 1
ATOM 5149 O O . GLN A 1 640 ? 8.971 -21.655 -31.291 1.00 64.88 640 GLN A O 1
ATOM 5154 N N . LYS A 1 641 ? 9.655 -22.564 -29.357 1.00 72.94 641 LYS A N 1
ATOM 5155 C CA . LYS A 1 641 ? 8.308 -22.690 -28.788 1.00 72.94 641 LYS A CA 1
ATOM 5156 C C . LYS A 1 641 ? 7.761 -21.294 -28.493 1.00 72.94 641 LYS A C 1
ATOM 5158 O O . LYS A 1 641 ? 8.135 -20.682 -27.491 1.00 72.94 641 LYS A O 1
ATOM 5163 N N . SER A 1 642 ? 6.872 -20.805 -29.349 1.00 83.06 642 SER A N 1
ATOM 5164 C CA . SER A 1 642 ? 6.171 -19.540 -29.156 1.00 83.06 642 SER A CA 1
ATOM 5165 C C . SER A 1 642 ? 4.682 -19.668 -29.465 1.00 83.06 642 SER A C 1
ATOM 5167 O O . SER A 1 642 ? 4.281 -20.483 -30.292 1.00 83.06 642 SER A O 1
ATOM 5169 N N . THR A 1 643 ? 3.865 -18.882 -28.765 1.00 86.44 643 THR A N 1
ATOM 5170 C CA . THR A 1 643 ? 2.409 -18.850 -28.925 1.00 86.44 643 THR A CA 1
ATOM 5171 C C . THR A 1 643 ? 1.926 -17.408 -28.905 1.00 86.44 643 THR A C 1
ATOM 5173 O O . THR A 1 643 ? 2.238 -16.658 -27.979 1.00 86.44 643 THR A O 1
ATOM 5176 N N . VAL A 1 644 ? 1.109 -17.038 -29.887 1.00 87.69 644 VAL A N 1
ATOM 5177 C CA . VAL A 1 644 ? 0.401 -15.755 -29.901 1.00 87.69 644 VAL A CA 1
ATOM 5178 C C . VAL A 1 644 ? -1.008 -15.949 -29.335 1.00 87.69 644 VAL A C 1
ATOM 5180 O O . VAL A 1 644 ? -1.715 -16.899 -29.691 1.00 87.69 644 VAL A O 1
ATOM 5183 N N . ILE A 1 645 ? -1.402 -15.081 -28.405 1.00 87.25 645 ILE A N 1
ATOM 5184 C CA . ILE A 1 645 ? -2.721 -15.072 -27.767 1.00 87.25 645 ILE A CA 1
ATOM 5185 C C . ILE A 1 645 ? -3.361 -13.708 -28.027 1.00 87.25 645 ILE A C 1
ATOM 5187 O O . ILE A 1 645 ? -2.798 -12.667 -27.684 1.00 87.25 645 ILE A O 1
ATOM 5191 N N . PHE A 1 646 ? -4.548 -13.738 -28.628 1.00 83.56 646 PHE A N 1
ATOM 5192 C CA . PHE A 1 646 ? -5.278 -12.560 -29.083 1.00 83.56 646 PHE A CA 1
ATOM 5193 C C . PHE A 1 646 ? -6.530 -12.347 -28.237 1.00 83.56 646 PHE A C 1
ATOM 5195 O O . PHE A 1 646 ? -7.281 -13.295 -27.991 1.00 83.56 646 PHE A O 1
ATOM 5202 N N . GLY A 1 647 ? -6.772 -11.098 -27.850 1.00 74.81 647 GLY A N 1
ATOM 5203 C CA . GLY A 1 647 ? -8.006 -10.677 -27.203 1.00 74.81 647 GLY A CA 1
ATOM 5204 C C . GLY A 1 647 ? -9.098 -10.459 -28.214 1.00 74.81 647 GLY A C 1
ATOM 5205 O O . GLY A 1 647 ? -9.090 -9.466 -28.939 1.00 74.81 647 GLY A O 1
ATOM 5206 N N . SER A 1 648 ? -10.039 -11.398 -28.251 1.00 70.12 648 SER A N 1
ATOM 5207 C CA . SER A 1 648 ? -11.244 -11.253 -29.053 1.00 70.12 648 SER A CA 1
ATOM 5208 C C . SER A 1 648 ? -12.054 -10.053 -28.559 1.00 70.12 648 SER A C 1
ATOM 5210 O O . SER A 1 648 ? -12.413 -9.956 -27.383 1.00 70.12 648 SER A O 1
ATOM 5212 N N . SER A 1 649 ? -12.358 -9.133 -29.470 1.00 66.12 649 SER A N 1
ATOM 5213 C CA . SER A 1 649 ? -13.252 -7.998 -29.233 1.00 66.12 649 SER A CA 1
ATOM 5214 C C . SER A 1 649 ? -14.733 -8.376 -29.388 1.00 66.12 649 SER A C 1
ATOM 5216 O O . SER A 1 649 ? -15.606 -7.533 -29.178 1.00 66.12 649 SER A O 1
ATOM 5218 N N . PHE A 1 650 ? -15.049 -9.636 -29.721 1.00 71.56 650 PHE A N 1
ATOM 5219 C CA . PHE A 1 650 ? -16.428 -10.085 -29.888 1.00 71.56 650 PHE A CA 1
ATOM 5220 C C . PHE A 1 650 ? -17.152 -10.203 -28.529 1.00 71.56 650 PHE A C 1
ATOM 5222 O O . PHE A 1 650 ? -16.644 -10.854 -27.614 1.00 71.56 650 PHE A O 1
ATOM 5229 N N . PRO A 1 651 ? -18.388 -9.680 -28.380 1.00 65.06 651 PRO A N 1
ATOM 5230 C CA . PRO A 1 651 ? -19.096 -9.639 -27.091 1.00 65.06 651 PRO A CA 1
ATOM 5231 C C . PRO A 1 651 ? -19.310 -11.005 -26.416 1.00 65.06 651 PRO A C 1
ATOM 5233 O O . PRO A 1 651 ? -19.381 -11.095 -25.193 1.00 65.06 651 PRO A O 1
ATOM 5236 N N . LYS A 1 652 ? -19.423 -12.088 -27.198 1.00 64.06 652 LYS A N 1
ATOM 5237 C CA . LYS A 1 652 ? -19.577 -13.457 -26.668 1.00 64.06 652 LYS A CA 1
ATOM 5238 C C . LYS A 1 652 ? -18.262 -14.054 -26.158 1.00 64.06 652 LYS A C 1
ATOM 5240 O O . LYS A 1 652 ? -18.301 -14.919 -25.288 1.00 64.06 652 LYS A O 1
ATOM 5245 N N . ASP A 1 653 ? -17.129 -13.554 -26.639 1.00 61.31 653 ASP A N 1
ATOM 5246 C CA . ASP A 1 653 ? -15.791 -14.002 -26.247 1.00 61.31 653 ASP A CA 1
ATOM 5247 C C . ASP A 1 653 ? -15.222 -13.186 -25.079 1.00 61.31 653 ASP A C 1
ATOM 5249 O O . ASP A 1 653 ? -14.207 -13.552 -24.498 1.00 61.31 653 ASP A O 1
ATOM 5253 N N . GLN A 1 654 ? -15.907 -12.117 -24.669 1.00 59.31 654 GLN A N 1
ATOM 5254 C CA . GLN A 1 654 ? -15.615 -11.380 -23.435 1.00 59.31 654 GLN A CA 1
ATOM 5255 C C . GLN A 1 654 ? -16.224 -12.045 -22.187 1.00 59.31 654 GLN A C 1
ATOM 5257 O O . GLN A 1 654 ? -16.091 -11.541 -21.073 1.00 59.31 654 GLN A O 1
ATOM 5262 N N . GLN A 1 655 ? -16.902 -13.188 -22.347 1.00 66.12 655 GLN A N 1
ATOM 5263 C CA . GLN A 1 655 ? -17.427 -13.956 -21.222 1.00 66.12 655 GLN A CA 1
ATOM 5264 C C . GLN A 1 655 ? -16.290 -14.491 -20.339 1.00 66.12 655 GLN A C 1
ATOM 5266 O O . GLN A 1 655 ? -15.245 -14.927 -20.825 1.00 66.12 655 GLN A O 1
ATOM 5271 N N . PHE A 1 656 ? -16.532 -14.540 -19.025 1.00 68.94 656 PHE A N 1
ATOM 5272 C CA . PHE A 1 656 ? -15.575 -15.016 -18.015 1.00 68.94 656 PHE A CA 1
ATOM 5273 C C . PHE A 1 656 ? -14.958 -16.389 -18.349 1.00 68.94 656 PHE A C 1
ATOM 5275 O O . PHE A 1 656 ? -13.796 -16.653 -18.049 1.00 68.94 656 PHE A O 1
ATOM 5282 N N . THR A 1 657 ? -15.706 -17.261 -19.029 1.00 74.00 657 THR A N 1
ATOM 5283 C CA . THR A 1 657 ? -15.234 -18.577 -19.481 1.00 74.00 657 THR A CA 1
ATOM 5284 C C . THR A 1 657 ? -14.080 -18.502 -20.477 1.00 74.00 657 THR A C 1
ATOM 5286 O O . THR A 1 657 ? -13.188 -19.348 -20.430 1.00 74.00 657 THR A O 1
ATOM 5289 N N . GLN A 1 658 ? -14.076 -17.516 -21.372 1.00 73.38 658 GLN A N 1
ATOM 5290 C CA . GLN A 1 658 ? -13.024 -17.358 -22.372 1.00 73.38 658 GLN A CA 1
ATOM 5291 C C . GLN A 1 658 ? -11.759 -16.763 -21.742 1.00 73.38 658 GLN A C 1
ATOM 5293 O O . GLN A 1 658 ? -10.677 -17.314 -21.922 1.00 73.38 658 GLN A O 1
ATOM 5298 N N . VAL A 1 659 ? -11.922 -15.768 -20.864 1.00 73.69 659 VAL A N 1
ATOM 5299 C CA . VAL A 1 659 ? -10.856 -15.237 -19.993 1.00 73.69 659 VAL A CA 1
ATOM 5300 C C . VAL A 1 659 ? -10.152 -16.376 -19.240 1.00 73.69 659 VAL A C 1
ATOM 5302 O O . VAL A 1 659 ? -8.927 -16.482 -19.267 1.00 73.69 659 VAL A O 1
ATOM 5305 N N . CYS A 1 660 ? -10.912 -17.299 -18.640 1.00 77.25 660 CYS A N 1
ATOM 5306 C CA . CYS A 1 660 ? -10.350 -18.465 -17.950 1.00 77.25 660 CYS A CA 1
ATOM 5307 C C . CYS A 1 660 ? -9.546 -19.389 -18.880 1.00 77.25 660 CYS A C 1
ATOM 5309 O O . CYS A 1 660 ? -8.511 -19.924 -18.474 1.00 77.25 660 CYS A O 1
ATOM 5311 N N . ARG A 1 661 ? -10.001 -19.593 -20.124 1.00 82.12 661 ARG A N 1
ATOM 5312 C CA . ARG A 1 661 ? -9.277 -20.410 -21.113 1.00 82.12 661 ARG A CA 1
ATOM 5313 C C . ARG A 1 661 ? -7.958 -19.764 -21.500 1.00 82.12 661 ARG A C 1
ATOM 5315 O O . ARG A 1 661 ? -6.947 -20.463 -21.543 1.00 82.12 661 ARG A O 1
ATOM 5322 N N . ASP A 1 662 ? -7.950 -18.459 -21.735 1.00 83.06 662 ASP A N 1
ATOM 5323 C CA . ASP A 1 662 ? -6.736 -17.749 -22.124 1.00 83.06 662 ASP A CA 1
ATOM 5324 C C . ASP A 1 662 ? -5.722 -17.689 -20.974 1.00 83.06 662 ASP A C 1
ATOM 5326 O O . ASP A 1 662 ? -4.540 -17.954 -21.202 1.00 83.06 662 ASP A O 1
ATOM 5330 N N . ILE A 1 663 ? -6.166 -17.510 -19.722 1.00 83.38 663 ILE A N 1
ATOM 5331 C CA . ILE A 1 663 ? -5.285 -17.653 -18.545 1.00 83.38 663 ILE A CA 1
ATOM 5332 C C . ILE A 1 663 ? -4.701 -19.064 -18.472 1.00 83.38 663 ILE A C 1
ATOM 5334 O O . ILE A 1 663 ? -3.507 -19.226 -18.224 1.00 83.38 663 ILE A O 1
ATOM 5338 N N . ASN A 1 664 ? -5.505 -20.101 -18.720 1.00 85.19 664 ASN A N 1
ATOM 5339 C CA . ASN A 1 664 ? -5.008 -21.474 -18.704 1.00 85.19 664 ASN A CA 1
ATOM 5340 C C . ASN A 1 664 ? -3.986 -21.733 -19.830 1.00 85.19 664 ASN A C 1
ATOM 5342 O O . ASN A 1 664 ? -3.004 -22.442 -19.621 1.00 85.19 664 ASN A O 1
ATOM 5346 N N . ARG A 1 665 ? -4.154 -21.116 -21.007 1.00 87.88 665 ARG A N 1
ATOM 5347 C CA . ARG A 1 665 ? -3.147 -21.163 -22.084 1.00 87.88 665 ARG A CA 1
ATOM 5348 C C . ARG A 1 665 ? -1.843 -20.495 -21.655 1.00 87.88 665 ARG A C 1
ATOM 5350 O O . ARG A 1 665 ? -0.780 -21.084 -21.856 1.00 87.88 665 ARG A O 1
ATOM 5357 N N . VAL A 1 666 ? -1.917 -19.319 -21.027 1.00 88.75 666 VAL A N 1
ATOM 5358 C CA . VAL A 1 666 ? -0.737 -18.632 -20.472 1.00 88.75 666 VAL A CA 1
ATOM 5359 C C . VAL A 1 666 ? -0.062 -19.502 -19.410 1.00 88.75 666 VAL A C 1
ATOM 5361 O O . VAL A 1 666 ? 1.148 -19.701 -19.479 1.00 88.75 666 VAL A O 1
ATOM 5364 N N . LYS A 1 667 ? -0.833 -20.108 -18.500 1.00 88.94 667 LYS A N 1
ATOM 5365 C CA . LYS A 1 667 ? -0.330 -21.045 -17.487 1.00 88.94 667 LYS A CA 1
ATOM 5366 C C . LYS A 1 667 ? 0.450 -22.203 -18.113 1.00 88.94 667 LYS A C 1
ATOM 5368 O O . LYS A 1 667 ? 1.577 -22.465 -17.706 1.00 88.94 667 LYS A O 1
ATOM 5373 N N . ILE A 1 668 ? -0.114 -22.879 -19.116 1.00 89.69 668 ILE A N 1
ATOM 5374 C CA . ILE A 1 668 ? 0.566 -23.991 -19.800 1.00 89.69 668 ILE A CA 1
ATOM 5375 C C . ILE A 1 668 ? 1.872 -23.499 -20.446 1.00 89.69 668 ILE A C 1
ATOM 5377 O O . ILE A 1 668 ? 2.906 -24.165 -20.354 1.00 89.69 668 ILE A O 1
ATOM 5381 N N . CYS A 1 669 ? 1.863 -22.313 -21.062 1.00 90.38 669 CYS A N 1
ATOM 5382 C CA . CYS A 1 669 ? 3.070 -21.720 -21.642 1.00 90.38 669 CYS A CA 1
ATOM 5383 C C . CYS A 1 669 ? 4.144 -21.425 -20.579 1.00 90.38 669 CYS A C 1
ATOM 5385 O O . CYS A 1 669 ? 5.316 -21.732 -20.799 1.00 90.38 669 CYS A O 1
ATOM 5387 N N . MET A 1 670 ? 3.746 -20.912 -19.411 1.00 89.75 670 MET A N 1
ATOM 5388 C CA . MET A 1 670 ? 4.634 -20.673 -18.266 1.00 89.75 670 MET A CA 1
ATOM 5389 C C . MET A 1 670 ? 5.278 -21.960 -17.747 1.00 89.75 670 MET A C 1
ATOM 5391 O O . MET A 1 670 ? 6.484 -21.981 -17.506 1.00 89.75 670 MET A O 1
ATOM 5395 N N . GLU A 1 671 ? 4.509 -23.043 -17.624 1.00 90.06 671 GLU A N 1
ATOM 5396 C CA . GLU A 1 671 ? 5.000 -24.335 -17.126 1.00 90.06 671 GLU A CA 1
ATOM 5397 C C . GLU A 1 671 ? 5.968 -25.016 -18.109 1.00 90.06 671 GLU A C 1
ATOM 5399 O O . GLU A 1 671 ? 6.883 -25.732 -17.690 1.00 90.06 671 GLU A O 1
ATOM 5404 N N . THR A 1 672 ? 5.773 -24.780 -19.410 1.00 89.62 672 THR A N 1
ATOM 5405 C CA . THR A 1 672 ? 6.529 -25.398 -20.514 1.00 89.62 672 THR A CA 1
ATOM 5406 C C . THR A 1 672 ? 7.714 -24.576 -21.018 1.00 89.62 672 THR A C 1
ATOM 5408 O O . THR A 1 672 ? 8.499 -25.095 -21.812 1.00 89.62 672 THR A O 1
ATOM 5411 N N . GLY A 1 673 ? 7.845 -23.317 -20.588 1.00 87.06 673 GLY A N 1
ATOM 5412 C CA . GLY A 1 673 ? 8.877 -22.394 -21.079 1.00 87.06 673 GLY A CA 1
ATOM 5413 C C . GLY A 1 673 ? 8.611 -21.848 -22.479 1.00 87.06 673 GLY A C 1
ATOM 5414 O O . GLY A 1 673 ? 9.538 -21.436 -23.167 1.00 87.06 673 GLY A O 1
ATOM 5415 N N . THR A 1 674 ? 7.352 -21.853 -22.916 1.00 88.00 674 THR A N 1
ATOM 5416 C CA . THR A 1 674 ? 6.940 -21.340 -24.228 1.00 88.00 674 THR A CA 1
ATOM 5417 C C . THR A 1 674 ? 6.831 -19.817 -24.182 1.00 88.00 674 THR A C 1
ATOM 5419 O O . THR A 1 674 ? 6.211 -19.270 -23.271 1.00 88.00 674 THR A O 1
ATOM 5422 N N . ARG A 1 675 ? 7.395 -19.120 -25.172 1.00 87.31 675 ARG A N 1
ATOM 5423 C CA . ARG A 1 675 ? 7.303 -17.655 -25.278 1.00 87.31 675 ARG A CA 1
ATOM 5424 C C . ARG A 1 675 ? 5.881 -17.237 -25.646 1.00 87.31 675 ARG A C 1
ATOM 5426 O O . ARG A 1 675 ? 5.275 -17.852 -26.521 1.00 87.31 675 ARG A O 1
ATOM 5433 N N . VAL A 1 676 ? 5.351 -16.200 -25.007 1.00 89.94 676 VAL A N 1
ATOM 5434 C CA . VAL A 1 676 ? 3.972 -15.742 -25.231 1.00 89.94 676 VAL A CA 1
ATOM 5435 C C . VAL A 1 676 ? 3.951 -14.309 -25.735 1.00 89.94 676 VAL A C 1
ATOM 5437 O O . VAL A 1 676 ? 4.554 -13.430 -25.121 1.00 89.94 676 VAL A O 1
ATOM 5440 N N . VAL A 1 677 ? 3.203 -14.077 -26.813 1.00 90.00 677 VAL A N 1
ATOM 5441 C CA . VAL A 1 677 ? 2.828 -12.736 -27.272 1.00 90.00 677 VAL A CA 1
ATOM 5442 C C . VAL A 1 677 ? 1.365 -12.491 -26.929 1.00 90.00 677 VAL A C 1
ATOM 5444 O O . VAL A 1 677 ? 0.497 -13.255 -27.348 1.00 90.00 677 VAL A O 1
ATOM 5447 N N . LEU A 1 678 ? 1.100 -11.438 -26.161 1.00 89.62 678 LEU A N 1
ATOM 5448 C CA . LEU A 1 678 ? -0.238 -10.978 -25.814 1.00 89.62 678 LEU A CA 1
ATOM 5449 C C . LEU A 1 678 ? -0.600 -9.764 -26.665 1.00 89.62 678 LEU A C 1
ATOM 5451 O O . LEU A 1 678 ? 0.093 -8.744 -26.629 1.00 89.62 678 LEU A O 1
ATOM 5455 N N . LEU A 1 679 ? -1.711 -9.875 -27.388 1.00 86.31 679 LEU A N 1
ATOM 5456 C CA . LEU A 1 679 ? -2.286 -8.808 -28.202 1.00 86.31 679 LEU A CA 1
ATOM 5457 C C . LEU A 1 679 ? -3.674 -8.472 -27.678 1.00 86.31 679 LEU A C 1
ATOM 5459 O O . LEU A 1 679 ? -4.537 -9.345 -27.618 1.00 86.31 679 LEU A O 1
ATOM 5463 N N . ASN A 1 680 ? -3.895 -7.204 -27.333 1.00 74.06 680 ASN A N 1
ATOM 5464 C CA . ASN A 1 680 ? -5.213 -6.686 -26.955 1.00 74.06 680 ASN A CA 1
ATOM 5465 C C . ASN A 1 680 ? -5.894 -7.429 -25.775 1.00 74.06 680 ASN A C 1
ATOM 5467 O O . ASN A 1 680 ? -7.107 -7.612 -25.758 1.00 74.06 680 ASN A O 1
ATOM 5471 N N . MET A 1 681 ? -5.119 -7.884 -24.779 1.00 73.38 681 MET A N 1
ATOM 5472 C CA . MET A 1 681 ? -5.614 -8.680 -23.638 1.00 73.38 681 MET A CA 1
ATOM 5473 C C . MET A 1 681 ? -5.805 -7.853 -22.357 1.00 73.38 681 MET A C 1
ATOM 5475 O O . MET A 1 681 ? -5.289 -8.215 -21.299 1.00 73.38 681 MET A O 1
ATOM 5479 N N . GLU A 1 682 ? -6.561 -6.755 -22.423 1.00 70.62 682 GLU A N 1
ATOM 5480 C CA . GLU A 1 682 ? -6.762 -5.855 -21.270 1.00 70.62 682 GLU A CA 1
ATOM 5481 C C . GLU A 1 682 ? -7.347 -6.568 -20.043 1.00 70.62 682 GLU A C 1
ATOM 5483 O O . GLU A 1 682 ? -6.876 -6.383 -18.919 1.00 70.62 682 GLU A O 1
ATOM 5488 N N . ASN A 1 683 ? -8.284 -7.487 -20.278 1.00 68.44 683 ASN A N 1
ATOM 5489 C CA . ASN A 1 683 ? -8.970 -8.247 -19.232 1.00 68.44 683 ASN A CA 1
ATOM 5490 C C . ASN A 1 683 ? -8.067 -9.254 -18.493 1.00 68.44 683 ASN A C 1
ATOM 5492 O O . ASN A 1 683 ? -8.471 -9.777 -17.457 1.00 68.44 683 ASN A O 1
ATOM 5496 N N . LEU A 1 684 ? -6.867 -9.561 -19.009 1.00 73.19 684 LEU A N 1
ATOM 5497 C CA . LEU A 1 684 ? -5.947 -10.526 -18.390 1.00 73.19 684 LEU A CA 1
ATOM 5498 C C . LEU A 1 684 ? -4.840 -9.893 -17.564 1.00 73.19 684 LEU A C 1
ATOM 5500 O O . LEU A 1 684 ? -4.201 -10.596 -16.780 1.00 73.19 684 LEU A O 1
ATOM 5504 N N . TYR A 1 685 ? -4.570 -8.600 -17.729 1.00 73.38 685 TYR A N 1
ATOM 5505 C CA . TYR A 1 685 ? -3.431 -7.986 -17.049 1.00 73.38 685 TYR A CA 1
ATOM 5506 C C . TYR A 1 685 ? -3.561 -8.069 -15.529 1.00 73.38 685 TYR A C 1
ATOM 5508 O O . TYR A 1 685 ? -2.563 -8.306 -14.847 1.00 73.38 685 TYR A O 1
ATOM 5516 N N . GLU A 1 686 ? -4.790 -7.978 -15.015 1.00 68.00 686 GLU A N 1
ATOM 5517 C CA . GLU A 1 686 ? -5.070 -8.139 -13.591 1.00 68.00 686 GLU A CA 1
ATOM 5518 C C . GLU A 1 686 ? -4.690 -9.530 -13.066 1.00 68.00 686 GLU A C 1
ATOM 5520 O O . GLU A 1 686 ? -4.031 -9.656 -12.030 1.00 68.00 686 GLU A O 1
ATOM 5525 N N . SER A 1 687 ? -5.039 -10.567 -13.824 1.00 73.88 687 SER A N 1
ATOM 5526 C CA . SER A 1 687 ? -4.718 -11.966 -13.531 1.00 73.88 687 SER A CA 1
ATOM 5527 C C . SER A 1 687 ? -3.222 -12.277 -13.581 1.00 73.88 687 SER A C 1
ATOM 5529 O O . SER A 1 687 ? -2.767 -13.228 -12.941 1.00 73.88 687 SER A O 1
ATOM 5531 N N . LEU A 1 688 ? -2.455 -11.486 -14.337 1.00 78.12 688 LEU A N 1
ATOM 5532 C CA . LEU A 1 688 ? -1.025 -11.682 -14.566 1.00 78.12 688 LEU A CA 1
ATOM 5533 C C . LEU A 1 688 ? -0.135 -10.804 -13.678 1.00 78.12 688 LEU A C 1
ATOM 5535 O O . LEU A 1 688 ? 1.086 -10.929 -13.767 1.00 78.12 688 LEU A O 1
ATOM 5539 N N . TYR A 1 689 ? -0.680 -9.943 -12.811 1.00 75.44 689 TYR A N 1
ATOM 5540 C CA . TYR A 1 689 ? 0.135 -8.995 -12.037 1.00 75.44 689 TYR A CA 1
ATOM 5541 C C . TYR A 1 689 ? 1.244 -9.655 -11.215 1.00 75.44 689 TYR A C 1
ATOM 5543 O O . TYR A 1 689 ? 2.372 -9.157 -11.222 1.00 75.44 689 TYR A O 1
ATOM 5551 N N . ASP A 1 690 ? 0.961 -10.778 -10.556 1.00 73.75 690 ASP A N 1
ATOM 5552 C CA . ASP A 1 690 ? 1.961 -11.514 -9.776 1.00 73.75 690 ASP A CA 1
ATOM 5553 C C . ASP A 1 690 ? 3.045 -12.131 -10.674 1.00 73.75 690 ASP A C 1
ATOM 5555 O O . ASP A 1 690 ? 4.228 -12.092 -10.336 1.00 73.75 690 ASP A O 1
ATOM 5559 N N . THR A 1 691 ? 2.684 -12.567 -11.885 1.00 80.50 691 THR A N 1
ATOM 5560 C CA . THR A 1 691 ? 3.655 -13.018 -12.899 1.00 80.50 691 THR A CA 1
ATOM 5561 C C . THR A 1 691 ? 4.533 -11.865 -13.374 1.00 80.50 691 THR A C 1
ATOM 5563 O O . THR A 1 691 ? 5.758 -11.981 -13.385 1.00 80.50 691 THR A O 1
ATOM 5566 N N . LEU A 1 692 ? 3.931 -10.721 -13.700 1.00 81.38 692 LEU A N 1
ATOM 5567 C CA . LEU A 1 692 ? 4.636 -9.512 -14.132 1.00 81.38 692 LEU A CA 1
ATOM 5568 C C . LEU A 1 692 ? 5.505 -8.900 -13.025 1.00 81.38 692 LEU A C 1
ATOM 5570 O O . LEU A 1 692 ? 6.441 -8.156 -13.311 1.00 81.38 692 LEU A O 1
ATOM 5574 N N . ASN A 1 693 ? 5.222 -9.209 -11.758 1.00 73.81 693 ASN A N 1
ATOM 5575 C CA . ASN A 1 693 ? 6.060 -8.803 -10.638 1.00 73.81 693 ASN A CA 1
ATOM 5576 C C . ASN A 1 693 ? 7.401 -9.551 -10.579 1.00 73.81 693 ASN A C 1
ATOM 5578 O O . ASN A 1 693 ? 8.327 -9.019 -9.972 1.00 73.81 693 ASN A O 1
ATOM 5582 N N . GLN A 1 694 ? 7.508 -10.735 -11.196 1.00 74.75 694 GLN A N 1
ATOM 5583 C CA . GLN A 1 694 ? 8.693 -11.606 -11.167 1.00 74.75 694 GLN A CA 1
ATOM 5584 C C . GLN A 1 694 ? 9.177 -11.974 -9.749 1.00 74.75 694 GLN A C 1
ATOM 5586 O O . GLN A 1 694 ? 10.355 -12.263 -9.541 1.00 74.75 694 GLN A O 1
ATOM 5591 N N . TYR A 1 695 ? 8.272 -11.986 -8.767 1.00 68.75 695 TYR A N 1
ATOM 5592 C CA . TYR A 1 695 ? 8.553 -12.512 -7.432 1.00 68.75 695 TYR A CA 1
ATOM 5593 C C . TYR A 1 695 ? 8.150 -13.982 -7.387 1.00 68.75 695 TYR A C 1
ATOM 5595 O O . TYR A 1 695 ? 6.972 -14.309 -7.256 1.00 68.75 695 TYR A O 1
ATOM 5603 N N . TYR A 1 696 ? 9.135 -14.864 -7.543 1.00 74.69 696 TYR A N 1
ATOM 5604 C CA . TYR A 1 696 ? 8.911 -16.303 -7.564 1.00 74.69 696 TYR A CA 1
ATOM 5605 C C . TYR A 1 696 ? 9.218 -16.938 -6.216 1.00 74.69 696 TYR A C 1
ATOM 5607 O O . TYR A 1 696 ? 10.254 -16.669 -5.613 1.00 74.69 696 TYR A O 1
ATOM 5615 N N . VAL A 1 697 ? 8.351 -17.850 -5.784 1.00 70.56 697 VAL A N 1
ATOM 5616 C CA . VAL A 1 697 ? 8.637 -18.739 -4.656 1.00 70.56 697 VAL A CA 1
ATOM 5617 C C . VAL A 1 697 ? 9.400 -19.944 -5.195 1.00 70.56 697 VAL A C 1
ATOM 5619 O O . VAL A 1 697 ? 8.873 -20.707 -6.009 1.00 70.56 697 VAL A O 1
ATOM 5622 N N . SER A 1 698 ? 10.646 -20.115 -4.757 1.00 67.88 698 SER A N 1
ATOM 5623 C CA . SER A 1 698 ? 11.494 -21.238 -5.167 1.00 67.88 698 SER A CA 1
ATOM 5624 C C . SER A 1 698 ? 11.232 -22.466 -4.290 1.00 67.88 698 SER A C 1
ATOM 5626 O O . SER A 1 698 ? 11.585 -22.478 -3.111 1.00 67.88 698 SER A O 1
ATOM 5628 N N . LEU A 1 699 ? 10.655 -23.528 -4.857 1.00 71.25 699 LEU A N 1
ATOM 5629 C CA . LEU A 1 699 ? 10.438 -24.809 -4.175 1.00 71.25 699 LEU A CA 1
ATOM 5630 C C . LEU A 1 699 ? 11.116 -25.937 -4.963 1.00 71.25 699 LEU A C 1
ATOM 5632 O O . LEU A 1 699 ? 10.755 -26.211 -6.107 1.00 71.25 699 LEU A O 1
ATOM 5636 N N . GLY A 1 700 ? 12.104 -26.600 -4.353 1.00 71.88 700 GLY A N 1
ATOM 5637 C CA . GLY A 1 700 ? 12.824 -27.717 -4.982 1.00 71.88 700 GLY A CA 1
ATOM 5638 C C . GLY A 1 700 ? 13.543 -27.332 -6.282 1.00 71.88 700 GLY A C 1
ATOM 5639 O O . GLY A 1 700 ? 13.487 -28.084 -7.252 1.00 71.88 700 GLY A O 1
ATOM 5640 N N . GLY A 1 701 ? 14.137 -26.133 -6.330 1.00 73.19 701 GLY A N 1
ATOM 5641 C CA . GLY A 1 701 ? 14.827 -25.602 -7.514 1.00 73.19 701 GLY A CA 1
ATOM 5642 C C . GLY A 1 701 ? 13.901 -25.150 -8.649 1.00 73.19 701 GLY A C 1
ATOM 5643 O O . GLY A 1 701 ? 14.372 -24.852 -9.738 1.00 73.19 701 GLY A O 1
ATOM 5644 N N . LYS A 1 702 ? 12.581 -25.114 -8.425 1.00 80.00 702 LYS A N 1
ATOM 5645 C CA . LYS A 1 702 ? 11.592 -24.643 -9.401 1.00 80.00 702 LYS A CA 1
ATOM 5646 C C . LYS A 1 702 ? 10.913 -23.379 -8.895 1.00 80.00 702 LYS A C 1
ATOM 5648 O O . LYS A 1 702 ? 10.564 -23.292 -7.720 1.00 80.00 702 LYS A O 1
ATOM 5653 N N . ASN A 1 703 ? 10.679 -22.446 -9.808 1.00 82.62 703 ASN A N 1
ATOM 5654 C CA . ASN A 1 703 ? 9.997 -21.190 -9.534 1.00 82.62 703 ASN A CA 1
ATOM 5655 C C . ASN A 1 703 ? 8.479 -21.368 -9.626 1.00 82.62 703 ASN A C 1
ATOM 5657 O O . ASN A 1 703 ? 7.982 -22.015 -10.551 1.00 82.62 703 ASN A O 1
ATOM 5661 N N . TYR A 1 704 ? 7.747 -20.780 -8.684 1.00 82.88 704 TYR A N 1
ATOM 5662 C CA . TYR A 1 704 ? 6.286 -20.747 -8.670 1.00 82.88 704 TYR A CA 1
ATOM 5663 C C . TYR A 1 704 ? 5.778 -19.320 -8.501 1.00 82.88 704 TYR A C 1
ATOM 5665 O O . TYR A 1 704 ? 6.390 -18.516 -7.798 1.00 82.88 704 TYR A O 1
ATOM 5673 N N . VAL A 1 705 ? 4.636 -19.030 -9.114 1.00 83.81 705 VAL A N 1
ATOM 5674 C CA . VAL A 1 705 ? 3.926 -17.756 -8.990 1.00 83.81 705 VAL A CA 1
ATOM 5675 C C . VAL A 1 705 ? 2.430 -17.997 -8.852 1.00 83.81 705 VAL A C 1
ATOM 5677 O O . VAL A 1 705 ? 1.916 -19.000 -9.348 1.00 83.81 705 VAL A O 1
ATOM 5680 N N . ASP A 1 706 ? 1.727 -17.088 -8.190 1.00 76.94 706 ASP A N 1
ATOM 5681 C CA . ASP A 1 706 ? 0.270 -17.116 -8.152 1.00 76.94 706 ASP A CA 1
ATOM 5682 C C . ASP A 1 706 ? -0.297 -16.522 -9.453 1.00 76.94 706 ASP A C 1
ATOM 5684 O O . ASP A 1 706 ? 0.112 -15.452 -9.898 1.00 76.94 706 ASP A O 1
ATOM 5688 N N . LEU A 1 707 ? -1.241 -17.226 -10.078 1.00 78.31 707 LEU A N 1
ATOM 5689 C CA . LEU A 1 707 ? -2.080 -16.700 -11.156 1.00 78.31 707 LEU A CA 1
ATOM 5690 C C . LEU A 1 707 ? -3.498 -16.491 -10.629 1.00 78.31 707 LEU A C 1
ATOM 5692 O O . LEU A 1 707 ? -4.094 -17.415 -10.066 1.00 78.31 707 LEU A O 1
ATOM 5696 N N . GLY A 1 708 ? -4.031 -15.283 -10.812 1.00 67.56 708 GLY A N 1
ATOM 5697 C CA . GLY A 1 708 ? -5.387 -14.928 -10.398 1.00 67.56 708 GLY A CA 1
ATOM 5698 C C . GLY A 1 708 ? -6.419 -15.301 -11.461 1.00 67.56 708 GLY A C 1
ATOM 5699 O O . GLY A 1 708 ? -6.278 -14.922 -12.618 1.00 67.56 708 GLY A O 1
ATOM 5700 N N . ILE A 1 709 ? -7.483 -16.005 -11.087 1.00 68.19 709 ILE A N 1
ATOM 5701 C CA . ILE A 1 709 ? -8.660 -16.254 -11.931 1.00 68.19 709 ILE A CA 1
ATOM 5702 C C . ILE A 1 709 ? -9.887 -15.790 -11.143 1.00 68.19 709 ILE A C 1
ATOM 5704 O O . ILE A 1 709 ? -10.380 -16.499 -10.262 1.00 68.19 709 ILE A O 1
ATOM 5708 N N . GLY A 1 710 ? -10.357 -14.573 -11.425 1.00 62.59 710 GLY A N 1
ATOM 5709 C CA . GLY A 1 710 ? -11.376 -13.918 -10.604 1.00 62.59 710 GLY A CA 1
ATOM 5710 C C . GLY A 1 710 ? -10.903 -13.780 -9.154 1.00 62.59 710 GLY A C 1
ATOM 5711 O O . GLY A 1 710 ? -9.858 -13.196 -8.891 1.00 62.59 710 GLY A O 1
ATOM 5712 N N . THR A 1 711 ? -11.649 -14.358 -8.214 1.00 53.75 711 THR A N 1
ATOM 5713 C CA . THR A 1 711 ? -11.345 -14.320 -6.772 1.00 53.75 711 THR A CA 1
ATOM 5714 C C . THR A 1 711 ? -10.419 -15.446 -6.298 1.00 53.75 711 THR A C 1
ATOM 5716 O O . THR A 1 711 ? -10.086 -15.502 -5.116 1.00 53.75 711 THR A O 1
ATOM 5719 N N . HIS A 1 712 ? -10.017 -16.370 -7.178 1.00 59.69 712 HIS A N 1
ATOM 5720 C CA . HIS A 1 712 ? -9.175 -17.516 -6.829 1.00 59.69 712 HIS A CA 1
ATOM 5721 C C . HIS A 1 712 ? -7.736 -17.328 -7.310 1.00 59.69 712 HIS A C 1
ATOM 5723 O O . HIS A 1 712 ? -7.501 -16.826 -8.405 1.00 59.69 712 HIS A O 1
ATOM 5729 N N . ARG A 1 713 ? -6.767 -17.792 -6.514 1.00 67.88 713 ARG A N 1
ATOM 5730 C CA . ARG A 1 713 ? -5.348 -17.838 -6.892 1.00 67.88 713 ARG A CA 1
ATOM 5731 C C . ARG A 1 713 ? -4.880 -19.275 -7.035 1.00 67.88 713 ARG A C 1
ATOM 5733 O O . ARG A 1 713 ? -5.173 -20.116 -6.186 1.00 67.88 713 ARG A O 1
ATOM 5740 N N . VAL A 1 714 ? -4.136 -19.545 -8.100 1.00 71.69 714 VAL A N 1
ATOM 5741 C CA . VAL A 1 714 ? -3.553 -20.860 -8.372 1.00 71.69 714 VAL A CA 1
ATOM 5742 C C . VAL A 1 714 ? -2.041 -20.725 -8.463 1.00 71.69 714 VAL A C 1
ATOM 5744 O O . VAL A 1 714 ? -1.536 -19.975 -9.296 1.00 71.69 714 VAL A O 1
ATOM 5747 N N . LYS A 1 715 ? -1.316 -21.502 -7.652 1.00 81.00 715 LYS A N 1
ATOM 5748 C CA . LYS A 1 715 ? 0.141 -21.623 -7.772 1.00 81.00 715 LYS A CA 1
ATOM 5749 C C . LYS A 1 715 ? 0.496 -22.327 -9.073 1.00 81.00 715 LYS A C 1
ATOM 5751 O O . LYS A 1 715 ? 0.104 -23.472 -9.295 1.00 81.00 715 LYS A O 1
ATOM 5756 N N . CYS A 1 716 ? 1.253 -21.642 -9.914 1.00 84.06 716 CYS A N 1
ATOM 5757 C CA . CYS A 1 716 ? 1.662 -22.100 -11.231 1.00 84.06 716 CYS A CA 1
ATOM 5758 C C . CYS A 1 716 ? 3.184 -22.111 -11.314 1.00 84.06 716 CYS A C 1
ATOM 5760 O O . CYS A 1 716 ? 3.853 -21.193 -10.838 1.00 84.06 716 CYS A O 1
ATOM 5762 N N . ARG A 1 717 ? 3.744 -23.172 -11.897 1.00 89.19 717 ARG A N 1
ATOM 5763 C CA . ARG A 1 717 ? 5.190 -23.275 -12.092 1.00 89.19 717 ARG A CA 1
ATOM 5764 C C . ARG A 1 717 ? 5.615 -22.355 -13.236 1.00 89.19 717 ARG A C 1
ATOM 5766 O O . ARG A 1 717 ? 4.973 -22.330 -14.280 1.00 89.19 717 ARG A O 1
ATOM 5773 N N . VAL A 1 718 ? 6.732 -21.661 -13.052 1.00 87.94 718 VAL A N 1
ATOM 5774 C CA . VAL A 1 718 ? 7.357 -20.813 -14.070 1.00 87.94 718 VAL A CA 1
ATOM 5775 C C . VAL A 1 718 ? 8.669 -21.451 -14.507 1.00 87.94 718 VAL A C 1
ATOM 5777 O O . VAL A 1 718 ? 9.555 -21.708 -13.691 1.00 87.94 718 VAL A O 1
ATOM 5780 N N . HIS A 1 719 ? 8.779 -21.749 -15.796 1.00 87.38 719 HIS A N 1
ATOM 5781 C CA . HIS A 1 719 ? 10.015 -22.214 -16.413 1.00 87.38 719 HIS A CA 1
ATOM 5782 C C . HIS A 1 719 ? 11.005 -21.050 -16.591 1.00 87.38 719 HIS A C 1
ATOM 5784 O O . HIS A 1 719 ? 10.589 -19.927 -16.861 1.00 87.38 719 HIS A O 1
ATOM 5790 N N . GLU A 1 720 ? 12.311 -21.300 -16.480 1.00 79.88 720 GLU A N 1
ATOM 5791 C CA . GLU A 1 720 ? 13.340 -20.242 -16.546 1.00 79.88 720 GLU A CA 1
ATOM 5792 C C . GLU A 1 720 ? 13.398 -19.539 -17.916 1.00 79.88 720 GLU A C 1
ATOM 5794 O O . GLU A 1 720 ? 13.589 -18.322 -17.992 1.00 79.88 720 GLU A O 1
ATOM 5799 N N . ASP A 1 721 ? 13.131 -20.295 -18.983 1.00 80.62 721 ASP A N 1
ATOM 5800 C CA . ASP A 1 721 ? 13.092 -19.805 -20.370 1.00 80.62 721 ASP A CA 1
ATOM 5801 C C . ASP A 1 721 ? 11.783 -19.090 -20.749 1.00 80.62 721 ASP A C 1
ATOM 5803 O O . ASP A 1 721 ? 11.656 -18.566 -21.857 1.00 80.62 721 ASP A O 1
ATOM 5807 N N . PHE A 1 722 ? 10.786 -19.056 -19.856 1.00 86.25 722 PHE A N 1
ATOM 5808 C CA . PHE A 1 722 ? 9.522 -18.383 -20.145 1.00 86.25 722 PHE A CA 1
ATOM 5809 C C . PHE A 1 722 ? 9.746 -16.879 -20.364 1.00 86.25 722 PHE A C 1
ATOM 5811 O O . PHE A 1 722 ? 10.362 -16.190 -19.543 1.00 86.25 722 PHE A O 1
ATOM 5818 N N . ARG A 1 723 ? 9.221 -16.349 -21.472 1.00 85.62 723 ARG A N 1
ATOM 5819 C CA . ARG A 1 723 ? 9.242 -14.918 -21.801 1.00 85.62 723 ARG A CA 1
ATOM 5820 C C . ARG A 1 723 ? 7.867 -14.480 -22.284 1.00 85.62 723 ARG A C 1
ATOM 5822 O O . ARG A 1 723 ? 7.192 -15.218 -22.998 1.00 85.62 723 ARG A O 1
ATOM 5829 N N . LEU A 1 724 ? 7.483 -13.268 -21.904 1.00 88.94 724 LEU A N 1
ATOM 5830 C CA . LEU A 1 724 ? 6.203 -12.656 -22.229 1.00 88.94 724 LEU A CA 1
ATOM 5831 C C . LEU A 1 724 ? 6.432 -11.304 -22.910 1.00 88.94 724 LEU A C 1
ATOM 5833 O O . LEU A 1 724 ? 7.293 -10.525 -22.491 1.00 88.94 724 LEU A O 1
ATOM 5837 N N . ILE A 1 725 ? 5.669 -11.062 -23.970 1.00 90.19 725 ILE A N 1
ATOM 5838 C CA . ILE A 1 725 ? 5.693 -9.849 -24.783 1.00 90.19 725 ILE A CA 1
ATOM 5839 C C . ILE A 1 725 ? 4.259 -9.338 -24.859 1.00 90.19 725 ILE A C 1
ATOM 5841 O O . ILE A 1 725 ? 3.361 -10.077 -25.254 1.00 90.19 725 ILE A O 1
ATOM 5845 N N . VAL A 1 726 ? 4.040 -8.084 -24.493 1.00 91.38 726 VAL A N 1
ATOM 5846 C CA . VAL A 1 726 ? 2.771 -7.386 -24.701 1.00 91.38 726 VAL A CA 1
ATOM 5847 C C . VAL A 1 726 ? 2.956 -6.447 -25.879 1.00 91.38 726 VAL A C 1
ATOM 5849 O O . VAL A 1 726 ? 3.844 -5.598 -25.843 1.00 91.38 726 VAL A O 1
ATOM 5852 N N . ILE A 1 727 ? 2.142 -6.599 -26.918 1.00 91.62 727 ILE A N 1
ATOM 5853 C CA . ILE A 1 727 ? 2.125 -5.686 -28.064 1.00 91.62 727 ILE A CA 1
ATOM 5854 C C . ILE A 1 727 ? 0.833 -4.879 -27.992 1.00 91.62 727 ILE A C 1
ATOM 5856 O O . ILE A 1 727 ? -0.264 -5.446 -27.930 1.00 91.62 727 ILE A O 1
ATOM 5860 N N . ALA A 1 728 ? 0.965 -3.558 -27.978 1.00 90.31 728 ALA A N 1
ATOM 5861 C CA . ALA A 1 728 ? -0.167 -2.652 -27.874 1.00 90.31 728 ALA A CA 1
ATOM 5862 C C . ALA A 1 728 ? 0.068 -1.373 -28.676 1.00 90.31 728 ALA A C 1
ATOM 5864 O O . ALA A 1 728 ? 1.201 -0.906 -28.815 1.00 90.31 728 ALA A O 1
ATOM 5865 N N . ASP A 1 729 ? -1.029 -0.805 -29.169 1.00 88.88 729 ASP A N 1
ATOM 5866 C CA . ASP A 1 729 ? -1.009 0.503 -29.805 1.00 88.88 729 ASP A CA 1
ATOM 5867 C C . ASP A 1 729 ? -0.546 1.583 -28.814 1.00 88.88 729 ASP A C 1
ATOM 5869 O O . ASP A 1 729 ? -0.929 1.573 -27.634 1.00 88.88 729 ASP A O 1
ATOM 5873 N N . LYS A 1 730 ? 0.290 2.509 -29.287 1.00 88.31 730 LYS A N 1
ATOM 5874 C CA . LYS A 1 730 ? 0.829 3.618 -28.493 1.00 88.31 730 LYS A CA 1
ATOM 5875 C C . LYS A 1 730 ? -0.270 4.431 -27.806 1.00 88.31 730 LYS A C 1
ATOM 5877 O O . LYS A 1 730 ? -0.133 4.734 -26.618 1.00 88.31 730 LYS A O 1
ATOM 5882 N N . GLU A 1 731 ? -1.344 4.787 -28.507 1.00 86.44 731 GLU A N 1
ATOM 5883 C CA . GLU A 1 731 ? -2.446 5.550 -27.916 1.00 86.44 731 GLU A CA 1
ATOM 5884 C C . GLU A 1 731 ? -3.177 4.733 -26.855 1.00 86.44 731 GLU A C 1
ATOM 5886 O O . GLU A 1 731 ? -3.514 5.263 -25.793 1.00 86.44 731 GLU A O 1
ATOM 5891 N N . ASN A 1 732 ? -3.366 3.433 -27.094 1.00 85.75 732 ASN A N 1
ATOM 5892 C CA . ASN A 1 732 ? -4.024 2.559 -26.130 1.00 85.75 732 ASN A CA 1
ATOM 5893 C C . ASN A 1 732 ? -3.228 2.464 -24.818 1.00 85.75 732 ASN A C 1
ATOM 5895 O O . ASN A 1 732 ? -3.789 2.612 -23.733 1.00 85.75 732 ASN A O 1
ATOM 5899 N N . VAL A 1 733 ? -1.900 2.334 -24.894 1.00 87.00 733 VAL A N 1
ATOM 5900 C CA . VAL A 1 733 ? -1.033 2.318 -23.702 1.00 87.00 733 VAL A CA 1
ATOM 5901 C C . VAL A 1 733 ? -1.160 3.613 -22.892 1.00 87.00 733 VAL A C 1
ATOM 5903 O O . VAL A 1 733 ? -1.231 3.570 -21.661 1.00 87.00 733 VAL A O 1
ATOM 5906 N N . TYR A 1 734 ? -1.228 4.774 -23.544 1.00 85.50 734 TYR A N 1
ATOM 5907 C CA . TYR A 1 734 ? -1.421 6.033 -22.823 1.00 85.50 734 TYR A CA 1
ATOM 5908 C C . TYR A 1 734 ? -2.839 6.197 -22.276 1.00 85.50 734 TYR A C 1
ATOM 5910 O O . TYR A 1 734 ? -3.001 6.773 -21.205 1.00 85.50 734 TYR A O 1
ATOM 5918 N N . ASN A 1 735 ? -3.857 5.678 -22.952 1.00 81.75 735 ASN A N 1
ATOM 5919 C CA . ASN A 1 735 ? -5.249 5.832 -22.541 1.00 81.75 735 ASN A CA 1
ATOM 5920 C C . ASN A 1 735 ? -5.650 4.845 -21.440 1.00 81.75 735 ASN A C 1
ATOM 5922 O O . ASN A 1 735 ? -6.061 5.251 -20.351 1.00 81.75 735 ASN A O 1
ATOM 5926 N N . THR A 1 736 ? -5.537 3.546 -21.712 1.00 77.25 736 THR A N 1
ATOM 5927 C CA . THR A 1 736 ? -6.202 2.493 -20.934 1.00 77.25 736 THR A CA 1
ATOM 5928 C C . THR A 1 736 ? -5.264 1.814 -19.942 1.00 77.25 736 THR A C 1
ATOM 5930 O O . THR A 1 736 ? -5.691 1.463 -18.840 1.00 77.25 736 THR A O 1
ATOM 5933 N N . PHE A 1 737 ? -3.972 1.669 -20.264 1.00 80.06 737 PHE A N 1
ATOM 5934 C CA . PHE A 1 737 ? -3.092 0.811 -19.464 1.00 80.06 737 PHE A CA 1
ATOM 5935 C C . PHE A 1 737 ? -2.825 1.379 -18.059 1.00 80.06 737 PHE A C 1
ATOM 5937 O O . PHE A 1 737 ? -2.494 2.560 -17.905 1.00 80.06 737 PHE A O 1
ATOM 5944 N N . PRO A 1 738 ? -2.875 0.543 -17.008 1.00 74.69 738 PRO A N 1
ATOM 5945 C CA . PRO A 1 738 ? -2.484 0.945 -15.665 1.00 74.69 738 PRO A CA 1
ATOM 5946 C C . PRO A 1 738 ? -1.040 1.430 -15.582 1.00 74.69 738 PRO A C 1
ATOM 5948 O O . PRO A 1 738 ? -0.134 0.752 -16.058 1.00 74.69 738 PRO A O 1
ATOM 5951 N N . ILE A 1 739 ? -0.794 2.516 -14.842 1.00 76.75 739 ILE A N 1
ATOM 5952 C CA . ILE A 1 739 ? 0.570 2.919 -14.455 1.00 76.75 739 ILE A CA 1
ATOM 5953 C C . ILE A 1 739 ? 1.340 1.746 -13.805 1.00 76.75 739 ILE A C 1
ATOM 5955 O O . ILE A 1 739 ? 2.479 1.485 -14.205 1.00 76.75 739 ILE A O 1
ATOM 5959 N N . PRO A 1 740 ? 0.752 0.961 -12.869 1.00 75.19 740 PRO A N 1
ATOM 5960 C CA . PRO A 1 740 ? 1.436 -0.206 -12.314 1.00 75.19 740 PRO A CA 1
ATOM 5961 C C . PRO A 1 740 ? 1.769 -1.292 -13.344 1.00 75.19 740 PRO A C 1
ATOM 5963 O O . PRO A 1 740 ? 2.697 -2.063 -13.119 1.00 75.19 740 PRO A O 1
ATOM 5966 N N . LEU A 1 741 ? 1.013 -1.405 -14.442 1.00 81.19 741 LEU A N 1
ATOM 5967 C CA . LEU A 1 741 ? 1.300 -2.351 -15.522 1.00 81.19 741 LEU A CA 1
ATOM 5968 C C . LEU A 1 741 ? 2.485 -1.860 -16.357 1.00 81.19 741 LEU A C 1
ATOM 5970 O O . LEU A 1 741 ? 3.439 -2.610 -16.550 1.00 81.19 741 LEU A O 1
ATOM 5974 N N . ILE A 1 742 ? 2.452 -0.592 -16.777 1.00 86.44 742 ILE A N 1
ATOM 5975 C CA . ILE A 1 742 ? 3.512 0.040 -17.576 1.00 86.44 742 ILE A CA 1
ATOM 5976 C C . ILE A 1 742 ? 4.856 -0.069 -16.845 1.00 86.44 742 ILE A C 1
ATOM 5978 O O . ILE A 1 742 ? 5.823 -0.565 -17.410 1.00 86.44 742 ILE A O 1
ATOM 5982 N N . ASN A 1 743 ? 4.903 0.267 -15.554 1.00 84.62 743 ASN A N 1
ATOM 5983 C CA . ASN A 1 743 ? 6.134 0.211 -14.756 1.00 84.62 743 ASN A CA 1
ATOM 5984 C C . ASN A 1 743 ? 6.693 -1.209 -14.533 1.00 84.62 743 ASN A C 1
ATOM 5986 O O . ASN A 1 743 ? 7.850 -1.369 -14.137 1.00 84.62 743 ASN A O 1
ATOM 5990 N N . ARG A 1 744 ? 5.895 -2.262 -14.748 1.00 84.25 744 ARG A N 1
ATOM 5991 C CA . ARG A 1 744 ? 6.346 -3.661 -14.634 1.00 84.25 744 ARG A CA 1
ATOM 5992 C C . ARG A 1 744 ? 7.024 -4.169 -15.901 1.00 84.25 744 ARG A C 1
ATOM 5994 O O . ARG A 1 744 ? 7.798 -5.120 -15.812 1.00 84.25 744 A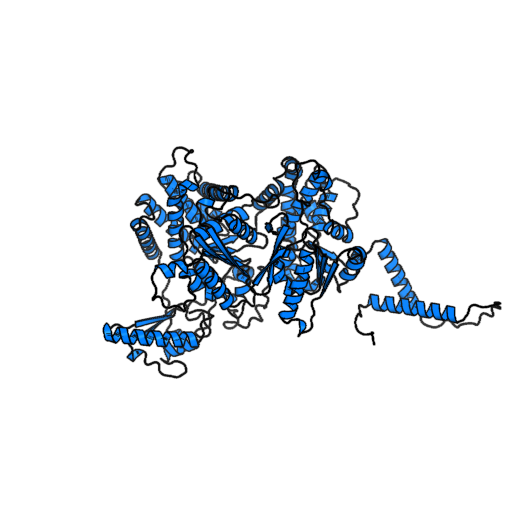RG A O 1
ATOM 6001 N N . LEU A 1 745 ? 6.742 -3.546 -17.039 1.00 89.94 745 LEU A N 1
ATOM 6002 C CA . LEU A 1 745 ? 7.235 -3.962 -18.343 1.00 89.94 745 LEU A CA 1
ATOM 6003 C C . LEU A 1 745 ? 8.417 -3.086 -18.780 1.00 89.94 745 LEU A C 1
ATOM 6005 O O . LEU A 1 745 ? 8.506 -1.911 -18.436 1.00 89.94 745 LEU A O 1
ATOM 6009 N N . GLU A 1 746 ? 9.347 -3.673 -19.522 1.00 92.56 746 GLU A N 1
ATOM 6010 C CA . GLU A 1 746 ? 10.405 -2.966 -20.244 1.00 92.56 746 GLU A CA 1
ATOM 6011 C C . GLU A 1 746 ? 9.812 -2.438 -21.558 1.00 92.56 746 GLU A C 1
ATOM 6013 O O . GLU A 1 746 ? 9.327 -3.224 -22.373 1.00 92.56 746 GLU A O 1
ATOM 6018 N N . LYS A 1 747 ? 9.778 -1.112 -21.739 1.00 92.88 747 LYS A N 1
ATOM 6019 C CA . LYS A 1 747 ? 8.994 -0.462 -22.800 1.00 92.88 747 LYS A CA 1
ATOM 6020 C C . LYS A 1 747 ? 9.871 -0.118 -23.992 1.00 92.88 747 LYS A C 1
ATOM 6022 O O . LYS A 1 747 ? 10.828 0.621 -23.829 1.00 92.88 747 LYS A O 1
ATOM 6027 N N . HIS A 1 748 ? 9.494 -0.546 -25.191 1.00 91.75 748 HIS A N 1
ATOM 6028 C CA . HIS A 1 748 ? 10.165 -0.154 -26.433 1.00 91.75 748 HIS A CA 1
ATOM 6029 C C . HIS A 1 748 ? 9.145 0.315 -27.460 1.00 91.75 748 HIS A C 1
ATOM 6031 O O . HIS A 1 748 ? 8.031 -0.201 -27.509 1.00 91.75 748 HIS A O 1
ATOM 6037 N N . PHE A 1 749 ? 9.531 1.285 -28.286 1.00 88.88 749 PHE A N 1
ATOM 6038 C CA . PHE A 1 749 ? 8.699 1.759 -29.386 1.00 88.88 749 PHE A CA 1
ATOM 6039 C C . PHE A 1 749 ? 9.207 1.183 -30.709 1.00 88.88 749 PHE A C 1
ATOM 6041 O O . PHE A 1 749 ? 10.347 1.446 -31.100 1.00 88.88 749 PHE A O 1
ATOM 6048 N N . LEU A 1 750 ? 8.370 0.393 -31.381 1.00 87.06 750 LEU A N 1
ATOM 6049 C CA . LEU A 1 750 ? 8.716 -0.326 -32.602 1.00 87.06 750 LEU A CA 1
ATOM 6050 C C . LEU A 1 750 ? 7.701 -0.024 -33.708 1.00 87.06 750 LEU A C 1
ATOM 6052 O O . LEU A 1 750 ? 6.535 -0.407 -33.633 1.00 87.06 750 LEU A O 1
ATOM 6056 N N . THR A 1 751 ? 8.176 0.632 -34.760 1.00 84.00 751 THR A N 1
ATOM 6057 C CA . THR A 1 751 ? 7.452 0.876 -36.015 1.00 84.00 751 THR A CA 1
ATOM 6058 C C . THR A 1 751 ? 8.176 0.185 -37.160 1.00 84.00 751 THR A C 1
ATOM 6060 O O . THR A 1 751 ? 9.317 -0.250 -37.001 1.00 84.00 751 THR A O 1
ATOM 6063 N N . VAL A 1 752 ? 7.544 0.125 -38.335 1.00 77.75 752 VAL A N 1
ATOM 6064 C CA . VAL A 1 752 ? 8.171 -0.416 -39.552 1.00 77.75 752 VAL A CA 1
ATOM 6065 C C . VAL A 1 752 ? 9.512 0.268 -39.841 1.00 77.75 752 VAL A C 1
ATOM 6067 O O . VAL A 1 752 ? 10.494 -0.411 -40.105 1.00 77.75 752 VAL A O 1
ATOM 6070 N N . LEU A 1 753 ? 9.578 1.598 -39.712 1.00 75.88 753 LEU A N 1
ATOM 6071 C CA . LEU A 1 753 ? 10.799 2.372 -39.963 1.00 75.88 753 LEU A CA 1
ATOM 6072 C C . LEU A 1 753 ? 11.906 2.060 -38.948 1.00 75.88 753 LEU A C 1
ATOM 6074 O O . LEU A 1 753 ? 13.049 1.852 -39.333 1.00 75.88 753 LEU A O 1
ATOM 6078 N N . ASN A 1 754 ? 11.566 1.978 -37.658 1.00 74.94 754 ASN A N 1
ATOM 6079 C CA . ASN A 1 754 ? 12.545 1.712 -36.597 1.00 74.94 754 ASN A CA 1
ATOM 6080 C C . ASN A 1 754 ? 12.972 0.236 -36.524 1.00 74.94 754 ASN A C 1
ATOM 6082 O O . ASN A 1 754 ? 13.968 -0.086 -35.877 1.00 74.94 754 ASN A O 1
ATOM 6086 N N . GLY A 1 755 ? 12.190 -0.659 -37.129 1.00 71.00 755 GLY A N 1
ATOM 6087 C CA . GLY A 1 755 ? 12.485 -2.083 -37.251 1.00 71.00 755 GLY A CA 1
ATOM 6088 C C . GLY A 1 755 ? 13.257 -2.451 -38.519 1.00 71.00 755 GLY A C 1
ATOM 6089 O O . GLY A 1 755 ? 13.508 -3.631 -38.724 1.00 71.00 755 GLY A O 1
ATOM 6090 N N . MET A 1 756 ? 13.612 -1.484 -39.369 1.00 71.81 756 MET A N 1
ATOM 6091 C CA . MET A 1 756 ? 14.383 -1.714 -40.591 1.00 71.81 756 MET A CA 1
ATOM 6092 C C . MET A 1 756 ? 15.838 -1.272 -40.425 1.00 71.81 756 MET A C 1
ATOM 6094 O O . MET A 1 756 ? 16.133 -0.264 -39.785 1.00 71.81 756 MET A O 1
ATOM 6098 N N . GLU A 1 757 ? 16.757 -2.011 -41.042 1.00 72.56 757 GLU A N 1
ATOM 6099 C CA . GLU A 1 757 ? 18.140 -1.558 -41.212 1.00 72.56 757 GLU A CA 1
ATOM 6100 C C . GLU A 1 757 ? 18.194 -0.363 -42.178 1.00 72.56 757 GLU A C 1
ATOM 6102 O O . GLU A 1 757 ? 17.361 -0.238 -43.077 1.00 72.56 757 GLU A O 1
ATOM 6107 N N . GLN A 1 758 ? 19.215 0.491 -42.064 1.00 74.38 758 GLN A N 1
ATOM 6108 C CA . GLN A 1 758 ? 19.358 1.673 -42.927 1.00 74.38 758 GLN A CA 1
ATOM 6109 C C . GLN A 1 758 ? 19.320 1.324 -44.428 1.00 74.38 758 GLN A C 1
ATOM 6111 O O . GLN A 1 758 ? 18.690 2.017 -45.224 1.00 74.38 758 GLN A O 1
ATOM 6116 N N . SER A 1 759 ? 19.920 0.192 -44.806 1.00 78.94 759 SER A N 1
ATOM 6117 C CA . SER A 1 759 ? 19.901 -0.348 -46.171 1.00 78.94 759 SER A CA 1
ATOM 6118 C C . SER A 1 759 ? 18.486 -0.695 -46.662 1.00 78.94 759 SER A C 1
ATOM 6120 O O . SER A 1 759 ? 18.166 -0.514 -47.839 1.00 78.94 759 SER A O 1
ATOM 6122 N N . GLN A 1 760 ? 17.623 -1.174 -45.763 1.00 79.75 760 GLN A N 1
ATOM 6123 C CA . GLN A 1 760 ? 16.230 -1.513 -46.045 1.00 79.75 760 GLN A CA 1
ATOM 6124 C C . GLN A 1 760 ? 15.362 -0.259 -46.144 1.00 79.75 760 GLN A C 1
ATOM 6126 O O . GLN A 1 760 ? 14.492 -0.210 -47.010 1.00 79.75 760 GLN A O 1
ATOM 6131 N N . ILE A 1 761 ? 15.626 0.765 -45.326 1.00 79.38 761 ILE A N 1
ATOM 6132 C CA . ILE A 1 761 ? 14.954 2.071 -45.424 1.00 79.38 761 ILE A CA 1
ATOM 6133 C C . ILE A 1 761 ? 15.242 2.699 -46.792 1.00 79.38 761 ILE A C 1
ATOM 6135 O O . ILE A 1 761 ? 14.314 3.068 -47.511 1.00 79.38 761 ILE A O 1
ATOM 6139 N N . GLU A 1 762 ? 16.510 2.727 -47.210 1.00 84.94 762 GLU A N 1
ATOM 6140 C CA . GLU A 1 762 ? 16.898 3.221 -48.537 1.00 84.94 762 GLU A CA 1
ATOM 6141 C C . GLU A 1 762 ? 16.235 2.427 -49.674 1.00 84.94 762 GLU A C 1
ATOM 6143 O O . GLU A 1 762 ? 15.838 2.991 -50.698 1.00 84.94 762 GLU A O 1
ATOM 6148 N N . LEU A 1 763 ? 16.103 1.105 -49.519 1.00 88.00 763 LEU A N 1
ATOM 6149 C CA . LEU A 1 763 ? 15.396 0.263 -50.483 1.00 88.00 763 LEU A CA 1
ATOM 6150 C C . LEU A 1 763 ? 13.892 0.561 -50.504 1.00 88.00 763 LEU A C 1
ATOM 6152 O O . LEU A 1 763 ? 13.308 0.634 -51.585 1.00 88.00 763 LEU A O 1
ATOM 6156 N N . ALA A 1 764 ? 13.268 0.751 -49.343 1.00 84.38 764 ALA A N 1
ATOM 6157 C CA . ALA A 1 764 ? 11.855 1.087 -49.222 1.00 84.38 764 ALA A CA 1
ATOM 6158 C C . ALA A 1 764 ? 11.550 2.442 -49.875 1.00 84.38 764 ALA A C 1
ATOM 6160 O O . ALA A 1 764 ? 10.561 2.564 -50.597 1.00 84.38 764 ALA A O 1
ATOM 6161 N N . GLU A 1 765 ? 12.423 3.438 -49.714 1.00 87.50 765 GLU A N 1
ATOM 6162 C CA . GLU A 1 765 ? 12.310 4.722 -50.413 1.00 87.50 765 GLU A CA 1
ATOM 6163 C C . GLU A 1 765 ? 12.433 4.562 -51.933 1.00 87.50 765 GLU A C 1
ATOM 6165 O O . GLU A 1 765 ? 11.623 5.118 -52.682 1.00 87.50 765 GLU A O 1
ATOM 6170 N N . LYS A 1 766 ? 13.388 3.747 -52.406 1.00 89.94 766 LYS A N 1
ATOM 6171 C CA . LYS A 1 766 ? 13.521 3.416 -53.837 1.00 89.94 766 LYS A CA 1
ATOM 6172 C C . LYS A 1 766 ? 12.276 2.711 -54.374 1.00 89.94 766 LYS A C 1
ATOM 6174 O O . LYS A 1 766 ? 11.813 3.061 -55.456 1.00 89.94 766 LYS A O 1
ATOM 6179 N N . LEU A 1 767 ? 11.715 1.764 -53.623 1.00 91.31 767 LEU A N 1
ATOM 6180 C CA . LEU A 1 767 ? 10.482 1.054 -53.975 1.00 91.31 767 LEU A CA 1
ATOM 6181 C C . LEU A 1 767 ? 9.274 1.991 -53.987 1.00 91.31 767 LEU A C 1
ATOM 6183 O O . LEU A 1 767 ? 8.467 1.922 -54.909 1.00 91.31 767 LEU A O 1
ATOM 6187 N N . LYS A 1 768 ? 9.163 2.904 -53.018 1.00 89.62 768 LYS A N 1
ATOM 6188 C CA . LYS A 1 768 ? 8.091 3.905 -52.966 1.00 89.62 768 LYS A CA 1
ATOM 6189 C C . LYS A 1 768 ? 8.161 4.852 -54.158 1.00 89.62 768 LYS A C 1
ATOM 6191 O O . LYS A 1 768 ? 7.129 5.151 -54.762 1.00 89.62 768 LYS A O 1
ATOM 6196 N N . LYS A 1 769 ? 9.370 5.283 -54.528 1.00 90.50 769 LYS A N 1
ATOM 6197 C CA . LYS A 1 769 ? 9.597 6.089 -55.728 1.00 90.50 769 LYS A CA 1
ATOM 6198 C C . LYS A 1 769 ? 9.235 5.303 -56.984 1.00 90.50 769 LYS A C 1
ATOM 6200 O O . LYS A 1 769 ? 8.443 5.789 -57.775 1.00 90.50 769 LYS A O 1
ATOM 6205 N N . TRP A 1 770 ? 9.719 4.068 -57.112 1.00 93.12 770 TRP A N 1
ATOM 6206 C CA . TRP A 1 770 ? 9.388 3.195 -58.238 1.00 93.12 770 TRP A CA 1
ATOM 6207 C C . TRP A 1 770 ? 7.878 2.966 -58.372 1.00 93.12 770 TRP A C 1
ATOM 6209 O O . TRP A 1 770 ? 7.345 3.085 -59.467 1.00 93.12 770 TRP A O 1
ATOM 6219 N N . ALA A 1 771 ? 7.169 2.698 -57.273 1.00 90.81 771 ALA A N 1
ATOM 6220 C CA . ALA A 1 771 ? 5.719 2.519 -57.274 1.00 90.81 771 ALA A CA 1
ATOM 6221 C C . ALA A 1 771 ? 4.977 3.813 -57.652 1.00 90.81 771 ALA A C 1
ATOM 6223 O O . ALA A 1 771 ? 3.971 3.765 -58.361 1.00 90.81 771 ALA A O 1
ATOM 6224 N N . SER A 1 772 ? 5.482 4.972 -57.219 1.00 89.38 772 SER A N 1
ATOM 6225 C CA . SER A 1 772 ? 4.941 6.279 -57.617 1.00 89.38 772 SER A CA 1
ATOM 6226 C C . SER A 1 772 ? 5.169 6.535 -59.109 1.00 89.38 772 SER A C 1
ATOM 6228 O O . SER A 1 772 ? 4.229 6.871 -59.818 1.00 89.38 772 SER A O 1
ATOM 6230 N N . ASP A 1 773 ? 6.378 6.279 -59.611 1.00 86.44 773 ASP A N 1
ATOM 6231 C CA . ASP A 1 773 ? 6.726 6.432 -61.025 1.00 86.44 773 ASP A CA 1
ATOM 6232 C C . ASP A 1 773 ? 5.887 5.478 -61.896 1.00 86.44 773 ASP A C 1
ATOM 6234 O O . ASP A 1 773 ? 5.299 5.894 -62.895 1.00 86.44 773 ASP A O 1
ATOM 6238 N N . PHE A 1 774 ? 5.744 4.221 -61.467 1.00 87.06 774 PHE A N 1
ATOM 6239 C CA . PHE A 1 774 ? 4.938 3.194 -62.128 1.00 87.06 774 PHE A CA 1
ATOM 6240 C C . PHE A 1 774 ? 3.446 3.550 -62.163 1.00 87.06 774 PHE A C 1
ATOM 6242 O O . PHE A 1 774 ? 2.789 3.359 -63.184 1.00 87.06 774 PHE A O 1
ATOM 6249 N N . SER A 1 775 ? 2.904 4.089 -61.066 1.00 85.31 775 SER A N 1
ATOM 6250 C CA . SER A 1 775 ? 1.501 4.528 -61.002 1.00 85.31 775 SER A CA 1
ATOM 6251 C C . SER A 1 775 ? 1.245 5.862 -61.711 1.00 85.31 775 SER A C 1
ATOM 6253 O O . SER A 1 775 ? 0.119 6.114 -62.131 1.00 85.31 775 SER A O 1
ATOM 6255 N N . SER A 1 776 ? 2.274 6.691 -61.907 1.00 77.88 776 SER A N 1
ATOM 6256 C CA . SER A 1 776 ? 2.187 7.999 -62.574 1.00 77.88 776 SER A CA 1
ATOM 6257 C C . SER A 1 776 ? 2.186 7.949 -64.108 1.00 77.88 776 SER A C 1
ATOM 6259 O O . SER A 1 776 ? 2.272 8.995 -64.756 1.00 77.88 776 SER A O 1
ATOM 6261 N N . ILE A 1 777 ? 2.062 6.760 -64.712 1.00 71.25 777 ILE A N 1
ATOM 6262 C CA . ILE A 1 777 ? 1.898 6.613 -66.163 1.00 71.25 777 ILE A CA 1
ATOM 6263 C C . ILE A 1 777 ? 0.529 7.187 -66.570 1.00 71.25 777 ILE A C 1
ATOM 6265 O O . ILE A 1 777 ? -0.467 6.478 -66.695 1.00 71.25 777 ILE A O 1
ATOM 6269 N N . ASN A 1 778 ? 0.495 8.498 -66.813 1.00 55.19 778 ASN A N 1
ATOM 6270 C CA . ASN A 1 778 ? -0.546 9.143 -67.597 1.00 55.19 778 ASN A CA 1
ATOM 6271 C C . ASN A 1 778 ? -0.340 8.749 -69.062 1.00 55.19 778 ASN A C 1
ATOM 6273 O O . ASN A 1 778 ? 0.669 9.066 -69.691 1.00 55.19 778 ASN A O 1
ATOM 6277 N N . SER A 1 779 ? -1.310 8.020 -69.593 1.00 52.50 779 SER A N 1
ATOM 6278 C CA . SER A 1 779 ? -1.407 7.599 -70.985 1.00 52.50 779 SER A CA 1
ATOM 6279 C C . SER A 1 779 ? -1.199 8.754 -71.971 1.00 52.50 779 SER A C 1
ATOM 6281 O O . SER A 1 779 ? -2.030 9.656 -72.020 1.00 52.50 779 SER A O 1
ATOM 6283 N N . LEU A 1 780 ? -0.132 8.676 -72.774 1.00 44.16 780 LEU A N 1
ATOM 6284 C CA . LEU A 1 780 ? -0.061 9.029 -74.205 1.00 44.16 780 LEU A CA 1
ATOM 6285 C C . LEU A 1 780 ? 1.352 8.700 -74.726 1.00 44.16 780 LEU A C 1
ATOM 6287 O O . LEU A 1 780 ? 2.134 9.573 -75.088 1.00 44.16 780 LEU A O 1
ATOM 6291 N N . ILE A 1 781 ? 1.697 7.412 -74.763 1.00 45.97 781 ILE A N 1
ATOM 6292 C CA . ILE A 1 781 ? 2.693 6.946 -75.730 1.00 45.97 781 ILE A CA 1
ATOM 6293 C C . ILE A 1 781 ? 1.875 6.351 -76.867 1.00 45.97 781 ILE A C 1
ATOM 6295 O O . ILE A 1 781 ? 1.305 5.269 -76.728 1.00 45.97 781 ILE A O 1
ATOM 6299 N N . GLU A 1 782 ? 1.776 7.087 -77.976 1.00 38.59 782 GLU A N 1
ATOM 6300 C CA . GLU A 1 782 ? 1.482 6.482 -79.271 1.00 38.59 782 GLU A CA 1
ATOM 6301 C C . GLU A 1 782 ? 2.445 5.303 -79.439 1.00 38.59 782 GLU A C 1
ATOM 6303 O O . GLU A 1 782 ? 3.649 5.486 -79.634 1.00 38.59 782 GLU A O 1
ATOM 6308 N N . LEU A 1 783 ? 1.925 4.081 -79.332 1.00 38.25 783 LEU A N 1
ATOM 6309 C CA . LEU A 1 783 ? 2.615 2.889 -79.798 1.00 38.25 783 LEU A CA 1
ATOM 6310 C C . LEU A 1 783 ? 2.767 3.029 -81.316 1.00 38.25 783 LEU A C 1
ATOM 6312 O O . LEU A 1 783 ? 1.939 2.543 -82.085 1.00 38.25 783 LEU A O 1
ATOM 6316 N N . LYS A 1 784 ? 3.819 3.720 -81.765 1.00 34.81 784 LYS A N 1
ATOM 6317 C CA . LYS A 1 784 ? 4.294 3.581 -83.139 1.00 34.81 784 LYS A CA 1
ATOM 6318 C C . LYS A 1 784 ? 4.731 2.125 -83.304 1.00 34.81 784 LYS A C 1
ATOM 6320 O O . LYS A 1 784 ? 5.572 1.673 -82.522 1.00 34.81 784 LYS A O 1
ATOM 6325 N N . PRO A 1 785 ? 4.191 1.379 -84.282 1.00 34.97 785 PRO A N 1
ATOM 6326 C CA . PRO A 1 785 ? 4.668 0.039 -84.554 1.00 34.97 785 PRO A CA 1
ATOM 6327 C C . PRO A 1 785 ? 6.103 0.170 -85.062 1.00 34.97 785 PRO A C 1
ATOM 6329 O O . PRO A 1 785 ? 6.356 0.609 -86.181 1.00 34.97 785 PRO A O 1
ATOM 6332 N N . LEU A 1 786 ? 7.059 -0.166 -84.205 1.00 34.69 786 LEU A N 1
ATOM 6333 C CA . LEU A 1 786 ? 8.405 -0.487 -84.636 1.00 34.69 786 LEU A CA 1
ATOM 6334 C C . LEU A 1 786 ? 8.293 -1.794 -85.424 1.00 34.69 786 LEU A C 1
ATOM 6336 O O . LEU A 1 786 ? 8.109 -2.862 -84.839 1.00 34.69 786 LEU A O 1
ATOM 6340 N N . GLU A 1 787 ? 8.377 -1.706 -86.753 1.00 36.78 787 GLU A N 1
ATOM 6341 C CA . GLU A 1 787 ? 8.701 -2.845 -87.611 1.00 36.78 787 GLU A CA 1
ATOM 6342 C C . GLU A 1 787 ? 10.097 -3.354 -87.232 1.00 36.78 787 GLU A C 1
ATOM 6344 O O . GLU A 1 787 ? 11.108 -3.033 -87.852 1.00 36.78 787 GLU A O 1
ATOM 6349 N N . VAL A 1 788 ? 10.167 -4.158 -86.176 1.00 36.41 788 VAL A N 1
ATOM 6350 C CA . VAL A 1 788 ? 11.318 -5.009 -85.907 1.00 36.41 788 VAL A CA 1
ATOM 6351 C C . VAL A 1 788 ? 10.946 -6.390 -86.412 1.00 36.41 788 VAL A C 1
ATOM 6353 O O . VAL A 1 788 ? 10.169 -7.119 -85.796 1.00 36.41 788 VAL A O 1
ATOM 6356 N N . LYS A 1 789 ? 11.523 -6.763 -87.557 1.00 35.66 789 LYS A N 1
ATOM 6357 C CA . LYS A 1 789 ? 11.662 -8.167 -87.945 1.00 35.66 789 LYS A CA 1
ATOM 6358 C C . LYS A 1 789 ? 12.508 -8.861 -86.876 1.00 35.66 789 LYS A C 1
ATOM 6360 O O . LYS A 1 789 ? 13.731 -8.833 -86.948 1.00 35.66 789 LYS A O 1
ATOM 6365 N N . CYS A 1 790 ? 11.859 -9.474 -85.893 1.00 28.33 790 CYS A N 1
ATOM 6366 C CA . CYS A 1 790 ? 12.502 -10.390 -84.960 1.00 28.33 790 CYS A CA 1
ATOM 6367 C C . CYS A 1 790 ? 12.108 -11.826 -85.338 1.00 28.33 790 CYS A C 1
ATOM 6369 O O . CYS A 1 790 ? 10.913 -12.136 -85.356 1.00 28.33 790 CYS A O 1
ATOM 6371 N N . PRO A 1 791 ? 13.062 -12.715 -85.661 1.00 35.69 791 PRO A N 1
ATOM 6372 C CA . PRO A 1 791 ? 12.766 -14.127 -85.796 1.00 35.69 791 PRO A CA 1
ATOM 6373 C C . PRO A 1 791 ? 12.622 -14.762 -84.402 1.00 35.69 791 PRO A C 1
ATOM 6375 O O . PRO A 1 791 ? 13.498 -14.638 -83.558 1.00 35.69 791 PRO A O 1
ATOM 6378 N N . GLN A 1 792 ? 11.518 -15.492 -84.237 1.00 38.94 792 GLN A N 1
ATOM 6379 C CA . GLN A 1 792 ? 11.302 -16.612 -83.310 1.00 38.94 792 GLN A CA 1
ATOM 6380 C C . GLN A 1 792 ? 11.145 -16.340 -81.792 1.00 38.94 792 GLN A C 1
ATOM 6382 O O . GLN A 1 792 ? 12.090 -16.118 -81.050 1.00 38.94 792 GLN A O 1
ATOM 6387 N N . LEU A 1 793 ? 9.887 -16.542 -81.362 1.00 44.44 793 LEU A N 1
ATOM 6388 C CA . LEU A 1 793 ? 9.420 -17.147 -80.102 1.00 44.44 793 LEU A CA 1
ATOM 6389 C C . LEU A 1 793 ? 9.913 -16.556 -78.767 1.00 44.44 793 LEU A C 1
ATOM 6391 O O . LEU A 1 793 ? 10.740 -17.135 -78.072 1.00 44.44 793 LEU A O 1
ATOM 6395 N N . VAL A 1 794 ? 9.203 -15.529 -78.299 1.00 38.38 794 VAL A N 1
ATOM 6396 C CA . VAL A 1 794 ? 8.868 -15.402 -76.871 1.00 38.38 794 VAL A CA 1
ATOM 6397 C C . VAL A 1 794 ? 7.346 -15.369 -76.794 1.00 38.38 794 VAL A C 1
ATOM 6399 O O . VAL A 1 794 ? 6.710 -14.503 -77.392 1.00 38.38 794 VAL A O 1
ATOM 6402 N N . SER A 1 795 ? 6.741 -16.375 -76.158 1.00 40.03 795 SER A N 1
ATOM 6403 C CA . SER A 1 795 ? 5.285 -16.503 -76.126 1.00 40.03 795 SER A CA 1
ATOM 6404 C C . SER A 1 795 ? 4.666 -15.322 -75.378 1.00 40.03 795 SER A C 1
ATOM 6406 O O . SER A 1 795 ? 5.148 -14.910 -74.321 1.00 40.03 795 SER A O 1
ATOM 6408 N N . HIS A 1 796 ? 3.551 -14.804 -75.900 1.00 40.78 796 HIS A N 1
ATOM 6409 C CA . HIS A 1 796 ? 2.720 -13.796 -75.232 1.00 40.78 796 HIS A CA 1
ATOM 6410 C C . HIS A 1 796 ? 2.371 -14.173 -73.779 1.00 40.78 796 HIS A C 1
ATOM 6412 O O . HIS A 1 796 ? 2.123 -13.296 -72.959 1.00 40.78 796 HIS A O 1
ATOM 6418 N N . THR A 1 797 ? 2.427 -15.461 -73.435 1.00 40.91 797 THR A N 1
ATOM 6419 C CA . THR A 1 797 ? 2.252 -16.003 -72.086 1.00 40.91 797 THR A CA 1
ATOM 6420 C C . THR A 1 797 ? 3.312 -15.520 -71.094 1.00 40.91 797 THR A C 1
ATOM 6422 O O . THR A 1 797 ? 2.985 -15.301 -69.935 1.00 40.91 797 THR A O 1
ATOM 6425 N N . ILE A 1 798 ? 4.566 -15.317 -71.514 1.00 44.12 798 ILE A N 1
ATOM 6426 C CA . ILE A 1 798 ? 5.643 -14.851 -70.620 1.00 44.12 798 ILE A CA 1
ATOM 6427 C C . ILE A 1 798 ? 5.445 -13.376 -70.269 1.00 44.12 798 ILE A C 1
ATOM 6429 O O . ILE A 1 798 ? 5.586 -12.998 -69.110 1.00 44.12 798 ILE A O 1
ATOM 6433 N N . ILE A 1 799 ? 5.050 -12.557 -71.246 1.00 47.69 799 ILE A N 1
ATOM 6434 C CA . ILE A 1 799 ? 4.745 -11.139 -71.020 1.00 47.69 799 ILE A CA 1
ATOM 6435 C C . ILE A 1 799 ? 3.486 -11.005 -70.159 1.00 47.69 799 ILE A C 1
ATOM 6437 O O . ILE A 1 799 ? 3.489 -10.227 -69.212 1.00 47.69 799 ILE A O 1
ATOM 6441 N N . LEU A 1 800 ? 2.448 -11.809 -70.417 1.00 43.62 800 LEU A N 1
ATOM 6442 C CA . LEU A 1 800 ? 1.236 -11.822 -69.595 1.00 43.62 800 LEU A CA 1
ATOM 6443 C C . LEU A 1 800 ? 1.523 -12.295 -68.161 1.00 43.62 800 LEU A C 1
ATOM 6445 O O . LEU A 1 800 ? 0.995 -11.714 -67.223 1.00 43.62 800 LEU A O 1
ATOM 6449 N N . ASN A 1 801 ? 2.396 -13.291 -67.980 1.00 42.31 801 ASN A N 1
ATOM 6450 C CA . ASN A 1 801 ? 2.814 -13.768 -66.660 1.00 42.31 801 ASN A CA 1
ATOM 6451 C C . ASN A 1 801 ? 3.696 -12.756 -65.926 1.00 42.31 801 ASN A C 1
ATOM 6453 O O . ASN A 1 801 ? 3.554 -12.610 -64.721 1.00 42.31 801 ASN A O 1
ATOM 6457 N N . LEU A 1 802 ? 4.568 -12.023 -66.620 1.00 46.47 802 LEU A N 1
ATOM 6458 C CA . LEU A 1 802 ? 5.322 -10.913 -66.028 1.00 46.47 802 LEU A CA 1
ATOM 6459 C C . LEU A 1 802 ? 4.396 -9.761 -65.635 1.00 46.47 802 LEU A C 1
ATOM 6461 O O . LEU A 1 802 ? 4.577 -9.180 -64.570 1.00 46.47 802 LEU A O 1
ATOM 6465 N N . PHE A 1 803 ? 3.377 -9.474 -66.446 1.00 47.28 803 PHE A N 1
ATOM 6466 C CA . PHE A 1 803 ? 2.376 -8.452 -66.151 1.00 47.28 803 PHE A CA 1
ATOM 6467 C C . PHE A 1 803 ? 1.473 -8.866 -64.984 1.00 47.28 803 PHE A C 1
ATOM 6469 O O . PHE A 1 803 ? 1.221 -8.055 -64.103 1.00 47.28 803 PHE A O 1
ATOM 6476 N N . LEU A 1 804 ? 1.055 -10.134 -64.922 1.00 47.50 804 LEU A N 1
ATOM 6477 C CA . LEU A 1 804 ? 0.298 -10.712 -63.808 1.00 47.50 804 LEU A CA 1
ATOM 6478 C C . LEU A 1 804 ? 1.139 -10.804 -62.535 1.00 47.50 804 LEU A C 1
ATOM 6480 O O . LEU A 1 804 ? 0.629 -10.479 -61.472 1.00 47.50 804 LEU A O 1
ATOM 6484 N N . CYS A 1 805 ? 2.420 -11.169 -62.621 1.00 45.47 805 CYS A N 1
ATOM 6485 C CA . CYS A 1 805 ? 3.341 -11.131 -61.484 1.00 45.47 805 CYS A CA 1
ATOM 6486 C C . CYS A 1 805 ? 3.568 -9.698 -61.001 1.00 45.47 805 CYS A C 1
ATOM 6488 O O . CYS A 1 805 ? 3.564 -9.472 -59.799 1.00 45.47 805 CYS A O 1
ATOM 6490 N N . ALA A 1 806 ? 3.715 -8.724 -61.901 1.00 46.09 806 ALA A N 1
ATOM 6491 C CA . ALA A 1 806 ? 3.834 -7.316 -61.530 1.00 46.09 806 ALA A CA 1
ATOM 6492 C C . ALA A 1 806 ? 2.538 -6.793 -60.896 1.00 46.09 806 ALA A C 1
ATOM 6494 O O . ALA A 1 806 ? 2.600 -6.124 -59.873 1.00 46.09 806 ALA A O 1
ATOM 6495 N N . LEU A 1 807 ? 1.368 -7.163 -61.429 1.00 47.34 807 LEU A N 1
ATOM 6496 C CA . LEU A 1 807 ? 0.067 -6.843 -60.838 1.00 47.34 807 LEU A CA 1
ATOM 6497 C C . LEU A 1 807 ? -0.115 -7.505 -59.477 1.00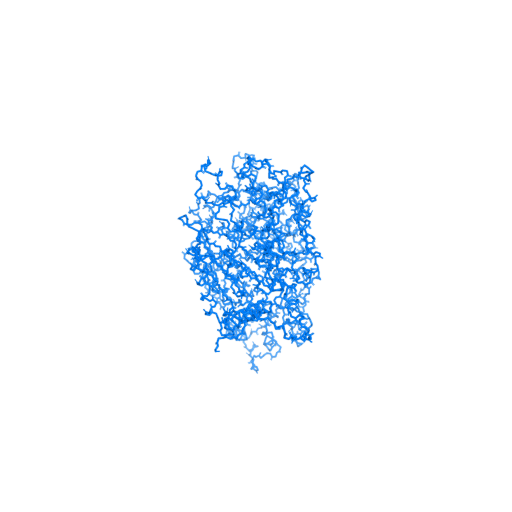 47.34 807 LEU A C 1
ATOM 6499 O O . LEU A 1 807 ? -0.611 -6.855 -58.571 1.00 47.34 807 LEU A O 1
ATOM 6503 N N . PHE A 1 808 ? 0.314 -8.755 -59.314 1.00 47.69 808 PHE A N 1
ATOM 6504 C CA . PHE A 1 808 ? 0.241 -9.485 -58.052 1.00 47.69 808 PHE A CA 1
ATOM 6505 C C . PHE A 1 808 ? 1.194 -8.890 -57.015 1.00 47.69 808 PHE A C 1
ATOM 6507 O O . PHE A 1 808 ? 0.802 -8.685 -55.875 1.00 47.69 808 PHE A O 1
ATOM 6514 N N . VAL A 1 809 ? 2.413 -8.521 -57.413 1.00 47.47 809 VAL A N 1
ATOM 6515 C CA . VAL A 1 809 ? 3.377 -7.818 -56.557 1.00 47.47 809 VAL A CA 1
ATOM 6516 C C . VAL A 1 809 ? 2.865 -6.424 -56.199 1.00 47.47 809 VAL A C 1
ATOM 6518 O O . VAL A 1 809 ? 2.942 -6.045 -55.038 1.00 47.47 809 VAL A O 1
ATOM 6521 N N . CYS A 1 810 ? 2.262 -5.688 -57.135 1.00 42.97 810 CYS A N 1
ATOM 6522 C CA . CYS A 1 810 ? 1.605 -4.414 -56.854 1.00 42.97 810 CYS A CA 1
ATOM 6523 C C . CYS A 1 810 ? 0.380 -4.581 -55.948 1.00 42.97 810 CYS A C 1
ATOM 6525 O O . CYS A 1 810 ? 0.199 -3.749 -55.071 1.00 42.97 810 CYS A O 1
ATOM 6527 N N . LEU A 1 811 ? -0.426 -5.637 -56.100 1.00 42.50 811 LEU A N 1
ATOM 6528 C CA . LEU A 1 811 ? -1.581 -5.906 -55.235 1.00 42.50 811 LEU A CA 1
ATOM 6529 C C . LEU A 1 811 ? -1.130 -6.272 -53.819 1.00 42.50 811 LEU A C 1
ATOM 6531 O O . LEU A 1 811 ? -1.670 -5.755 -52.849 1.00 42.50 811 LEU A O 1
ATOM 6535 N N . VAL A 1 812 ? -0.107 -7.120 -53.701 1.00 45.94 812 VAL A N 1
ATOM 6536 C CA . VAL A 1 812 ? 0.500 -7.507 -52.423 1.00 45.94 812 VAL A CA 1
ATOM 6537 C C . VAL A 1 812 ? 1.138 -6.291 -51.751 1.00 45.94 812 VAL A C 1
ATOM 6539 O O . VAL A 1 812 ? 0.911 -6.078 -50.563 1.00 45.94 812 VAL A O 1
ATOM 6542 N N . LEU A 1 813 ? 1.845 -5.442 -52.507 1.00 42.09 813 LEU A N 1
ATOM 6543 C CA . LEU A 1 813 ? 2.428 -4.196 -52.003 1.00 42.09 813 LEU A CA 1
ATOM 6544 C C . LEU A 1 813 ? 1.349 -3.183 -51.592 1.00 42.09 813 LEU A C 1
ATOM 6546 O O . LEU A 1 813 ? 1.440 -2.604 -50.512 1.00 42.09 813 LEU A O 1
ATOM 6550 N N . TYR A 1 814 ? 0.292 -3.020 -52.388 1.00 38.72 814 TYR A N 1
ATOM 6551 C CA . TYR A 1 814 ? -0.825 -2.117 -52.103 1.00 38.72 814 TYR A CA 1
ATOM 6552 C C . TYR A 1 814 ? -1.620 -2.564 -50.867 1.00 38.72 814 TYR A C 1
ATOM 6554 O O . TYR A 1 814 ? -1.918 -1.745 -49.999 1.00 38.72 814 TYR A O 1
ATOM 6562 N N . CYS A 1 815 ? -1.879 -3.867 -50.720 1.00 39.56 815 CYS A N 1
ATOM 6563 C CA . CYS A 1 815 ? -2.494 -4.440 -49.522 1.00 39.56 815 CYS A CA 1
ATOM 6564 C C . CYS A 1 815 ? -1.585 -4.325 -48.288 1.00 39.56 815 CYS A C 1
ATOM 6566 O O . CYS A 1 815 ? -2.081 -4.054 -47.196 1.00 39.56 815 CYS A O 1
ATOM 6568 N N . SER A 1 816 ? -0.264 -4.458 -48.450 1.00 38.94 816 SER A N 1
ATOM 6569 C CA . SER A 1 816 ? 0.694 -4.292 -47.347 1.00 38.94 816 SER A CA 1
ATOM 6570 C C . SER A 1 816 ? 0.912 -2.833 -46.923 1.00 38.94 816 SER A C 1
ATOM 6572 O O . SER A 1 816 ? 1.253 -2.589 -45.770 1.00 38.94 816 SER A O 1
ATOM 6574 N N . CYS A 1 817 ? 0.667 -1.856 -47.805 1.00 33.94 817 CYS A N 1
ATOM 6575 C CA . CYS A 1 817 ? 0.775 -0.428 -47.485 1.00 33.94 817 CYS A CA 1
ATOM 6576 C C . CYS A 1 817 ? -0.488 0.176 -46.848 1.00 33.94 817 CYS A C 1
ATOM 6578 O O . CYS A 1 817 ? -0.383 1.240 -46.247 1.00 33.94 817 CYS A O 1
ATOM 6580 N N . PHE A 1 818 ? -1.656 -0.465 -46.968 1.00 34.72 818 PHE A N 1
ATOM 6581 C CA . PHE A 1 818 ? -2.934 0.079 -46.478 1.00 34.72 818 PHE A CA 1
ATOM 6582 C C . PHE A 1 818 ? -3.614 -0.740 -45.375 1.00 34.72 818 PHE A C 1
ATOM 6584 O O . PHE A 1 818 ? -4.737 -0.418 -44.998 1.00 34.72 818 PHE A O 1
ATOM 6591 N N . GLY A 1 819 ? -2.967 -1.780 -44.836 1.00 35.22 819 GLY A N 1
ATOM 6592 C CA . GLY A 1 819 ? -3.466 -2.468 -43.638 1.00 35.22 819 GLY A CA 1
ATOM 6593 C C . GLY A 1 819 ? -4.873 -3.065 -43.777 1.00 35.22 819 GLY A C 1
ATOM 6594 O O . GLY A 1 819 ? -5.555 -3.258 -42.777 1.00 35.22 819 GLY A O 1
ATOM 6595 N N . VAL A 1 820 ? -5.332 -3.381 -44.994 1.00 34.56 820 VAL A N 1
ATOM 6596 C CA . VAL A 1 820 ? -6.615 -4.070 -45.192 1.00 34.56 820 VAL A CA 1
ATOM 6597 C C . VAL A 1 820 ? -6.371 -5.569 -45.060 1.00 34.56 820 VAL A C 1
ATOM 6599 O O . VAL A 1 820 ? -6.182 -6.284 -46.041 1.00 34.56 820 VAL A O 1
ATOM 6602 N N . THR A 1 821 ? -6.343 -6.046 -43.820 1.00 38.59 821 THR A N 1
ATOM 6603 C CA . THR A 1 821 ? -6.485 -7.472 -43.505 1.00 38.59 821 THR A CA 1
ATOM 6604 C C . THR A 1 821 ? -7.906 -7.737 -43.040 1.00 38.59 821 THR A C 1
ATOM 6606 O O . THR A 1 821 ? -8.135 -8.077 -41.892 1.00 38.59 821 THR A O 1
ATOM 6609 N N . GLU A 1 822 ? -8.884 -7.600 -43.936 1.00 36.03 822 GLU A N 1
ATOM 6610 C CA . GLU A 1 822 ? -10.146 -8.319 -43.773 1.00 36.03 822 GLU A CA 1
ATOM 661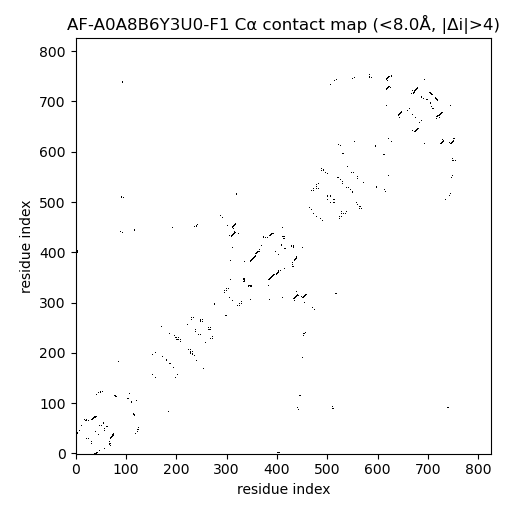1 C C . GLU A 1 822 ? -10.882 -8.500 -45.106 1.00 36.03 822 GLU A C 1
ATOM 6613 O O . GLU A 1 822 ? -10.984 -7.585 -45.919 1.00 36.03 822 GLU A O 1
ATOM 6618 N N . CYS A 1 823 ? -11.404 -9.717 -45.280 1.00 35.34 823 CYS A N 1
ATOM 6619 C CA . CYS A 1 823 ? -12.194 -10.232 -46.400 1.00 35.34 823 CYS A CA 1
ATOM 6620 C C . CYS A 1 823 ? -11.482 -10.376 -47.751 1.00 35.34 823 CYS A C 1
ATOM 6622 O O . CYS A 1 823 ? -11.621 -9.512 -48.596 1.00 35.34 823 CYS A O 1
ATOM 6624 N N . TYR A 1 824 ? -10.853 -11.531 -48.000 1.00 29.19 824 TYR A N 1
ATOM 6625 C CA . TYR A 1 824 ? -11.109 -12.342 -49.209 1.00 29.19 824 TYR A CA 1
ATOM 6626 C C . TYR A 1 824 ? -10.535 -13.757 -49.018 1.00 29.19 824 TYR A C 1
ATOM 6628 O O . TYR A 1 824 ? -9.482 -14.114 -49.536 1.00 29.19 824 TYR A O 1
ATOM 6636 N N . ILE A 1 825 ? -11.252 -14.580 -48.248 1.00 30.34 825 ILE A N 1
ATOM 6637 C CA . ILE A 1 825 ? -11.283 -16.032 -48.467 1.00 30.34 825 ILE A CA 1
ATOM 6638 C C . ILE A 1 825 ? -12.758 -16.417 -48.586 1.00 30.34 825 ILE A C 1
ATOM 6640 O O . ILE A 1 825 ? -13.414 -16.805 -47.617 1.00 30.34 825 ILE A O 1
ATOM 6644 N N . LYS A 1 826 ? -13.284 -16.224 -49.793 1.00 26.67 826 LYS A N 1
ATOM 6645 C CA . LYS A 1 826 ? -14.360 -17.012 -50.383 1.00 26.67 826 LYS A CA 1
ATOM 6646 C C . LYS A 1 826 ? -14.201 -16.989 -51.891 1.00 26.67 826 LYS A C 1
ATOM 6648 O O . LYS A 1 826 ? -13.955 -15.880 -52.414 1.00 26.67 826 LYS A O 1
#

Mean predicted aligned error: 13.46 Å

Solvent-accessible surface area (backbone atoms only — not comparable to full-atom values): 46280 Å² total; per-residue (Å²): 85,32,48,74,48,47,64,67,58,53,53,54,51,49,56,52,49,43,55,52,7,36,50,38,34,73,78,67,71,36,72,33,76,50,74,35,47,43,36,32,34,15,88,41,38,63,56,53,45,32,42,71,75,71,43,19,57,98,86,39,78,64,58,41,77,83,25,34,42,46,79,48,74,42,66,74,68,96,43,68,54,54,71,70,53,47,49,52,64,62,58,50,53,55,53,59,98,56,50,80,87,69,50,88,60,51,62,84,92,44,40,34,85,52,30,51,46,72,54,53,85,75,58,78,85,53,56,86,74,63,76,86,91,76,76,87,50,74,67,60,48,48,53,51,50,48,52,55,50,50,50,37,34,75,70,67,53,38,79,93,42,71,69,59,50,52,44,50,49,51,50,52,50,52,50,53,55,54,31,54,71,45,94,57,74,61,31,69,72,56,73,63,53,55,53,50,30,50,54,43,21,29,50,38,53,76,47,42,72,81,78,47,68,83,83,60,78,80,78,46,75,53,53,51,52,48,50,14,48,53,52,16,43,44,60,63,51,43,30,48,39,84,70,46,65,64,49,33,55,57,57,34,71,67,39,52,78,91,50,50,53,91,60,34,35,57,46,56,51,51,56,49,53,50,52,25,48,55,61,48,69,58,49,91,72,58,88,90,59,49,82,28,72,55,35,30,48,48,38,44,53,50,53,55,25,50,76,68,48,39,34,33,34,44,27,26,53,76,75,54,40,60,72,56,29,55,54,52,47,68,70,42,28,43,7,80,76,21,91,31,78,70,35,35,79,39,40,21,60,46,79,49,73,42,75,41,33,56,82,42,48,39,64,63,56,51,51,50,49,52,53,36,20,62,72,30,52,97,55,60,72,83,53,36,45,24,30,41,30,34,38,41,41,40,41,22,66,74,11,92,60,36,22,66,50,58,45,59,43,36,69,73,58,29,41,87,72,78,72,75,89,85,61,61,79,67,63,48,56,38,31,49,50,16,39,38,36,34,18,65,40,84,73,55,52,79,65,45,65,68,36,40,48,37,50,46,76,81,77,53,72,68,58,46,31,51,34,51,50,41,54,43,51,90,45,62,71,55,33,68,53,49,56,81,46,36,59,26,54,45,52,19,49,52,51,48,48,57,50,50,47,68,34,67,70,27,56,76,50,48,42,70,42,70,68,41,58,50,30,53,53,51,26,54,54,46,45,51,33,45,17,59,52,66,78,42,64,60,51,60,67,54,49,49,50,30,42,56,48,40,59,38,56,58,86,93,53,70,50,63,66,48,36,56,72,40,46,60,70,84,54,75,70,63,84,68,78,85,70,86,80,46,60,60,52,51,53,50,62,61,65,48,94,56,35,89,30,45,83,69,49,81,81,53,81,92,65,95,64,80,52,93,58,85,69,58,41,38,31,40,29,14,62,89,60,44,40,54,65,55,44,42,72,76,71,53,42,91,91,53,65,62,48,81,47,74,44,62,85,49,80,81,53,66,37,71,72,45,54,53,50,54,52,49,51,52,49,54,26,28,55,70,28,27,29,38,38,39,32,69,48,74,89,47,51,75,30,38,46,50,56,56,64,70,66,58,52,73,57,94,92,38,36,28,31,52,38,43,59,86,87,44,74,44,83,38,51,45,32,90,69,39,45,48,35,38,46,43,39,49,68,51,51,54,70,72,52,39,39,69,56,51,36,40,33,35,31,40,63,33,38,69,76,62,68,44,54,72,74,51,49,56,47,50,52,52,48,51,49,49,53,49,58,65,70,61,66,73,90,79,76,80,82,70,81,76,87,67,94,72,86,80,87,79,60,70,64,58,58,51,48,51,50,49,50,50,50,49,49,48,47,53,49,52,41,68,74,65,72,67,85,75,88,87,91,126

Secondary structure (DSSP, 8-state):
--TT--HHHHHHHHHHHHHHHHHHHHHH---EEEEETTGGGSTTHHHHHIIIIISEETTEE--TTTTTEEEEE-----PBPPHHHHHHHHHSSS--SS-TTT-S-EETTEEGGGBSS--PPPPTTTGGG--------HHHHHHHHHHHHHHHHHTTSS---HHHHHHHHHHHHHHHHHHHH-SSGGG---HHHHHHHHHHHHHHHHHHHHHS-TTSS---HHHHHHHHHHHHHHHHTGGG-S-HHHHHHHHGGG--GGG--SSHHHHHHHHHHHHHHHHHHTS---TT----HHHHHHHHHHHHHHHHT--EEEEE-TTSSHHHHHHHHHHH-BGGG-SSTTGGGSPEEEEEEEE--TT--HHHHHHHHHHHHHHHTTS-TTTEEEEEEEETHHHHHS-TT-GGGGHHHHHHTSS-S-S-S-S-HHHHHHH--EEEEEESS---HHHHTTSEEEEE----HHHHHHHHHHHTTT-HHHHHHHGGGHHHHHHHHHHHHHHHHHSHHHHHHT-TTSS-HHHHHHHHHHHHHHHHHHTSPPPHHHHHHHHHHHS-S-TT--HHHHHHHHS-HHHHT---------HHHHHHHHS-SS-TTGGGGGGSS----S-S--PPPEEEEESTTTHHHHHHHHH--TTS-EEEEE---STTTTSHHHHHHHHHHHHHHHHHT-EEEEES-GGGTTTTHHHHHT--EEETTEEEEEEEETTEEEEEEE-TT--EEEEEEHHHHHHTS-HHHHTTSEEEE--TTTTS-HHHHHHHHHHHHHHHHHHT--S------------S---HHHHHHHHHHHHHHHHHHHHHHHT--S----